Protein 9A0N (pdb70)

Structure (mmCIF, N/CA/C/O backbone):
data_9A0N
#
_entry.id   9A0N
#
loop_
_entity.id
_entity.type
_entity.pdbx_description
1 polymer 'PDE GAFab'
2 polymer 'PDE gamma subunit'
3 non-polymer "GUANOSINE-3',5'-MONOPHOSPHATE"
#
loop_
_atom_site.group_PDB
_atom_site.id
_atom_site.type_symbol
_atom_site.label_atom_id
_atom_site.label_alt_id
_atom_site.label_comp_id
_atom_site.label_asym_id
_atom_site.label_entity_id
_atom_site.label_seq_id
_atom_site.pdbx_PDB_ins_code
_atom_site.Cartn_x
_atom_site.Cartn_y
_atom_site.Cartn_z
_atom_site.occupancy
_atom_site.B_iso_or_equiv
_atom_site.auth_seq_id
_atom_site.auth_comp_id
_atom_site.auth_asym_id
_atom_site.auth_atom_id
_atom_site.pdbx_PDB_model_num
ATOM 1 N N . ARG A 1 1 ? 52.049 42.354 27.895 1.00 82.40 1 ARG A N 1
ATOM 2 C CA . ARG A 1 1 ? 51.443 41.556 28.984 1.00 82.40 1 ARG A CA 1
ATOM 3 C C . ARG A 1 1 ? 52.359 41.551 30.163 1.00 82.40 1 ARG A C 1
ATOM 4 O O . ARG A 1 1 ? 52.631 42.588 30.766 1.00 82.40 1 ARG A O 1
ATOM 12 N N . LEU A 1 2 ? 52.854 40.355 30.520 1.00 88.67 2 LEU A N 1
ATOM 13 C CA . LEU A 1 2 ? 53.737 40.183 31.634 1.00 88.67 2 LEU A CA 1
ATOM 14 C C . LEU A 1 2 ? 55.008 40.913 31.331 1.00 88.67 2 LEU A C 1
ATOM 15 O O . LEU A 1 2 ? 55.591 41.545 32.210 1.00 88.67 2 LEU A O 1
ATOM 20 N N . GLU A 1 3 ? 55.451 40.852 30.061 1.00 70.54 3 GLU A N 1
ATOM 21 C CA . GLU A 1 3 ? 56.713 41.397 29.644 1.00 70.54 3 GLU A CA 1
ATOM 22 C C . GLU A 1 3 ? 56.755 42.886 29.834 1.00 70.54 3 GLU A C 1
ATOM 23 O O . GLU A 1 3 ? 57.782 43.434 30.231 1.00 70.54 3 GLU A O 1
ATOM 29 N N . GLU A 1 4 ? 55.633 43.581 29.577 1.00 128.07 4 GLU A N 1
ATOM 30 C CA . GLU A 1 4 ? 55.584 45.019 29.635 1.00 128.07 4 GLU A CA 1
ATOM 31 C C . GLU A 1 4 ? 55.868 45.497 31.021 1.00 128.07 4 GLU A C 1
ATOM 32 O O . GLU A 1 4 ? 56.452 46.563 31.204 1.00 128.07 4 GLU A O 1
ATOM 38 N N . CYS A 1 5 ? 55.417 44.755 32.040 1.00 43.38 5 CYS A N 1
ATOM 39 C CA . CYS A 1 5 ? 55.599 45.189 33.394 1.00 43.38 5 CYS A CA 1
ATOM 40 C C . CYS A 1 5 ? 57.056 45.284 33.721 1.00 43.38 5 CYS A C 1
ATOM 41 O O . CYS A 1 5 ? 57.475 46.210 34.416 1.00 43.38 5 CYS A O 1
ATOM 44 N N . ASN A 1 6 ? 57.854 44.311 33.241 1.00 121.71 6 ASN A N 1
ATOM 45 C CA . ASN A 1 6 ? 59.259 44.235 33.538 1.00 121.71 6 ASN A CA 1
ATOM 46 C C . ASN A 1 6 ? 59.930 45.436 32.980 1.00 121.71 6 ASN A C 1
ATOM 47 O O . ASN A 1 6 ? 60.777 46.036 33.643 1.00 121.71 6 ASN A O 1
ATOM 52 N N . ILE A 1 7 ? 59.568 45.799 31.731 1.00 112.87 7 ILE A N 1
ATOM 53 C CA . ILE A 1 7 ? 60.205 46.898 31.072 1.00 112.87 7 ILE A CA 1
ATOM 54 C C . ILE A 1 7 ? 59.920 48.157 31.812 1.00 112.87 7 ILE A C 1
ATOM 55 O O . ILE A 1 7 ? 60.810 48.989 31.960 1.00 112.87 7 ILE A O 1
ATOM 60 N N . LEU A 1 8 ? 58.676 48.348 32.286 1.00 65.01 8 LEU A N 1
ATOM 61 C CA . LEU A 1 8 ? 58.328 49.564 32.975 1.00 65.01 8 LEU A CA 1
ATOM 62 C C . LEU A 1 8 ? 59.118 49.703 34.254 1.00 65.01 8 LEU A C 1
ATOM 63 O O . LEU A 1 8 ? 59.558 50.800 34.600 1.00 65.01 8 LEU A O 1
ATOM 68 N N . PHE A 1 9 ? 59.309 48.595 34.997 1.00 62.86 9 PHE A N 1
ATOM 69 C CA . PHE A 1 9 ? 60.021 48.620 36.253 1.00 62.86 9 PHE A CA 1
ATOM 70 C C . PHE A 1 9 ? 61.437 49.034 36.020 1.00 62.86 9 PHE A C 1
ATOM 71 O O . PHE A 1 9 ? 61.996 49.833 36.777 1.00 62.86 9 PHE A O 1
ATOM 79 N N . GLU A 1 10 ? 62.055 48.474 34.963 1.00 112.22 10 GLU A N 1
ATOM 80 C CA . GLU A 1 10 ? 63.427 48.773 34.675 1.00 112.22 10 GLU A CA 1
ATOM 81 C C . GLU A 1 10 ? 63.586 50.224 34.320 1.00 112.22 10 GLU A C 1
ATOM 82 O O . GLU A 1 10 ? 64.577 50.845 34.706 1.00 112.22 10 GLU A O 1
ATOM 88 N N . LEU A 1 11 ? 62.624 50.808 33.580 1.00 85.19 11 LEU A N 1
ATOM 89 C CA . LEU A 1 11 ? 62.697 52.201 33.205 1.00 85.19 11 LEU A CA 1
ATOM 90 C C . LEU A 1 11 ? 62.642 53.059 34.431 1.00 85.19 11 LEU A C 1
ATOM 91 O O . LEU A 1 11 ? 63.338 54.071 34.500 1.00 85.19 11 LEU A O 1
ATOM 96 N N . LEU A 1 12 ? 61.788 52.704 35.416 1.00 57.60 12 LEU A N 1
ATOM 97 C CA . LEU A 1 12 ? 61.661 53.517 36.603 1.00 57.60 12 LEU A CA 1
ATOM 98 C C . LEU A 1 12 ? 62.957 53.518 37.350 1.00 57.60 12 LEU A C 1
ATOM 99 O O . LEU A 1 12 ? 63.410 54.555 37.843 1.00 57.60 12 LEU A O 1
ATOM 104 N N . THR A 1 13 ? 63.595 52.339 37.447 1.00 42.59 13 THR A N 1
ATOM 105 C CA . THR A 1 13 ? 64.812 52.251 38.195 1.00 42.59 13 THR A CA 1
ATOM 106 C C . THR A 1 13 ? 65.873 53.114 37.549 1.00 42.59 13 THR A C 1
ATOM 107 O O . THR A 1 13 ? 66.632 53.792 38.242 1.00 42.59 13 THR A O 1
ATOM 111 N N . GLU A 1 14 ? 65.963 53.102 36.199 1.00 62.14 14 GLU A N 1
ATOM 112 C CA . GLU A 1 14 ? 66.980 53.853 35.491 1.00 62.14 14 GLU A CA 1
ATOM 113 C C . GLU A 1 14 ? 66.778 55.336 35.679 1.00 62.14 14 GLU A C 1
ATOM 114 O O . GLU A 1 14 ? 67.748 56.088 35.760 1.00 62.14 14 GLU A O 1
ATOM 120 N N . ILE A 1 15 ? 65.508 55.799 35.722 1.00 109.54 15 ILE A N 1
ATOM 121 C CA . ILE A 1 15 ? 65.188 57.200 35.910 1.00 109.54 15 ILE A CA 1
ATOM 122 C C . ILE A 1 15 ? 65.671 57.629 37.255 1.00 109.54 15 ILE A C 1
ATOM 123 O O . ILE A 1 15 ? 66.159 58.750 37.412 1.00 109.54 15 ILE A O 1
ATOM 128 N N . GLN A 1 16 ? 65.543 56.739 38.263 1.00 127.26 16 GLN A N 1
ATOM 129 C CA . GLN A 1 16 ? 65.953 57.087 39.599 1.00 127.26 16 GLN A CA 1
ATOM 130 C C . GLN A 1 16 ? 67.396 57.455 39.470 1.00 127.26 16 GLN A C 1
ATOM 131 O O . GLN A 1 16 ? 67.878 58.348 40.164 1.00 127.26 16 GLN A O 1
ATOM 137 N N . ASP A 1 17 ? 68.129 56.758 38.582 1.00 49.52 17 ASP A N 1
ATOM 138 C CA . ASP A 1 17 ? 69.470 57.176 38.299 1.00 49.52 17 ASP A CA 1
ATOM 139 C C . ASP A 1 17 ? 69.341 58.361 37.389 1.00 49.52 17 ASP A C 1
ATOM 140 O O . ASP A 1 17 ? 69.056 58.220 36.201 1.00 49.52 17 ASP A O 1
ATOM 145 N N . GLU A 1 18 ? 69.539 59.578 37.933 1.00 66.65 18 GLU A N 1
ATOM 146 C CA . GLU A 1 18 ? 69.392 60.774 37.152 1.00 66.65 18 GLU A CA 1
ATOM 147 C C . GLU A 1 18 ? 70.434 60.790 36.095 1.00 66.65 18 GLU A C 1
ATOM 148 O O . GLU A 1 18 ? 70.143 61.185 34.968 1.00 66.65 18 GLU A O 1
ATOM 154 N N . ALA A 1 19 ? 71.686 60.403 36.429 1.00 54.84 19 ALA A N 1
ATOM 155 C CA . ALA A 1 19 ? 72.630 60.324 35.357 1.00 54.84 19 ALA A CA 1
ATOM 156 C C . ALA A 1 19 ? 72.035 59.263 34.498 1.00 54.84 19 ALA A C 1
ATOM 157 O O . ALA A 1 19 ? 72.024 58.083 34.844 1.00 54.84 19 ALA A O 1
ATOM 159 N N . GLY A 1 20 ? 71.536 59.697 33.336 1.00 45.01 20 GLY A N 1
ATOM 160 C CA . GLY A 1 20 ? 70.783 58.927 32.399 1.00 45.01 20 GLY A CA 1
ATOM 161 C C . GLY A 1 20 ? 69.912 59.997 31.830 1.00 45.01 20 GLY A C 1
ATOM 162 O O . GLY A 1 20 ? 69.053 60.539 32.525 1.00 45.01 20 GLY A O 1
ATOM 163 N N . SER A 1 21 ? 70.100 60.331 30.543 1.00 30.90 21 SER A N 1
ATOM 164 C CA . SER A 1 21 ? 69.429 61.478 30.010 1.00 30.90 21 SER A CA 1
ATOM 165 C C . SER A 1 21 ? 67.976 61.196 29.795 1.00 30.90 21 SER A C 1
ATOM 166 O O . SER A 1 21 ? 67.570 60.046 29.625 1.00 30.90 21 SER A O 1
ATOM 169 N N . MET A 1 22 ? 67.153 62.269 29.828 1.00 61.60 22 MET A N 1
ATOM 170 C CA . MET A 1 22 ? 65.746 62.140 29.578 1.00 61.60 22 MET A CA 1
ATOM 171 C C . MET A 1 22 ? 65.589 61.716 28.163 1.00 61.60 22 MET A C 1
ATOM 172 O O . MET A 1 22 ? 64.705 60.924 27.835 1.00 61.60 22 MET A O 1
ATOM 177 N N . GLU A 1 23 ? 66.451 62.275 27.292 1.00 58.91 23 GLU A N 1
ATOM 178 C CA . GLU A 1 23 ? 66.411 62.002 25.893 1.00 58.91 23 GLU A CA 1
ATOM 179 C C . GLU A 1 23 ? 66.688 60.556 25.700 1.00 58.91 23 GLU A C 1
ATOM 180 O O . GLU A 1 23 ? 66.042 59.926 24.873 1.00 58.91 23 GLU A O 1
ATOM 186 N N . LYS A 1 24 ? 67.654 60.003 26.460 1.00 71.51 24 LYS A N 1
ATOM 187 C CA . LYS A 1 24 ? 68.056 58.626 26.348 1.00 71.51 24 LYS A CA 1
ATOM 188 C C . LYS A 1 24 ? 66.907 57.723 26.716 1.00 71.51 24 LYS A C 1
ATOM 189 O O . LYS A 1 24 ? 66.679 56.708 26.065 1.00 71.51 24 LYS A O 1
ATOM 195 N N . ILE A 1 25 ? 66.150 58.053 27.780 1.00 103.67 25 ILE A N 1
ATOM 196 C CA . ILE A 1 25 ? 65.057 57.208 28.193 1.00 103.67 25 ILE A CA 1
ATOM 197 C C . ILE A 1 25 ? 63.992 57.178 27.139 1.00 103.67 25 ILE A C 1
ATOM 198 O O . ILE A 1 25 ? 63.417 56.124 26.855 1.00 103.67 25 ILE A O 1
ATOM 203 N N . VAL A 1 26 ? 63.703 58.342 26.530 1.00 56.86 26 VAL A N 1
ATOM 204 C CA . VAL A 1 26 ? 62.683 58.410 25.520 1.00 56.86 26 VAL A CA 1
ATOM 205 C C . VAL A 1 26 ? 63.071 57.556 24.351 1.00 56.86 26 VAL A C 1
ATOM 206 O O . VAL A 1 26 ? 62.218 56.885 23.771 1.00 56.86 26 VAL A O 1
ATOM 210 N N . HIS A 1 27 ? 64.370 57.577 23.972 1.00 87.66 27 HIS A N 1
ATOM 211 C CA . HIS A 1 27 ? 64.843 56.838 22.825 1.00 87.66 27 HIS A CA 1
ATOM 212 C C . HIS A 1 27 ? 64.649 55.382 23.080 1.00 87.66 27 HIS A C 1
ATOM 213 O O . HIS A 1 27 ? 64.294 54.653 22.158 1.00 87.66 27 HIS A O 1
ATOM 220 N N . LYS A 1 28 ? 64.926 54.919 24.323 1.00 140.17 28 LYS A N 1
ATOM 221 C CA . LYS A 1 28 ? 64.838 53.516 24.645 1.00 140.17 28 LYS A CA 1
ATOM 222 C C . LYS A 1 28 ? 63.424 53.065 24.486 1.00 140.17 28 LYS A C 1
ATOM 223 O O . LYS A 1 28 ? 63.156 51.982 23.961 1.00 140.17 28 LYS A O 1
ATOM 229 N N . THR A 1 29 ? 62.478 53.898 24.951 1.00 61.73 29 THR A N 1
ATOM 230 C CA . THR A 1 29 ? 61.103 53.502 24.903 1.00 61.73 29 THR A CA 1
ATOM 231 C C . THR A 1 29 ? 60.661 53.361 23.470 1.00 61.73 29 THR A C 1
ATOM 232 O O . THR A 1 29 ? 59.935 52.425 23.132 1.00 61.73 29 THR A O 1
ATOM 236 N N . LEU A 1 30 ? 61.094 54.294 22.592 1.00 64.96 30 LEU A N 1
ATOM 237 C CA . LEU A 1 30 ? 60.701 54.287 21.203 1.00 64.96 30 LEU A CA 1
ATOM 238 C C . LEU A 1 30 ? 61.211 53.039 20.538 1.00 64.96 30 LEU A C 1
ATOM 239 O O . LEU A 1 30 ? 60.515 52.443 19.715 1.00 64.96 30 LEU A O 1
ATOM 244 N N . GLN A 1 31 ? 62.458 52.625 20.862 1.00 107.96 31 GLN A N 1
ATOM 245 C CA . GLN A 1 31 ? 63.039 51.464 20.231 1.00 107.96 31 GLN A CA 1
ATOM 246 C C . GLN A 1 31 ? 62.260 50.247 20.610 1.00 107.96 31 GLN A C 1
ATOM 247 O O . GLN A 1 31 ? 62.060 49.357 19.784 1.00 107.96 31 GLN A O 1
ATOM 253 N N . ARG A 1 32 ? 61.823 50.166 21.883 1.00 86.73 32 ARG A N 1
ATOM 254 C CA . ARG A 1 32 ? 61.114 49.005 22.354 1.00 86.73 32 ARG A CA 1
ATOM 255 C C . ARG A 1 32 ? 59.826 48.883 21.599 1.00 86.73 32 ARG A C 1
ATOM 256 O O . ARG A 1 32 ? 59.416 47.783 21.231 1.00 86.73 32 ARG A O 1
ATOM 264 N N . LEU A 1 33 ? 59.155 50.027 21.354 1.00 79.40 33 LEU A N 1
ATOM 265 C CA . LEU A 1 33 ? 57.868 50.051 20.703 1.00 79.40 33 LEU A CA 1
ATOM 266 C C . LEU A 1 33 ? 58.030 49.528 19.312 1.00 79.40 33 LEU A C 1
ATOM 267 O O . LEU A 1 33 ? 57.180 48.793 18.815 1.00 79.40 33 LEU A O 1
ATOM 272 N N . SER A 1 34 ? 59.107 49.960 18.627 1.00 44.06 34 SER A N 1
ATOM 273 C CA . SER A 1 34 ? 59.306 49.571 17.259 1.00 44.06 34 SER A CA 1
ATOM 274 C C . SER A 1 34 ? 59.555 48.092 17.186 1.00 44.06 34 SER A C 1
ATOM 275 O O . SER A 1 34 ? 59.138 47.418 16.244 1.00 44.06 34 SER A O 1
ATOM 278 N N . GLN A 1 35 ? 60.286 47.536 18.165 1.00 58.50 35 GLN A N 1
ATOM 279 C CA . GLN A 1 35 ? 60.556 46.128 18.088 1.00 58.50 35 GLN A CA 1
ATOM 280 C C . GLN A 1 35 ? 59.280 45.351 18.244 1.00 58.50 35 GLN A C 1
ATOM 281 O O . GLN A 1 35 ? 59.039 44.385 17.514 1.00 58.50 35 GLN A O 1
ATOM 287 N N . LEU A 1 36 ? 58.433 45.749 19.217 1.00 64.89 36 LEU A N 1
ATOM 288 C CA . LEU A 1 36 ? 57.203 45.040 19.462 1.00 64.89 36 LEU A CA 1
ATOM 289 C C . LEU A 1 36 ? 56.260 45.185 18.306 1.00 64.89 36 LEU A C 1
ATOM 290 O O . LEU A 1 36 ? 55.625 44.225 17.848 1.00 64.89 36 LEU A O 1
ATOM 295 N N . LEU A 1 37 ? 56.175 46.433 17.814 1.00 126.78 37 LEU A N 1
ATOM 296 C CA . LEU A 1 37 ? 55.288 46.820 16.767 1.00 126.78 37 LEU A CA 1
ATOM 297 C C . LEU A 1 37 ? 56.179 47.129 15.628 1.00 126.78 37 LEU A C 1
ATOM 298 O O . LEU A 1 37 ? 56.818 48.182 15.636 1.00 126.78 37 LEU A O 1
ATOM 303 N N . ALA A 1 38 ? 56.214 46.235 14.616 1.00 51.41 38 ALA A N 1
ATOM 304 C CA . ALA A 1 38 ? 57.122 46.450 13.537 1.00 51.41 38 ALA A CA 1
ATOM 305 C C . ALA A 1 38 ? 56.793 47.772 12.946 1.00 51.41 38 ALA A C 1
ATOM 306 O O . ALA A 1 38 ? 55.748 47.967 12.331 1.00 51.41 38 ALA A O 1
ATOM 308 N N . ALA A 1 39 ? 57.707 48.728 13.163 1.00 54.51 39 ALA A N 1
ATOM 309 C CA . ALA A 1 39 ? 57.565 50.044 12.634 1.00 54.51 39 ALA A CA 1
ATOM 310 C C . ALA A 1 39 ? 58.915 50.363 12.100 1.00 54.51 39 ALA A C 1
ATOM 311 O O . ALA A 1 39 ? 59.926 50.047 12.727 1.00 54.51 39 ALA A O 1
ATOM 313 N N . ASP A 1 40 ? 58.979 50.989 10.915 1.00 90.60 40 ASP A N 1
ATOM 314 C CA . ASP A 1 40 ? 60.290 51.229 10.399 1.00 90.60 40 ASP A CA 1
ATOM 315 C C . ASP A 1 40 ? 60.991 52.202 11.286 1.00 90.60 40 ASP A C 1
ATOM 316 O O . ASP A 1 40 ? 62.081 51.926 11.786 1.00 90.60 40 ASP A O 1
ATOM 321 N N . ARG A 1 41 ? 60.363 53.369 11.532 1.00 158.28 41 ARG A N 1
ATOM 322 C CA . ARG A 1 41 ? 61.000 54.334 12.375 1.00 158.28 41 ARG A CA 1
ATOM 323 C C . ARG A 1 41 ? 59.930 55.025 13.138 1.00 158.28 41 ARG A C 1
ATOM 324 O O . ARG A 1 41 ? 58.843 55.257 12.616 1.00 158.28 41 ARG A O 1
ATOM 332 N N . CYS A 1 42 ? 60.201 55.360 14.408 1.00 45.93 42 CYS A N 1
ATOM 333 C CA . CYS A 1 42 ? 59.233 56.086 15.166 1.00 45.93 42 CYS A CA 1
ATOM 334 C C . CYS A 1 42 ? 59.782 57.465 15.214 1.00 45.93 42 CYS A C 1
ATOM 335 O O . CYS A 1 42 ? 60.995 57.643 15.161 1.00 45.93 42 CYS A O 1
ATOM 338 N N . SER A 1 43 ? 58.912 58.484 15.264 1.00 44.52 43 SER A N 1
ATOM 339 C CA . SER A 1 43 ? 59.444 59.811 15.304 1.00 44.52 43 SER A CA 1
ATOM 340 C C . SER A 1 43 ? 58.661 60.559 16.318 1.00 44.52 43 SER A C 1
ATOM 341 O O . SER A 1 43 ? 57.514 60.232 16.613 1.00 44.52 43 SER A O 1
ATOM 344 N N . MET A 1 44 ? 59.300 61.579 16.905 1.00 67.95 44 MET A N 1
ATOM 345 C CA . MET A 1 44 ? 58.644 62.392 17.872 1.00 67.95 44 MET A CA 1
ATOM 346 C C . MET A 1 44 ? 58.724 63.787 17.341 1.00 67.95 44 MET A C 1
ATOM 347 O O . MET A 1 44 ? 59.772 64.219 16.865 1.00 67.95 44 MET A O 1
ATOM 352 N N . PHE A 1 45 ? 57.602 64.528 17.363 1.00 74.15 45 PHE A N 1
ATOM 353 C CA . PHE A 1 45 ? 57.656 65.880 16.884 1.00 74.15 45 PHE A CA 1
ATOM 354 C C . PHE A 1 45 ? 57.340 66.722 18.062 1.00 74.15 45 PHE A C 1
ATOM 355 O O . PHE A 1 45 ? 56.324 66.498 18.703 1.00 74.15 45 PHE A O 1
ATOM 363 N N . ILE A 1 46 ? 58.151 67.753 18.354 1.00 69.30 46 ILE A N 1
ATOM 364 C CA . ILE A 1 46 ? 57.935 68.476 19.573 1.00 69.30 46 ILE A CA 1
ATOM 365 C C . ILE A 1 46 ? 57.371 69.822 19.257 1.00 69.30 46 ILE A C 1
ATOM 366 O O . ILE A 1 46 ? 57.807 70.502 18.329 1.00 69.30 46 ILE A O 1
ATOM 371 N N . CYS A 1 47 ? 56.341 70.217 20.032 1.00 52.80 47 CYS A N 1
ATOM 372 C CA . CYS A 1 47 ? 55.677 71.470 19.820 1.00 52.80 47 CYS A CA 1
ATOM 373 C C . CYS A 1 47 ? 56.223 72.464 20.791 1.00 52.80 47 CYS A C 1
ATOM 374 O O . CYS A 1 47 ? 56.502 72.149 21.946 1.00 52.80 47 CYS A O 1
ATOM 377 N N . ARG A 1 48 ? 56.406 73.708 20.310 1.00 164.71 48 ARG A N 1
ATOM 378 C CA . ARG A 1 48 ? 56.960 74.766 21.098 1.00 164.71 48 ARG A CA 1
ATOM 379 C C . ARG A 1 48 ? 56.360 76.017 20.562 1.00 164.71 48 ARG A C 1
ATOM 380 O O . ARG A 1 48 ? 55.698 75.997 19.527 1.00 164.71 48 ARG A O 1
ATOM 388 N N . SER A 1 49 ? 56.549 77.145 21.266 1.00 107.92 49 SER A N 1
ATOM 389 C CA . SER A 1 49 ? 56.083 78.360 20.688 1.00 107.92 49 SER A CA 1
ATOM 390 C C . SER A 1 49 ? 57.320 79.136 20.397 1.00 107.92 49 SER A C 1
ATOM 391 O O . SER A 1 49 ? 58.250 79.167 21.198 1.00 107.92 49 SER A O 1
ATOM 394 N N . ARG A 1 50 ? 57.394 79.716 19.193 1.00 180.78 50 ARG A N 1
ATOM 395 C CA . ARG A 1 50 ? 58.473 80.583 18.836 1.00 180.78 50 ARG A CA 1
ATOM 396 C C . ARG A 1 50 ? 57.768 81.733 18.262 1.00 180.78 50 ARG A C 1
ATOM 397 O O . ARG A 1 50 ? 56.802 81.509 17.535 1.00 180.78 50 ARG A O 1
ATOM 405 N N . ASN A 1 51 ? 58.242 82.958 18.567 1.00 333.26 51 ASN A N 1
ATOM 406 C CA . ASN A 1 51 ? 57.656 84.160 18.063 1.00 333.26 51 ASN A CA 1
ATOM 407 C C . ASN A 1 51 ? 56.172 84.096 18.097 1.00 333.26 51 ASN A C 1
ATOM 408 O O . ASN A 1 51 ? 55.602 83.670 17.129 1.00 333.26 51 ASN A O 1
ATOM 413 N N . GLY A 1 52 ? 55.483 84.331 19.218 1.00 244.01 52 GLY A N 1
ATOM 414 C CA . GLY A 1 52 ? 54.046 84.472 19.237 1.00 244.01 52 GLY A CA 1
ATOM 415 C C . GLY A 1 52 ? 53.231 83.343 18.650 1.00 244.01 52 GLY A C 1
ATOM 416 O O . GLY A 1 52 ? 52.015 83.493 18.548 1.00 244.01 52 GLY A O 1
ATOM 417 N N . ILE A 1 53 ? 53.798 82.191 18.242 1.00 179.82 53 ILE A N 1
ATOM 418 C CA . ILE A 1 53 ? 52.910 81.222 17.661 1.00 179.82 53 ILE A CA 1
ATOM 419 C C . ILE A 1 53 ? 53.325 79.882 18.169 1.00 179.82 53 ILE A C 1
ATOM 420 O O . ILE A 1 53 ? 54.511 79.627 18.369 1.00 179.82 53 ILE A O 1
ATOM 425 N N . PRO A 1 54 ? 52.378 79.025 18.409 1.00 84.59 54 PRO A N 1
ATOM 426 C CA . PRO A 1 54 ? 52.724 77.673 18.747 1.00 84.59 54 PRO A CA 1
ATOM 427 C C . PRO A 1 54 ? 53.165 77.033 17.475 1.00 84.59 54 PRO A C 1
ATOM 428 O O . PRO A 1 54 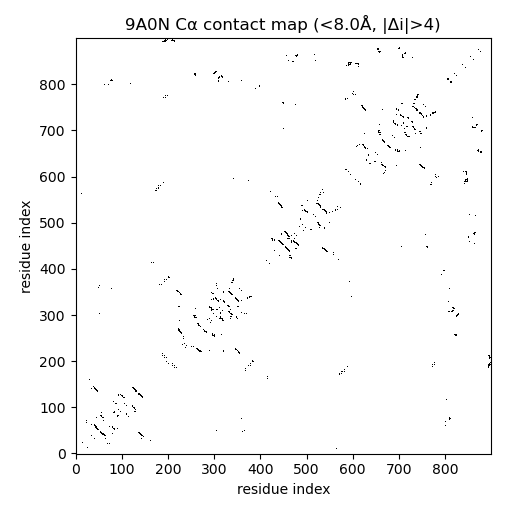? 52.764 77.502 16.411 1.00 84.59 54 PRO A O 1
ATOM 432 N N . GLU A 1 55 ? 53.991 75.973 17.549 1.00 78.49 55 GLU A N 1
ATOM 433 C CA . GLU A 1 55 ? 54.488 75.385 16.345 1.00 78.49 55 GLU A CA 1
ATOM 434 C C . GLU A 1 55 ? 54.855 73.969 16.642 1.00 78.49 55 GLU A C 1
ATOM 435 O O . GLU A 1 55 ? 54.930 73.561 17.800 1.00 78.49 55 GLU A O 1
ATOM 441 N N . VAL A 1 56 ? 55.080 73.175 15.576 1.00 44.72 56 VAL A N 1
ATOM 442 C CA . VAL A 1 56 ? 55.470 71.807 15.736 1.00 44.72 56 VAL A CA 1
ATOM 443 C C . VAL A 1 56 ? 56.839 71.679 15.151 1.00 44.72 56 VAL A C 1
ATOM 444 O O . VAL A 1 56 ? 57.213 72.416 14.239 1.00 44.72 56 VAL A O 1
ATOM 448 N N . ALA A 1 57 ? 57.622 70.726 15.686 1.00 67.11 57 ALA A N 1
ATOM 449 C CA . ALA A 1 57 ? 58.995 70.551 15.325 1.00 67.11 57 ALA A CA 1
ATOM 450 C C . ALA A 1 57 ? 59.253 69.080 15.364 1.00 67.11 57 ALA A C 1
ATOM 451 O O . ALA A 1 57 ? 58.399 68.320 15.814 1.00 67.11 57 ALA A O 1
ATOM 453 N N . THR A 1 58 ? 60.409 68.607 14.853 1.00 186.47 58 THR A N 1
ATOM 454 C CA . THR A 1 58 ? 60.526 67.179 14.867 1.00 186.47 58 THR A CA 1
ATOM 455 C C . THR A 1 58 ? 61.551 66.649 15.817 1.00 186.47 58 THR A C 1
ATOM 456 O O . THR A 1 58 ? 62.630 66.292 15.363 1.00 186.47 58 THR A O 1
ATOM 460 N N . ARG A 1 59 ? 61.175 66.431 17.110 1.00 224.51 59 ARG A N 1
ATOM 461 C CA . ARG A 1 59 ? 62.100 66.019 18.145 1.00 224.51 59 ARG A CA 1
ATOM 462 C C . ARG A 1 59 ? 62.076 64.564 18.314 1.00 224.51 59 ARG A C 1
ATOM 463 O O . ARG A 1 59 ? 61.474 64.068 19.265 1.00 224.51 59 ARG A O 1
ATOM 471 N N . LEU A 1 60 ? 62.790 63.896 17.405 1.00 232.79 60 LEU A N 1
ATOM 472 C CA . LEU A 1 60 ? 63.037 62.501 17.322 1.00 232.79 60 LEU A CA 1
ATOM 473 C C . LEU A 1 60 ? 62.929 62.318 15.855 1.00 232.79 60 LEU A C 1
ATOM 474 O O . LEU A 1 60 ? 62.031 62.880 15.230 1.00 232.79 60 LEU A O 1
ATOM 479 N N . LEU A 1 61 ? 63.851 61.564 15.249 1.00 131.44 61 LEU A N 1
ATOM 480 C CA . LEU A 1 61 ? 63.834 61.481 13.823 1.00 131.44 61 LEU A CA 1
ATOM 481 C C . LEU A 1 61 ? 63.338 60.116 13.488 1.00 131.44 61 LEU A C 1
ATOM 482 O O . LEU A 1 61 ? 62.425 59.597 14.128 1.00 131.44 61 LEU A O 1
ATOM 487 N N . ASN A 1 62 ? 63.870 59.508 12.421 1.00 86.72 62 ASN A N 1
ATOM 488 C CA . ASN A 1 62 ? 63.376 58.196 12.143 1.00 86.72 62 ASN A CA 1
ATOM 489 C C . ASN A 1 62 ? 64.025 57.290 13.143 1.00 86.72 62 ASN A C 1
ATOM 490 O O . ASN A 1 62 ? 65.220 57.016 13.059 1.00 86.72 62 ASN A O 1
ATOM 495 N N . VAL A 1 63 ? 63.241 56.784 14.120 1.00 73.48 63 VAL A N 1
ATOM 496 C CA . VAL A 1 63 ? 63.811 55.951 15.142 1.00 73.48 63 VAL A CA 1
ATOM 497 C C . VAL A 1 63 ? 63.604 54.512 14.833 1.00 73.48 63 VAL A C 1
ATOM 498 O O . VAL A 1 63 ? 62.483 54.033 14.665 1.00 73.48 63 VAL A O 1
ATOM 502 N N . THR A 1 64 ? 64.741 53.800 14.779 1.00 121.97 64 THR A N 1
ATOM 503 C CA . THR A 1 64 ? 64.838 52.392 14.562 1.00 121.97 64 THR A CA 1
ATOM 504 C C . THR A 1 64 ? 65.067 51.840 15.934 1.00 121.97 64 THR A C 1
ATOM 505 O O . THR A 1 64 ? 64.938 52.591 16.898 1.00 121.97 64 THR A O 1
ATOM 509 N N . PRO A 1 65 ? 65.386 50.593 16.121 1.00 86.43 65 PRO A N 1
ATOM 510 C CA . PRO A 1 65 ? 65.653 50.206 17.472 1.00 86.43 65 PRO A CA 1
ATOM 511 C C . PRO A 1 65 ? 66.842 50.953 18.000 1.00 86.43 65 PRO A C 1
ATOM 512 O O . PRO A 1 65 ? 67.035 50.964 19.213 1.00 86.43 65 PRO A O 1
ATOM 516 N N . THR A 1 66 ? 67.665 51.558 17.119 1.00 133.16 66 THR A N 1
ATOM 517 C CA . THR A 1 66 ? 68.756 52.358 17.606 1.00 133.16 66 THR A CA 1
ATOM 518 C C . THR A 1 66 ? 68.499 53.798 17.199 1.00 133.16 66 THR A C 1
ATOM 519 O O . THR A 1 66 ? 68.829 54.147 16.067 1.00 133.16 66 THR A O 1
ATOM 523 N N . SER A 1 67 ? 67.954 54.674 18.105 1.00 97.72 67 SER A N 1
ATOM 524 C CA . SER A 1 67 ? 67.618 56.051 17.741 1.00 97.72 67 SER A CA 1
ATOM 525 C C . SER A 1 67 ? 67.286 56.962 18.955 1.00 97.72 67 SER A C 1
ATOM 526 O O . SER A 1 67 ? 67.535 56.564 20.091 1.00 97.72 67 SER A O 1
ATOM 529 N N . LYS A 1 68 ? 66.790 58.247 18.713 1.00 209.97 68 LYS A N 1
ATOM 530 C CA . LYS A 1 68 ? 66.464 59.458 19.545 1.00 209.97 68 LYS A CA 1
ATOM 531 C C . LYS A 1 68 ? 67.885 59.884 19.939 1.00 209.97 68 LYS A C 1
ATOM 532 O O . LYS A 1 68 ? 68.134 61.074 20.114 1.00 209.97 68 LYS A O 1
ATOM 538 N N . PHE A 1 69 ? 68.855 58.926 20.154 1.00 193.28 69 PHE A N 1
ATOM 539 C CA . PHE A 1 69 ? 70.182 59.338 20.559 1.00 193.28 69 PHE A CA 1
ATOM 540 C C . PHE A 1 69 ? 71.194 60.011 19.673 1.00 193.28 69 PHE A C 1
ATOM 541 O O . PHE A 1 69 ? 71.134 61.211 19.459 1.00 193.28 69 PHE A O 1
ATOM 549 N N . GLU A 1 70 ? 72.078 59.265 18.978 1.00 155.06 70 GLU A N 1
ATOM 550 C CA . GLU A 1 70 ? 73.055 60.111 18.341 1.00 155.06 70 GLU A CA 1
ATOM 551 C C . GLU A 1 70 ? 72.488 60.632 17.098 1.00 155.06 70 GLU A C 1
ATOM 552 O O . GLU A 1 70 ? 72.402 61.829 16.822 1.00 155.06 70 GLU A O 1
ATOM 558 N N . ASP A 1 71 ? 72.036 59.631 16.336 1.00 91.40 71 ASP A N 1
ATOM 559 C CA . ASP A 1 71 ? 71.546 59.857 15.041 1.00 91.40 71 ASP A CA 1
ATOM 560 C C . ASP A 1 71 ? 70.272 60.581 15.127 1.00 91.40 71 ASP A C 1
ATOM 561 O O . ASP A 1 71 ? 70.071 61.616 14.499 1.00 91.40 71 ASP A O 1
ATOM 566 N N . ASN A 1 72 ? 69.391 60.074 15.993 1.00 135.45 72 ASN A N 1
ATOM 567 C CA . ASN A 1 72 ? 68.109 60.671 15.962 1.00 135.45 72 ASN A CA 1
ATOM 568 C C . ASN A 1 72 ? 67.997 61.513 17.166 1.00 135.45 72 ASN A C 1
ATOM 569 O O . ASN A 1 72 ? 66.943 61.584 17.798 1.00 135.45 72 ASN A O 1
ATOM 574 N N . LEU A 1 73 ? 69.112 62.181 17.496 1.00 163.53 73 LEU A N 1
ATOM 575 C CA . LEU A 1 73 ? 69.076 63.125 18.554 1.00 163.53 73 LEU A CA 1
ATOM 576 C C . LEU A 1 73 ? 68.362 64.211 17.925 1.00 163.53 73 LEU A C 1
ATOM 577 O O . LEU A 1 73 ? 68.436 64.449 16.721 1.00 163.53 73 LEU A O 1
ATOM 582 N N . VAL A 1 74 ? 67.595 64.853 18.770 1.00 148.77 74 VAL A N 1
ATOM 583 C CA . VAL A 1 74 ? 66.729 65.879 18.403 1.00 148.77 74 VAL A CA 1
ATOM 584 C C . VAL A 1 74 ? 66.918 66.751 19.558 1.00 148.77 74 VAL A C 1
ATOM 585 O O . VAL A 1 74 ? 66.363 66.516 20.627 1.00 148.77 74 VAL A O 1
ATOM 589 N N . ASN A 1 75 ? 67.721 67.799 19.375 1.00 157.41 75 ASN A N 1
ATOM 590 C CA . ASN A 1 75 ? 68.169 68.305 20.621 1.00 157.41 75 ASN A CA 1
ATOM 591 C C . ASN A 1 75 ? 67.151 68.953 21.527 1.00 157.41 75 ASN A C 1
ATOM 592 O O . ASN A 1 75 ? 66.999 68.376 22.600 1.00 157.41 75 ASN A O 1
ATOM 597 N N . PRO A 1 76 ? 66.393 70.015 21.320 1.00 181.64 76 PRO A N 1
ATOM 598 C CA . PRO A 1 76 ? 65.471 70.389 20.269 1.00 181.64 76 PRO A CA 1
ATOM 599 C C . PRO A 1 76 ? 66.046 70.603 18.900 1.00 181.64 76 PRO A C 1
ATOM 600 O O . PRO A 1 76 ? 65.333 70.957 17.958 1.00 181.64 76 PRO A O 1
ATOM 604 N N . ASP A 1 77 ? 67.342 70.401 18.796 1.00 175.79 77 ASP A N 1
ATOM 605 C CA . ASP A 1 77 ? 68.155 70.500 17.642 1.00 175.79 77 ASP A CA 1
ATOM 606 C C . ASP A 1 77 ? 67.862 69.427 16.613 1.00 175.79 77 ASP A C 1
ATOM 607 O O . ASP A 1 77 ? 68.782 69.107 15.868 1.00 175.79 77 ASP A O 1
ATOM 612 N N . LYS A 1 78 ? 66.842 68.563 16.821 1.00 313.62 78 LYS A N 1
ATOM 613 C CA . LYS A 1 78 ? 66.278 67.688 15.783 1.00 313.62 78 LYS A CA 1
ATOM 614 C C . LYS A 1 78 ? 65.557 68.509 14.728 1.00 313.62 78 LYS A C 1
ATOM 615 O O . LYS A 1 78 ? 65.759 68.358 13.530 1.00 313.62 78 LYS A O 1
ATOM 621 N N . GLU A 1 79 ? 64.793 69.508 15.204 1.00 188.04 79 GLU A N 1
ATOM 622 C CA . GLU A 1 79 ? 63.543 69.890 14.625 1.00 188.04 79 GLU A CA 1
ATOM 623 C C . GLU A 1 79 ? 63.579 70.548 13.301 1.00 188.04 79 GLU A C 1
ATOM 624 O O . GLU A 1 79 ? 64.606 70.803 12.683 1.00 188.04 79 GLU A O 1
ATOM 630 N N . THR A 1 80 ? 62.350 70.723 12.796 1.00 83.14 80 THR A N 1
ATOM 631 C CA . THR A 1 80 ? 61.987 71.532 11.680 1.00 83.14 80 THR A CA 1
ATOM 632 C C . THR A 1 80 ? 60.645 72.002 12.147 1.00 83.14 80 THR A C 1
ATOM 633 O O . THR A 1 80 ? 59.984 71.271 12.877 1.00 83.14 80 THR A O 1
ATOM 637 N N . VAL A 1 81 ? 60.163 73.198 11.762 1.00 121.53 81 VAL A N 1
ATOM 638 C CA . VAL A 1 81 ? 58.950 73.599 12.423 1.00 121.53 81 VAL A CA 1
ATOM 639 C C . VAL A 1 81 ? 57.856 73.908 11.449 1.00 121.53 81 VAL A C 1
ATOM 640 O O . VAL A 1 81 ? 58.108 74.331 10.323 1.00 121.53 81 VAL A O 1
ATOM 644 N N . PHE A 1 82 ? 56.592 73.671 11.878 1.00 68.14 82 PHE A N 1
ATOM 645 C CA . PHE A 1 82 ? 55.458 73.942 11.042 1.00 68.14 82 PHE A CA 1
ATOM 646 C C . PHE A 1 82 ? 54.352 74.417 11.932 1.00 68.14 82 PHE A C 1
ATOM 647 O O . PHE A 1 82 ? 54.335 74.153 13.132 1.00 68.14 82 PHE A O 1
ATOM 655 N N . PRO A 1 83 ? 53.435 75.139 11.356 1.00 139.73 83 PRO A N 1
ATOM 656 C CA . PRO A 1 83 ? 52.305 75.632 12.093 1.00 139.73 83 PRO A CA 1
ATOM 657 C C . PRO A 1 83 ? 51.353 74.518 12.385 1.00 139.73 83 PRO A C 1
ATOM 658 O O . PRO A 1 83 ? 51.394 73.497 11.703 1.00 139.73 83 PRO A O 1
ATOM 662 N N . LEU A 1 84 ? 50.500 74.697 13.410 1.00 96.88 84 LEU A N 1
ATOM 663 C CA . LEU A 1 84 ? 49.574 73.690 13.837 1.00 96.88 84 LEU A CA 1
ATOM 664 C C . LEU A 1 84 ? 48.577 73.455 12.751 1.00 96.88 84 LEU A C 1
ATOM 665 O O . LEU A 1 84 ? 48.183 72.320 12.485 1.00 96.88 84 LEU A O 1
ATOM 670 N N . ASP A 1 85 ? 48.151 74.534 12.076 1.00 35.28 85 ASP A N 1
ATOM 671 C CA . ASP A 1 85 ? 47.098 74.406 11.117 1.00 35.28 85 ASP A CA 1
ATOM 672 C C . ASP A 1 85 ? 47.499 73.452 10.022 1.00 35.28 85 ASP A C 1
ATOM 673 O O . ASP A 1 85 ? 46.707 72.600 9.623 1.00 35.28 85 ASP A O 1
ATOM 678 N N . ILE A 1 86 ? 48.746 73.556 9.522 1.00 73.45 86 ILE A N 1
ATOM 679 C CA . ILE A 1 86 ? 49.101 72.881 8.300 1.00 73.45 86 ILE A CA 1
ATOM 680 C C . ILE A 1 86 ? 49.252 71.385 8.230 1.00 73.45 86 ILE A C 1
ATOM 681 O O . ILE A 1 86 ? 48.543 70.750 7.451 1.00 73.45 86 ILE A O 1
ATOM 686 N N . GLY A 1 87 ? 50.132 70.752 9.030 1.00 41.30 87 GLY A N 1
ATOM 687 C CA . GLY A 1 87 ? 50.415 69.374 8.700 1.00 41.30 87 GLY A CA 1
ATOM 688 C C . GLY A 1 87 ? 49.625 68.426 9.536 1.00 41.30 87 GLY A C 1
ATOM 689 O O . GLY A 1 87 ? 48.741 68.812 10.299 1.00 41.30 87 GLY A O 1
ATOM 690 N N . ILE A 1 88 ? 49.958 67.127 9.380 1.00 117.30 88 ILE A N 1
ATOM 691 C CA . ILE A 1 88 ? 49.338 66.060 10.104 1.00 117.30 88 ILE A CA 1
ATOM 692 C C . ILE A 1 88 ? 49.665 66.265 11.534 1.00 117.30 88 ILE A C 1
ATOM 693 O O . ILE A 1 88 ? 48.793 66.210 12.394 1.00 117.30 88 ILE A O 1
ATOM 698 N N . ALA A 1 89 ? 50.963 66.507 11.794 1.00 47.17 89 ALA A N 1
ATOM 699 C CA . ALA A 1 89 ? 51.485 66.660 13.114 1.00 47.17 89 ALA A CA 1
ATOM 700 C C . ALA A 1 89 ? 50.886 67.868 13.743 1.00 47.17 89 ALA A C 1
ATOM 701 O O . ALA A 1 89 ? 50.546 67.842 14.921 1.00 47.17 89 ALA A O 1
ATOM 703 N N . GLY A 1 90 ? 50.756 68.966 12.977 1.00 28.24 90 GLY A N 1
ATOM 704 C CA . GLY A 1 90 ? 50.237 70.189 13.521 1.00 28.24 90 GLY A CA 1
ATOM 705 C C . GLY A 1 90 ? 48.822 70.006 13.946 1.00 28.24 90 GLY A C 1
ATOM 706 O O . GLY A 1 90 ? 48.410 70.500 14.994 1.00 28.24 90 GLY A O 1
ATOM 707 N N . TRP A 1 91 ? 48.042 69.294 13.119 1.00 54.76 91 TRP A N 1
ATOM 708 C CA . TRP A 1 91 ? 46.646 69.105 13.361 1.00 54.76 91 TRP A CA 1
ATOM 709 C C . TRP A 1 91 ? 46.477 68.340 14.623 1.00 54.76 91 TRP A C 1
ATOM 710 O O . TRP A 1 91 ? 45.626 68.680 15.443 1.00 54.76 91 TRP A O 1
ATOM 721 N N . VAL A 1 92 ? 47.290 67.282 14.802 1.00 112.54 92 VAL A N 1
ATOM 722 C CA . VAL A 1 92 ? 47.176 66.443 15.957 1.00 112.54 92 VAL A CA 1
ATOM 723 C C . VAL A 1 92 ? 47.501 67.216 17.190 1.00 112.54 92 VAL A C 1
ATOM 724 O O . VAL A 1 92 ? 46.887 66.995 18.228 1.00 112.54 92 VAL A O 1
ATOM 728 N N . ALA A 1 93 ? 48.509 68.107 17.146 1.00 47.04 93 ALA A N 1
ATOM 729 C CA . ALA A 1 93 ? 48.852 68.858 18.326 1.00 47.04 93 ALA A CA 1
ATOM 730 C C . ALA A 1 93 ? 47.728 69.753 18.722 1.00 47.04 93 ALA A C 1
ATOM 731 O O . ALA A 1 93 ? 47.434 69.921 19.907 1.00 47.04 93 ALA A O 1
ATOM 733 N N . HIS A 1 94 ? 47.088 70.389 17.727 1.00 59.99 94 HIS A N 1
ATOM 734 C CA . HIS A 1 94 ? 46.054 71.310 18.079 1.00 59.99 94 HIS A CA 1
ATOM 735 C C . HIS A 1 94 ? 44.931 70.574 18.762 1.00 59.99 94 HIS A C 1
ATOM 736 O O . HIS A 1 94 ? 44.446 71.001 19.814 1.00 59.99 94 HIS A O 1
ATOM 743 N N . THR A 1 95 ? 44.470 69.456 18.156 1.00 189.05 95 THR A N 1
ATOM 744 C CA . THR A 1 95 ? 43.378 68.671 18.690 1.00 189.05 95 THR A CA 1
ATOM 745 C C . THR A 1 95 ? 43.724 67.921 19.946 1.00 189.05 95 THR A C 1
ATOM 746 O O . THR A 1 95 ? 42.969 67.898 20.930 1.00 189.05 95 THR A O 1
ATOM 750 N N . LYS A 1 96 ? 44.939 67.337 19.905 1.00 130.64 96 LYS A N 1
ATOM 751 C CA . LYS A 1 96 ? 45.453 66.345 20.800 1.00 130.64 96 LYS A CA 1
ATOM 752 C C . LYS A 1 96 ? 44.521 65.171 20.758 1.00 130.64 96 LYS A C 1
ATOM 753 O O . LYS A 1 96 ? 43.868 64.850 21.749 1.00 130.64 96 LYS A O 1
ATOM 759 N N . LYS A 1 97 ? 44.402 64.529 19.574 1.00 144.31 97 LYS A N 1
ATOM 760 C CA . LYS A 1 97 ? 43.547 63.384 19.415 1.00 144.31 97 LYS A CA 1
ATOM 761 C C . LYS A 1 97 ? 44.381 62.272 18.854 1.00 144.31 97 LYS A C 1
ATOM 762 O O . LYS A 1 97 ? 45.455 62.508 18.311 1.00 144.31 97 LYS A O 1
ATOM 768 N N . PHE A 1 98 ? 43.884 61.019 18.954 1.00 56.10 98 PHE A N 1
ATOM 769 C CA . PHE A 1 98 ? 44.623 59.870 18.503 1.00 56.10 98 PHE A CA 1
ATOM 770 C C . PHE A 1 98 ? 44.199 59.595 17.093 1.00 56.10 98 PHE A C 1
ATOM 771 O O . PHE A 1 98 ? 43.027 59.747 16.754 1.00 56.10 98 PHE A O 1
ATOM 779 N N . PHE A 1 99 ? 45.148 59.199 16.217 1.00 54.71 99 PHE A N 1
ATOM 780 C CA . PHE A 1 99 ? 44.747 58.898 14.873 1.00 54.71 99 PHE A CA 1
ATOM 781 C C . PHE A 1 99 ? 45.614 57.798 14.336 1.00 54.71 99 PHE A C 1
ATOM 782 O O . PHE A 1 99 ? 46.779 57.666 14.707 1.00 54.71 99 PHE A O 1
ATOM 790 N N . ASN A 1 100 ? 45.028 56.961 13.452 1.00 66.33 100 ASN A N 1
ATOM 791 C CA . ASN A 1 100 ? 45.737 55.944 12.723 1.00 66.33 100 ASN A CA 1
ATOM 792 C C . ASN A 1 100 ? 45.594 56.414 11.293 1.00 66.33 100 ASN A C 1
ATOM 793 O O . ASN A 1 100 ? 44.528 56.902 10.919 1.00 66.33 100 ASN A O 1
ATOM 798 N N . ILE A 1 101 ? 46.651 56.315 10.455 1.00 158.34 101 ILE A N 1
ATOM 799 C CA . ILE A 1 101 ? 46.595 56.996 9.182 1.00 158.34 101 ILE A CA 1
ATOM 800 C C . ILE A 1 101 ? 45.616 56.516 8.108 1.00 158.34 101 ILE A C 1
ATOM 801 O O . ILE A 1 101 ? 44.698 57.306 7.888 1.00 158.34 101 ILE A O 1
ATOM 806 N N . PRO A 1 102 ? 45.574 55.391 7.387 1.00 193.44 102 PRO A N 1
ATOM 807 C CA . PRO A 1 102 ? 46.666 54.625 6.796 1.00 193.44 102 PRO A CA 1
ATOM 808 C C . PRO A 1 102 ? 47.534 55.263 5.731 1.00 193.44 102 PRO A C 1
ATOM 809 O O . PRO A 1 102 ? 48.750 55.099 5.820 1.00 193.44 102 PRO A O 1
ATOM 813 N N . ASP A 1 103 ? 46.971 55.962 4.714 1.00 46.86 103 ASP A N 1
ATOM 814 C CA . ASP A 1 103 ? 47.799 56.513 3.658 1.00 46.86 103 ASP A CA 1
ATOM 815 C C . ASP A 1 103 ? 47.883 57.992 3.903 1.00 46.86 103 ASP A C 1
ATOM 816 O O . ASP A 1 103 ? 46.889 58.708 3.797 1.00 46.86 103 ASP A O 1
ATOM 821 N N . VAL A 1 104 ? 49.089 58.482 4.256 1.00 42.56 104 VAL A N 1
ATOM 822 C CA . VAL A 1 104 ? 49.308 59.872 4.540 1.00 42.56 104 VAL A CA 1
ATOM 823 C C . VAL A 1 104 ? 49.143 60.695 3.298 1.00 42.56 104 VAL A C 1
ATOM 824 O O . VAL A 1 104 ? 48.632 61.812 3.342 1.00 42.56 104 VAL A O 1
ATOM 828 N N . LYS A 1 105 ? 49.574 60.168 2.143 1.00 160.17 105 LYS A N 1
ATOM 829 C CA . LYS A 1 105 ? 49.528 60.945 0.940 1.00 160.17 105 LYS A CA 1
ATOM 830 C C . LYS A 1 105 ? 48.104 61.308 0.659 1.00 160.17 105 LYS A C 1
ATOM 831 O O . LYS A 1 105 ? 47.796 62.439 0.285 1.00 160.17 105 LYS A O 1
ATOM 837 N N . LYS A 1 106 ? 47.195 60.337 0.845 1.00 40.67 106 LYS A N 1
ATOM 838 C CA . LYS A 1 106 ? 45.804 60.501 0.536 1.00 40.67 106 LYS A CA 1
ATOM 839 C C . LYS A 1 106 ? 45.204 61.591 1.377 1.00 40.67 106 LYS A C 1
ATOM 840 O O . LYS A 1 106 ? 44.423 62.398 0.874 1.00 40.67 106 LYS A O 1
ATOM 846 N N . ASN A 1 107 ? 45.563 61.670 2.676 1.00 47.06 107 ASN A N 1
ATOM 847 C CA . ASN A 1 107 ? 44.899 62.597 3.555 1.00 47.06 107 ASN A CA 1
ATOM 848 C C . ASN A 1 107 ? 45.195 64.021 3.203 1.00 47.06 107 ASN A C 1
ATOM 849 O O . ASN A 1 107 ? 46.278 64.364 2.733 1.00 47.06 107 ASN A O 1
ATOM 854 N N . ASN A 1 108 ? 44.171 64.877 3.410 1.00 36.67 108 ASN A N 1
ATOM 855 C CA . ASN A 1 108 ? 44.210 66.286 3.131 1.00 36.67 108 ASN A CA 1
ATOM 856 C C . ASN A 1 108 ? 45.165 66.978 4.050 1.00 36.67 108 ASN A C 1
ATOM 857 O O . ASN A 1 108 ? 45.985 67.776 3.600 1.00 36.67 108 ASN A O 1
ATOM 862 N N . HIS A 1 109 ? 45.098 66.693 5.366 1.00 54.42 109 HIS A N 1
ATOM 863 C CA . HIS A 1 109 ? 45.982 67.404 6.243 1.00 54.42 109 HIS A CA 1
ATOM 864 C C . HIS A 1 109 ? 47.304 66.738 6.148 1.00 54.42 109 HIS A C 1
ATOM 865 O O . HIS A 1 109 ? 47.694 65.989 7.037 1.00 54.42 109 HIS A O 1
ATOM 872 N N . PHE A 1 110 ? 48.031 67.005 5.048 1.00 55.90 110 PHE A N 1
ATOM 873 C CA . PHE A 1 110 ? 49.333 66.453 4.832 1.00 55.90 110 PHE A CA 1
ATOM 874 C C . PHE A 1 110 ? 50.201 67.602 4.446 1.00 55.90 110 PHE A C 1
ATOM 875 O O . PHE A 1 110 ? 49.717 68.571 3.863 1.00 55.90 110 PHE A O 1
ATOM 883 N N . SER A 1 111 ? 51.507 67.554 4.774 1.00 61.25 111 SER A N 1
ATOM 884 C CA . SER A 1 111 ? 52.282 68.702 4.412 1.00 61.25 111 SER A CA 1
ATOM 885 C C . SER A 1 111 ? 53.575 68.305 3.768 1.00 61.25 111 SER A C 1
ATOM 886 O O . SER A 1 111 ? 54.427 67.659 4.374 1.00 61.25 111 SER A O 1
ATOM 889 N N . ASP A 1 112 ? 53.700 68.683 2.483 1.00 85.51 112 ASP A N 1
ATOM 890 C CA . ASP A 1 112 ? 54.854 68.625 1.628 1.00 85.51 112 ASP A CA 1
ATOM 891 C C . ASP A 1 112 ? 55.789 69.682 2.085 1.00 85.51 112 ASP A C 1
ATOM 892 O O . ASP A 1 112 ? 56.965 69.676 1.737 1.00 85.51 112 ASP A O 1
ATOM 897 N N . TYR A 1 113 ? 55.242 70.675 2.803 1.00 61.07 113 TYR A N 1
ATOM 898 C CA . TYR A 1 113 ? 55.960 71.829 3.260 1.00 61.07 113 TYR A CA 1
ATOM 899 C C . TYR A 1 113 ? 57.068 71.398 4.165 1.00 61.07 113 TYR A C 1
ATOM 900 O O . TYR A 1 113 ? 58.159 71.968 4.126 1.00 61.07 113 TYR A O 1
ATOM 909 N N . LEU A 1 114 ? 56.794 70.398 5.019 1.00 87.32 114 LEU A N 1
ATOM 910 C CA . LEU A 1 114 ? 57.731 69.948 6.006 1.00 87.32 114 LEU A CA 1
ATOM 911 C C . LEU A 1 114 ? 58.924 69.433 5.306 1.00 87.32 114 LEU A C 1
ATOM 912 O O . LEU A 1 114 ? 60.039 69.755 5.701 1.00 87.32 114 LEU A O 1
ATOM 917 N N . ASP A 1 115 ? 58.685 68.623 4.253 1.00 55.25 115 ASP A N 1
ATOM 918 C CA . ASP A 1 115 ? 59.699 67.960 3.490 1.00 55.25 115 ASP A CA 1
ATOM 919 C C . ASP A 1 115 ? 60.526 68.983 2.812 1.00 55.25 115 ASP A C 1
ATOM 920 O O . ASP A 1 115 ? 61.731 68.814 2.681 1.00 55.25 115 ASP A O 1
ATOM 925 N N . LYS A 1 116 ? 59.905 70.056 2.301 1.00 77.56 116 LYS A N 1
ATOM 926 C CA . LYS A 1 116 ? 60.731 71.010 1.629 1.00 77.56 116 LYS A CA 1
ATOM 927 C C . LYS A 1 116 ? 61.681 71.678 2.581 1.00 77.56 116 LYS A C 1
ATOM 928 O O . LYS A 1 116 ? 62.875 71.781 2.281 1.00 77.56 116 LYS A O 1
ATOM 934 N N . LYS A 1 117 ? 61.178 72.137 3.761 1.00 124.63 117 LYS A N 1
ATOM 935 C CA . LYS A 1 117 ? 62.067 72.878 4.620 1.00 124.63 117 LYS A CA 1
ATOM 936 C C . LYS A 1 117 ? 63.226 71.921 4.989 1.00 124.63 117 LYS A C 1
ATOM 937 O O . LYS A 1 117 ? 64.390 72.298 4.830 1.00 124.63 117 LYS A O 1
ATOM 943 N N . THR A 1 118 ? 62.944 70.690 5.539 1.00 186.04 118 THR A N 1
ATOM 944 C CA . THR A 1 118 ? 63.903 69.641 5.945 1.00 186.04 118 THR A CA 1
ATOM 945 C C . THR A 1 118 ? 64.582 68.684 4.970 1.00 186.04 118 THR A C 1
ATOM 946 O O . THR A 1 118 ? 65.820 68.552 4.964 1.00 186.04 118 THR A O 1
ATOM 950 N N . GLY A 1 119 ? 63.761 68.025 4.103 1.00 60.12 119 GLY A N 1
ATOM 951 C CA . GLY A 1 119 ? 64.183 66.986 3.188 1.00 60.12 119 GLY A CA 1
ATOM 952 C C . GLY A 1 119 ? 63.742 65.557 3.537 1.00 60.12 119 GLY A C 1
ATOM 953 O O . GLY A 1 119 ? 64.132 64.641 2.815 1.00 60.12 119 GLY A O 1
ATOM 954 N N . TYR A 1 120 ? 62.930 65.265 4.590 1.00 103.74 120 TYR A N 1
ATOM 955 C CA . TYR A 1 120 ? 62.603 63.863 4.824 1.00 103.74 120 TYR A CA 1
ATOM 956 C C . TYR A 1 120 ? 61.130 63.678 4.569 1.00 103.74 120 TYR A C 1
ATOM 957 O O . TYR A 1 120 ? 60.328 64.566 4.860 1.00 103.74 120 TYR A O 1
ATOM 966 N N . THR A 1 121 ? 60.734 62.506 4.017 1.00 69.56 121 THR A N 1
ATOM 967 C CA . THR A 1 121 ? 59.364 62.260 3.638 1.00 69.56 121 THR A CA 1
ATOM 968 C C . THR A 1 121 ? 58.852 61.068 4.393 1.00 69.56 121 THR A C 1
ATOM 969 O O . THR A 1 121 ? 59.619 60.319 4.994 1.00 69.56 121 THR A O 1
ATOM 973 N N . THR A 1 122 ? 57.516 60.871 4.402 1.00 148.73 122 THR A N 1
ATOM 974 C CA . THR A 1 122 ? 56.972 59.772 5.139 1.00 148.73 122 THR A CA 1
ATOM 975 C C . THR A 1 122 ? 55.794 59.186 4.421 1.00 148.73 122 THR A C 1
ATOM 976 O O . THR A 1 122 ? 55.403 59.652 3.350 1.00 148.73 122 THR A O 1
ATOM 980 N N . VAL A 1 123 ? 55.227 58.109 5.013 1.00 103.65 123 VAL A N 1
ATOM 981 C CA . VAL A 1 123 ? 54.114 57.344 4.523 1.00 103.65 123 VAL A CA 1
ATOM 982 C C . VAL A 1 123 ? 53.224 57.182 5.741 1.00 103.65 123 VAL A C 1
ATOM 983 O O . VAL A 1 123 ? 53.081 58.127 6.511 1.00 103.65 123 VAL A O 1
ATOM 987 N N . ASN A 1 124 ? 52.609 55.998 5.962 1.00 69.58 124 ASN A N 1
ATOM 988 C CA . ASN A 1 124 ? 51.647 55.772 7.016 1.00 69.58 124 ASN A CA 1
ATOM 989 C C . ASN A 1 124 ? 52.216 56.053 8.382 1.00 69.58 124 ASN A C 1
ATOM 990 O O . ASN A 1 124 ? 53.418 55.925 8.616 1.00 69.58 124 ASN A O 1
ATOM 995 N N . MET A 1 125 ? 51.327 56.493 9.310 1.00 139.68 125 MET A N 1
ATOM 996 C CA . MET A 1 125 ? 51.667 56.801 10.675 1.00 139.68 125 MET A CA 1
ATOM 997 C C . MET A 1 125 ? 50.479 56.621 11.564 1.00 139.68 125 MET A C 1
ATOM 998 O O . MET A 1 125 ? 49.331 56.748 11.137 1.00 139.68 125 MET A O 1
ATOM 1003 N N . MET A 1 126 ? 50.744 56.255 12.835 1.00 69.70 126 MET A N 1
ATOM 1004 C CA . MET A 1 126 ? 49.716 56.292 13.827 1.00 69.70 126 MET A CA 1
ATOM 1005 C C . MET A 1 126 ? 50.194 57.385 14.716 1.00 69.70 126 MET A C 1
ATOM 1006 O O . MET A 1 126 ? 51.339 57.350 15.167 1.00 69.70 126 MET A O 1
ATOM 1011 N N . ALA A 1 127 ? 49.362 58.407 14.985 1.00 52.41 127 ALA A N 1
ATOM 1012 C CA . ALA A 1 127 ? 49.950 59.470 15.743 1.00 52.41 127 ALA A CA 1
ATOM 1013 C C . ALA A 1 127 ? 49.113 59.818 16.923 1.00 52.41 127 ALA A C 1
ATOM 1014 O O . ALA A 1 127 ? 47.884 59.777 16.871 1.00 52.41 127 ALA A O 1
ATOM 1016 N N . ILE A 1 128 ? 49.793 60.144 18.041 1.00 60.41 128 ILE A N 1
ATOM 1017 C CA . ILE A 1 128 ? 49.120 60.574 19.229 1.00 60.41 128 ILE A CA 1
ATOM 1018 C C . ILE A 1 128 ? 49.861 61.747 19.788 1.00 60.41 128 ILE A C 1
ATOM 1019 O O . ILE A 1 128 ? 51.082 61.848 19.682 1.00 60.41 128 ILE A O 1
ATOM 1024 N N . PRO A 1 129 ? 49.114 62.667 20.330 1.00 165.13 129 PRO A N 1
ATOM 1025 C CA . PRO A 1 129 ? 49.702 63.805 20.983 1.00 165.13 129 PRO A CA 1
ATOM 1026 C C . PRO A 1 129 ? 50.238 63.433 22.327 1.00 165.13 129 PRO A C 1
ATOM 1027 O O . PRO A 1 129 ? 49.791 62.443 22.902 1.00 165.13 129 PRO A O 1
ATOM 1031 N N . ILE A 1 130 ? 51.217 64.208 22.827 1.00 61.52 130 ILE A N 1
ATOM 1032 C CA . ILE A 1 130 ? 51.724 64.055 24.159 1.00 61.52 130 ILE A CA 1
ATOM 1033 C C . ILE A 1 130 ? 51.498 65.396 24.753 1.00 61.52 130 ILE A C 1
ATOM 1034 O O . ILE A 1 130 ? 51.716 66.409 24.092 1.00 61.52 130 ILE A O 1
ATOM 1039 N N . THR A 1 131 ? 51.011 65.466 26.001 1.00 62.43 131 THR A N 1
ATOM 1040 C CA . THR A 1 131 ? 50.765 66.802 26.430 1.00 62.43 131 THR A CA 1
ATOM 1041 C C . THR A 1 131 ? 51.162 66.978 27.852 1.00 62.43 131 THR A C 1
ATOM 1042 O O . THR A 1 131 ? 51.141 66.055 28.663 1.00 62.43 131 THR A O 1
ATOM 1046 N N . GLN A 1 132 ? 51.575 68.216 28.151 1.00 119.61 132 GLN A N 1
ATOM 1047 C CA . GLN A 1 132 ? 51.849 68.706 29.458 1.00 119.61 132 GLN A CA 1
ATOM 1048 C C . GLN A 1 132 ? 51.313 70.072 29.315 1.00 119.61 132 GLN A C 1
ATOM 1049 O O . GLN A 1 132 ? 50.557 70.313 28.376 1.00 119.61 132 GLN A O 1
ATOM 1055 N N . GLY A 1 133 ? 51.594 70.990 30.247 1.00 64.26 133 GLY A N 1
ATOM 1056 C CA . GLY A 1 133 ? 51.058 72.270 29.929 1.00 64.26 133 GLY A CA 1
ATOM 1057 C C . GLY A 1 133 ? 51.716 72.749 28.652 1.00 64.26 133 GLY A C 1
ATOM 1058 O O . GLY A 1 133 ? 51.028 73.212 27.744 1.00 64.26 133 GLY A O 1
ATOM 1059 N N . LYS A 1 134 ? 53.069 72.732 28.607 1.00 238.78 134 LYS A N 1
ATOM 1060 C CA . LYS A 1 134 ? 53.877 73.204 27.501 1.00 238.78 134 LYS A CA 1
ATOM 1061 C C . LYS A 1 134 ? 54.516 72.316 26.440 1.00 238.78 134 LYS A C 1
ATOM 1062 O O . LYS A 1 134 ? 54.605 72.806 25.318 1.00 238.78 134 LYS A O 1
ATOM 1068 N N . GLU A 1 135 ? 55.030 71.075 26.737 1.00 210.56 135 GLU A N 1
ATOM 1069 C CA . GLU A 1 135 ? 55.803 70.249 25.789 1.00 210.56 135 GLU A CA 1
ATOM 1070 C C . GLU A 1 135 ? 54.803 70.182 24.690 1.00 210.56 135 GLU A C 1
ATOM 1071 O O . GLU A 1 135 ? 55.127 70.644 23.592 1.00 210.56 135 GLU A O 1
ATOM 1077 N N . VAL A 1 136 ? 53.512 69.853 25.069 1.00 193.53 136 VAL A N 1
ATOM 1078 C CA . VAL A 1 136 ? 52.518 69.361 24.137 1.00 193.53 136 VAL A CA 1
ATOM 1079 C C . VAL A 1 136 ? 53.511 68.529 23.484 1.00 193.53 136 VAL A C 1
ATOM 1080 O O . VAL A 1 136 ? 53.779 68.747 22.302 1.00 193.53 136 VAL A O 1
ATOM 1084 N N . LEU A 1 137 ? 54.051 67.572 24.297 1.00 185.90 137 LEU A N 1
ATOM 1085 C CA . LEU A 1 137 ? 55.451 67.375 24.083 1.00 185.90 137 LEU A CA 1
ATOM 1086 C C . LEU A 1 137 ? 55.693 66.922 22.764 1.00 185.90 137 LEU A C 1
ATOM 1087 O O . LEU A 1 137 ? 56.568 67.429 22.064 1.00 185.90 137 LEU A O 1
ATOM 1092 N N . ALA A 1 138 ? 54.882 65.975 22.363 1.00 94.16 138 ALA A N 1
ATOM 1093 C CA . ALA A 1 138 ? 55.235 65.732 21.051 1.00 94.16 138 ALA A CA 1
ATOM 1094 C C . ALA A 1 138 ? 54.154 64.992 20.422 1.00 94.16 138 ALA A C 1
ATOM 1095 O O . ALA A 1 138 ? 53.366 64.326 21.092 1.00 94.16 138 ALA A O 1
ATOM 1097 N N . VAL A 1 139 ? 54.078 65.131 19.097 1.00 153.99 139 VAL A N 1
ATOM 1098 C CA . VAL A 1 139 ? 53.183 64.231 18.494 1.00 153.99 139 VAL A CA 1
ATOM 1099 C C . VAL A 1 139 ? 54.092 63.102 18.171 1.00 153.99 139 VAL A C 1
ATOM 1100 O O . VAL A 1 139 ? 55.096 63.264 17.481 1.00 153.99 139 VAL A O 1
ATOM 1104 N N . VAL A 1 140 ? 53.797 61.921 18.728 1.00 59.43 140 VAL A N 1
ATOM 1105 C CA . VAL A 1 140 ? 54.694 60.844 18.480 1.00 59.43 140 VAL A CA 1
ATOM 1106 C C . VAL A 1 140 ? 54.033 60.009 17.464 1.00 59.43 140 VAL A C 1
ATOM 1107 O O . VAL A 1 140 ? 52.848 59.696 17.568 1.00 59.43 140 VAL A O 1
ATOM 1111 N N . MET A 1 141 ? 54.779 59.656 16.413 1.00 140.44 141 MET A N 1
ATOM 1112 C CA . MET A 1 141 ? 54.139 58.819 15.469 1.00 140.44 141 MET A CA 1
ATOM 1113 C C . MET A 1 141 ? 55.052 57.704 15.135 1.00 140.44 141 MET A C 1
ATOM 1114 O O . MET A 1 141 ? 56.275 57.839 15.149 1.00 140.44 141 MET A O 1
ATOM 1119 N N . ALA A 1 142 ? 54.442 56.535 14.891 1.00 62.85 142 ALA A N 1
ATOM 1120 C CA . ALA A 1 142 ? 55.202 55.429 14.427 1.00 62.85 142 ALA A CA 1
ATOM 1121 C C . ALA A 1 142 ? 55.131 55.636 12.957 1.00 62.85 142 ALA A C 1
ATOM 1122 O O . ALA A 1 142 ? 54.070 55.954 12.422 1.00 62.85 142 ALA A O 1
ATOM 1124 N N . LEU A 1 143 ? 56.273 55.496 12.269 1.00 121.94 143 LEU A N 1
ATOM 1125 C CA . LEU A 1 143 ? 56.330 55.764 10.865 1.00 121.94 143 LEU A CA 1
ATOM 1126 C C . LEU A 1 143 ? 55.943 54.531 10.135 1.00 121.94 143 LEU A C 1
ATOM 1127 O O . LEU A 1 143 ? 55.235 53.693 10.691 1.00 121.94 143 LEU A O 1
ATOM 1132 N N . ASN A 1 144 ? 56.364 54.430 8.856 1.00 86.14 144 ASN A N 1
ATOM 1133 C CA . ASN A 1 144 ? 55.927 53.387 7.976 1.00 86.14 144 ASN A CA 1
ATOM 1134 C C . ASN A 1 144 ? 56.043 52.072 8.658 1.00 86.14 144 ASN A C 1
ATOM 1135 O O . ASN A 1 144 ? 57.103 51.671 9.135 1.00 86.14 144 ASN A O 1
ATOM 1140 N N . LYS A 1 145 ? 54.883 51.390 8.726 1.00 138.64 145 LYS A N 1
ATOM 1141 C CA . LYS A 1 145 ? 54.751 50.137 9.393 1.00 138.64 145 LYS A CA 1
ATOM 1142 C C . LYS A 1 145 ? 55.347 49.141 8.467 1.00 138.64 145 LYS A C 1
ATOM 1143 O O . LYS A 1 145 ? 55.042 49.123 7.276 1.00 138.64 145 LYS A O 1
ATOM 1149 N N . LEU A 1 146 ? 56.248 48.302 8.999 1.00 118.74 146 LEU A N 1
ATOM 1150 C CA . LEU A 1 146 ? 56.870 47.338 8.154 1.00 118.74 146 LEU A CA 1
ATOM 1151 C C . LEU A 1 146 ? 55.867 46.254 7.929 1.00 118.74 146 LEU A C 1
ATOM 1152 O O . LEU A 1 146 ? 55.194 45.814 8.858 1.00 118.74 146 LEU A O 1
ATOM 1157 N N . ASN A 1 147 ? 55.733 45.842 6.652 1.00 143.40 147 ASN A N 1
ATOM 1158 C CA . ASN A 1 147 ? 54.912 44.766 6.165 1.00 143.40 147 ASN A CA 1
ATOM 1159 C C . ASN A 1 147 ? 53.448 44.957 6.418 1.00 143.40 147 ASN A C 1
ATOM 1160 O O . ASN A 1 147 ? 52.678 44.018 6.292 1.00 143.40 147 ASN A O 1
ATOM 1165 N N . ALA A 1 148 ? 52.984 46.102 6.914 1.00 121.99 148 ALA A N 1
ATOM 1166 C CA . ALA A 1 148 ? 51.561 46.194 7.085 1.00 121.99 148 ALA A CA 1
ATOM 1167 C C . ALA A 1 148 ? 50.692 46.786 6.016 1.00 121.99 148 ALA A C 1
ATOM 1168 O O . ALA A 1 148 ? 49.751 46.151 5.538 1.00 121.99 148 ALA A O 1
ATOM 1170 N N . SER A 1 149 ? 51.045 48.013 5.573 1.00 64.95 149 SER A N 1
ATOM 1171 C CA . SER A 1 149 ? 50.150 48.839 4.802 1.00 64.95 149 SER A CA 1
ATOM 1172 C C . SER A 1 149 ? 49.042 49.310 5.706 1.00 64.95 149 SER A C 1
ATOM 1173 O O . SER A 1 149 ? 48.010 49.787 5.234 1.00 64.95 149 SER A O 1
ATOM 1176 N N . GLU A 1 150 ? 49.237 49.203 7.040 1.00 62.70 150 GLU A N 1
ATOM 1177 C CA . GLU A 1 150 ? 48.259 49.673 7.987 1.00 62.70 150 GLU A CA 1
ATOM 1178 C C . GLU A 1 150 ? 48.826 49.423 9.355 1.00 62.70 150 GLU A C 1
ATOM 1179 O O . GLU A 1 150 ? 49.990 49.067 9.506 1.00 62.70 150 GLU A O 1
ATOM 1185 N N . PHE A 1 151 ? 48.008 49.637 10.400 1.00 89.58 151 PHE A N 1
ATOM 1186 C CA . PHE A 1 151 ? 48.391 49.489 11.779 1.00 89.58 151 PHE A CA 1
ATOM 1187 C C . PHE A 1 151 ? 47.281 48.646 12.354 1.00 89.58 151 PHE A C 1
ATOM 1188 O O . PHE A 1 151 ? 46.173 48.661 11.821 1.00 89.58 151 PHE A O 1
ATOM 1196 N N . SER A 1 152 ? 47.520 47.891 13.449 1.00 94.18 152 SER A N 1
ATOM 1197 C CA . SER A 1 152 ? 46.467 47.034 13.945 1.00 94.18 152 SER A CA 1
ATOM 1198 C C . SER A 1 152 ? 45.998 47.498 15.302 1.00 94.18 152 SER A C 1
ATOM 1199 O O . SER A 1 152 ? 46.625 48.353 15.924 1.00 94.18 152 SER A O 1
ATOM 1202 N N . LYS A 1 153 ? 44.846 46.946 15.773 1.00 66.30 153 LYS A N 1
ATOM 1203 C CA . LYS A 1 153 ? 44.231 47.325 17.025 1.00 66.30 153 LYS A CA 1
ATOM 1204 C C . LYS A 1 153 ? 45.128 46.997 18.200 1.00 66.30 153 LYS A C 1
ATOM 1205 O O . LYS A 1 153 ? 45.265 47.792 19.133 1.00 66.30 153 LYS A O 1
ATOM 1211 N N . GLU A 1 154 ? 45.757 45.802 18.195 1.00 101.02 154 GLU A N 1
ATOM 1212 C CA . GLU A 1 154 ? 46.617 45.396 19.278 1.00 101.02 154 GLU A CA 1
ATOM 1213 C C . GLU A 1 154 ? 47.812 46.279 19.306 1.00 101.02 154 GLU A C 1
ATOM 1214 O O . GLU A 1 154 ? 48.299 46.662 20.374 1.00 101.02 154 GLU A O 1
ATOM 1220 N N . ASP A 1 155 ? 48.315 46.595 18.099 1.00 56.19 155 ASP A N 1
ATOM 1221 C CA . ASP A 1 155 ? 49.479 47.409 17.950 1.00 56.19 155 ASP A CA 1
ATOM 1222 C C . ASP A 1 155 ? 49.176 48.764 18.493 1.00 56.19 155 ASP A C 1
ATOM 1223 O O . ASP A 1 155 ? 50.028 49.341 19.152 1.00 56.19 155 ASP A O 1
ATOM 1228 N N . GLU A 1 156 ? 47.964 49.304 18.244 1.00 58.24 156 GLU A N 1
ATOM 1229 C CA . GLU A 1 156 ? 47.577 50.620 18.693 1.00 58.24 156 GLU A CA 1
ATOM 1230 C C . GLU A 1 156 ? 47.563 50.637 20.192 1.00 58.24 156 GLU A C 1
ATOM 1231 O O . GLU A 1 156 ? 47.970 51.630 20.784 1.00 58.24 156 GLU A O 1
ATOM 1237 N N . GLU A 1 157 ? 47.069 49.568 20.856 1.00 64.21 157 GLU A N 1
ATOM 1238 C CA . GLU A 1 157 ? 47.007 49.578 22.303 1.00 64.21 157 GLU A CA 1
ATOM 1239 C C . GLU A 1 157 ? 48.386 49.613 22.896 1.00 64.21 157 GLU A C 1
ATOM 1240 O O . GLU A 1 157 ? 48.654 50.305 23.887 1.00 64.21 157 GLU A O 1
ATOM 1246 N N . VAL A 1 158 ? 49.308 48.837 22.302 1.00 109.71 158 VAL A N 1
ATOM 1247 C CA . VAL A 1 158 ? 50.628 48.797 22.859 1.00 109.71 158 VAL A CA 1
ATOM 1248 C C . VAL A 1 158 ? 51.279 50.139 22.745 1.00 109.71 158 VAL A C 1
ATOM 1249 O O . VAL A 1 158 ? 51.974 50.586 23.660 1.00 109.71 158 VAL A O 1
ATOM 1253 N N . PHE A 1 159 ? 51.062 50.809 21.598 1.00 81.74 159 PHE A N 1
ATOM 1254 C CA . PHE A 1 159 ? 51.651 52.088 21.313 1.00 81.74 159 PHE A CA 1
ATOM 1255 C C . PHE A 1 159 ? 51.126 53.073 22.315 1.00 81.74 159 PHE A C 1
ATOM 1256 O O . PHE A 1 159 ? 51.895 53.923 22.730 1.00 81.74 159 PHE A O 1
ATOM 1264 N N . LYS A 1 160 ? 49.821 53.026 22.699 1.00 106.42 160 LYS A N 1
ATOM 1265 C CA . LYS A 1 160 ? 49.253 53.947 23.676 1.00 106.42 160 LYS A CA 1
ATOM 1266 C C . LYS A 1 160 ? 49.918 53.757 25.020 1.00 106.42 160 LYS A C 1
ATOM 1267 O O . LYS A 1 160 ? 50.122 54.722 25.759 1.00 106.42 160 LYS A O 1
ATOM 1273 N N . LYS A 1 161 ? 50.231 52.507 25.416 1.00 125.44 161 LYS A N 1
ATOM 1274 C CA . LYS A 1 161 ? 50.876 52.320 26.697 1.00 125.44 161 LYS A CA 1
ATOM 1275 C C . LYS A 1 161 ? 52.254 52.970 26.700 1.00 125.44 161 LYS A C 1
ATOM 1276 O O . LYS A 1 161 ? 52.658 53.601 27.689 1.00 125.44 161 LYS A O 1
ATOM 1282 N N . TYR A 1 162 ? 52.996 52.833 25.565 1.00 138.81 162 TYR A N 1
ATOM 1283 C CA . TYR A 1 162 ? 54.337 53.374 25.386 1.00 138.81 162 TYR A CA 1
ATOM 1284 C C . TYR A 1 162 ? 54.244 54.808 25.560 1.00 138.81 162 TYR A C 1
ATOM 1285 O O . TYR A 1 162 ? 55.081 55.342 26.270 1.00 138.81 162 TYR A O 1
ATOM 1294 N N . LEU A 1 163 ? 53.223 55.423 24.939 1.00 143.64 163 LEU A N 1
ATOM 1295 C CA . LEU A 1 163 ? 53.052 56.839 24.938 1.00 143.64 163 LEU A CA 1
ATOM 1296 C C . LEU A 1 163 ? 52.790 57.320 26.331 1.00 143.64 163 LEU A C 1
ATOM 1297 O O . LEU A 1 163 ? 53.220 58.416 26.652 1.00 143.64 163 LEU A O 1
ATOM 1302 N N . ASN A 1 164 ? 52.040 56.587 27.186 1.00 86.86 164 ASN A N 1
ATOM 1303 C CA . ASN A 1 164 ? 51.798 57.102 28.518 1.00 86.86 164 ASN A CA 1
ATOM 1304 C C . ASN A 1 164 ? 53.079 57.195 29.276 1.00 86.86 164 ASN A C 1
ATOM 1305 O O . ASN A 1 164 ? 53.381 58.192 29.948 1.00 86.86 164 ASN A O 1
ATOM 1310 N N . PHE A 1 165 ? 53.886 56.130 29.163 1.00 117.70 165 PHE A N 1
ATOM 1311 C CA . PHE A 1 165 ? 55.070 56.152 29.957 1.00 117.70 165 PHE A CA 1
ATOM 1312 C C . PHE A 1 165 ? 55.995 57.251 29.546 1.00 117.70 165 PHE A C 1
ATOM 1313 O O . PHE A 1 165 ? 56.575 57.990 30.355 1.00 117.70 165 PHE A O 1
ATOM 1321 N N . ILE A 1 166 ? 56.138 57.371 28.228 1.00 108.61 166 ILE A N 1
ATOM 1322 C CA . ILE A 1 166 ? 57.034 58.315 27.663 1.00 108.61 166 ILE A CA 1
ATOM 1323 C C . ILE A 1 166 ? 56.585 59.699 28.033 1.00 108.61 166 ILE A C 1
ATOM 1324 O O . ILE A 1 166 ? 57.462 60.536 28.163 1.00 108.61 166 ILE A O 1
ATOM 1329 N N . SER A 1 167 ? 55.256 60.008 28.102 1.00 92.18 167 SER A N 1
ATOM 1330 C CA . SER A 1 167 ? 54.706 61.318 28.458 1.00 92.18 167 SER A CA 1
ATOM 1331 C C . SER A 1 167 ? 55.096 61.641 29.862 1.00 92.18 167 SER A C 1
ATOM 1332 O O . SER A 1 167 ? 55.366 62.791 30.211 1.00 92.18 167 SER A O 1
ATOM 1335 N N . LEU A 1 168 ? 55.114 60.645 30.754 1.00 132.39 168 LEU A N 1
ATOM 1336 C CA . LEU A 1 168 ? 55.492 61.067 32.064 1.00 132.39 168 LEU A CA 1
ATOM 1337 C C . LEU A 1 168 ? 56.914 61.521 32.088 1.00 132.39 168 LEU A C 1
ATOM 1338 O O . LEU A 1 168 ? 57.273 62.568 32.654 1.00 132.39 168 LEU A O 1
ATOM 1343 N N . VAL A 1 169 ? 57.763 60.722 31.426 1.00 86.57 169 VAL A N 1
ATOM 1344 C CA . VAL A 1 169 ? 59.147 61.046 31.499 1.00 86.57 169 VAL A CA 1
ATOM 1345 C C . VAL A 1 169 ? 59.436 62.373 30.854 1.00 86.57 169 VAL A C 1
ATOM 1346 O O . VAL A 1 169 ? 60.250 63.141 31.365 1.00 86.57 169 VAL A O 1
ATOM 1350 N N . LEU A 1 170 ? 58.791 62.663 29.705 1.00 177.11 170 LEU A N 1
ATOM 1351 C CA . LEU A 1 170 ? 59.013 63.861 28.936 1.00 177.11 170 LEU A CA 1
ATOM 1352 C C . LEU A 1 170 ? 58.559 65.049 29.723 1.00 177.11 170 LEU A C 1
ATOM 1353 O O . LEU A 1 170 ? 59.191 66.093 29.614 1.00 177.11 170 LEU A O 1
ATOM 1358 N N . ARG A 1 171 ? 57.460 64.943 30.519 1.00 230.10 171 ARG A N 1
ATOM 1359 C CA . ARG A 1 171 ? 57.027 66.073 31.310 1.00 230.10 171 ARG A CA 1
ATOM 1360 C C . ARG A 1 171 ? 58.053 66.406 32.330 1.00 230.10 171 ARG A C 1
ATOM 1361 O O . ARG A 1 171 ? 58.322 67.581 32.581 1.00 230.10 171 ARG A O 1
ATOM 1369 N N . ASN A 1 172 ? 58.660 65.377 32.947 1.00 81.85 172 ASN A N 1
ATOM 1370 C CA . ASN A 1 172 ? 59.639 65.672 33.952 1.00 81.85 172 ASN A CA 1
ATOM 1371 C C . ASN A 1 172 ? 60.821 66.381 33.344 1.00 81.85 172 ASN A C 1
ATOM 1372 O O . ASN A 1 172 ? 61.349 67.351 33.901 1.00 81.85 172 ASN A O 1
ATOM 1377 N N . HIS A 1 173 ? 61.274 65.904 32.167 1.00 73.84 173 HIS A N 1
ATOM 1378 C CA . HIS A 1 173 ? 62.441 66.513 31.595 1.00 73.84 173 HIS A CA 1
ATOM 1379 C C . HIS A 1 173 ? 62.174 67.932 31.206 1.00 73.84 173 HIS A C 1
ATOM 1380 O O . HIS A 1 173 ? 63.045 68.786 31.379 1.00 73.84 173 HIS A O 1
ATOM 1387 N N . HIS A 1 174 ? 60.985 68.210 30.624 1.00 112.05 174 HIS A N 1
ATOM 1388 C CA . HIS A 1 174 ? 60.689 69.546 30.194 1.00 112.05 174 HIS A CA 1
ATOM 1389 C C . HIS A 1 174 ? 60.637 70.485 31.340 1.00 112.05 174 HIS A C 1
ATOM 1390 O O . HIS A 1 174 ? 61.092 71.616 31.213 1.00 112.05 174 HIS A O 1
ATOM 1397 N N . THR A 1 175 ? 60.079 70.053 32.480 1.00 91.00 175 THR A N 1
ATOM 1398 C CA . THR A 1 175 ? 60.011 70.898 33.642 1.00 91.00 175 THR A CA 1
ATOM 1399 C C . THR A 1 175 ? 61.404 71.233 34.133 1.00 91.00 175 THR A C 1
ATOM 1400 O O . THR A 1 175 ? 61.655 72.367 34.548 1.00 91.00 175 THR A O 1
ATOM 1404 N N . SER A 1 176 ? 62.350 70.266 34.106 1.00 63.64 176 SER A N 1
ATOM 1405 C CA . SER A 1 176 ? 63.690 70.554 34.573 1.00 63.64 176 SER A CA 1
ATOM 1406 C C . SER A 1 176 ? 64.342 71.590 33.695 1.00 63.64 176 SER A C 1
ATOM 1407 O O . SER A 1 176 ? 65.037 72.491 34.172 1.00 63.64 176 SER A O 1
ATOM 1410 N N . TYR A 1 177 ? 64.134 71.485 32.371 1.00 77.05 177 TYR A N 1
ATOM 1411 C CA . TYR A 1 177 ? 64.753 72.390 31.440 1.00 77.05 177 TYR A CA 1
ATOM 1412 C C . TYR A 1 177 ? 64.252 73.782 31.661 1.00 77.05 177 TYR A C 1
ATOM 1413 O O . TYR A 1 177 ? 65.019 74.743 31.621 1.00 77.05 177 TYR A O 1
ATOM 1422 N N . LEU A 1 178 ? 62.934 73.910 31.888 1.00 100.74 178 LEU A N 1
ATOM 1423 C CA . LEU A 1 178 ? 62.269 75.172 32.076 1.00 100.74 178 LEU A CA 1
ATOM 1424 C C . LEU A 1 178 ? 62.826 75.825 33.293 1.00 100.74 178 LEU A C 1
ATOM 1425 O O . LEU A 1 178 ? 63.033 77.033 33.268 1.00 100.74 178 LEU A O 1
ATOM 1430 N N . TYR A 1 179 ? 63.077 75.047 34.374 1.00 109.69 179 TYR A N 1
ATOM 1431 C CA . TYR A 1 179 ? 63.601 75.544 35.630 1.00 109.69 179 TYR A CA 1
ATOM 1432 C C . TYR A 1 179 ? 64.967 76.114 35.427 1.00 109.69 179 TYR A C 1
ATOM 1433 O O . TYR A 1 179 ? 65.328 77.161 35.970 1.00 109.69 179 TYR A O 1
ATOM 1442 N N . ASN A 1 180 ? 65.792 75.412 34.642 1.00 67.33 180 ASN A N 1
ATOM 1443 C CA . ASN A 1 180 ? 67.112 75.925 34.470 1.00 67.33 180 ASN A CA 1
ATOM 1444 C C . ASN A 1 180 ? 67.079 77.247 33.757 1.00 67.33 180 ASN A C 1
ATOM 1445 O O . ASN A 1 180 ? 67.808 78.176 34.118 1.00 67.33 180 ASN A O 1
ATOM 1450 N N . ILE A 1 181 ? 66.211 77.358 32.730 1.00 139.13 181 ILE A N 1
ATOM 1451 C CA . ILE A 1 181 ? 66.177 78.529 31.893 1.00 139.13 181 ILE A CA 1
ATOM 1452 C C . ILE A 1 181 ? 65.782 79.713 32.706 1.00 139.13 181 ILE A C 1
ATOM 1453 O O . ILE A 1 181 ? 66.343 80.789 32.556 1.00 139.13 181 ILE A O 1
ATOM 1458 N N . GLU A 1 182 ? 64.821 79.510 33.612 1.00 178.06 182 GLU A N 1
ATOM 1459 C CA . GLU A 1 182 ? 64.212 80.445 34.523 1.00 178.06 182 GLU A CA 1
ATOM 1460 C C . GLU A 1 182 ? 65.247 81.065 35.338 1.00 178.06 182 GLU A C 1
ATOM 1461 O O . GLU A 1 182 ? 65.252 82.273 35.541 1.00 178.06 182 GLU A O 1
ATOM 1467 N N . SER A 1 183 ? 66.062 80.163 35.909 1.00 84.79 183 SER A N 1
ATOM 1468 C CA . SER A 1 183 ? 67.005 80.561 36.893 1.00 84.79 183 SER A CA 1
ATOM 1469 C C . SER A 1 183 ? 67.982 81.455 36.264 1.00 84.79 183 SER A C 1
ATOM 1470 O O . SER A 1 183 ? 68.362 82.473 36.837 1.00 84.79 183 SER A O 1
ATOM 1473 N N . ARG A 1 184 ? 68.383 81.085 35.044 1.00 182.03 184 ARG A N 1
ATOM 1474 C CA . ARG A 1 184 ? 69.389 81.812 34.340 1.00 182.03 184 ARG A CA 1
ATOM 1475 C C . ARG A 1 184 ? 68.910 83.206 34.058 1.00 182.03 184 ARG A C 1
ATOM 1476 O O . ARG A 1 184 ? 69.657 84.172 34.239 1.00 182.03 184 ARG A O 1
ATOM 1484 N N . ARG A 1 185 ? 67.637 83.330 33.625 1.00 212.94 185 ARG A N 1
ATOM 1485 C CA . ARG A 1 185 ? 67.050 84.587 33.228 1.00 212.94 185 ARG A CA 1
ATOM 1486 C C . ARG A 1 185 ? 67.036 85.500 34.389 1.00 212.94 185 ARG A C 1
ATOM 1487 O O . ARG A 1 185 ? 67.391 86.673 34.274 1.00 212.94 185 ARG A O 1
ATOM 1495 N N . SER A 1 186 ? 66.596 84.962 35.540 1.00 71.82 186 SER A N 1
ATOM 1496 C CA . SER A 1 186 ? 66.424 85.786 36.690 1.00 71.82 186 SER A CA 1
ATOM 1497 C C . SER A 1 186 ? 67.736 86.314 37.151 1.00 71.82 186 SER A C 1
ATOM 1498 O O . SER A 1 186 ? 67.824 87.476 37.549 1.00 71.82 186 SER A O 1
ATOM 1501 N N . GLN A 1 187 ? 68.780 85.463 37.111 1.00 88.34 187 GLN A N 1
ATOM 1502 C CA . GLN A 1 187 ? 70.059 85.877 37.615 1.00 88.34 187 GLN A CA 1
ATOM 1503 C C . GLN A 1 187 ? 70.600 86.985 36.795 1.00 88.34 187 GLN A C 1
ATOM 1504 O O . GLN A 1 187 ? 71.135 87.954 37.339 1.00 88.34 187 GLN A O 1
ATOM 1510 N N . MET A 1 188 ? 70.437 86.868 35.467 1.00 91.78 188 MET A N 1
ATOM 1511 C CA . MET A 1 188 ? 70.955 87.853 34.562 1.00 91.78 188 MET A CA 1
ATOM 1512 C C . MET A 1 188 ? 70.310 89.168 34.815 1.00 91.78 188 MET A C 1
ATOM 1513 O O . MET A 1 188 ? 70.984 90.197 34.843 1.00 91.78 188 MET A O 1
ATOM 1518 N N . LEU A 1 189 ? 68.986 89.160 35.029 1.00 174.00 189 LEU A N 1
ATOM 1519 C CA . LEU A 1 189 ? 68.273 90.397 35.153 1.00 174.00 189 LEU A CA 1
ATOM 1520 C C . LEU A 1 189 ? 68.707 91.118 36.384 1.00 174.00 189 LEU A C 1
ATOM 1521 O O . LEU A 1 189 ? 68.913 92.333 36.376 1.00 174.00 189 LEU A O 1
ATOM 1526 N N . LEU A 1 190 ? 68.877 90.361 37.480 1.00 179.99 190 LEU A N 1
ATOM 1527 C CA . LEU A 1 190 ? 69.154 90.970 38.744 1.00 179.99 190 LEU A CA 1
ATOM 1528 C C . LEU A 1 190 ? 70.457 91.648 38.736 1.00 179.99 190 LEU A C 1
ATOM 1529 O O . LEU A 1 190 ? 70.650 92.758 39.220 1.00 179.99 190 LEU A O 1
ATOM 1534 N N . TRP A 1 191 ? 71.398 90.964 38.139 1.00 143.81 191 TRP A N 1
ATOM 1535 C CA . TRP A 1 191 ? 72.743 91.366 38.062 1.00 143.81 191 TRP A CA 1
ATOM 1536 C C . TRP A 1 191 ? 72.864 92.625 37.216 1.00 143.81 191 TRP A C 1
ATOM 1537 O O . TRP A 1 191 ? 73.628 93.547 37.542 1.00 143.81 191 TRP A O 1
ATOM 1548 N N . SER A 1 192 ? 72.097 92.709 36.112 1.00 75.43 192 SER A N 1
ATOM 1549 C CA . SER A 1 192 ? 72.203 93.873 35.265 1.00 75.43 192 SER A CA 1
ATOM 1550 C C . SER A 1 192 ? 71.674 95.059 36.009 1.00 75.43 192 SER A C 1
ATOM 1551 O O . SER A 1 192 ? 72.176 96.172 35.857 1.00 75.43 192 SER A O 1
ATOM 1554 N N . ALA A 1 193 ? 70.614 94.851 36.815 1.00 69.85 193 ALA A N 1
ATOM 1555 C CA . ALA A 1 193 ? 70.014 95.944 37.536 1.00 69.85 193 ALA A CA 1
ATOM 1556 C C . ALA A 1 193 ? 70.993 96.498 38.505 1.00 69.85 193 ALA A C 1
ATOM 1557 O O . ALA A 1 193 ? 71.080 97.713 38.700 1.00 69.85 193 ALA A O 1
ATOM 1559 N N . ASN A 1 194 ? 71.737 95.593 39.162 1.00 95.58 194 ASN A N 1
ATOM 1560 C CA . ASN A 1 194 ? 72.655 96.045 40.157 1.00 95.58 194 ASN A CA 1
ATOM 1561 C C . ASN A 1 194 ? 73.680 96.878 39.493 1.00 95.58 194 ASN A C 1
ATOM 1562 O O . ASN A 1 194 ? 74.113 97.886 40.064 1.00 95.58 194 ASN A O 1
ATOM 1567 N N . LYS A 1 195 ? 74.179 96.418 38.310 1.00 189.83 195 LYS A N 1
ATOM 1568 C CA . LYS A 1 195 ? 75.229 97.248 37.818 1.00 189.83 195 LYS A CA 1
ATOM 1569 C C . LYS A 1 195 ? 74.785 98.588 37.347 1.00 189.83 195 LYS A C 1
ATOM 1570 O O . LYS A 1 195 ? 75.516 99.575 37.417 1.00 189.83 195 LYS A O 1
ATOM 1576 N N . VAL A 1 196 ? 73.561 98.672 36.835 1.00 81.81 196 VAL A N 1
ATOM 1577 C CA . VAL A 1 196 ? 73.116 99.963 36.424 1.00 81.81 196 VAL A CA 1
ATOM 1578 C C . VAL A 1 196 ? 73.057 100.882 37.617 1.00 81.81 196 VAL A C 1
ATOM 1579 O O . VAL A 1 196 ? 73.446 102.051 37.533 1.00 81.81 196 VAL A O 1
ATOM 1583 N N . PHE A 1 197 ? 72.541 100.370 38.761 1.00 121.11 197 PHE A N 1
ATOM 1584 C CA . PHE A 1 197 ? 72.346 101.247 39.887 1.00 121.11 197 PHE A CA 1
ATOM 1585 C C . PHE A 1 197 ? 73.658 101.755 40.370 1.00 121.11 197 PHE A C 1
ATOM 1586 O O . PHE A 1 197 ? 73.817 102.950 40.631 1.00 121.11 197 PHE A O 1
ATOM 1594 N N . GLU A 1 198 ? 74.654 100.861 40.486 1.00 136.74 198 GLU A N 1
ATOM 1595 C CA . GLU A 1 198 ? 75.872 101.345 41.041 1.00 136.74 198 GLU A CA 1
ATOM 1596 C C . GLU A 1 198 ? 76.438 102.278 40.036 1.00 136.74 198 GLU A C 1
ATOM 1597 O O . GLU A 1 198 ? 76.875 101.875 38.960 1.00 136.74 198 GLU A O 1
ATOM 1603 N N . GLU A 1 199 ? 76.424 103.575 40.375 1.00 221.80 199 GLU A N 1
ATOM 1604 C CA . GLU A 1 199 ? 76.998 104.560 39.521 1.00 221.80 199 GLU A CA 1
ATOM 1605 C C . GLU A 1 199 ? 76.123 104.869 38.368 1.00 221.80 199 GLU A C 1
ATOM 1606 O O . GLU A 1 199 ? 75.253 104.090 37.984 1.00 221.80 199 GLU A O 1
ATOM 1612 N N . LEU A 1 200 ? 76.333 106.083 37.829 1.00 103.28 200 LEU A N 1
ATOM 1613 C CA . LEU A 1 200 ? 75.674 106.518 36.640 1.00 103.28 200 LEU A CA 1
ATOM 1614 C C . LEU A 1 200 ? 76.771 106.549 35.600 1.00 103.28 200 LEU A C 1
ATOM 1615 O O . LEU A 1 200 ? 77.792 107.204 35.806 1.00 103.28 200 LEU A O 1
ATOM 1620 N N . THR A 1 201 ? 76.616 105.833 34.458 1.00 132.92 201 THR A N 1
ATOM 1621 C CA . THR A 1 201 ? 77.700 105.764 33.499 1.00 132.92 201 THR A CA 1
ATOM 1622 C C . THR A 1 201 ? 77.170 105.806 32.081 1.00 132.92 201 THR A C 1
ATOM 1623 O O . THR A 1 201 ? 76.012 106.144 31.897 1.00 132.92 201 THR A O 1
ATOM 1627 N N . ASP A 1 202 ? 78.012 105.502 31.049 1.00 71.21 202 ASP A N 1
ATOM 1628 C CA . ASP A 1 202 ? 77.710 105.601 29.620 1.00 71.21 202 ASP A CA 1
ATOM 1629 C C . ASP A 1 202 ? 77.269 104.281 28.976 1.00 71.21 202 ASP A C 1
ATOM 1630 O O . ASP A 1 202 ? 77.159 103.263 29.658 1.00 71.21 202 ASP A O 1
ATOM 1635 N N . ILE A 1 203 ? 77.010 104.290 27.622 1.00 174.96 203 ILE A N 1
ATOM 1636 C CA . ILE A 1 203 ? 76.540 103.178 26.794 1.00 174.96 203 ILE A CA 1
ATOM 1637 C C . ILE A 1 203 ? 77.552 102.144 26.821 1.00 174.96 203 ILE A C 1
ATOM 1638 O O . ILE A 1 203 ? 77.215 101.023 27.151 1.00 174.96 203 ILE A O 1
ATOM 1643 N N . GLU A 1 204 ? 78.817 102.495 26.567 1.00 87.94 204 GLU A N 1
ATOM 1644 C CA . GLU A 1 204 ? 79.767 101.441 26.490 1.00 87.94 204 GLU A CA 1
ATOM 1645 C C . GLU A 1 204 ? 79.956 100.785 27.794 1.00 87.94 204 GLU A C 1
ATOM 1646 O O . GLU A 1 204 ? 79.935 99.561 27.853 1.00 87.94 204 GLU A O 1
ATOM 1652 N N . ARG A 1 205 ? 80.112 101.586 28.865 1.00 152.44 205 ARG A N 1
ATOM 1653 C CA . ARG A 1 205 ? 80.426 101.047 30.149 1.00 152.44 205 ARG A CA 1
ATOM 1654 C C . ARG A 1 205 ? 79.326 100.193 30.637 1.00 152.44 205 ARG A C 1
ATOM 1655 O O . ARG A 1 205 ? 79.569 99.110 31.154 1.00 152.44 205 ARG A O 1
ATOM 1663 N N . GLN A 1 206 ? 78.086 100.657 30.464 1.00 173.21 206 GLN A N 1
ATOM 1664 C CA . GLN A 1 206 ? 76.939 99.977 30.972 1.00 173.21 206 GLN A CA 1
ATOM 1665 C C . GLN A 1 206 ? 76.788 98.638 30.311 1.00 173.21 206 GLN A C 1
ATOM 1666 O O . GLN A 1 206 ? 76.482 97.636 30.958 1.00 173.21 206 GLN A O 1
ATOM 1672 N N . PHE A 1 207 ? 77.008 98.585 28.987 1.00 208.43 207 PHE A N 1
ATOM 1673 C CA . PHE A 1 207 ? 76.838 97.358 28.251 1.00 208.43 207 PHE A CA 1
ATOM 1674 C C . PHE A 1 207 ? 77.829 96.343 28.665 1.00 208.43 207 PHE A C 1
ATOM 1675 O O . PHE A 1 207 ? 77.509 95.155 28.671 1.00 208.43 207 PHE A O 1
ATOM 1683 N N . HIS A 1 208 ? 79.069 96.803 28.930 1.00 99.83 208 HIS A N 1
ATOM 1684 C CA . HIS A 1 208 ? 80.148 95.945 29.324 1.00 99.83 208 HIS A CA 1
ATOM 1685 C C . HIS A 1 208 ? 79.770 95.345 30.615 1.00 99.83 208 HIS A C 1
ATOM 1686 O O . HIS A 1 208 ? 80.111 94.186 30.856 1.00 99.83 208 HIS A O 1
ATOM 1693 N N . LYS A 1 209 ? 79.065 96.146 31.453 1.00 270.07 209 LYS A N 1
ATOM 1694 C CA . LYS A 1 209 ? 78.639 95.707 32.751 1.00 270.07 209 LYS A CA 1
ATOM 1695 C C . LYS A 1 209 ? 77.934 94.507 32.466 1.00 270.07 209 LYS A C 1
ATOM 1696 O O . LYS A 1 209 ? 78.353 93.432 32.910 1.00 270.07 209 LYS A O 1
ATOM 1702 N N . ALA A 1 210 ? 76.851 94.728 31.738 1.00 100.40 210 ALA A N 1
ATOM 1703 C CA . ALA A 1 210 ? 75.852 93.749 31.887 1.00 100.40 210 ALA A CA 1
ATOM 1704 C C . ALA A 1 210 ? 76.371 92.472 31.391 1.00 100.40 210 ALA A C 1
ATOM 1705 O O . ALA A 1 210 ? 76.162 91.436 32.022 1.00 100.40 210 ALA A O 1
ATOM 1707 N N . LEU A 1 211 ? 77.128 92.551 30.284 1.00 168.66 211 LEU A N 1
ATOM 1708 C CA . LEU A 1 211 ? 77.556 91.316 29.734 1.00 168.66 211 LEU A CA 1
ATOM 1709 C C . LEU A 1 211 ? 78.507 90.537 30.591 1.00 168.66 211 LEU A C 1
ATOM 1710 O O . LEU A 1 211 ? 78.463 89.297 30.594 1.00 168.66 211 LEU A O 1
ATOM 1715 N N . TYR A 1 212 ? 79.427 91.242 31.288 1.00 96.72 212 TYR A N 1
ATOM 1716 C CA . TYR A 1 212 ? 80.385 90.543 32.096 1.00 96.72 212 TYR A CA 1
ATOM 1717 C C . TYR A 1 212 ? 79.709 89.849 33.195 1.00 96.72 212 TYR A C 1
ATOM 1718 O O . TYR A 1 212 ? 79.982 88.670 33.480 1.00 96.72 212 TYR A O 1
ATOM 1727 N N . THR A 1 213 ? 78.795 90.573 33.862 1.00 181.11 213 THR A N 1
ATOM 1728 C CA . THR A 1 213 ? 78.344 89.764 34.913 1.00 181.11 213 THR A CA 1
ATOM 1729 C C . THR A 1 213 ? 77.456 88.602 34.508 1.00 181.11 213 THR A C 1
ATOM 1730 O O . THR A 1 213 ? 77.423 87.564 35.157 1.00 181.11 213 THR A O 1
ATOM 1734 N N . ILE A 1 214 ? 76.702 88.728 33.405 1.00 113.01 214 ILE A N 1
ATOM 1735 C CA . ILE A 1 214 ? 75.819 87.690 32.900 1.00 113.01 214 ILE A CA 1
ATOM 1736 C C . ILE A 1 214 ? 76.556 86.468 32.458 1.00 113.01 214 ILE A C 1
ATOM 1737 O O . ILE A 1 214 ? 76.110 85.360 32.733 1.00 113.01 214 ILE A O 1
ATOM 1742 N N . ARG A 1 215 ? 77.753 86.627 31.868 1.00 177.13 215 ARG A N 1
ATOM 1743 C CA . ARG A 1 215 ? 78.409 85.665 31.016 1.00 177.13 215 ARG A CA 1
ATOM 1744 C C . ARG A 1 215 ? 78.213 84.233 31.425 1.00 177.13 215 ARG A C 1
ATOM 1745 O O . ARG A 1 215 ? 77.924 83.407 30.559 1.00 177.13 215 ARG A O 1
ATOM 1753 N N . MET A 1 216 ? 78.342 83.866 32.711 1.00 74.09 216 MET A N 1
ATOM 1754 C CA . MET A 1 216 ? 78.191 82.467 33.012 1.00 74.09 216 MET A CA 1
ATOM 1755 C C . MET A 1 216 ? 76.812 81.993 32.631 1.00 74.09 216 MET A C 1
ATOM 1756 O O . MET A 1 216 ? 76.652 80.935 32.021 1.00 74.09 216 MET A O 1
ATOM 1761 N N . TYR A 1 217 ? 75.780 82.790 32.959 1.00 97.41 217 TYR A N 1
ATOM 1762 C CA . TYR A 1 217 ? 74.385 82.486 32.784 1.00 97.41 217 TYR A CA 1
ATOM 1763 C C . TYR A 1 217 ? 73.963 82.255 31.378 1.00 97.41 217 TYR A C 1
ATOM 1764 O O . TYR A 1 217 ? 73.337 81.231 31.107 1.00 97.41 217 TYR A O 1
ATOM 1773 N N . LEU A 1 218 ? 74.255 83.172 30.439 1.00 142.97 218 LEU A N 1
ATOM 1774 C CA . LEU A 1 218 ? 73.844 82.806 29.123 1.00 142.97 218 LEU A CA 1
ATOM 1775 C C . LEU A 1 218 ? 74.728 81.655 28.797 1.00 142.97 218 LEU A C 1
ATOM 1776 O O . LEU A 1 218 ? 75.953 81.738 28.865 1.00 142.97 218 LEU A O 1
ATOM 1781 N N . ASN A 1 219 ? 74.098 80.518 28.478 1.00 73.51 219 ASN A N 1
ATOM 1782 C CA . ASN A 1 219 ? 74.816 79.319 28.202 1.00 73.51 219 ASN A CA 1
ATOM 1783 C C . ASN A 1 219 ? 75.590 79.587 26.966 1.00 73.51 219 ASN A C 1
ATOM 1784 O O . ASN A 1 219 ? 76.616 78.966 26.699 1.00 73.51 219 ASN A O 1
ATOM 1789 N N . CYS A 1 220 ? 75.102 80.581 26.213 1.00 87.84 220 CYS A N 1
ATOM 1790 C CA . CYS A 1 220 ? 75.554 80.892 24.897 1.00 87.84 220 CYS A CA 1
ATOM 1791 C C . CYS A 1 220 ? 77.022 81.050 24.785 1.00 87.84 220 CYS A C 1
ATOM 1792 O O . CYS A 1 220 ? 77.709 81.571 25.661 1.00 87.84 220 CYS A O 1
ATOM 1795 N N . GLU A 1 221 ? 77.510 80.525 23.644 1.00 120.59 221 GLU A N 1
ATOM 1796 C CA . GLU A 1 221 ? 78.879 80.504 23.248 1.00 120.59 221 GLU A CA 1
ATOM 1797 C C . GLU A 1 221 ? 79.360 81.890 22.950 1.00 120.59 221 GLU A C 1
ATOM 1798 O O . GLU A 1 221 ? 80.432 82.276 23.414 1.00 120.59 221 GLU A O 1
ATOM 1804 N N . ARG A 1 222 ? 78.586 82.692 22.188 1.00 104.96 222 ARG A N 1
ATOM 1805 C CA . ARG A 1 222 ? 79.104 83.998 21.891 1.00 104.96 222 ARG A CA 1
ATOM 1806 C C . ARG A 1 222 ? 77.993 84.993 21.908 1.00 104.96 222 ARG A C 1
ATOM 1807 O O . ARG A 1 222 ? 76.828 84.678 21.673 1.00 104.96 222 ARG A O 1
ATOM 1815 N N . TYR A 1 223 ? 78.333 86.236 22.271 1.00 88.17 223 TYR A N 1
ATOM 1816 C CA . TYR A 1 223 ? 77.362 87.276 22.343 1.00 88.17 223 TYR A CA 1
ATOM 1817 C C . TYR A 1 223 ? 78.041 88.506 21.838 1.00 88.17 223 TYR A C 1
ATOM 1818 O O . TYR A 1 223 ? 79.225 88.714 22.101 1.00 88.17 223 TYR A O 1
ATOM 1827 N N . SER A 1 224 ? 77.326 89.351 21.075 1.00 48.30 224 SER A N 1
ATOM 1828 C CA . SER A 1 224 ? 77.923 90.587 20.672 1.00 48.30 224 SER A CA 1
ATOM 1829 C C . SER A 1 224 ? 76.866 91.611 20.857 1.00 48.30 224 SER A C 1
ATOM 1830 O O . SER A 1 224 ? 75.683 91.343 20.661 1.00 48.30 224 SER A O 1
ATOM 1833 N N . VAL A 1 225 ? 77.271 92.818 21.270 1.00 59.46 225 VAL A N 1
ATOM 1834 C CA . VAL A 1 225 ? 76.305 93.852 21.438 1.00 59.46 225 VAL A CA 1
ATOM 1835 C C . VAL A 1 225 ? 76.695 94.911 20.469 1.00 59.46 225 VAL A C 1
ATOM 1836 O O . VAL A 1 225 ? 77.880 95.114 20.221 1.00 59.46 225 VAL A O 1
ATOM 1840 N N . GLY A 1 226 ? 75.714 95.613 19.878 1.00 36.37 226 GLY A N 1
ATOM 1841 C CA . GLY A 1 226 ? 76.113 96.636 18.962 1.00 36.37 226 GLY A CA 1
ATOM 1842 C C . GLY A 1 226 ? 75.266 97.840 19.219 1.00 36.37 226 GLY A C 1
ATOM 1843 O O . GLY A 1 226 ? 74.119 97.732 19.651 1.00 36.37 226 GLY A O 1
ATOM 1844 N N . LEU A 1 227 ? 75.837 99.032 18.954 1.00 69.85 227 LEU A N 1
ATOM 1845 C CA . LEU A 1 227 ? 75.114 100.254 19.086 1.00 69.85 227 LEU A CA 1
ATOM 1846 C C . LEU A 1 227 ? 74.894 100.759 17.698 1.00 69.85 227 LEU A C 1
ATOM 1847 O O . LEU A 1 227 ? 75.762 100.658 16.836 1.00 69.85 227 LEU A O 1
ATOM 1852 N N . LEU A 1 228 ? 73.698 101.321 17.462 1.00 74.06 228 LEU A N 1
ATOM 1853 C CA . LEU A 1 228 ? 73.283 101.833 16.196 1.00 74.06 228 LEU A CA 1
ATOM 1854 C C . LEU A 1 228 ? 73.405 103.317 16.224 1.00 74.06 228 LEU A C 1
ATOM 1855 O O . LEU A 1 228 ? 73.237 103.946 17.267 1.00 74.06 228 LEU A O 1
ATOM 1860 N N . ASP A 1 229 ? 73.739 103.913 15.061 1.00 166.32 229 ASP A N 1
ATOM 1861 C CA . ASP A 1 229 ? 73.846 105.342 15.015 1.00 166.32 229 ASP A CA 1
ATOM 1862 C C . ASP A 1 229 ? 72.478 105.881 15.208 1.00 166.32 229 ASP A C 1
ATOM 1863 O O . ASP A 1 229 ? 71.517 105.437 14.582 1.00 166.32 229 ASP A O 1
ATOM 1868 N N . MET A 1 230 ? 72.383 106.895 16.067 1.00 125.12 230 MET A N 1
ATOM 1869 C CA . MET A 1 230 ? 71.172 107.590 16.345 1.00 125.12 230 MET A CA 1
ATOM 1870 C C . MET A 1 230 ? 70.759 108.392 15.155 1.00 125.12 230 MET A C 1
ATOM 1871 O O . MET A 1 230 ? 69.571 108.576 14.891 1.00 125.12 230 MET A O 1
ATOM 1876 N N . THR A 1 231 ? 71.752 108.854 14.379 1.00 171.39 231 THR A N 1
ATOM 1877 C CA . THR A 1 231 ? 71.544 109.782 13.306 1.00 171.39 231 THR A CA 1
ATOM 1878 C C . THR A 1 231 ? 70.670 109.237 12.241 1.00 171.39 231 THR A C 1
ATOM 1879 O O . THR A 1 231 ? 69.951 110.012 11.612 1.00 171.39 231 THR A O 1
ATOM 1883 N N . LYS A 1 232 ? 70.732 107.909 12.021 1.00 195.27 232 LYS A N 1
ATOM 1884 C CA . LYS A 1 232 ? 70.086 107.213 10.942 1.00 195.27 232 LYS A CA 1
ATOM 1885 C C . LYS A 1 232 ? 68.756 107.791 10.617 1.00 195.27 232 LYS A C 1
ATOM 1886 O O . LYS A 1 232 ? 67.916 108.008 11.493 1.00 195.27 232 LYS A O 1
ATOM 1892 N N . GLU A 1 233 ? 68.639 108.141 9.314 1.00 162.13 233 GLU A N 1
ATOM 1893 C CA . GLU A 1 233 ? 67.504 108.724 8.665 1.00 162.13 233 GLU A CA 1
ATOM 1894 C C . GLU A 1 233 ? 66.844 109.651 9.616 1.00 162.13 233 GLU A C 1
ATOM 1895 O O . GLU A 1 233 ? 65.693 109.466 10.011 1.00 162.13 233 GLU A O 1
ATOM 1901 N N . LYS A 1 234 ? 67.584 110.692 10.018 1.00 222.72 234 LYS A N 1
ATOM 1902 C CA . LYS A 1 234 ? 67.045 111.429 11.100 1.00 222.72 234 LYS A CA 1
ATOM 1903 C C . LYS A 1 234 ? 67.803 112.726 11.182 1.00 222.72 234 LYS A C 1
ATOM 1904 O O . LYS A 1 234 ? 68.700 112.971 10.375 1.00 222.72 234 LYS A O 1
ATOM 1910 N N . GLU A 1 235 ? 67.433 113.618 12.127 1.00 94.17 235 GLU A N 1
ATOM 1911 C CA . GLU A 1 235 ? 68.180 114.835 12.240 1.00 94.17 235 GLU A CA 1
ATOM 1912 C C . GLU A 1 235 ? 69.585 114.428 12.527 1.00 94.17 235 GLU A C 1
ATOM 1913 O O . GLU A 1 235 ? 69.817 113.624 13.429 1.00 94.17 235 GLU A O 1
ATOM 1919 N N . PHE A 1 236 ? 70.595 114.940 11.788 1.00 241.89 236 PHE A N 1
ATOM 1920 C CA . PHE A 1 236 ? 71.797 114.294 12.205 1.00 241.89 236 PHE A CA 1
ATOM 1921 C C . PHE A 1 236 ? 72.844 115.077 12.913 1.00 241.89 236 PHE A C 1
ATOM 1922 O O . PHE A 1 236 ? 74.002 115.115 12.490 1.00 241.89 236 PHE A O 1
ATOM 1930 N N . TYR A 1 237 ? 72.485 115.825 13.962 1.00 258.18 237 TYR A N 1
ATOM 1931 C CA . TYR A 1 237 ? 73.586 116.046 14.842 1.00 258.18 237 TYR A CA 1
ATOM 1932 C C . TYR A 1 237 ? 73.672 114.861 15.728 1.00 258.18 237 TYR A C 1
ATOM 1933 O O . TYR A 1 237 ? 74.655 114.123 15.735 1.00 258.18 237 TYR A O 1
ATOM 1942 N N . ASP A 1 238 ? 72.554 114.585 16.424 1.00 152.50 238 ASP A N 1
ATOM 1943 C CA . ASP A 1 238 ? 72.517 113.421 17.253 1.00 152.50 238 ASP A CA 1
ATOM 1944 C C . ASP A 1 238 ? 71.085 113.252 17.669 1.00 152.50 238 ASP A C 1
ATOM 1945 O O . ASP A 1 238 ? 70.175 113.514 16.885 1.00 152.50 238 ASP A O 1
ATOM 1950 N N . GLU A 1 239 ? 70.853 112.835 18.927 1.00 142.62 239 GLU A N 1
ATOM 1951 C CA . GLU A 1 239 ? 69.550 112.471 19.402 1.00 142.62 239 GLU A CA 1
ATOM 1952 C C . GLU A 1 239 ? 68.627 113.627 19.593 1.00 142.62 239 GLU A C 1
ATOM 1953 O O . GLU A 1 239 ? 69.024 114.773 19.799 1.00 142.62 239 GLU A O 1
ATOM 1959 N N . TRP A 1 240 ? 67.329 113.281 19.505 1.00 128.25 240 TRP A N 1
ATOM 1960 C CA . TRP A 1 240 ? 66.190 114.102 19.770 1.00 128.25 240 TRP A CA 1
ATOM 1961 C C . TRP A 1 240 ? 65.858 114.034 21.215 1.00 128.25 240 TRP A C 1
ATOM 1962 O O . TRP A 1 240 ? 66.410 113.263 22.000 1.00 128.25 240 TRP A O 1
ATOM 1973 N N . PRO A 1 241 ? 64.948 114.897 21.549 1.00 70.01 241 PRO A N 1
ATOM 1974 C CA . PRO A 1 241 ? 64.431 114.914 22.881 1.00 70.01 241 PRO A CA 1
ATOM 1975 C C . PRO A 1 241 ? 63.592 113.691 23.063 1.00 70.01 241 PRO A C 1
ATOM 1976 O O . PRO A 1 241 ? 63.075 113.163 22.080 1.00 70.01 241 PRO A O 1
ATOM 1980 N N . ILE A 1 242 ? 63.463 113.225 24.314 1.00 82.32 242 ILE A N 1
ATOM 1981 C CA . ILE A 1 242 ? 62.716 112.053 24.659 1.00 82.32 242 ILE A CA 1
ATOM 1982 C C . ILE A 1 242 ? 61.278 112.264 24.298 1.00 82.32 242 ILE A C 1
ATOM 1983 O O . ILE A 1 242 ? 60.819 113.395 24.139 1.00 82.32 242 ILE A O 1
ATOM 1988 N N . ARG A 1 243 ? 60.543 111.142 24.158 1.00 151.81 243 ARG A N 1
ATOM 1989 C CA . ARG A 1 243 ? 59.133 111.126 23.890 1.00 151.81 243 ARG A CA 1
ATOM 1990 C C . ARG A 1 243 ? 58.769 111.561 22.508 1.00 151.81 243 ARG A C 1
ATOM 1991 O O . ARG A 1 243 ? 57.853 112.363 22.327 1.00 151.81 243 ARG A O 1
ATOM 1999 N N . LEU A 1 244 ? 59.480 111.047 21.489 1.00 110.69 244 LEU A N 1
ATOM 2000 C CA . LEU A 1 244 ? 59.082 111.270 20.127 1.00 110.69 244 LEU A CA 1
ATOM 2001 C C . LEU A 1 244 ? 58.700 109.907 19.617 1.00 110.69 244 LEU A C 1
ATOM 2002 O O . LEU A 1 244 ? 59.139 108.905 20.174 1.00 110.69 244 LEU A O 1
ATOM 2007 N N . GLY A 1 245 ? 57.855 109.820 18.567 1.00 29.34 245 GLY A N 1
ATOM 2008 C CA . GLY A 1 245 ? 57.439 108.533 18.061 1.00 29.34 245 GLY A CA 1
ATOM 2009 C C . GLY A 1 245 ? 58.394 108.124 16.981 1.00 29.34 245 GLY A C 1
ATOM 2010 O O . GLY A 1 245 ? 59.535 108.588 16.985 1.00 29.34 245 GLY A O 1
ATOM 2011 N N . GLU A 1 246 ? 57.960 107.210 16.065 1.00 114.03 246 GLU A N 1
ATOM 2012 C CA . GLU A 1 246 ? 58.784 106.864 14.932 1.00 114.03 246 GLU A CA 1
ATOM 2013 C C . GLU A 1 246 ? 58.989 108.216 14.346 1.00 114.03 246 GLU A C 1
ATOM 2014 O O . GLU A 1 246 ? 58.048 108.831 13.848 1.00 114.03 246 GLU A O 1
ATOM 2020 N N . ALA A 1 247 ? 60.234 108.718 14.435 1.00 52.88 247 ALA A N 1
ATOM 2021 C CA . ALA A 1 247 ? 60.498 110.077 14.067 1.00 52.88 247 ALA A CA 1
ATOM 2022 C C . ALA A 1 247 ? 60.051 110.274 12.665 1.00 52.88 247 ALA A C 1
ATOM 2023 O O . ALA A 1 247 ? 60.286 109.425 11.812 1.00 52.88 247 ALA A O 1
ATOM 2025 N N . GLU A 1 248 ? 59.365 111.406 12.399 1.00 47.55 248 GLU A N 1
ATOM 2026 C CA . GLU A 1 248 ? 58.891 111.630 11.068 1.00 47.55 248 GLU A CA 1
ATOM 2027 C C . GLU A 1 248 ? 60.084 111.762 10.217 1.00 47.55 248 GLU A C 1
ATOM 2028 O O . GLU A 1 248 ? 60.899 112.675 10.342 1.00 47.55 248 GLU A O 1
ATOM 2034 N N . PRO A 1 249 ? 60.175 110.815 9.350 1.00 69.92 249 PRO A N 1
ATOM 2035 C CA . PRO A 1 249 ? 61.270 110.786 8.450 1.00 69.92 249 PRO A CA 1
ATOM 2036 C C . PRO A 1 249 ? 61.148 112.050 7.679 1.00 69.92 249 PRO A C 1
ATOM 2037 O O . PRO A 1 249 ? 60.023 112.492 7.456 1.00 69.92 249 PRO A O 1
ATOM 2041 N N . TYR A 1 250 ? 62.267 112.679 7.285 1.00 45.30 250 TYR A N 1
ATOM 2042 C CA . TYR A 1 250 ? 62.052 113.866 6.524 1.00 45.30 250 TYR A CA 1
ATOM 2043 C C . TYR A 1 250 ? 61.453 113.446 5.221 1.00 45.30 250 TYR A C 1
ATOM 2044 O O . TYR A 1 250 ? 60.488 114.042 4.749 1.00 45.30 250 TYR A O 1
ATOM 2053 N N . LYS A 1 251 ? 62.018 112.383 4.614 1.00 81.34 251 LYS A N 1
ATOM 2054 C CA . LYS A 1 251 ? 61.531 111.911 3.351 1.00 81.34 251 LYS A CA 1
ATOM 2055 C C . LYS A 1 251 ? 60.358 111.024 3.594 1.00 81.34 251 LYS A C 1
ATOM 2056 O O . LYS A 1 251 ? 60.192 110.466 4.678 1.00 81.34 251 LYS A O 1
ATOM 2062 N N . GLY A 1 252 ? 59.495 110.899 2.569 1.00 17.00 252 GLY A N 1
ATOM 2063 C CA . GLY A 1 252 ? 58.305 110.107 2.659 1.00 17.00 252 GLY A CA 1
ATOM 2064 C C . GLY A 1 252 ? 58.675 108.669 2.881 1.00 17.00 252 GLY A C 1
ATOM 2065 O O . GLY A 1 252 ? 58.035 107.978 3.673 1.00 17.00 252 GLY A O 1
ATOM 2066 N N . PRO A 1 253 ? 59.682 108.181 2.207 1.00 66.06 253 PRO A N 1
ATOM 2067 C CA . PRO A 1 253 ? 60.031 106.796 2.385 1.00 66.06 253 PRO A CA 1
ATOM 2068 C C . PRO A 1 253 ? 60.676 106.528 3.710 1.00 66.06 253 PRO A C 1
ATOM 2069 O O . PRO A 1 253 ? 61.227 107.454 4.304 1.00 66.06 253 PRO A O 1
ATOM 2073 N N . LYS A 1 254 ? 60.614 105.266 4.189 1.00 193.33 254 LYS A N 1
ATOM 2074 C CA . LYS A 1 254 ? 61.162 104.901 5.465 1.00 193.33 254 LYS A CA 1
ATOM 2075 C C . LYS A 1 254 ? 62.283 103.917 5.236 1.00 193.33 254 LYS A C 1
ATOM 2076 O O . LYS A 1 254 ? 62.595 103.589 4.093 1.00 193.33 254 LYS A O 1
ATOM 2082 N N . THR A 1 255 ? 62.924 103.428 6.334 1.00 209.31 255 THR A N 1
ATOM 2083 C CA . THR A 1 255 ? 64.074 102.570 6.234 1.00 209.31 255 THR A CA 1
ATOM 2084 C C . THR A 1 255 ? 64.059 101.450 7.225 1.00 209.31 255 THR A C 1
ATOM 2085 O O . THR A 1 255 ? 64.032 101.650 8.431 1.00 209.31 255 THR A O 1
ATOM 2089 N N . PRO A 1 256 ? 63.881 100.276 6.710 1.00 270.22 256 PRO A N 1
ATOM 2090 C CA . PRO A 1 256 ? 64.039 99.157 7.647 1.00 270.22 256 PRO A CA 1
ATOM 2091 C C . PRO A 1 256 ? 65.452 98.503 7.531 1.00 270.22 256 PRO A C 1
ATOM 2092 O O . PRO A 1 256 ? 66.169 98.409 6.554 1.00 270.22 256 PRO A O 1
ATOM 2096 N N . ASP A 1 257 ? 65.902 97.999 8.623 1.00 278.91 257 ASP A N 1
ATOM 2097 C CA . ASP A 1 257 ? 66.957 97.186 9.025 1.00 278.91 257 ASP A CA 1
ATOM 2098 C C . ASP A 1 257 ? 67.010 95.615 8.688 1.00 278.91 257 ASP A C 1
ATOM 2099 O O . ASP A 1 257 ? 67.960 95.010 9.144 1.00 278.91 257 ASP A O 1
ATOM 2104 N N . GLY A 1 258 ? 66.150 94.839 7.902 1.00 114.11 258 GLY A N 1
ATOM 2105 C CA . GLY A 1 258 ? 66.361 93.432 7.460 1.00 114.11 258 GLY A CA 1
ATOM 2106 C C . GLY A 1 258 ? 67.629 93.773 6.699 1.00 114.11 258 GLY A C 1
ATOM 2107 O O . GLY A 1 258 ? 68.598 93.020 6.659 1.00 114.11 258 GLY A O 1
ATOM 2108 N N . ARG A 1 259 ? 67.593 94.997 6.098 1.00 190.93 259 ARG A N 1
ATOM 2109 C CA . ARG A 1 259 ? 68.589 95.810 5.440 1.00 190.93 259 ARG A CA 1
ATOM 2110 C C . ARG A 1 259 ? 69.510 96.502 6.457 1.00 190.93 259 ARG A C 1
ATOM 2111 O O . ARG A 1 259 ? 69.232 96.614 7.642 1.00 190.93 259 ARG A O 1
ATOM 2119 N N . GLU A 1 260 ? 70.691 97.018 6.074 1.00 152.81 260 GLU A N 1
ATOM 2120 C CA . GLU A 1 260 ? 71.521 97.550 7.146 1.00 152.81 260 GLU A CA 1
ATOM 2121 C C . GLU A 1 260 ? 71.173 98.972 7.515 1.00 152.81 260 GLU A C 1
ATOM 2122 O O . GLU A 1 260 ? 70.612 99.734 6.729 1.00 152.81 260 GLU A O 1
ATOM 2128 N N . VAL A 1 261 ? 71.517 99.319 8.780 1.00 186.69 261 VAL A N 1
ATOM 2129 C CA . VAL A 1 261 ? 71.432 100.602 9.438 1.00 186.69 261 VAL A CA 1
ATOM 2130 C C . VAL A 1 261 ? 72.891 100.782 9.688 1.00 186.69 261 VAL A C 1
ATOM 2131 O O . VAL A 1 261 ? 73.672 99.893 9.356 1.00 186.69 261 VAL A O 1
ATOM 2135 N N . ASN A 1 262 ? 73.325 101.896 10.302 1.00 75.78 262 ASN A N 1
ATOM 2136 C CA . ASN A 1 262 ? 74.726 101.898 10.578 1.00 75.78 262 ASN A CA 1
ATOM 2137 C C . ASN A 1 262 ? 74.928 101.789 12.057 1.00 75.78 262 ASN A C 1
ATOM 2138 O O . ASN A 1 262 ? 74.290 102.484 12.845 1.00 75.78 262 ASN A O 1
ATOM 2143 N N . PHE A 1 263 ? 75.825 100.867 12.466 1.00 94.52 263 PHE A N 1
ATOM 2144 C CA . PHE A 1 263 ? 76.120 100.675 13.855 1.00 94.52 263 PHE A CA 1
ATOM 2145 C C . PHE A 1 263 ? 77.420 101.338 14.106 1.00 94.52 263 PHE A C 1
ATOM 2146 O O . PHE A 1 263 ? 78.423 101.053 13.455 1.00 94.52 263 PHE A O 1
ATOM 2154 N N . TYR A 1 264 ? 77.413 102.273 15.058 1.00 114.31 264 TYR A N 1
ATOM 2155 C CA . TYR A 1 264 ? 78.622 102.885 15.480 1.00 114.31 264 TYR A CA 1
ATOM 2156 C C . TYR A 1 264 ? 79.213 101.898 16.428 1.00 114.31 264 TYR A C 1
ATOM 2157 O O . TYR A 1 264 ? 80.433 101.836 16.582 1.00 114.31 264 TYR A O 1
ATOM 2166 N N . LYS A 1 265 ? 78.360 101.075 17.086 1.00 144.75 265 LYS A N 1
ATOM 2167 C CA . LYS A 1 265 ? 78.982 100.291 18.104 1.00 144.75 265 LYS A CA 1
ATOM 2168 C C . LYS A 1 265 ? 78.854 98.807 18.047 1.00 144.75 265 LYS A C 1
ATOM 2169 O O . LYS A 1 265 ? 77.882 98.246 17.545 1.00 144.75 265 LYS A O 1
ATOM 2175 N N . ILE A 1 266 ? 79.946 98.140 18.496 1.00 143.64 266 ILE A N 1
ATOM 2176 C CA . ILE A 1 266 ? 79.950 96.721 18.691 1.00 143.64 266 ILE A CA 1
ATOM 2177 C C . ILE A 1 266 ? 80.889 96.322 19.804 1.00 143.64 266 ILE A C 1
ATOM 2178 O O . ILE A 1 266 ? 82.005 96.835 19.903 1.00 143.64 266 ILE A O 1
ATOM 2183 N N . ILE A 1 267 ? 80.441 95.402 20.693 1.00 137.41 267 ILE A N 1
ATOM 2184 C CA . ILE A 1 267 ? 81.280 94.812 21.708 1.00 137.41 267 ILE A CA 1
ATOM 2185 C C . ILE A 1 267 ? 81.092 93.339 21.570 1.00 137.41 267 ILE A C 1
ATOM 2186 O O . ILE A 1 267 ? 79.967 92.860 21.440 1.00 137.41 267 ILE A O 1
ATOM 2191 N N . ASP A 1 268 ? 82.193 92.571 21.581 1.00 74.35 268 ASP A N 1
ATOM 2192 C CA . ASP A 1 268 ? 82.042 91.157 21.425 1.00 74.35 268 ASP A CA 1
ATOM 2193 C C . ASP A 1 268 ? 82.468 90.462 22.676 1.00 74.35 268 ASP A C 1
ATOM 2194 O O . ASP A 1 268 ? 83.467 90.826 23.292 1.00 74.35 268 ASP A O 1
ATOM 2199 N N . TYR A 1 269 ? 81.682 89.456 23.117 1.00 93.16 269 TYR A N 1
ATOM 2200 C CA . TYR A 1 269 ? 82.127 88.700 24.246 1.00 93.16 269 TYR A CA 1
ATOM 2201 C C . TYR A 1 269 ? 82.289 87.314 23.698 1.00 93.16 269 TYR A C 1
ATOM 2202 O O . TYR A 1 269 ? 81.316 86.732 23.222 1.00 93.16 269 TYR A O 1
ATOM 2211 N N . ILE A 1 270 ? 83.510 86.729 23.711 1.00 183.20 270 ILE A N 1
ATOM 2212 C CA . ILE A 1 270 ? 83.520 85.422 23.117 1.00 183.20 270 ILE A CA 1
ATOM 2213 C C . ILE A 1 270 ? 83.787 84.419 24.192 1.00 183.20 270 ILE A C 1
ATOM 2214 O O . ILE A 1 270 ? 84.854 84.381 24.805 1.00 183.20 270 ILE A O 1
ATOM 2219 N N . LEU A 1 271 ? 82.749 83.621 24.507 1.00 68.11 271 LEU A N 1
ATOM 2220 C CA . LEU A 1 271 ? 82.853 82.618 25.524 1.00 68.11 271 LEU A CA 1
ATOM 2221 C C . LEU A 1 271 ? 83.630 81.429 25.064 1.00 68.11 271 LEU A C 1
ATOM 2222 O O . LEU A 1 271 ? 84.494 80.933 25.784 1.00 68.11 271 LEU A O 1
ATOM 2227 N N . HIS A 1 272 ? 83.356 80.945 23.837 1.00 58.29 272 HIS A N 1
ATOM 2228 C CA . HIS A 1 272 ? 83.983 79.720 23.439 1.00 58.29 272 HIS A CA 1
ATOM 2229 C C . HIS A 1 272 ? 85.383 79.982 23.009 1.00 58.29 272 HIS A C 1
ATOM 2230 O O . HIS A 1 272 ? 85.742 81.091 22.619 1.00 58.29 272 HIS A O 1
ATOM 2237 N N . GLY A 1 273 ? 86.221 78.934 23.106 1.00 32.85 273 GLY A N 1
ATOM 2238 C CA . GLY A 1 273 ? 87.567 78.991 22.625 1.00 32.85 273 GLY A CA 1
ATOM 2239 C C . GLY A 1 273 ? 88.400 79.954 23.411 1.00 32.85 273 GLY A C 1
ATOM 2240 O O . GLY A 1 273 ? 88.725 79.729 24.577 1.00 32.85 273 GLY A O 1
ATOM 2241 N N . LYS A 1 274 ? 88.752 81.069 22.747 1.00 124.66 274 LYS A N 1
ATOM 2242 C CA . LYS A 1 274 ? 89.717 82.044 23.162 1.00 124.66 274 LYS A CA 1
ATOM 2243 C C . LYS A 1 274 ? 89.402 82.734 24.456 1.00 124.66 274 LYS A C 1
ATOM 2244 O O . LYS A 1 274 ? 90.312 82.984 25.246 1.00 124.66 274 LYS A O 1
ATOM 2250 N N . GLU A 1 275 ? 88.118 83.019 24.735 1.00 126.33 275 GLU A N 1
ATOM 2251 C CA . GLU A 1 275 ? 87.700 83.801 25.871 1.00 126.33 275 GLU A CA 1
ATOM 2252 C C . GLU A 1 275 ? 88.330 85.158 25.947 1.00 126.33 275 GLU A C 1
ATOM 2253 O O . GLU A 1 275 ? 89.266 85.394 26.708 1.00 126.33 275 GLU A O 1
ATOM 2259 N N . GLU A 1 276 ? 87.821 86.083 25.102 1.00 62.28 276 GLU A N 1
ATOM 2260 C CA . GLU A 1 276 ? 88.281 87.443 25.070 1.00 62.28 276 GLU A CA 1
ATOM 2261 C C . GLU A 1 276 ? 87.101 88.367 25.068 1.00 62.28 276 GLU A C 1
ATOM 2262 O O . GLU A 1 276 ? 85.999 87.999 24.667 1.00 62.28 276 GLU A O 1
ATOM 2268 N N . ILE A 1 277 ? 87.315 89.606 25.555 1.00 54.23 277 ILE A N 1
ATOM 2269 C CA . ILE A 1 277 ? 86.300 90.615 25.523 1.00 54.23 277 ILE A CA 1
ATOM 2270 C C . ILE A 1 277 ? 86.838 91.660 24.596 1.00 54.23 277 ILE A C 1
ATOM 2271 O O . ILE A 1 277 ? 87.963 92.127 24.762 1.00 54.23 277 ILE A O 1
ATOM 2276 N N . LYS A 1 278 ? 86.074 92.027 23.550 1.00 74.78 278 LYS A N 1
ATOM 2277 C CA . LYS A 1 278 ? 86.639 92.993 22.660 1.00 74.78 278 LYS A CA 1
ATOM 2278 C C . LYS A 1 278 ? 85.623 94.036 22.358 1.00 74.78 278 LYS A C 1
ATOM 2279 O O . LYS A 1 278 ? 84.434 93.750 22.239 1.00 74.78 278 LYS A O 1
ATOM 2285 N N . VAL A 1 279 ? 86.070 95.302 22.263 1.00 108.71 279 VAL A N 1
ATOM 2286 C CA . VAL A 1 279 ? 85.135 96.311 21.885 1.00 108.71 279 VAL A CA 1
ATOM 2287 C C . VAL A 1 279 ? 85.657 96.942 20.637 1.00 108.71 279 VAL A C 1
ATOM 2288 O O . VAL A 1 279 ? 86.824 97.326 20.574 1.00 108.71 279 VAL A O 1
ATOM 2292 N N . ILE A 1 280 ? 84.822 97.039 19.581 1.00 187.48 280 ILE A N 1
ATOM 2293 C CA . ILE A 1 280 ? 85.337 97.720 18.431 1.00 187.48 280 ILE A CA 1
ATOM 2294 C C . ILE A 1 280 ? 84.457 98.867 18.082 1.00 187.48 280 ILE A C 1
ATOM 2295 O O . ILE A 1 280 ? 83.233 98.779 17.980 1.00 187.48 280 ILE A O 1
ATOM 2300 N N . PRO A 1 281 ? 85.135 99.972 17.972 1.00 101.16 281 PRO A N 1
ATOM 2301 C CA . PRO A 1 281 ? 84.578 101.230 17.568 1.00 101.16 281 PRO A CA 1
ATOM 2302 C C . PRO A 1 281 ? 84.359 101.137 16.101 1.00 101.16 281 PRO A C 1
ATOM 2303 O O . PRO A 1 281 ? 84.948 100.234 15.509 1.00 101.16 281 PRO A O 1
ATOM 2307 N N . THR A 1 282 ? 83.442 101.976 15.560 1.00 152.94 282 THR A N 1
ATOM 2308 C CA . THR A 1 282 ? 83.172 102.212 14.163 1.00 152.94 282 THR A CA 1
ATOM 2309 C C . THR A 1 282 ? 83.445 100.975 13.388 1.00 152.94 282 THR A C 1
ATOM 2310 O O . THR A 1 282 ? 84.220 100.985 12.432 1.00 152.94 282 THR A O 1
ATOM 2314 N N . PRO A 1 283 ? 82.817 99.919 13.795 1.00 78.35 283 PRO A N 1
ATOM 2315 C CA . PRO A 1 283 ? 83.073 98.625 13.237 1.00 78.35 283 PRO A CA 1
ATOM 2316 C C . PRO A 1 283 ? 82.926 98.669 11.754 1.00 78.35 283 PRO A C 1
ATOM 2317 O O . PRO A 1 283 ? 82.154 99.480 11.244 1.00 78.35 283 PRO A O 1
ATOM 2321 N N . PRO A 1 284 ? 83.690 97.862 11.078 1.00 71.45 284 PRO A N 1
ATOM 2322 C CA . PRO A 1 284 ? 83.618 97.819 9.647 1.00 71.45 284 PRO A CA 1
ATOM 2323 C C . PRO A 1 284 ? 82.437 97.044 9.171 1.00 71.45 284 PRO A C 1
ATOM 2324 O O . PRO A 1 284 ? 81.994 96.143 9.881 1.00 71.45 284 PRO A O 1
ATOM 2328 N N . ALA A 1 285 ? 81.899 97.382 7.979 1.00 66.55 285 ALA A N 1
ATOM 2329 C CA . ALA A 1 285 ? 80.833 96.563 7.487 1.00 66.55 285 ALA A CA 1
ATOM 2330 C C . ALA A 1 285 ? 81.555 95.446 6.826 1.00 66.55 285 ALA A C 1
ATOM 2331 O O . ALA A 1 285 ? 81.737 95.409 5.609 1.00 66.55 285 ALA A O 1
ATOM 2333 N N . ASP A 1 286 ? 81.994 94.506 7.670 1.00 130.33 286 ASP A N 1
ATOM 2334 C CA . ASP A 1 286 ? 82.725 93.339 7.310 1.00 130.33 286 ASP A CA 1
ATOM 2335 C C . ASP A 1 286 ? 82.830 92.668 8.635 1.00 130.33 286 ASP A C 1
ATOM 2336 O O . ASP A 1 286 ? 83.305 91.542 8.756 1.00 130.33 286 ASP A O 1
ATOM 2341 N N . HIS A 1 287 ? 82.336 93.380 9.673 1.00 67.52 287 HIS A N 1
ATOM 2342 C CA . HIS A 1 287 ? 82.347 92.873 11.012 1.00 67.52 287 HIS A CA 1
ATOM 2343 C C . HIS A 1 287 ? 81.514 91.641 10.943 1.00 67.52 287 HIS A C 1
ATOM 2344 O O . HIS A 1 287 ? 80.520 91.607 10.220 1.00 67.52 287 HIS A O 1
ATOM 2351 N N . TRP A 1 288 ? 81.902 90.579 11.673 1.00 133.91 288 TRP A N 1
ATOM 2352 C CA . TRP A 1 288 ? 81.228 89.341 11.435 1.00 133.91 288 TRP A CA 1
ATOM 2353 C C . TRP A 1 288 ? 79.772 89.407 11.789 1.00 133.91 288 TRP A C 1
ATOM 2354 O O . TRP A 1 288 ? 78.882 89.085 10.986 1.00 133.91 288 TRP A O 1
ATOM 2365 N N . CYS A 1 289 ? 79.496 89.900 13.005 1.00 111.12 289 CYS A N 1
ATOM 2366 C CA . CYS A 1 289 ? 78.139 89.938 13.437 1.00 111.12 289 CYS A CA 1
ATOM 2367 C C . CYS A 1 289 ? 77.383 90.873 12.550 1.00 111.12 289 CYS A C 1
ATOM 2368 O O . CYS A 1 289 ? 76.245 90.606 12.175 1.00 111.12 289 CYS A O 1
ATOM 2371 N N . LEU A 1 290 ? 78.015 92.002 12.193 1.00 72.57 290 LEU A N 1
ATOM 2372 C CA . LEU A 1 290 ? 77.428 93.046 11.399 1.00 72.57 2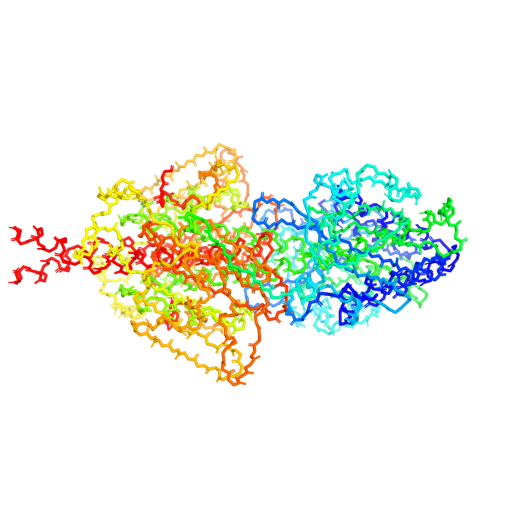90 LEU A CA 1
ATOM 2373 C C . LEU A 1 290 ? 77.143 92.571 10.008 1.00 72.57 290 LEU A C 1
ATOM 2374 O O . LEU A 1 290 ? 76.162 92.994 9.402 1.00 72.57 290 LEU A O 1
ATOM 2379 N N . ILE A 1 291 ? 78.024 91.722 9.444 1.00 151.86 291 ILE A N 1
ATOM 2380 C CA . ILE A 1 291 ? 77.867 91.195 8.115 1.00 151.86 291 ILE A CA 1
ATOM 2381 C C . ILE A 1 291 ? 76.614 90.414 8.116 1.00 151.86 291 ILE A C 1
ATOM 2382 O O . ILE A 1 291 ? 75.817 90.497 7.185 1.00 151.86 291 ILE A O 1
ATOM 2387 N N . SER A 1 292 ? 76.387 89.638 9.183 1.00 72.04 292 SER A N 1
ATOM 2388 C CA . SER A 1 292 ? 75.201 88.845 9.141 1.00 72.04 292 SER A CA 1
ATOM 2389 C C . SER A 1 292 ? 73.982 89.725 9.110 1.00 72.04 292 SER A C 1
ATOM 2390 O O . SER A 1 292 ? 72.925 89.293 8.661 1.00 72.04 292 SER A O 1
ATOM 2393 N N . GLY A 1 293 ? 74.050 90.963 9.638 1.00 48.64 293 GLY A N 1
ATOM 2394 C CA . GLY A 1 293 ? 72.907 91.833 9.512 1.00 48.64 293 GLY A CA 1
ATOM 2395 C C . GLY A 1 293 ? 71.858 91.428 10.510 1.00 48.64 293 GLY A C 1
ATOM 2396 O O . GLY A 1 293 ? 70.747 91.950 10.479 1.00 48.64 293 GLY A O 1
ATOM 2397 N N . LEU A 1 294 ? 72.153 90.483 11.428 1.00 156.46 294 LEU A N 1
ATOM 2398 C CA . LEU A 1 294 ? 71.123 90.119 12.369 1.00 156.46 294 LEU A CA 1
ATOM 2399 C C . LEU A 1 294 ? 70.745 91.252 13.248 1.00 156.46 294 LEU A C 1
ATOM 2400 O O . LEU A 1 294 ? 69.561 91.422 13.546 1.00 156.46 294 LEU A O 1
ATOM 2405 N N . PRO A 1 295 ? 71.714 91.980 13.735 1.00 112.37 295 PRO A N 1
ATOM 2406 C CA . PRO A 1 295 ? 71.404 93.107 14.554 1.00 112.37 295 PRO A CA 1
ATOM 2407 C C . PRO A 1 295 ? 70.661 94.122 13.772 1.00 112.37 295 PRO A C 1
ATOM 2408 O O . PRO A 1 295 ? 69.771 94.764 14.326 1.00 112.37 295 PRO A O 1
ATOM 2412 N N . THR A 1 296 ? 71.004 94.282 12.481 1.00 116.13 296 THR A N 1
ATOM 2413 C CA . THR A 1 296 ? 70.314 95.282 11.738 1.00 116.13 296 THR A CA 1
ATOM 2414 C C . THR A 1 296 ? 68.902 94.861 11.647 1.00 116.13 296 THR A C 1
ATOM 2415 O O . THR A 1 296 ? 68.042 95.686 11.868 1.00 116.13 296 THR A O 1
ATOM 2419 N N . TYR A 1 297 ? 68.555 93.597 11.324 1.00 267.47 297 TYR A N 1
ATOM 2420 C CA . TYR A 1 297 ? 67.140 93.358 11.169 1.00 267.47 297 TYR A CA 1
ATOM 2421 C C . TYR A 1 297 ? 66.402 93.510 12.457 1.00 267.47 297 TYR A C 1
ATOM 2422 O O . TYR A 1 297 ? 65.232 93.882 12.444 1.00 267.47 297 TYR A O 1
ATOM 2431 N N . VAL A 1 298 ? 67.015 93.172 13.604 1.00 118.10 298 VAL A N 1
ATOM 2432 C CA . VAL A 1 298 ? 66.271 93.351 14.818 1.00 118.10 298 VAL A CA 1
ATOM 2433 C C . VAL A 1 298 ? 65.916 94.789 14.981 1.00 118.10 298 VAL A C 1
ATOM 2434 O O . VAL A 1 298 ? 64.880 95.071 15.578 1.00 118.10 298 VAL A O 1
ATOM 2438 N N . ALA A 1 299 ? 66.825 95.709 14.580 1.00 127.71 299 ALA A N 1
ATOM 2439 C CA . ALA A 1 299 ? 66.622 97.138 14.658 1.00 127.71 299 ALA A CA 1
ATOM 2440 C C . ALA A 1 299 ? 65.520 97.543 13.758 1.00 127.71 299 ALA A C 1
ATOM 2441 O O . ALA A 1 299 ? 64.720 98.401 14.162 1.00 127.71 299 ALA A O 1
ATOM 2443 N N . GLU A 1 300 ? 65.477 97.009 12.496 1.00 474.45 300 GLU A N 1
ATOM 2444 C CA . GLU A 1 300 ? 64.353 97.591 11.896 1.00 474.45 300 GLU A CA 1
ATOM 2445 C C . GLU A 1 300 ? 63.147 97.115 12.422 1.00 474.45 300 GLU A C 1
ATOM 2446 O O . GLU A 1 300 ? 62.423 98.020 12.829 1.00 474.45 300 GLU A O 1
ATOM 2452 N N . ASN A 1 301 ? 63.069 95.784 12.651 1.00 232.78 301 ASN A N 1
ATOM 2453 C CA . ASN A 1 301 ? 61.960 95.168 13.266 1.00 232.78 301 ASN A CA 1
ATOM 2454 C C . ASN A 1 301 ? 62.165 95.632 14.689 1.00 232.78 301 ASN A C 1
ATOM 2455 O O . ASN A 1 301 ? 62.671 96.702 14.992 1.00 232.78 301 ASN A O 1
ATOM 2460 N N . GLY A 1 302 ? 61.795 94.838 15.662 1.00 237.24 302 GLY A N 1
ATOM 2461 C CA . GLY A 1 302 ? 61.633 95.416 16.925 1.00 237.24 302 GLY A CA 1
ATOM 2462 C C . GLY A 1 302 ? 61.009 94.265 17.601 1.00 237.24 302 GLY A C 1
ATOM 2463 O O . GLY A 1 302 ? 60.909 94.224 18.824 1.00 237.24 302 GLY A O 1
ATOM 2464 N N . PHE A 1 303 ? 60.590 93.264 16.792 1.00 191.76 303 PHE A N 1
ATOM 2465 C CA . PHE A 1 303 ? 60.099 92.111 17.474 1.00 191.76 303 PHE A CA 1
ATOM 2466 C C . PHE A 1 303 ? 61.310 91.279 17.636 1.00 191.76 303 PHE A C 1
ATOM 2467 O O . PHE A 1 303 ? 62.270 91.384 16.876 1.00 191.76 303 PHE A O 1
ATOM 2475 N N . ILE A 1 304 ? 61.310 90.420 18.653 1.00 139.62 304 ILE A N 1
ATOM 2476 C CA . ILE A 1 304 ? 62.469 89.619 18.840 1.00 139.62 304 ILE A CA 1
ATOM 2477 C C . ILE A 1 304 ? 62.391 88.476 17.903 1.00 139.62 304 ILE A C 1
ATOM 2478 O O . ILE A 1 304 ? 61.352 87.828 17.767 1.00 139.62 304 ILE A O 1
ATOM 2483 N N . CYS A 1 305 ? 63.500 88.202 17.195 1.00 92.88 305 CYS A N 1
ATOM 2484 C CA . CYS A 1 305 ? 63.378 87.086 16.326 1.00 92.88 305 CYS A CA 1
ATOM 2485 C C . CYS A 1 305 ? 64.106 85.933 16.921 1.00 92.88 305 CYS A C 1
ATOM 2486 O O . CYS A 1 305 ? 65.279 86.012 17.288 1.00 92.88 305 CYS A O 1
ATOM 2489 N N . ASN A 1 306 ? 63.376 84.816 17.053 1.00 98.79 306 ASN A N 1
ATOM 2490 C CA . ASN A 1 306 ? 63.968 83.613 17.532 1.00 98.79 306 ASN A CA 1
ATOM 2491 C C . ASN A 1 306 ? 64.338 82.887 16.300 1.00 98.79 306 ASN A C 1
ATOM 2492 O O . ASN A 1 306 ? 63.467 82.537 15.505 1.00 98.79 306 ASN A O 1
ATOM 2497 N N . MET A 1 307 ? 65.643 82.645 16.091 1.00 146.42 307 MET A N 1
ATOM 2498 C CA . MET A 1 307 ? 65.925 82.060 14.831 1.00 146.42 307 MET A CA 1
ATOM 2499 C C . MET A 1 307 ? 66.761 80.854 14.913 1.00 146.42 307 MET A C 1
ATOM 2500 O O . MET A 1 307 ? 67.773 80.776 15.608 1.00 146.42 307 MET A O 1
ATOM 2505 N N . MET A 1 308 ? 66.282 79.871 14.152 1.00 188.05 308 MET A N 1
ATOM 2506 C CA . MET A 1 308 ? 66.846 78.583 14.000 1.00 188.05 308 MET A CA 1
ATOM 2507 C C . MET A 1 308 ? 68.154 78.545 13.271 1.00 188.05 308 MET A C 1
ATOM 2508 O O . MET A 1 308 ? 69.162 78.062 13.790 1.00 188.05 308 MET A O 1
ATOM 2513 N N . ASN A 1 309 ? 68.192 79.121 12.059 1.00 96.03 309 ASN A N 1
ATOM 2514 C CA . ASN A 1 309 ? 69.334 78.916 11.217 1.00 96.03 309 ASN A CA 1
ATOM 2515 C C . ASN A 1 309 ? 69.963 80.234 11.078 1.00 96.03 309 ASN A C 1
ATOM 2516 O O . ASN A 1 309 ? 69.876 81.051 11.986 1.00 96.03 309 ASN A O 1
ATOM 2521 N N . ALA A 1 310 ? 70.668 80.467 9.962 1.00 86.19 310 ALA A N 1
ATOM 2522 C CA . ALA A 1 310 ? 71.212 81.776 9.829 1.00 86.19 310 ALA A CA 1
ATOM 2523 C C . ALA A 1 310 ? 70.145 82.843 9.730 1.00 86.19 310 ALA A C 1
ATOM 2524 O O . ALA A 1 310 ? 70.357 83.874 10.359 1.00 86.19 310 ALA A O 1
ATOM 2526 N N . PRO A 1 311 ? 69.025 82.740 9.031 1.00 175.95 311 PRO A N 1
ATOM 2527 C CA . PRO A 1 311 ? 68.185 83.898 8.857 1.00 175.95 311 PRO A CA 1
ATOM 2528 C C . PRO A 1 311 ? 67.500 84.305 10.145 1.00 175.95 311 PRO A C 1
ATOM 2529 O O . PRO A 1 311 ? 67.422 83.469 11.042 1.00 175.95 311 PRO A O 1
ATOM 2533 N N . ALA A 1 312 ? 67.033 85.583 10.257 1.00 409.88 312 ALA A N 1
ATOM 2534 C CA . ALA A 1 312 ? 66.153 86.109 11.302 1.00 409.88 312 ALA A CA 1
ATOM 2535 C C . ALA A 1 312 ? 66.783 87.245 12.118 1.00 409.88 312 ALA A C 1
ATOM 2536 O O . ALA A 1 312 ? 68.013 87.297 12.175 1.00 409.88 312 ALA A O 1
ATOM 2538 N N . ASP A 1 313 ? 65.947 88.185 12.755 1.00 276.86 313 ASP A N 1
ATOM 2539 C CA . ASP A 1 313 ? 66.426 89.515 13.224 1.00 276.86 313 ASP A CA 1
ATOM 2540 C C . ASP A 1 313 ? 66.960 89.741 11.718 1.00 276.86 313 ASP A C 1
ATOM 2541 O O . ASP A 1 313 ? 68.092 90.189 11.541 1.00 276.86 313 ASP A O 1
ATOM 2546 N N . GLU A 1 314 ? 66.160 89.410 10.584 1.00 244.29 314 GLU A N 1
ATOM 2547 C CA . GLU A 1 314 ? 66.330 89.233 9.095 1.00 244.29 314 GLU A CA 1
ATOM 2548 C C . GLU A 1 314 ? 67.700 89.535 8.539 1.00 244.29 314 GLU A C 1
ATOM 2549 O O . GLU A 1 314 ? 68.362 90.441 9.032 1.00 244.29 314 GLU A O 1
ATOM 2555 N N . TYR A 1 315 ? 68.149 88.743 7.503 1.00 164.72 315 TYR A N 1
ATOM 2556 C CA . TYR A 1 315 ? 69.330 89.005 6.688 1.00 164.72 315 TYR A CA 1
ATOM 2557 C C . TYR A 1 315 ? 70.396 87.941 6.757 1.00 164.72 315 TYR A C 1
ATOM 2558 O O . TYR A 1 315 ? 70.547 87.234 7.752 1.00 164.72 315 TYR A O 1
ATOM 2567 N N . PHE A 1 316 ? 71.163 87.829 5.643 1.00 92.17 316 PHE A N 1
ATOM 2568 C CA . PHE A 1 316 ? 72.176 86.847 5.359 1.00 92.17 316 PHE A CA 1
ATOM 2569 C C . PHE A 1 316 ? 73.130 86.785 6.500 1.00 92.17 316 PHE A C 1
ATOM 2570 O O . PHE A 1 316 ? 73.788 87.770 6.836 1.00 92.17 316 PHE A O 1
ATOM 2578 N N . THR A 1 317 ? 73.248 85.592 7.113 1.00 78.92 317 THR A N 1
ATOM 2579 C CA . THR A 1 317 ? 74.065 85.488 8.283 1.00 78.92 317 THR A CA 1
ATOM 2580 C C . THR A 1 317 ? 75.002 84.344 8.179 1.00 78.92 317 THR A C 1
ATOM 2581 O O . THR A 1 317 ? 74.594 83.205 8.389 1.00 78.92 317 THR A O 1
ATOM 2585 N N . PHE A 1 318 ? 76.287 84.582 7.847 1.00 136.65 318 PHE A N 1
ATOM 2586 C CA . PHE A 1 318 ? 77.104 83.413 7.910 1.00 136.65 318 PHE A CA 1
ATOM 2587 C C . PHE A 1 318 ? 77.141 83.061 9.373 1.00 136.65 318 PHE A C 1
ATOM 2588 O O . PHE A 1 318 ? 76.751 81.957 9.755 1.00 136.65 318 PHE A O 1
ATOM 2596 N N . GLN A 1 319 ? 77.567 84.015 10.240 1.00 140.93 319 GLN A N 1
ATOM 2597 C CA . GLN A 1 319 ? 77.367 83.812 11.652 1.00 140.93 319 GLN A CA 1
ATOM 2598 C C . GLN A 1 319 ? 77.792 84.992 12.486 1.00 140.93 319 GLN A C 1
ATOM 2599 O O . GLN A 1 319 ? 78.332 85.974 11.977 1.00 140.93 319 GLN A O 1
ATOM 2605 N N . LYS A 1 320 ? 77.413 84.954 13.788 1.00 191.98 320 LYS A N 1
ATOM 2606 C CA . LYS A 1 320 ? 77.812 85.866 14.812 1.00 191.98 320 LYS A CA 1
ATOM 2607 C C . LYS A 1 320 ? 79.332 85.652 14.852 1.00 191.98 320 LYS A C 1
ATOM 2608 O O . LYS A 1 320 ? 80.093 86.613 14.945 1.00 191.98 320 LYS A O 1
ATOM 2614 N N . GLY A 1 321 ? 79.816 84.375 14.933 1.00 117.23 321 GLY A N 1
ATOM 2615 C CA . GLY A 1 321 ? 81.229 83.997 14.912 1.00 117.23 321 GLY A CA 1
ATOM 2616 C C . GLY A 1 321 ? 81.947 83.529 13.648 1.00 117.23 321 GLY A C 1
ATOM 2617 O O . GLY A 1 321 ? 83.000 84.085 13.346 1.00 117.23 321 GLY A O 1
ATOM 2618 N N . PRO A 1 322 ? 81.464 82.547 12.881 1.00 182.26 322 PRO A N 1
ATOM 2619 C CA . PRO A 1 322 ? 82.294 81.917 11.871 1.00 182.26 322 PRO A CA 1
ATOM 2620 C C . PRO A 1 322 ? 82.877 82.689 10.739 1.00 182.26 322 PRO A C 1
ATOM 2621 O O . PRO A 1 322 ? 82.257 82.714 9.673 1.00 182.26 322 PRO A O 1
ATOM 2625 N N . VAL A 1 323 ? 83.938 83.483 10.981 1.00 140.59 323 VAL A N 1
ATOM 2626 C CA . VAL A 1 323 ? 84.884 83.881 9.978 1.00 140.59 323 VAL A CA 1
ATOM 2627 C C . VAL A 1 323 ? 86.240 83.358 10.285 1.00 140.59 323 VAL A C 1
ATOM 2628 O O . VAL A 1 323 ? 87.002 82.956 9.406 1.00 140.59 323 VAL A O 1
ATOM 2632 N N . ASP A 1 324 ? 86.538 83.365 11.598 1.00 52.00 324 ASP A N 1
ATOM 2633 C CA . ASP A 1 324 ? 87.857 83.171 12.117 1.00 52.00 324 ASP A CA 1
ATOM 2634 C C . ASP A 1 324 ? 88.263 81.754 11.958 1.00 52.00 324 ASP A C 1
ATOM 2635 O O . ASP A 1 324 ? 87.490 80.894 11.536 1.00 52.00 324 ASP A O 1
ATOM 2640 N N . GLU A 1 325 ? 89.541 81.518 12.301 1.00 40.04 325 GLU A N 1
ATOM 2641 C CA . GLU A 1 325 ? 90.206 80.258 12.228 1.00 40.04 325 GLU A CA 1
ATOM 2642 C C . GLU A 1 325 ? 89.508 79.329 13.157 1.00 40.04 325 GLU A C 1
ATOM 2643 O O . GLU A 1 325 ? 89.498 78.122 12.926 1.00 40.04 325 GLU A O 1
ATOM 2649 N N . THR A 1 326 ? 88.905 79.882 14.230 1.00 102.85 326 THR A N 1
ATOM 2650 C CA . THR A 1 326 ? 88.239 79.073 15.208 1.00 102.85 326 THR A CA 1
ATOM 2651 C C . THR A 1 326 ? 87.250 78.235 14.469 1.00 102.85 326 THR A C 1
ATOM 2652 O O . THR A 1 326 ? 87.133 77.038 14.719 1.00 102.85 326 THR A O 1
ATOM 2656 N N . GLY A 1 327 ? 86.518 78.844 13.525 1.00 32.63 327 GLY A N 1
ATOM 2657 C CA . GLY A 1 327 ? 85.679 78.066 12.670 1.00 32.63 327 GLY A CA 1
ATOM 2658 C C . GLY A 1 327 ? 84.460 77.622 13.410 1.00 32.63 327 GLY A C 1
ATOM 2659 O O . GLY A 1 327 ? 83.752 76.737 12.932 1.00 32.63 327 GLY A O 1
ATOM 2660 N N . TRP A 1 328 ? 84.160 78.204 14.587 1.00 92.48 328 TRP A N 1
ATOM 2661 C CA . TRP A 1 328 ? 82.962 77.730 15.207 1.00 92.48 328 TRP A CA 1
ATOM 2662 C C . TRP A 1 328 ? 81.873 78.180 14.317 1.00 92.48 328 TRP A C 1
ATOM 2663 O O . TRP A 1 328 ? 82.014 79.239 13.724 1.00 92.48 328 TRP A O 1
ATOM 2674 N N . VAL A 1 329 ? 80.772 77.404 14.201 1.00 129.58 329 VAL A N 1
ATOM 2675 C CA . VAL A 1 329 ? 79.786 77.715 13.202 1.00 129.58 329 VAL A CA 1
ATOM 2676 C C . VAL A 1 329 ? 78.498 78.122 13.861 1.00 129.58 329 VAL A C 1
ATOM 2677 O O . VAL A 1 329 ? 78.245 77.803 15.022 1.00 129.58 329 VAL A O 1
ATOM 2681 N N . ILE A 1 330 ? 77.672 78.868 13.091 1.00 133.91 330 ILE A N 1
ATOM 2682 C CA . ILE A 1 330 ? 76.379 79.405 13.425 1.00 133.91 330 ILE A CA 1
ATOM 2683 C C . ILE A 1 330 ? 75.358 78.333 13.490 1.00 133.91 330 ILE A C 1
ATOM 2684 O O . ILE A 1 330 ? 75.285 77.483 12.607 1.00 133.91 330 ILE A O 1
ATOM 2689 N N . LYS A 1 331 ? 74.702 78.207 14.655 1.00 179.13 331 LYS A N 1
ATOM 2690 C CA . LYS A 1 331 ? 73.506 77.433 14.776 1.00 179.13 331 LYS A CA 1
ATOM 2691 C C . LYS A 1 331 ? 72.266 78.285 14.755 1.00 179.13 331 LYS A C 1
ATOM 2692 O O . LYS A 1 331 ? 71.711 78.695 13.735 1.00 179.13 331 LYS A O 1
ATOM 2698 N N . ASN A 1 332 ? 71.939 78.737 15.989 1.00 83.73 332 ASN A N 1
ATOM 2699 C CA . ASN A 1 332 ? 70.744 79.475 16.252 1.00 83.73 332 ASN A CA 1
ATOM 2700 C C . ASN A 1 332 ? 71.136 80.677 17.015 1.00 83.73 332 ASN A C 1
ATOM 2701 O O . ASN A 1 332 ? 71.839 80.593 18.022 1.00 83.73 332 ASN A O 1
ATOM 2706 N N . VAL A 1 333 ? 70.712 81.853 16.538 1.00 77.04 333 VAL A N 1
ATOM 2707 C CA . VAL A 1 333 ? 71.068 82.966 17.340 1.00 77.04 333 VAL A CA 1
ATOM 2708 C C . VAL A 1 333 ? 69.845 83.710 17.687 1.00 77.04 333 VAL A C 1
ATOM 2709 O O . VAL A 1 333 ? 68.934 83.864 16.882 1.00 77.04 333 VAL A O 1
ATOM 2713 N N . LEU A 1 334 ? 69.762 84.145 18.948 1.00 136.62 334 LEU A N 1
ATOM 2714 C CA . LEU A 1 334 ? 68.620 84.917 19.274 1.00 136.62 334 LEU A CA 1
ATOM 2715 C C . LEU A 1 334 ? 69.117 86.312 19.224 1.00 136.62 334 LEU A C 1
ATOM 2716 O O . LEU A 1 334 ? 70.195 86.619 19.732 1.00 136.62 334 LEU A O 1
ATOM 2721 N N . SER A 1 335 ? 68.359 87.196 18.559 1.00 82.10 335 SER A N 1
ATOM 2722 C CA . SER A 1 335 ? 68.786 88.552 18.579 1.00 82.10 335 SER A CA 1
ATOM 2723 C C . SER A 1 335 ? 67.622 89.335 19.015 1.00 82.10 335 SER A C 1
ATOM 2724 O O . SER A 1 335 ? 66.481 89.054 18.648 1.00 82.10 335 SER A O 1
ATOM 2727 N N . LEU A 1 336 ? 67.885 90.320 19.875 1.00 246.27 336 LEU A N 1
ATOM 2728 C CA . LEU A 1 336 ? 66.790 91.085 20.330 1.00 246.27 336 LEU A CA 1
ATOM 2729 C C . LEU A 1 336 ? 67.219 92.493 20.439 1.00 246.27 336 LEU A C 1
ATOM 2730 O O . LEU A 1 336 ? 68.306 92.837 20.901 1.00 246.27 336 LEU A O 1
ATOM 2735 N N . PRO A 1 337 ? 66.322 93.289 19.958 1.00 116.00 337 PRO A N 1
ATOM 2736 C CA . PRO A 1 337 ? 66.520 94.693 19.922 1.00 116.00 337 PRO A CA 1
ATOM 2737 C C . PRO A 1 337 ? 66.708 95.117 21.324 1.00 116.00 337 PRO A C 1
ATOM 2738 O O . PRO A 1 337 ? 66.049 94.573 22.209 1.00 116.00 337 PRO A O 1
ATOM 2742 N N . ILE A 1 338 ? 67.606 96.082 21.551 1.00 128.43 338 ILE A N 1
ATOM 2743 C CA . ILE A 1 338 ? 67.640 96.616 22.864 1.00 128.43 338 ILE A CA 1
ATOM 2744 C C . ILE A 1 338 ? 66.782 97.811 22.661 1.00 128.43 338 ILE A C 1
ATOM 2745 O O . ILE A 1 338 ? 67.069 98.694 21.854 1.00 128.43 338 ILE A O 1
ATOM 2750 N N . VAL A 1 339 ? 65.650 97.825 23.373 1.00 162.74 339 VAL A N 1
ATOM 2751 C CA . VAL A 1 339 ? 64.646 98.801 23.104 1.00 162.74 339 VAL A CA 1
ATOM 2752 C C . VAL A 1 339 ? 65.172 100.123 23.412 1.00 162.74 339 VAL A C 1
ATOM 2753 O O . VAL A 1 339 ? 64.787 101.092 22.770 1.00 162.74 339 VAL A O 1
ATOM 2757 N N . ASN A 1 340 ? 66.037 100.182 24.429 1.00 276.51 340 ASN A N 1
ATOM 2758 C CA . ASN A 1 340 ? 66.608 101.394 24.893 1.00 276.51 340 ASN A CA 1
ATOM 2759 C C . ASN A 1 340 ? 65.520 102.119 25.577 1.00 276.51 340 ASN A C 1
ATOM 2760 O O . ASN A 1 340 ? 64.336 101.896 25.315 1.00 276.51 340 ASN A O 1
ATOM 2765 N N . LYS A 1 341 ? 65.917 102.999 26.517 1.00 287.13 341 LYS A N 1
ATOM 2766 C CA . LYS A 1 341 ? 64.946 103.949 26.920 1.00 287.13 341 LYS A CA 1
ATOM 2767 C C . LYS A 1 341 ? 64.753 104.583 25.496 1.00 287.13 341 LYS A C 1
ATOM 2768 O O . LYS A 1 341 ? 63.638 104.961 25.131 1.00 287.13 341 LYS A O 1
ATOM 2774 N N . LYS A 1 342 ? 65.863 104.691 24.657 1.00 250.05 342 LYS A N 1
ATOM 2775 C CA . LYS A 1 342 ? 65.969 105.133 23.271 1.00 250.05 342 LYS A CA 1
ATOM 2776 C C . LYS A 1 342 ? 65.130 104.227 22.442 1.00 250.05 342 LYS A C 1
ATOM 2777 O O . LYS A 1 342 ? 65.645 103.268 21.901 1.00 250.05 342 LYS A O 1
ATOM 2783 N N . GLU A 1 343 ? 63.844 104.582 22.202 1.00 116.14 343 GLU A N 1
ATOM 2784 C CA . GLU A 1 343 ? 62.872 103.675 21.632 1.00 116.14 343 GLU A CA 1
ATOM 2785 C C . GLU A 1 343 ? 63.343 103.099 20.348 1.00 116.14 343 GLU A C 1
ATOM 2786 O O . GLU A 1 343 ? 63.075 101.928 20.065 1.00 116.14 343 GLU A O 1
ATOM 2792 N N . GLU A 1 344 ? 64.064 103.897 19.542 1.00 95.07 344 GLU A N 1
ATOM 2793 C CA . GLU A 1 344 ? 64.550 103.379 18.301 1.00 95.07 344 GLU A CA 1
ATOM 2794 C C . GLU A 1 344 ? 65.391 102.201 18.646 1.00 95.07 344 GLU A C 1
ATOM 2795 O O . GLU A 1 344 ? 65.779 101.987 19.784 1.00 95.07 344 GLU A O 1
ATOM 2801 N N . ILE A 1 345 ? 65.716 101.333 17.700 1.00 215.16 345 ILE A N 1
ATOM 2802 C CA . ILE A 1 345 ? 66.469 100.275 18.275 1.00 215.16 345 ILE A CA 1
ATOM 2803 C C . ILE A 1 345 ? 67.883 100.730 18.313 1.00 215.16 345 ILE A C 1
ATOM 2804 O O . ILE A 1 345 ? 68.593 100.846 17.314 1.00 215.16 345 ILE A O 1
ATOM 2809 N N . VAL A 1 346 ? 68.308 101.037 19.541 1.00 218.21 346 VAL A N 1
ATOM 2810 C CA . VAL A 1 346 ? 69.593 101.593 19.752 1.00 218.21 346 VAL A CA 1
ATOM 2811 C C . VAL A 1 346 ? 70.642 100.578 19.570 1.00 218.21 346 VAL A C 1
ATOM 2812 O O . VAL A 1 346 ? 71.718 100.888 19.077 1.00 218.21 346 VAL A O 1
ATOM 2816 N N . GLY A 1 347 ? 70.384 99.333 19.965 1.00 68.89 347 GLY A N 1
ATOM 2817 C CA . GLY A 1 347 ? 71.462 98.419 19.853 1.00 68.89 347 GLY A CA 1
ATOM 2818 C C . GLY A 1 347 ? 70.831 97.094 19.691 1.00 68.89 347 GLY A C 1
ATOM 2819 O O . GLY A 1 347 ? 69.626 96.921 19.887 1.00 68.89 347 GLY A O 1
ATOM 2820 N N . VAL A 1 348 ? 71.649 96.110 19.311 1.00 62.98 348 VAL A N 1
ATOM 2821 C CA . VAL A 1 348 ? 71.100 94.816 19.131 1.00 62.98 348 VAL A CA 1
ATOM 2822 C C . VAL A 1 348 ? 71.950 93.909 19.942 1.00 62.98 348 VAL A C 1
ATOM 2823 O O . VAL A 1 348 ? 73.171 94.070 20.003 1.00 62.98 348 VAL A O 1
ATOM 2827 N N . ALA A 1 349 ? 71.318 92.932 20.604 1.00 61.66 349 ALA A N 1
ATOM 2828 C CA . ALA A 1 349 ? 72.081 91.992 21.350 1.00 61.66 349 ALA A CA 1
ATOM 2829 C C . ALA A 1 349 ? 71.962 90.743 20.582 1.00 61.66 349 ALA A C 1
ATOM 2830 O O . ALA A 1 349 ? 70.866 90.356 20.181 1.00 61.66 349 ALA A O 1
ATOM 2832 N N . THR A 1 350 ? 73.098 90.081 20.340 1.00 121.00 350 THR A N 1
ATOM 2833 C CA . THR A 1 350 ? 72.962 88.882 19.601 1.00 121.00 350 THR A CA 1
ATOM 2834 C C . THR A 1 350 ? 73.465 87.796 20.466 1.00 121.00 350 THR A C 1
ATOM 2835 O O . THR A 1 350 ? 74.436 87.961 21.204 1.00 121.00 350 THR A O 1
ATOM 2839 N N . PHE A 1 351 ? 72.785 86.648 20.387 1.00 97.15 351 PHE A N 1
ATOM 2840 C CA . PHE A 1 351 ? 73.144 85.501 21.143 1.00 97.15 351 PHE A CA 1
ATOM 2841 C C . PHE A 1 351 ? 73.648 84.553 20.130 1.00 97.15 351 PHE A C 1
ATOM 2842 O O . PHE A 1 351 ? 73.537 84.795 18.929 1.00 97.15 351 PHE A O 1
ATOM 2850 N N . TYR A 1 352 ? 74.241 83.454 20.605 1.00 112.07 352 TYR A N 1
ATOM 2851 C CA . TYR A 1 352 ? 74.908 82.537 19.745 1.00 112.07 352 TYR A CA 1
ATOM 2852 C C . TYR A 1 352 ? 74.370 81.217 20.148 1.00 112.07 352 TYR A C 1
ATOM 2853 O O . TYR A 1 352 ? 73.425 81.153 20.934 1.00 112.07 352 TYR A O 1
ATOM 2862 N N . ASN A 1 353 ? 74.922 80.129 19.584 1.00 83.92 353 ASN A N 1
ATOM 2863 C CA . ASN A 1 353 ? 74.359 78.857 19.897 1.00 83.92 353 ASN A CA 1
ATOM 2864 C C . ASN A 1 353 ? 74.446 78.654 21.368 1.00 83.92 353 ASN A C 1
ATOM 2865 O O . ASN A 1 353 ? 75.424 79.014 22.024 1.00 83.92 353 ASN A O 1
ATOM 2870 N N . ARG A 1 354 ? 73.364 78.082 21.917 1.00 106.86 354 ARG A N 1
ATOM 2871 C CA . ARG A 1 354 ? 73.270 77.848 23.319 1.00 106.86 354 ARG A CA 1
ATOM 2872 C C . ARG A 1 354 ? 74.244 76.764 23.610 1.00 106.86 354 ARG A C 1
ATOM 2873 O O . ARG A 1 354 ? 74.510 75.907 22.767 1.00 106.86 354 ARG A O 1
ATOM 2881 N N . LYS A 1 355 ? 74.825 76.789 24.821 1.00 92.54 355 LYS A N 1
ATOM 2882 C CA . LYS A 1 355 ? 75.815 75.817 25.159 1.00 92.54 355 LYS A CA 1
ATOM 2883 C C . LYS A 1 355 ? 75.189 74.470 25.002 1.00 92.54 355 LYS A C 1
ATOM 2884 O O . LYS A 1 355 ? 75.789 73.560 24.432 1.00 92.54 355 LYS A O 1
ATOM 2890 N N . ASP A 1 356 ? 73.943 74.321 25.489 1.00 41.93 356 ASP A N 1
ATOM 2891 C CA . ASP A 1 356 ? 73.239 73.072 25.422 1.00 41.93 356 ASP A CA 1
ATOM 2892 C C . ASP A 1 356 ? 73.010 72.718 23.985 1.00 41.93 356 ASP A C 1
ATOM 2893 O O . ASP A 1 356 ? 73.199 71.571 23.585 1.00 41.93 356 ASP A O 1
ATOM 2898 N N . GLY A 1 357 ? 72.641 73.712 23.151 1.00 40.62 357 GLY A N 1
ATOM 2899 C CA . GLY A 1 357 ? 72.374 73.427 21.771 1.00 40.62 357 GLY A CA 1
ATOM 2900 C C . GLY A 1 357 ? 70.951 73.772 21.439 1.00 40.62 357 GLY A C 1
ATOM 2901 O O . GLY A 1 357 ? 70.633 74.011 20.277 1.00 40.62 357 GLY A O 1
ATOM 2902 N N . LYS A 1 358 ? 70.053 73.848 22.438 1.00 89.46 358 LYS A N 1
ATOM 2903 C CA . LYS A 1 358 ? 68.668 74.105 22.147 1.00 89.46 358 LYS A CA 1
ATOM 2904 C C . LYS A 1 358 ? 68.498 75.483 21.584 1.00 89.46 358 LYS A C 1
ATOM 2905 O O . LYS A 1 358 ? 69.189 76.436 21.950 1.00 89.46 358 LYS A O 1
ATOM 2911 N N . PRO A 1 359 ? 67.565 75.566 20.669 1.00 85.65 359 PRO A N 1
ATOM 2912 C CA . PRO A 1 359 ? 67.240 76.824 20.056 1.00 85.65 359 PRO A CA 1
ATOM 2913 C C . PRO A 1 359 ? 66.469 77.657 21.012 1.00 85.65 359 PRO A C 1
ATOM 2914 O O . PRO A 1 359 ? 65.859 77.108 21.928 1.00 85.65 359 PRO A O 1
ATOM 2918 N N . PHE A 1 360 ? 66.480 78.988 20.840 1.00 85.92 360 PHE A N 1
ATOM 2919 C CA . PHE A 1 360 ? 65.713 79.736 21.781 1.00 85.92 360 PHE A CA 1
ATOM 2920 C C . PHE A 1 360 ? 64.269 79.393 21.554 1.00 85.92 360 PHE A C 1
ATOM 2921 O O . PHE A 1 360 ? 63.790 79.397 20.421 1.00 85.92 360 PHE A O 1
ATOM 2929 N N . ASP A 1 361 ? 63.555 79.054 22.652 1.00 92.40 361 ASP A N 1
ATOM 2930 C CA . ASP A 1 361 ? 62.193 78.600 22.629 1.00 92.40 361 ASP A CA 1
ATOM 2931 C C . ASP A 1 361 ? 61.217 79.693 22.923 1.00 92.40 361 ASP A C 1
ATOM 2932 O O . ASP A 1 361 ? 61.538 80.866 22.760 1.00 92.40 361 ASP A O 1
ATOM 2937 N N . GLU A 1 362 ? 59.958 79.333 23.283 1.00 163.98 362 GLU A N 1
ATOM 2938 C CA . GLU A 1 362 ? 59.002 80.377 23.519 1.00 163.98 362 GLU A CA 1
ATOM 2939 C C . GLU A 1 362 ? 59.404 81.262 24.661 1.00 163.98 362 GLU A C 1
ATOM 2940 O O . GLU A 1 362 ? 59.701 82.420 24.447 1.00 163.98 362 GLU A O 1
ATOM 2946 N N . TYR A 1 363 ? 59.489 80.748 25.892 1.00 262.93 363 TYR A N 1
ATOM 2947 C CA . TYR A 1 363 ? 59.924 81.380 27.125 1.00 262.93 363 TYR A CA 1
ATOM 2948 C C . TYR A 1 363 ? 61.457 81.432 27.014 1.00 262.93 363 TYR A C 1
ATOM 2949 O O . TYR A 1 363 ? 62.061 82.034 27.873 1.00 262.93 363 TYR A O 1
ATOM 2958 N N . ASP A 1 364 ? 62.183 80.576 26.220 1.00 113.42 364 ASP A N 1
ATOM 2959 C CA . ASP A 1 364 ? 63.646 80.772 26.081 1.00 113.42 364 ASP A CA 1
ATOM 2960 C C . ASP A 1 364 ? 63.811 82.083 25.366 1.00 113.42 364 ASP A C 1
ATOM 2961 O O . ASP A 1 364 ? 64.664 82.916 25.669 1.00 113.42 364 ASP A O 1
ATOM 2966 N N . GLU A 1 365 ? 62.958 82.316 24.364 1.00 92.81 365 GLU A N 1
ATOM 2967 C CA . GLU A 1 365 ? 63.031 83.540 23.647 1.00 92.81 365 GLU A CA 1
ATOM 2968 C C . GLU A 1 365 ? 62.668 84.611 24.605 1.00 92.81 365 GLU A C 1
ATOM 2969 O O . GLU A 1 365 ? 63.271 85.662 24.547 1.00 92.81 365 GLU A O 1
ATOM 2975 N N . GLN A 1 366 ? 61.681 84.391 25.497 1.00 205.42 366 GLN A N 1
ATOM 2976 C CA . GLN A 1 366 ? 61.232 85.354 26.485 1.00 205.42 366 GLN A CA 1
ATOM 2977 C C . GLN A 1 366 ? 62.364 85.638 27.463 1.00 205.42 366 GLN A C 1
ATOM 2978 O O . GLN A 1 366 ? 62.414 86.762 27.932 1.00 205.42 366 GLN A O 1
ATOM 2984 N N . ILE A 1 367 ? 63.247 84.678 27.883 1.00 127.76 367 ILE A N 1
ATOM 2985 C CA . ILE A 1 367 ? 64.358 85.034 28.776 1.00 127.76 367 ILE A CA 1
ATOM 2986 C C . ILE A 1 367 ? 65.275 85.949 28.077 1.00 127.76 367 ILE A C 1
ATOM 2987 O O . ILE A 1 367 ? 65.749 86.927 28.661 1.00 127.76 367 ILE A O 1
ATOM 2992 N N . ILE A 1 368 ? 65.581 85.631 26.805 1.00 181.42 368 ILE A N 1
ATOM 2993 C CA . ILE A 1 368 ? 66.525 86.515 26.221 1.00 181.42 368 ILE A CA 1
ATOM 2994 C C . ILE A 1 368 ? 65.955 87.886 26.096 1.00 181.42 368 ILE A C 1
ATOM 2995 O O . ILE A 1 368 ? 66.715 88.817 26.320 1.00 181.42 368 ILE A O 1
ATOM 3000 N N . GLU A 1 369 ? 64.656 88.046 25.726 1.00 163.73 369 GLU A N 1
ATOM 3001 C CA . GLU A 1 369 ? 63.984 89.324 25.527 1.00 163.73 369 GLU A CA 1
ATOM 3002 C C . GLU A 1 369 ? 63.951 90.064 26.847 1.00 163.73 369 GLU A C 1
ATOM 3003 O O . GLU A 1 369 ? 63.993 91.286 26.822 1.00 163.73 369 GLU A O 1
ATOM 3009 N N . THR A 1 370 ? 63.808 89.393 28.024 1.00 92.12 370 THR A N 1
ATOM 3010 C CA . THR A 1 370 ? 63.829 90.082 29.312 1.00 92.12 370 THR A CA 1
ATOM 3011 C C . THR A 1 370 ? 65.180 90.668 29.524 1.00 92.12 370 THR A C 1
ATOM 3012 O O . THR A 1 370 ? 65.286 91.786 30.023 1.00 92.12 370 THR A O 1
ATOM 3016 N N . LEU A 1 371 ? 66.248 89.920 29.177 1.00 93.88 371 LEU A N 1
ATOM 3017 C CA . LEU A 1 371 ? 67.578 90.440 29.353 1.00 93.88 371 LEU A CA 1
ATOM 3018 C C . LEU A 1 371 ? 67.766 91.646 28.485 1.00 93.88 371 LEU A C 1
ATOM 3019 O O . LEU A 1 371 ? 68.359 92.613 28.947 1.00 93.88 371 LEU A O 1
ATOM 3024 N N . THR A 1 372 ? 67.290 91.626 27.217 1.00 167.15 372 THR A N 1
ATOM 3025 C CA . THR A 1 372 ? 67.480 92.740 26.311 1.00 167.15 372 THR A CA 1
ATOM 3026 C C . THR A 1 372 ? 66.712 93.941 26.811 1.00 167.15 372 THR A C 1
ATOM 3027 O O . THR A 1 372 ? 67.171 95.057 26.623 1.00 167.15 372 THR A O 1
ATOM 3031 N N . GLN A 1 373 ? 65.496 93.778 27.386 1.00 111.44 373 GLN A N 1
ATOM 3032 C CA . GLN A 1 373 ? 64.706 94.897 27.874 1.00 111.44 373 GLN A CA 1
ATOM 3033 C C . GLN A 1 373 ? 65.419 95.523 29.038 1.00 111.44 373 GLN A C 1
ATOM 3034 O O . GLN A 1 373 ? 65.424 96.744 29.193 1.00 111.44 373 GLN A O 1
ATOM 3040 N N . PHE A 1 374 ? 66.036 94.697 29.904 1.00 114.78 374 PHE A N 1
ATOM 3041 C CA . PHE A 1 374 ? 66.723 95.249 31.043 1.00 114.78 374 PHE A CA 1
ATOM 3042 C C . PHE A 1 374 ? 67.903 96.048 30.556 1.00 114.78 374 PHE A C 1
ATOM 3043 O O . PHE A 1 374 ? 68.231 97.066 31.160 1.00 114.78 374 PHE A O 1
ATOM 3051 N N . LEU A 1 375 ? 68.607 95.575 29.497 1.00 126.08 375 LEU A N 1
ATOM 3052 C CA . LEU A 1 375 ? 69.768 96.237 28.924 1.00 126.08 375 LEU A CA 1
ATOM 3053 C C . LEU A 1 375 ? 69.314 97.558 28.359 1.00 126.08 375 LEU A C 1
ATOM 3054 O O . LEU A 1 375 ? 70.081 98.508 28.423 1.00 126.08 375 LEU A O 1
ATOM 3059 N N . GLY A 1 376 ? 68.113 97.650 27.728 1.00 86.40 376 GLY A N 1
ATOM 3060 C CA . GLY A 1 376 ? 67.595 98.893 27.176 1.00 86.40 376 GLY A CA 1
ATOM 3061 C C . GLY A 1 376 ? 67.360 99.858 28.305 1.00 86.40 376 GLY A C 1
ATOM 3062 O O . GLY A 1 376 ? 67.605 101.048 28.171 1.00 86.40 376 GLY A O 1
ATOM 3063 N N . TRP A 1 377 ? 66.831 99.397 29.450 1.00 152.66 377 TRP A N 1
ATOM 3064 C CA . TRP A 1 377 ? 66.556 100.305 30.535 1.00 152.66 377 TRP A CA 1
ATOM 3065 C C . TRP A 1 377 ? 67.864 100.840 31.079 1.00 152.66 377 TRP A C 1
ATOM 3066 O O . TRP A 1 377 ? 67.966 102.001 31.463 1.00 152.66 377 TRP A O 1
ATOM 3077 N N . SER A 1 378 ? 68.908 99.994 31.177 1.00 120.46 378 SER A N 1
ATOM 3078 C CA . SER A 1 378 ? 70.198 100.429 31.688 1.00 120.46 378 SER A CA 1
ATOM 3079 C C . SER A 1 378 ? 70.837 101.421 30.715 1.00 120.46 378 SER A C 1
ATOM 3080 O O . SER A 1 378 ? 71.602 102.300 31.129 1.00 120.46 378 SER A O 1
ATOM 3083 N N . VAL A 1 379 ? 70.605 101.269 29.383 1.00 152.48 379 VAL A N 1
ATOM 3084 C CA . VAL A 1 379 ? 71.158 102.189 28.405 1.00 152.48 379 VAL A CA 1
ATOM 3085 C C . VAL A 1 379 ? 70.482 103.509 28.582 1.00 152.48 379 VAL A C 1
ATOM 3086 O O . VAL A 1 379 ? 71.117 104.530 28.350 1.00 152.48 379 VAL A O 1
ATOM 3090 N N . LEU A 1 380 ? 69.178 103.505 28.969 1.00 263.18 380 LEU A N 1
ATOM 3091 C CA . LEU A 1 380 ? 68.363 104.662 29.273 1.00 263.18 380 LEU A CA 1
ATOM 3092 C C . LEU A 1 380 ? 69.022 105.347 30.390 1.00 263.18 380 LEU A C 1
ATOM 3093 O O . LEU A 1 380 ? 69.165 106.543 30.254 1.00 263.18 380 LEU A O 1
ATOM 3098 N N . ASN A 1 381 ? 69.462 104.640 31.464 1.00 121.79 381 ASN A N 1
ATOM 3099 C CA . ASN A 1 381 ? 70.079 105.228 32.636 1.00 121.79 381 ASN A CA 1
ATOM 3100 C C . ASN A 1 381 ? 71.394 105.877 32.236 1.00 121.79 381 ASN A C 1
ATOM 3101 O O . ASN A 1 381 ? 71.760 106.919 32.760 1.00 121.79 381 ASN A O 1
ATOM 3106 N N . THR A 1 382 ? 72.199 105.272 31.343 1.00 115.97 382 THR A N 1
ATOM 3107 C CA . THR A 1 382 ? 73.465 105.900 31.012 1.00 115.97 382 THR A CA 1
ATOM 3108 C C . THR A 1 382 ? 73.284 107.184 30.278 1.00 115.97 382 THR A C 1
ATOM 3109 O O . THR A 1 382 ? 73.932 108.215 30.531 1.00 115.97 382 THR A O 1
ATOM 3113 N N . ASP A 1 383 ? 72.357 107.104 29.316 1.00 137.03 383 ASP A N 1
ATOM 3114 C CA . ASP A 1 383 ? 72.162 108.200 28.454 1.00 137.03 383 ASP A CA 1
ATOM 3115 C C . ASP A 1 383 ? 71.712 109.306 29.293 1.00 137.03 383 ASP A C 1
ATOM 3116 O O . ASP A 1 383 ? 72.215 110.396 29.056 1.00 137.03 383 ASP A O 1
ATOM 3121 N N . THR A 1 384 ? 70.802 109.000 30.269 1.00 292.58 384 THR A N 1
ATOM 3122 C CA . THR A 1 384 ? 70.147 109.913 31.177 1.00 292.58 384 THR A CA 1
ATOM 3123 C C . THR A 1 384 ? 71.184 110.526 32.032 1.00 292.58 384 THR A C 1
ATOM 3124 O O . THR A 1 384 ? 71.003 111.672 32.367 1.00 292.58 384 THR A O 1
ATOM 3128 N N . TYR A 1 385 ? 72.248 109.831 32.478 1.00 108.38 385 TYR A N 1
ATOM 3129 C CA . TYR A 1 385 ? 73.181 110.540 33.323 1.00 108.38 385 TYR A CA 1
ATOM 3130 C C . TYR A 1 385 ? 73.799 111.636 32.557 1.00 108.38 385 TYR A C 1
ATOM 3131 O O . TYR A 1 385 ? 73.897 112.780 33.019 1.00 108.38 385 TYR A O 1
ATOM 3140 N N . ASP A 1 386 ? 74.231 111.300 31.336 1.00 128.42 386 ASP A N 1
ATOM 3141 C CA . ASP A 1 386 ? 74.965 112.325 30.685 1.00 128.42 386 ASP A CA 1
ATOM 3142 C C . ASP A 1 386 ? 74.158 113.528 30.364 1.00 128.42 386 ASP A C 1
ATOM 3143 O O . ASP A 1 386 ? 74.484 114.703 30.630 1.00 128.42 386 ASP A O 1
ATOM 3148 N N . LYS A 1 387 ? 73.018 113.187 29.784 1.00 238.36 387 LYS A N 1
ATOM 3149 C CA . LYS A 1 387 ? 72.240 114.219 29.263 1.00 238.36 387 LYS A CA 1
ATOM 3150 C C . LYS A 1 387 ? 71.777 115.094 30.357 1.00 238.36 387 LYS A C 1
ATOM 3151 O O . LYS A 1 387 ? 71.737 116.280 30.054 1.00 238.36 387 LYS A O 1
ATOM 3157 N N . MET A 1 388 ? 71.447 114.528 31.575 1.00 296.70 388 MET A N 1
ATOM 3158 C CA . MET A 1 388 ? 70.924 115.175 32.774 1.00 296.70 388 MET A CA 1
ATOM 3159 C C . MET A 1 388 ? 71.878 116.111 33.309 1.00 296.70 388 MET A C 1
ATOM 3160 O O . MET A 1 388 ? 71.479 117.170 33.801 1.00 296.70 388 MET A O 1
ATOM 3165 N N . ASN A 1 389 ? 73.159 115.737 33.261 1.00 155.96 389 ASN A N 1
ATOM 3166 C CA . ASN A 1 389 ? 73.970 116.740 33.811 1.00 155.96 389 ASN A CA 1
ATOM 3167 C C . ASN A 1 389 ? 73.922 117.956 32.994 1.00 155.96 389 ASN A C 1
ATOM 3168 O O . ASN A 1 389 ? 73.625 119.050 33.504 1.00 155.96 389 ASN A O 1
ATOM 3173 N N . LYS A 1 390 ? 74.075 117.728 31.683 1.00 175.39 390 LYS A N 1
ATOM 3174 C CA . LYS A 1 390 ? 74.226 118.906 30.919 1.00 175.39 390 LYS A CA 1
ATOM 3175 C C . LYS A 1 390 ? 73.037 119.801 30.934 1.00 175.39 390 LYS A C 1
ATOM 3176 O O . LYS A 1 390 ? 73.082 120.991 31.279 1.00 175.39 390 LYS A O 1
ATOM 3182 N N . LEU A 1 391 ? 71.913 119.206 30.546 1.00 148.54 391 LEU A N 1
ATOM 3183 C CA . LEU A 1 391 ? 70.781 120.024 30.327 1.00 148.54 391 LEU A CA 1
ATOM 3184 C C . LEU A 1 391 ? 70.168 120.588 31.485 1.00 148.54 391 LEU A C 1
ATOM 3185 O O . LEU A 1 391 ? 69.824 121.788 31.596 1.00 148.54 391 LEU A O 1
ATOM 3190 N N . GLU A 1 392 ? 70.084 119.618 32.379 1.00 310.85 392 GLU A N 1
ATOM 3191 C CA . GLU A 1 392 ? 69.300 119.912 33.457 1.00 310.85 392 GLU A CA 1
ATOM 3192 C C . GLU A 1 392 ? 70.132 121.278 34.195 1.00 310.85 392 GLU A C 1
ATOM 3193 O O . GLU A 1 392 ? 69.529 122.258 34.716 1.00 310.85 392 GLU A O 1
ATOM 3199 N N . ASN A 1 393 ? 71.570 121.423 34.213 1.00 174.19 393 ASN A N 1
ATOM 3200 C CA . ASN A 1 393 ? 72.582 122.528 34.687 1.00 174.19 393 ASN A CA 1
ATOM 3201 C C . ASN A 1 393 ? 72.436 123.808 33.902 1.00 174.19 393 ASN A C 1
ATOM 3202 O O . ASN A 1 393 ? 72.711 124.935 34.365 1.00 174.19 393 ASN A O 1
ATOM 3207 N N . ARG A 1 394 ? 72.104 123.624 32.619 1.00 107.04 394 ARG A N 1
ATOM 3208 C CA . ARG A 1 394 ? 71.853 124.779 31.822 1.00 107.04 394 ARG A CA 1
ATOM 3209 C C . ARG A 1 394 ? 70.670 125.448 32.435 1.00 107.04 394 ARG A C 1
ATOM 3210 O O . ARG A 1 394 ? 70.599 126.673 32.516 1.00 107.04 394 ARG A O 1
ATOM 3218 N N . LYS A 1 395 ? 69.694 124.641 32.895 1.00 135.65 395 LYS A N 1
ATOM 3219 C CA . LYS A 1 395 ? 68.510 125.209 33.491 1.00 135.65 395 LYS A CA 1
ATOM 3220 C C . LYS A 1 395 ? 68.931 125.983 34.747 1.00 135.65 395 LYS A C 1
ATOM 3221 O O . LYS A 1 395 ? 68.360 127.037 35.059 1.00 135.65 395 LYS A O 1
ATOM 3227 N N . ASP A 1 396 ? 69.941 125.441 35.486 1.00 76.00 396 ASP A N 1
ATOM 3228 C CA . ASP A 1 396 ? 70.553 125.880 36.731 1.00 76.00 396 ASP A CA 1
ATOM 3229 C C . ASP A 1 396 ? 71.277 127.171 36.540 1.00 76.00 396 ASP A C 1
ATOM 3230 O O . ASP A 1 396 ? 71.453 127.923 37.496 1.00 76.00 396 ASP A O 1
ATOM 3235 N N . ILE A 1 397 ? 71.761 127.448 35.317 1.00 76.05 397 ILE A N 1
ATOM 3236 C CA . ILE A 1 397 ? 72.512 128.651 35.110 1.00 76.05 397 ILE A CA 1
ATOM 3237 C C . ILE A 1 397 ? 71.635 129.787 35.502 1.00 76.05 397 ILE A C 1
ATOM 3238 O O . ILE A 1 397 ? 72.098 130.776 36.069 1.00 76.05 397 ILE A O 1
ATOM 3243 N N . ALA A 1 398 ? 70.330 129.661 35.216 1.00 22.96 398 ALA A N 1
ATOM 3244 C CA . ALA A 1 398 ? 69.432 130.712 35.576 1.00 22.96 398 ALA A CA 1
ATOM 3245 C C . ALA A 1 398 ? 69.539 130.874 37.060 1.00 22.96 398 ALA A C 1
ATOM 3246 O O . ALA A 1 398 ? 69.594 131.995 37.565 1.00 22.96 398 ALA A O 1
ATOM 3248 N N . GLN A 1 399 ? 69.598 129.749 37.799 1.00 87.94 399 GLN A N 1
ATOM 3249 C CA . GLN A 1 399 ? 69.678 129.819 39.229 1.00 87.94 399 GLN A CA 1
ATOM 3250 C C . GLN A 1 399 ? 71.146 129.801 39.683 1.00 87.94 399 GLN A C 1
ATOM 3251 O O . GLN A 1 399 ? 71.725 130.907 39.846 1.00 87.94 399 GLN A O 1
ATOM 3258 N N . ARG B 1 1 ? 54.349 41.649 42.836 1.00 72.88 1 ARG B N 1
ATOM 3259 C CA . ARG B 1 1 ? 54.124 40.536 41.889 1.00 72.88 1 ARG B CA 1
ATOM 3260 C C . ARG B 1 1 ? 53.286 41.005 40.740 1.00 72.88 1 ARG B C 1
ATOM 3261 O O . ARG B 1 1 ? 53.538 42.067 40.174 1.00 72.88 1 ARG B O 1
ATOM 3269 N N . LEU B 1 2 ? 52.271 40.210 40.357 1.00 46.11 2 LEU B N 1
ATOM 3270 C CA . LEU B 1 2 ? 51.408 40.555 39.269 1.00 46.11 2 LEU B CA 1
ATOM 3271 C C . LEU B 1 2 ? 50.615 41.767 39.643 1.00 46.11 2 LEU B C 1
ATOM 3272 O O . LEU B 1 2 ? 50.346 42.621 38.801 1.00 46.11 2 LEU B O 1
ATOM 3277 N N . GLU B 1 3 ? 50.234 41.871 40.932 1.00 76.61 3 GLU B N 1
ATOM 3278 C CA . GLU B 1 3 ? 49.381 42.918 41.429 1.00 76.61 3 GLU B CA 1
ATOM 3279 C C . GLU B 1 3 ? 50.034 44.260 41.276 1.00 76.61 3 GLU B C 1
ATOM 3280 O O . GLU B 1 3 ? 49.377 45.238 40.920 1.00 76.61 3 GLU B O 1
ATOM 3286 N N . GLU B 1 4 ? 51.351 44.335 41.524 1.00 97.18 4 GLU B N 1
ATOM 3287 C CA . GLU B 1 4 ? 52.073 45.577 41.531 1.00 97.18 4 GLU B CA 1
ATOM 3288 C C . GLU B 1 4 ? 52.044 46.207 40.174 1.00 97.18 4 GLU B C 1
ATOM 3289 O O . GLU B 1 4 ? 52.029 47.431 40.059 1.00 97.18 4 GLU B O 1
ATOM 3295 N N . CYS B 1 5 ? 52.076 45.393 39.105 1.00 36.64 5 CYS B N 1
ATOM 3296 C CA . CYS B 1 5 ? 52.106 45.925 37.772 1.00 36.64 5 CYS B CA 1
ATOM 3297 C C . CYS B 1 5 ? 50.860 46.707 37.502 1.00 36.64 5 CYS B C 1
ATOM 3298 O O . CYS B 1 5 ? 50.915 47.760 36.869 1.00 36.64 5 CYS B O 1
ATOM 3301 N N . ASN B 1 6 ? 49.705 46.194 37.965 1.00 37.93 6 ASN B N 1
ATOM 3302 C CA . ASN B 1 6 ? 48.438 46.816 37.718 1.00 37.93 6 ASN B CA 1
ATOM 3303 C C . ASN B 1 6 ? 48.404 48.157 38.369 1.00 37.93 6 ASN B C 1
ATOM 3304 O O . ASN B 1 6 ? 47.927 49.120 37.768 1.00 37.93 6 ASN B O 1
ATOM 3309 N N . ILE B 1 7 ? 48.921 48.250 39.611 1.00 55.28 7 ILE B N 1
ATOM 3310 C CA . ILE B 1 7 ? 48.878 49.480 40.344 1.00 55.28 7 ILE B CA 1
ATOM 3311 C C . ILE B 1 7 ? 49.703 50.498 39.639 1.00 55.28 7 ILE B C 1
ATOM 3312 O O . ILE B 1 7 ? 49.299 51.652 39.554 1.00 55.28 7 ILE B O 1
ATOM 3317 N N . LEU B 1 8 ? 50.886 50.106 39.126 1.00 59.00 8 LEU B N 1
ATOM 3318 C CA . LEU B 1 8 ? 51.757 51.043 38.463 1.00 59.00 8 LEU B CA 1
ATOM 3319 C C . LEU B 1 8 ? 51.102 51.594 37.221 1.00 59.00 8 LEU B C 1
ATOM 3320 O O . LEU B 1 8 ? 51.230 52.784 36.928 1.00 59.00 8 LEU B O 1
ATOM 3325 N N . PHE B 1 9 ? 50.396 50.743 36.448 1.00 63.98 9 PHE B N 1
ATOM 3326 C CA . PHE B 1 9 ? 49.776 51.175 35.216 1.00 63.98 9 PHE B CA 1
ATOM 3327 C C . PHE B 1 9 ? 48.727 52.196 35.520 1.00 63.98 9 PHE B C 1
ATOM 3328 O O . PHE B 1 9 ? 48.594 53.195 34.810 1.00 63.98 9 PHE B O 1
ATOM 3336 N N . GLU B 1 10 ? 47.935 51.944 36.582 1.00 79.67 10 GLU B N 1
ATOM 3337 C CA . GLU B 1 10 ? 46.863 52.831 36.946 1.00 79.67 10 GLU B CA 1
ATOM 3338 C C . GLU B 1 10 ? 47.423 54.167 37.343 1.00 79.67 10 GLU B C 1
ATOM 3339 O O . GLU B 1 10 ? 46.836 55.197 37.017 1.00 79.67 10 GLU B O 1
ATOM 3345 N N . LEU B 1 11 ? 48.562 54.191 38.073 1.00 168.85 11 LEU B N 1
ATOM 3346 C CA . LEU B 1 11 ? 49.161 55.437 38.491 1.00 168.85 11 LEU B CA 1
ATOM 3347 C C . LEU B 1 11 ? 49.584 56.218 37.293 1.00 168.85 11 LEU B C 1
ATOM 3348 O O . LEU B 1 11 ? 49.443 57.442 37.291 1.00 168.85 11 LEU B O 1
ATOM 3353 N N . LEU B 1 12 ? 50.152 55.552 36.267 1.00 129.89 12 LEU B N 1
ATOM 3354 C CA . LEU B 1 12 ? 50.626 56.277 35.119 1.00 129.89 12 LEU B CA 1
ATOM 3355 C C . LEU B 1 12 ? 49.461 56.909 34.413 1.00 129.89 12 LEU B C 1
ATOM 3356 O O . LEU B 1 12 ? 49.532 58.050 33.948 1.00 129.89 12 LEU B O 1
ATOM 3361 N N . THR B 1 13 ? 48.342 56.173 34.309 1.00 110.21 13 THR B N 1
ATOM 3362 C CA . THR B 1 13 ? 47.230 56.728 33.598 1.00 110.21 13 THR B CA 1
ATOM 3363 C C . THR B 1 13 ? 46.714 57.953 34.315 1.00 110.21 13 THR B C 1
ATOM 3364 O O . THR B 1 13 ? 46.357 58.943 33.674 1.00 110.21 13 THR B O 1
ATOM 3368 N N . GLU B 1 14 ? 46.650 57.918 35.667 1.00 56.76 14 GLU B N 1
ATOM 3369 C CA . GLU B 1 14 ? 46.129 59.022 36.445 1.00 56.76 14 GLU B CA 1
ATOM 3370 C C . GLU B 1 14 ? 47.008 60.233 36.289 1.00 56.76 14 GLU B C 1
ATOM 3371 O O . GLU B 1 14 ? 46.504 61.356 36.278 1.00 56.76 14 GLU B O 1
ATOM 3377 N N . ILE B 1 15 ? 48.346 60.047 36.218 1.00 109.00 15 ILE B N 1
ATOM 3378 C CA . ILE B 1 15 ? 49.276 61.146 36.078 1.00 109.00 15 ILE B CA 1
ATOM 3379 C C . ILE B 1 15 ? 49.047 61.816 34.761 1.00 109.00 15 ILE B C 1
ATOM 3380 O O . ILE B 1 15 ? 49.160 63.037 34.653 1.00 109.00 15 ILE B O 1
ATOM 3385 N N . GLN B 1 16 ? 48.720 61.023 33.720 1.00 66.00 16 GLN B N 1
ATOM 3386 C CA . GLN B 1 16 ? 48.488 61.591 32.417 1.00 66.00 16 GLN B CA 1
ATOM 3387 C C . GLN B 1 16 ? 47.390 62.590 32.625 1.00 66.00 16 GLN B C 1
ATOM 3388 O O . GLN B 1 16 ? 47.368 63.634 31.976 1.00 66.00 16 GLN B O 1
ATOM 3394 N N . ASP B 1 17 ? 46.430 62.277 33.520 1.00 46.75 17 ASP B N 1
ATOM 3395 C CA . ASP B 1 17 ? 45.448 63.263 33.869 1.00 46.75 17 ASP B CA 1
ATOM 3396 C C . ASP B 1 17 ? 46.126 64.183 34.844 1.00 46.75 17 ASP B C 1
ATOM 3397 O O . ASP B 1 17 ? 46.316 63.860 36.014 1.00 46.75 17 ASP B O 1
ATOM 3402 N N . GLU B 1 18 ? 46.509 65.378 34.366 1.00 85.78 18 GLU B N 1
ATOM 3403 C CA . GLU B 1 18 ? 47.240 66.338 35.144 1.00 85.78 18 GLU B CA 1
ATOM 3404 C C . GLU B 1 18 ? 46.406 66.875 36.252 1.00 85.78 18 GLU B C 1
ATOM 3405 O O . GLU B 1 18 ? 46.944 67.375 37.238 1.00 85.78 18 GLU B O 1
ATOM 3411 N N . ALA B 1 19 ? 45.073 66.791 36.112 1.00 38.12 19 ALA B N 1
ATOM 3412 C CA . ALA B 1 19 ? 44.184 67.391 37.059 1.00 38.12 19 ALA B CA 1
ATOM 3413 C C . ALA B 1 19 ? 44.535 66.893 38.428 1.00 38.12 19 ALA B C 1
ATOM 3414 O O . ALA B 1 19 ? 44.513 67.655 39.393 1.00 38.12 19 ALA B O 1
ATOM 3416 N N . GLY B 1 20 ? 44.896 65.606 38.553 1.00 19.66 20 GLY B N 1
ATOM 3417 C CA . GLY B 1 20 ? 45.227 65.115 39.858 1.00 19.66 20 GLY B CA 1
ATOM 3418 C C . GLY B 1 20 ? 46.461 65.801 40.335 1.00 19.66 20 GLY B C 1
ATOM 3419 O O . GLY B 1 20 ? 47.325 66.192 39.549 1.00 19.66 20 GLY B O 1
ATOM 3420 N N . SER B 1 21 ? 46.560 65.952 41.669 1.00 84.25 21 SER B N 1
ATOM 3421 C CA . SER B 1 21 ? 47.672 66.617 42.275 1.00 84.25 21 SER B CA 1
ATOM 3422 C C . SER B 1 21 ? 48.811 65.655 42.404 1.00 84.25 21 SER B C 1
ATOM 3423 O O . SER B 1 21 ? 48.629 64.440 42.476 1.00 84.25 21 SER B O 1
ATOM 3426 N N . MET B 1 22 ? 50.037 66.202 42.395 1.00 164.08 22 MET B N 1
ATOM 3427 C CA . MET B 1 22 ? 51.237 65.446 42.602 1.00 164.08 22 MET B CA 1
ATOM 3428 C C . MET B 1 22 ? 51.204 64.926 43.999 1.00 164.08 22 MET B C 1
ATOM 3429 O O . MET B 1 22 ? 51.625 63.800 44.271 1.00 164.08 22 MET B O 1
ATOM 3434 N N . GLU B 1 23 ? 50.697 65.767 44.919 1.00 135.26 23 GLU B N 1
ATOM 3435 C CA . GLU B 1 23 ? 50.631 65.445 46.307 1.00 135.26 23 GLU B CA 1
ATOM 3436 C C . GLU B 1 23 ? 49.722 64.284 46.435 1.00 135.26 23 GLU B C 1
ATOM 3437 O O . GLU B 1 23 ? 50.002 63.384 47.215 1.00 135.26 23 GLU B O 1
ATOM 3443 N N . LYS B 1 24 ? 48.595 64.301 45.691 1.00 155.03 24 LYS B N 1
ATOM 3444 C CA . LYS B 1 24 ? 47.600 63.268 45.800 1.00 155.03 24 LYS B CA 1
ATOM 3445 C C . LYS B 1 24 ? 48.178 61.951 45.346 1.00 155.03 24 LYS B C 1
ATOM 3446 O O . LYS B 1 24 ? 47.896 60.917 45.944 1.00 155.03 24 LYS B O 1
ATOM 3452 N N . ILE B 1 25 ? 48.991 61.939 44.267 1.00 108.67 25 ILE B N 1
ATOM 3453 C CA . ILE B 1 25 ? 49.544 60.701 43.767 1.00 108.67 25 ILE B CA 1
ATOM 3454 C C . ILE B 1 25 ? 50.472 60.113 44.781 1.00 108.67 25 ILE B C 1
ATOM 3455 O O . ILE B 1 25 ? 50.477 58.903 45.010 1.00 108.67 25 ILE B O 1
ATOM 3460 N N . VAL B 1 26 ? 51.293 60.970 45.412 1.00 93.59 26 VAL B N 1
ATOM 3461 C CA . VAL B 1 26 ? 52.224 60.510 46.401 1.00 93.59 26 VAL B CA 1
ATOM 3462 C C . VAL B 1 26 ? 51.490 59.882 47.538 1.00 93.59 26 VAL B C 1
ATOM 3463 O O . VAL B 1 26 ? 51.930 58.853 48.048 1.00 93.59 26 VAL B O 1
ATOM 3467 N N . HIS B 1 27 ? 50.370 60.497 47.974 1.00 87.52 27 HIS B N 1
ATOM 3468 C CA . HIS B 1 27 ? 49.648 60.001 49.119 1.00 87.52 27 HIS B CA 1
ATOM 3469 C C . HIS B 1 27 ? 49.117 58.642 48.804 1.00 87.52 27 HIS B C 1
ATOM 3470 O O . HIS B 1 27 ? 49.101 57.782 49.680 1.00 87.52 27 HIS B O 1
ATOM 3477 N N . LYS B 1 28 ? 48.628 58.430 47.561 1.00 70.54 28 LYS B N 1
ATOM 3478 C CA . LYS B 1 28 ? 48.044 57.167 47.177 1.00 70.54 28 LYS B CA 1
ATOM 3479 C C . LYS B 1 28 ? 49.092 56.094 47.241 1.00 70.54 28 LYS B C 1
ATOM 3480 O O . LYS B 1 28 ? 48.839 54.976 47.698 1.00 70.54 28 LYS B O 1
ATOM 3486 N N . THR B 1 29 ? 50.314 56.414 46.775 1.00 117.00 29 THR B N 1
ATOM 3487 C CA . THR B 1 29 ? 51.330 55.403 46.769 1.00 117.00 29 THR B CA 1
ATOM 3488 C C . THR B 1 29 ? 51.670 54.989 48.174 1.00 117.00 29 THR B C 1
ATOM 3489 O O . THR B 1 29 ? 51.886 53.810 48.443 1.00 117.00 29 THR B O 1
ATOM 3493 N N . LEU B 1 30 ? 51.729 55.963 49.104 1.00 88.42 30 LEU B N 1
ATOM 3494 C CA . LEU B 1 30 ? 52.104 55.730 50.480 1.00 88.42 30 LEU B CA 1
ATOM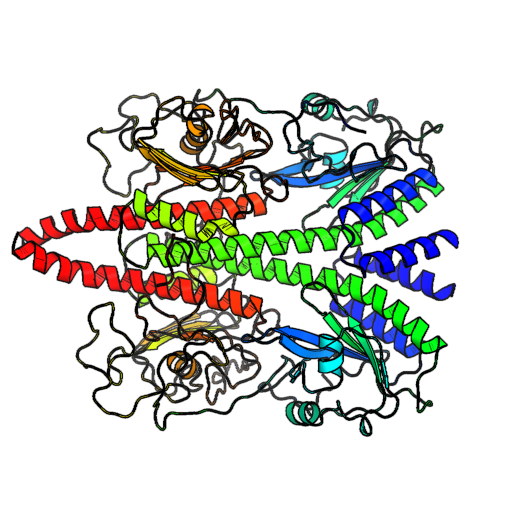 3495 C C . LEU B 1 30 ? 51.093 54.820 51.107 1.00 88.42 30 LEU B C 1
ATOM 3496 O O . LEU B 1 30 ? 51.449 53.933 51.881 1.00 88.42 30 LEU B O 1
ATOM 3501 N N . GLN B 1 31 ? 49.793 55.056 50.821 1.00 67.85 31 GLN B N 1
ATOM 3502 C CA . GLN B 1 31 ? 48.735 54.289 51.431 1.00 67.85 31 GLN B CA 1
ATOM 3503 C C . GLN B 1 31 ? 48.836 52.869 50.976 1.00 67.85 31 GLN B C 1
ATOM 3504 O O . GLN B 1 31 ? 48.613 51.948 51.762 1.00 67.85 31 GLN B O 1
ATOM 3510 N N . ARG B 1 32 ? 49.154 52.658 49.683 1.00 79.71 32 ARG B N 1
ATOM 3511 C CA . ARG B 1 32 ? 49.234 51.321 49.159 1.00 79.71 32 ARG B CA 1
ATOM 3512 C C . ARG B 1 32 ? 50.340 50.579 49.850 1.00 79.71 32 ARG B C 1
ATOM 3513 O O . ARG B 1 32 ? 50.194 49.399 50.166 1.00 79.71 32 ARG B O 1
ATOM 3521 N N . LEU B 1 33 ? 51.482 51.259 50.089 1.00 110.18 33 LEU B N 1
ATOM 3522 C CA . LEU B 1 33 ? 52.623 50.625 50.702 1.00 110.18 33 LEU B CA 1
ATOM 3523 C C . LEU B 1 33 ? 52.271 50.204 52.097 1.00 110.18 33 LEU B C 1
ATOM 3524 O O . LEU B 1 33 ? 52.681 49.134 52.544 1.00 110.18 33 LEU B O 1
ATOM 3529 N N . SER B 1 34 ? 51.532 51.053 52.839 1.00 43.36 34 SER B N 1
ATOM 3530 C CA . SER B 1 34 ? 51.188 50.715 54.192 1.00 43.36 34 SER B CA 1
ATOM 3531 C C . SER B 1 34 ? 50.267 49.530 54.218 1.00 43.36 34 SER B C 1
ATOM 3532 O O . SER B 1 34 ? 50.338 48.696 55.119 1.00 43.36 34 SER B O 1
ATOM 3535 N N . GLN B 1 35 ? 49.337 49.436 53.252 1.00 133.20 35 GLN B N 1
ATOM 3536 C CA . GLN B 1 35 ? 48.450 48.308 53.293 1.00 133.20 35 GLN B CA 1
ATOM 3537 C C . GLN B 1 35 ? 49.219 47.036 53.060 1.00 133.20 35 GLN B C 1
ATOM 3538 O O . GLN B 1 35 ? 49.004 46.038 53.752 1.00 133.20 35 GLN B O 1
ATOM 3544 N N . LEU B 1 36 ? 50.126 47.037 52.059 1.00 61.83 36 LEU B N 1
ATOM 3545 C CA . LEU B 1 36 ? 50.871 45.843 51.741 1.00 61.83 36 LEU B CA 1
ATOM 3546 C C . LEU B 1 36 ? 51.804 45.490 52.864 1.00 61.83 36 LEU B C 1
ATOM 3547 O O . LEU B 1 36 ? 51.913 44.329 53.286 1.00 61.83 36 LEU B O 1
ATOM 3552 N N . LEU B 1 37 ? 52.504 46.530 53.364 1.00 70.56 37 LEU B N 1
ATOM 3553 C CA . LEU B 1 37 ? 53.428 46.368 54.441 1.00 70.56 37 LEU B CA 1
ATOM 3554 C C . LEU B 1 37 ? 52.813 47.015 55.617 1.00 70.56 37 LEU B C 1
ATOM 3555 O O . LEU B 1 37 ? 52.755 48.244 55.677 1.00 70.56 37 LEU B O 1
ATOM 3560 N N . ALA B 1 38 ? 52.367 46.193 56.591 1.00 54.35 38 ALA B N 1
ATOM 3561 C CA . ALA B 1 38 ? 51.692 46.750 57.718 1.00 54.35 38 ALA B CA 1
ATOM 3562 C C . ALA B 1 38 ? 52.616 47.727 58.347 1.00 54.35 38 ALA B C 1
ATOM 3563 O O . ALA B 1 38 ? 53.618 47.366 58.962 1.00 54.35 38 ALA B O 1
ATOM 3565 N N . ALA B 1 39 ? 52.279 49.015 58.175 1.00 52.44 39 ALA B N 1
ATOM 3566 C CA . ALA B 1 39 ? 53.033 50.071 58.761 1.00 52.44 39 ALA B CA 1
ATOM 3567 C C . ALA B 1 39 ? 52.008 50.959 59.364 1.00 52.44 39 ALA B C 1
ATOM 3568 O O . ALA B 1 39 ? 50.958 51.186 58.764 1.00 52.44 39 ALA B O 1
ATOM 3570 N N . ASP B 1 40 ? 52.260 51.478 60.578 1.00 165.70 40 ASP B N 1
ATOM 3571 C CA . ASP B 1 40 ? 51.211 52.280 61.123 1.00 165.70 40 ASP B CA 1
ATOM 3572 C C . ASP B 1 40 ? 51.060 53.538 60.336 1.00 165.70 40 ASP B C 1
ATOM 3573 O O . ASP B 1 40 ? 49.952 53.893 59.941 1.00 165.70 40 ASP B O 1
ATOM 3578 N N . ARG B 1 41 ? 52.174 54.224 60.030 1.00 93.39 41 ARG B N 1
ATOM 3579 C CA . ARG B 1 41 ? 52.043 55.452 59.314 1.00 93.39 41 ARG B CA 1
ATOM 3580 C C . ARG B 1 41 ? 53.277 55.602 58.499 1.00 93.39 41 ARG B C 1
ATOM 3581 O O . ARG B 1 41 ? 54.361 55.229 58.936 1.00 93.39 41 ARG B O 1
ATOM 3589 N N . CYS B 1 42 ? 53.163 56.114 57.265 1.00 46.94 42 CYS B N 1
ATOM 3590 C CA . CYS B 1 42 ? 54.371 56.307 56.524 1.00 46.94 42 CYS B CA 1
ATOM 3591 C C . CYS B 1 42 ? 54.531 57.781 56.426 1.00 46.94 42 CYS B C 1
ATOM 3592 O O . CYS B 1 42 ? 53.552 58.509 56.285 1.00 46.94 42 CYS B O 1
ATOM 3595 N N . SER B 1 43 ? 55.776 58.277 56.529 1.00 44.63 43 SER B N 1
ATOM 3596 C CA . SER B 1 43 ? 55.918 59.697 56.509 1.00 44.63 43 SER B CA 1
ATOM 3597 C C . SER B 1 43 ? 56.960 60.045 55.509 1.00 44.63 43 SER B C 1
ATOM 3598 O O . SER B 1 43 ? 57.849 59.249 55.208 1.00 44.63 43 SER B O 1
ATOM 3601 N N . MET B 1 44 ? 56.844 61.256 54.939 1.00 98.99 44 MET B N 1
ATOM 3602 C CA . MET B 1 44 ? 57.834 61.715 54.021 1.00 98.99 44 MET B CA 1
ATOM 3603 C C . MET B 1 44 ? 58.422 62.946 54.627 1.00 98.99 44 MET B C 1
ATOM 3604 O O . MET B 1 44 ? 57.703 63.784 55.168 1.00 98.99 44 MET B O 1
ATOM 3609 N N . PHE B 1 45 ? 59.759 63.080 54.583 1.00 67.93 45 PHE B N 1
ATOM 3610 C CA . PHE B 1 45 ? 60.343 64.283 55.098 1.00 67.93 45 PHE B CA 1
ATOM 3611 C C . PHE B 1 45 ? 60.989 64.961 53.936 1.00 67.93 45 PHE B C 1
ATOM 3612 O O . PHE B 1 45 ? 61.784 64.330 53.249 1.00 67.93 45 PHE B O 1
ATOM 3620 N N . ILE B 1 46 ? 60.716 66.265 53.688 1.00 168.27 46 ILE B N 1
ATOM 3621 C CA . ILE B 1 46 ? 61.306 66.821 52.502 1.00 168.27 46 ILE B CA 1
ATOM 3622 C C . ILE B 1 46 ? 62.402 67.762 52.847 1.00 168.27 46 ILE B C 1
ATOM 3623 O O . ILE B 1 46 ? 62.299 68.577 53.762 1.00 168.27 46 ILE B O 1
ATOM 3628 N N . CYS B 1 47 ? 63.507 67.629 52.090 1.00 60.10 47 CYS B N 1
ATOM 3629 C CA . CYS B 1 47 ? 64.681 68.419 52.297 1.00 60.10 47 CYS B CA 1
ATOM 3630 C C . CYS B 1 47 ? 64.621 69.612 51.403 1.00 60.10 47 CYS B C 1
ATOM 3631 O O . CYS B 1 47 ? 64.160 69.539 50.265 1.00 60.10 47 CYS B O 1
ATOM 3634 N N . ARG B 1 48 ? 65.059 70.768 51.937 1.00 136.60 48 ARG B N 1
ATOM 3635 C CA . ARG B 1 48 ? 65.090 71.980 51.177 1.00 136.60 48 ARG B CA 1
ATOM 3636 C C . ARG B 1 48 ? 66.120 72.841 51.811 1.00 136.60 48 ARG B C 1
ATOM 3637 O O . ARG B 1 48 ? 66.496 72.624 52.960 1.00 136.60 48 ARG B O 1
ATOM 3645 N N . SER B 1 49 ? 66.657 73.810 51.054 1.00 60.75 49 SER B N 1
ATOM 3646 C CA . SER B 1 49 ? 67.570 74.718 51.671 1.00 60.75 49 SER B CA 1
ATOM 3647 C C . SER B 1 49 ? 66.725 75.840 52.175 1.00 60.75 49 SER B C 1
ATOM 3648 O O . SER B 1 49 ? 65.614 76.056 51.697 1.00 60.75 49 SER B O 1
ATOM 3651 N N . ARG B 1 50 ? 67.237 76.572 53.174 1.00 209.21 50 ARG B N 1
ATOM 3652 C CA . ARG B 1 50 ? 66.566 77.711 53.717 1.00 209.21 50 ARG B CA 1
ATOM 3653 C C . ARG B 1 50 ? 67.564 78.814 53.610 1.00 209.21 50 ARG B C 1
ATOM 3654 O O . ARG B 1 50 ? 67.926 79.211 52.504 1.00 209.21 50 ARG B O 1
ATOM 3662 N N . ASN B 1 51 ? 68.032 79.365 54.741 1.00 78.57 51 ASN B N 1
ATOM 3663 C CA . ASN B 1 51 ? 68.980 80.424 54.606 1.00 78.57 51 ASN B CA 1
ATOM 3664 C C . ASN B 1 51 ? 70.366 79.841 54.630 1.00 78.57 51 ASN B C 1
ATOM 3665 O O . ASN B 1 51 ? 70.969 79.710 55.693 1.00 78.57 51 ASN B O 1
ATOM 3670 N N . GLY B 1 52 ? 70.894 79.460 53.448 1.00 38.25 52 GLY B N 1
ATOM 3671 C CA . GLY B 1 52 ? 72.268 79.059 53.307 1.00 38.25 52 GLY B CA 1
ATOM 3672 C C . GLY B 1 52 ? 72.492 77.630 53.715 1.00 38.25 52 GLY B C 1
ATOM 3673 O O . GLY B 1 52 ? 73.589 77.110 53.517 1.00 38.25 52 GLY B O 1
ATOM 3674 N N . ILE B 1 53 ? 71.489 76.935 54.288 1.00 93.67 53 ILE B N 1
ATOM 3675 C CA . ILE B 1 53 ? 71.791 75.588 54.696 1.00 93.67 53 ILE B CA 1
ATOM 3676 C C . ILE B 1 53 ? 70.740 74.661 54.186 1.00 93.67 53 ILE B C 1
ATOM 3677 O O . ILE B 1 53 ? 69.578 75.032 54.044 1.00 93.67 53 ILE B O 1
ATOM 3682 N N . PRO B 1 54 ? 71.152 73.459 53.869 1.00 76.24 54 PRO B N 1
ATOM 3683 C CA . PRO B 1 54 ? 70.226 72.435 53.474 1.00 76.24 54 PRO B CA 1
ATOM 3684 C C . PRO B 1 54 ? 69.550 71.978 54.725 1.00 76.24 54 PRO B C 1
ATOM 3685 O O . PRO B 1 54 ? 70.176 72.037 55.781 1.00 76.24 54 PRO B O 1
ATOM 3689 N N . GLU B 1 55 ? 68.279 71.544 54.651 1.00 87.61 55 GLU B N 1
ATOM 3690 C CA . GLU B 1 55 ? 67.637 71.124 55.859 1.00 87.61 55 GLU B CA 1
ATOM 3691 C C . GLU B 1 55 ? 66.598 70.111 55.515 1.00 87.61 55 GLU B C 1
ATOM 3692 O O . GLU B 1 55 ? 66.241 69.935 54.352 1.00 87.61 55 GLU B O 1
ATOM 3698 N N . VAL B 1 56 ? 66.095 69.408 56.550 1.00 104.79 56 VAL B N 1
ATOM 3699 C CA . VAL B 1 56 ? 65.089 68.407 56.364 1.00 104.79 56 VAL B CA 1
ATOM 3700 C C . VAL B 1 56 ? 63.839 68.916 57.003 1.00 104.79 56 VAL B C 1
ATOM 3701 O O . VAL B 1 56 ? 63.879 69.689 57.960 1.00 104.79 56 VAL B O 1
ATOM 3705 N N . ALA B 1 57 ? 62.685 68.488 56.455 1.00 64.47 57 ALA B N 1
ATOM 3706 C CA . ALA B 1 57 ? 61.402 68.942 56.892 1.00 64.47 57 ALA B CA 1
ATOM 3707 C C . ALA B 1 57 ? 60.479 67.769 56.808 1.00 64.47 57 ALA B C 1
ATOM 3708 O O . ALA B 1 57 ? 60.848 66.737 56.253 1.00 64.47 57 ALA B O 1
ATOM 3710 N N . THR B 1 58 ? 59.273 67.846 57.407 1.00 150.17 58 THR B N 1
ATOM 3711 C CA . THR B 1 58 ? 58.434 66.689 57.264 1.00 150.17 58 THR B CA 1
ATOM 3712 C C . THR B 1 58 ? 57.357 67.000 56.263 1.00 150.17 58 THR B C 1
ATOM 3713 O O . THR B 1 58 ? 56.452 67.793 56.522 1.00 150.17 58 THR B O 1
ATOM 3717 N N . ARG B 1 59 ? 57.452 66.390 55.060 1.00 153.55 59 ARG B N 1
ATOM 3718 C CA . ARG B 1 59 ? 56.437 66.577 54.062 1.00 153.55 59 ARG B CA 1
ATOM 3719 C C . ARG B 1 59 ? 55.786 65.275 53.848 1.00 153.55 59 ARG B C 1
ATOM 3720 O O . ARG B 1 59 ? 56.070 64.567 52.885 1.00 153.55 59 ARG B O 1
ATOM 3728 N N . LEU B 1 60 ? 54.840 64.994 54.750 1.00 166.40 60 LEU B N 1
ATOM 3729 C CA . LEU B 1 60 ? 53.992 63.860 54.772 1.00 166.40 60 LEU B CA 1
ATOM 3730 C C . LEU B 1 60 ? 54.004 63.573 56.223 1.00 166.40 60 LEU B C 1
ATOM 3731 O O . LEU B 1 60 ? 55.069 63.514 56.834 1.00 166.40 60 LEU B O 1
ATOM 3736 N N . LEU B 1 61 ? 52.834 63.404 56.833 1.00 125.71 61 LEU B N 1
ATOM 3737 C CA . LEU B 1 61 ? 52.864 63.167 58.236 1.00 125.71 61 LEU B CA 1
ATOM 3738 C C . LEU B 1 61 ? 52.497 61.739 58.363 1.00 125.71 61 LEU B C 1
ATOM 3739 O O . LEU B 1 61 ? 52.613 60.984 57.398 1.00 125.71 61 LEU B O 1
ATOM 3744 N N . ASN B 1 62 ? 52.087 61.326 59.571 1.00 84.38 62 ASN B N 1
ATOM 3745 C CA . ASN B 1 62 ? 51.773 59.953 59.768 1.00 84.38 62 ASN B CA 1
ATOM 3746 C C . ASN B 1 62 ? 50.731 59.561 58.771 1.00 84.38 62 ASN B C 1
ATOM 3747 O O . ASN B 1 62 ? 49.572 59.961 58.870 1.00 84.38 62 ASN B O 1
ATOM 3752 N N . VAL B 1 63 ? 51.145 58.736 57.783 1.00 65.73 63 VAL B N 1
ATOM 3753 C CA . VAL B 1 63 ? 50.274 58.342 56.714 1.00 65.73 63 VAL B CA 1
ATOM 3754 C C . VAL B 1 63 ? 49.765 56.968 56.978 1.00 65.73 63 VAL B C 1
ATOM 3755 O O . VAL B 1 63 ? 50.518 56.007 57.111 1.00 65.73 63 VAL B O 1
ATOM 3759 N N . THR B 1 64 ? 48.434 56.871 57.029 1.00 87.95 64 THR B N 1
ATOM 3760 C CA . THR B 1 64 ? 47.658 55.685 57.201 1.00 87.95 64 THR B CA 1
ATOM 3761 C C . THR B 1 64 ? 47.208 55.384 55.808 1.00 87.95 64 THR B C 1
ATOM 3762 O O . THR B 1 64 ? 47.647 56.057 54.875 1.00 87.95 64 THR B O 1
ATOM 3766 N N . PRO B 1 65 ? 46.364 54.418 55.597 1.00 91.06 65 PRO B N 1
ATOM 3767 C CA . PRO B 1 65 ? 45.888 54.272 54.261 1.00 91.06 65 PRO B CA 1
ATOM 3768 C C . PRO B 1 65 ? 45.167 55.514 53.834 1.00 91.06 65 PRO B C 1
ATOM 3769 O O . PRO B 1 65 ? 44.965 55.681 52.634 1.00 91.06 65 PRO B O 1
ATOM 3773 N N . THR B 1 66 ? 44.732 56.381 54.771 1.00 151.74 66 THR B N 1
ATOM 3774 C CA . THR B 1 66 ? 44.171 57.637 54.344 1.00 151.74 66 THR B CA 1
ATOM 3775 C C . THR B 1 66 ? 45.121 58.736 54.807 1.00 151.74 66 THR B C 1
ATOM 3776 O O . THR B 1 66 ? 45.148 59.056 55.994 1.00 151.74 66 THR B O 1
ATOM 3780 N N . SER B 1 67 ? 45.926 59.349 53.881 1.00 99.66 67 SER B N 1
ATOM 3781 C CA . SER B 1 67 ? 46.928 60.352 54.250 1.00 99.66 67 SER B CA 1
ATOM 3782 C C . SER B 1 67 ? 47.555 61.074 53.025 1.00 99.66 67 SER B C 1
ATOM 3783 O O . SER B 1 67 ? 47.021 60.973 51.923 1.00 99.66 67 SER B O 1
ATOM 3786 N N . LYS B 1 68 ? 48.647 61.913 53.250 1.00 205.57 68 LYS B N 1
ATOM 3787 C CA . LYS B 1 68 ? 49.514 62.902 52.514 1.00 205.57 68 LYS B CA 1
ATOM 3788 C C . LYS B 1 68 ? 48.502 63.996 52.166 1.00 205.57 68 LYS B C 1
ATOM 3789 O O . LYS B 1 68 ? 48.880 65.146 51.962 1.00 205.57 68 LYS B O 1
ATOM 3795 N N . PHE B 1 69 ? 47.173 63.657 52.079 1.00 196.02 69 PHE B N 1
ATOM 3796 C CA . PHE B 1 69 ? 46.139 64.595 51.706 1.00 196.02 69 PHE B CA 1
ATOM 3797 C C . PHE B 1 69 ? 45.653 65.559 52.716 1.00 196.02 69 PHE B C 1
ATOM 3798 O O . PHE B 1 69 ? 46.389 66.418 53.140 1.00 196.02 69 PHE B O 1
ATOM 3806 N N . GLU B 1 70 ? 44.429 65.408 53.250 1.00 107.65 70 GLU B N 1
ATOM 3807 C CA . GLU B 1 70 ? 44.032 66.530 54.051 1.00 107.65 70 GLU B CA 1
ATOM 3808 C C . GLU B 1 70 ? 44.771 66.565 55.329 1.00 107.65 70 GLU B C 1
ATOM 3809 O O . GLU B 1 70 ? 45.448 67.528 55.688 1.00 107.65 70 GLU B O 1
ATOM 3815 N N . ASP B 1 71 ? 44.698 65.432 56.024 1.00 83.12 71 ASP B N 1
ATOM 3816 C CA . ASP B 1 71 ? 45.280 65.435 57.306 1.00 83.12 71 ASP B CA 1
ATOM 3817 C C . ASP B 1 71 ? 46.738 65.501 57.242 1.00 83.12 71 ASP B C 1
ATOM 3818 O O . ASP B 1 71 ? 47.398 66.248 57.968 1.00 83.12 71 ASP B O 1
ATOM 3823 N N . ASN B 1 72 ? 47.267 64.664 56.357 1.00 106.93 72 ASN B N 1
ATOM 3824 C CA . ASN B 1 72 ? 48.663 64.589 56.246 1.00 106.93 72 ASN B CA 1
ATOM 3825 C C . ASN B 1 72 ? 49.231 65.777 55.615 1.00 106.93 72 ASN B C 1
ATOM 3826 O O . ASN B 1 72 ? 50.335 66.145 56.013 1.00 106.93 72 ASN B O 1
ATOM 3831 N N . LEU B 1 73 ? 48.461 66.401 54.684 1.00 187.02 73 LEU B N 1
ATOM 3832 C CA . LEU B 1 73 ? 49.027 67.294 53.717 1.00 187.02 73 LEU B CA 1
ATOM 3833 C C . LEU B 1 73 ? 50.012 68.169 54.288 1.00 187.02 73 LEU B C 1
ATOM 3834 O O . LEU B 1 73 ? 49.788 69.000 55.166 1.00 187.02 73 LEU B O 1
ATOM 3839 N N . VAL B 1 74 ? 51.191 67.850 53.793 1.00 158.70 74 VAL B N 1
ATOM 3840 C CA . VAL B 1 74 ? 52.278 68.680 53.974 1.00 158.70 74 VAL B CA 1
ATOM 3841 C C . VAL B 1 74 ? 51.870 69.676 52.985 1.00 158.70 74 VAL B C 1
ATOM 3842 O O . VAL B 1 74 ? 51.238 69.309 52.000 1.00 158.70 74 VAL B O 1
ATOM 3846 N N . ASN B 1 75 ? 52.141 70.956 53.172 1.00 188.90 75 ASN B N 1
ATOM 3847 C CA . ASN B 1 75 ? 52.116 71.540 51.873 1.00 188.90 75 ASN B CA 1
ATOM 3848 C C . ASN B 1 75 ? 53.539 71.207 51.586 1.00 188.90 75 ASN B C 1
ATOM 3849 O O . ASN B 1 75 ? 53.932 70.077 51.288 1.00 188.90 75 ASN B O 1
ATOM 3854 N N . PRO B 1 76 ? 54.284 72.234 51.482 1.00 172.05 76 PRO B N 1
ATOM 3855 C CA . PRO B 1 76 ? 55.566 72.102 52.097 1.00 172.05 76 PRO B CA 1
ATOM 3856 C C . PRO B 1 76 ? 55.254 72.474 53.498 1.00 172.05 76 PRO B C 1
ATOM 3857 O O . PRO B 1 76 ? 56.160 72.422 54.332 1.00 172.05 76 PRO B O 1
ATOM 3861 N N . ASP B 1 77 ? 53.964 72.860 53.718 1.00 151.11 77 ASP B N 1
ATOM 3862 C CA . ASP B 1 77 ? 53.421 73.300 54.934 1.00 151.11 77 ASP B CA 1
ATOM 3863 C C . ASP B 1 77 ? 53.894 72.205 55.825 1.00 151.11 77 ASP B C 1
ATOM 3864 O O . ASP B 1 77 ? 54.869 72.564 56.456 1.00 151.11 77 ASP B O 1
ATOM 3869 N N . LYS B 1 78 ? 53.645 70.868 55.579 1.00 240.76 78 LYS B N 1
ATOM 3870 C CA . LYS B 1 78 ? 53.612 69.875 56.668 1.00 240.76 78 LYS B CA 1
ATOM 3871 C C . LYS B 1 78 ? 54.746 70.110 57.603 1.00 240.76 78 LYS B C 1
ATOM 3872 O O . LYS B 1 78 ? 54.582 70.283 58.803 1.00 240.76 78 LYS B O 1
ATOM 3878 N N . GLU B 1 79 ? 55.908 70.301 57.037 1.00 172.29 79 GLU B N 1
ATOM 3879 C CA . GLU B 1 79 ? 57.178 70.419 57.629 1.00 172.29 79 GLU B CA 1
ATOM 3880 C C . GLU B 1 79 ? 57.389 71.104 58.935 1.00 172.29 79 GLU B C 1
ATOM 3881 O O . GLU B 1 79 ? 56.588 71.885 59.454 1.00 172.29 79 GLU B O 1
ATOM 3887 N N . THR B 1 80 ? 58.518 70.637 59.510 1.00 150.49 80 THR B N 1
ATOM 3888 C CA . THR B 1 80 ? 59.278 71.038 60.657 1.00 150.49 80 THR B CA 1
ATOM 3889 C C . THR B 1 80 ? 60.675 70.849 60.157 1.00 150.49 80 THR B C 1
ATOM 3890 O O . THR B 1 80 ? 60.902 69.937 59.372 1.00 150.49 80 THR B O 1
ATOM 3894 N N . VAL B 1 81 ? 61.675 71.647 60.574 1.00 69.48 81 VAL B N 1
ATOM 3895 C CA . VAL B 1 81 ? 62.927 71.456 59.888 1.00 69.48 81 VAL B CA 1
ATOM 3896 C C . VAL B 1 81 ? 64.054 71.145 60.829 1.00 69.48 81 VAL B C 1
ATOM 3897 O O . VAL B 1 81 ? 64.095 71.644 61.951 1.00 69.48 81 VAL B O 1
ATOM 3901 N N . PHE B 1 82 ? 64.999 70.278 60.384 1.00 72.37 82 PHE B N 1
ATOM 3902 C CA . PHE B 1 82 ? 66.189 70.043 61.155 1.00 72.37 82 PHE B CA 1
ATOM 3903 C C . PHE B 1 82 ? 67.366 69.888 60.238 1.00 72.37 82 PHE B C 1
ATOM 3904 O O . PHE B 1 82 ? 67.233 69.557 59.061 1.00 72.37 82 PHE B O 1
ATOM 3912 N N . PRO B 1 83 ? 68.524 70.173 60.781 1.00 63.04 83 PRO B N 1
ATOM 3913 C CA . PRO B 1 83 ? 69.744 70.096 60.020 1.00 63.04 83 PRO B CA 1
ATOM 3914 C C . PRO B 1 83 ? 70.087 68.685 59.684 1.00 63.04 83 PRO B C 1
ATOM 3915 O O . PRO B 1 83 ? 69.649 67.777 60.387 1.00 63.04 83 PRO B O 1
ATOM 3919 N N . LEU B 1 84 ? 70.863 68.489 58.603 1.00 73.87 84 LEU B N 1
ATOM 3920 C CA . LEU B 1 84 ? 71.206 67.184 58.122 1.00 73.87 84 LEU B CA 1
ATOM 3921 C C . LEU B 1 84 ? 72.009 66.461 59.152 1.00 73.87 84 LEU B C 1
ATOM 3922 O O . LEU B 1 84 ? 71.823 65.265 59.372 1.00 73.87 84 LEU B O 1
ATOM 3927 N N . ASP B 1 85 ? 72.918 67.175 59.832 1.00 33.90 85 ASP B N 1
ATOM 3928 C CA . ASP B 1 85 ? 73.810 66.529 60.744 1.00 33.90 85 ASP B CA 1
ATOM 3929 C C . ASP B 1 85 ? 73.066 65.892 61.874 1.00 33.90 85 ASP B C 1
ATOM 3930 O O . ASP B 1 85 ? 73.407 64.784 62.287 1.00 33.90 85 ASP B O 1
ATOM 3935 N N . ILE B 1 86 ? 72.031 66.560 62.419 1.00 88.99 86 ILE B N 1
ATOM 3936 C CA . ILE B 1 86 ? 71.361 65.953 63.534 1.00 88.99 86 ILE B CA 1
ATOM 3937 C C . ILE B 1 86 ? 70.060 65.383 63.052 1.00 88.99 86 ILE B C 1
ATOM 3938 O O . ILE B 1 86 ? 69.346 66.008 62.267 1.00 88.99 86 ILE B O 1
ATOM 3943 N N . GLY B 1 87 ? 69.738 64.148 63.494 1.00 26.60 87 GLY B N 1
ATOM 3944 C CA . GLY B 1 87 ? 68.487 63.527 63.150 1.00 26.60 87 GLY B CA 1
ATOM 3945 C C . GLY B 1 87 ? 68.701 62.366 62.233 1.00 26.60 87 GLY B C 1
ATOM 3946 O O . GLY B 1 87 ? 69.621 62.356 61.419 1.00 26.60 87 GLY B O 1
ATOM 3947 N N . ILE B 1 88 ? 67.826 61.342 62.364 1.00 48.69 88 ILE B N 1
ATOM 3948 C CA . ILE B 1 88 ? 67.914 60.174 61.535 1.00 48.69 88 ILE B CA 1
ATOM 3949 C C . ILE B 1 88 ? 67.652 60.587 60.137 1.00 48.69 88 ILE B C 1
ATOM 3950 O O . ILE B 1 88 ? 68.365 60.174 59.228 1.00 48.69 88 ILE B O 1
ATOM 3955 N N . ALA B 1 89 ? 66.610 61.416 59.946 1.00 40.80 89 ALA B N 1
ATOM 3956 C CA . ALA B 1 89 ? 66.218 61.859 58.644 1.00 40.80 89 ALA B CA 1
ATOM 3957 C C . ALA B 1 89 ? 67.306 62.668 58.037 1.00 40.80 89 ALA B C 1
ATOM 3958 O O . ALA B 1 89 ? 67.573 62.533 56.846 1.00 40.80 89 ALA B O 1
ATOM 3960 N N . GLY B 1 90 ? 67.952 63.543 58.831 1.00 27.30 90 GLY B N 1
ATOM 3961 C CA . GLY B 1 90 ? 68.982 64.400 58.315 1.00 27.30 90 GLY B CA 1
ATOM 3962 C C . GLY B 1 90 ? 70.137 63.587 57.838 1.00 27.30 90 GLY B C 1
ATOM 3963 O O . GLY B 1 90 ? 70.721 63.877 56.796 1.00 27.30 90 GLY B O 1
ATOM 3964 N N . TRP B 1 91 ? 70.500 62.548 58.612 1.00 50.40 91 TRP B N 1
ATOM 3965 C CA . TRP B 1 91 ? 71.642 61.748 58.290 1.00 50.40 91 TRP B CA 1
ATOM 3966 C C . TRP B 1 91 ? 71.405 61.057 56.996 1.00 50.40 91 TRP B C 1
ATOM 3967 O O . TRP B 1 91 ? 72.302 61.000 56.159 1.00 50.40 91 TRP B O 1
ATOM 3978 N N . VAL B 1 92 ? 70.189 60.511 56.814 1.00 41.25 92 VAL B N 1
ATOM 3979 C CA . VAL B 1 92 ? 69.857 59.784 55.623 1.00 41.25 92 VAL B CA 1
ATOM 3980 C C . VAL B 1 92 ? 69.917 60.689 54.436 1.00 41.25 92 VAL B C 1
ATOM 3981 O O . VAL B 1 92 ? 70.330 60.262 53.367 1.00 41.25 92 VAL B O 1
ATOM 3985 N N . ALA B 1 93 ? 69.450 61.943 54.556 1.00 41.28 93 ALA B N 1
ATOM 3986 C CA . ALA B 1 93 ? 69.489 62.818 53.412 1.00 41.28 93 ALA B CA 1
ATOM 3987 C C . ALA B 1 93 ? 70.898 63.086 53.010 1.00 41.28 93 ALA B C 1
ATOM 3988 O O . ALA B 1 93 ? 71.216 63.146 51.820 1.00 41.28 93 ALA B O 1
ATOM 3990 N N . HIS B 1 94 ? 71.781 63.292 54.003 1.00 60.36 94 HIS B N 1
ATOM 3991 C CA . HIS B 1 94 ? 73.115 63.649 53.635 1.00 60.36 94 HIS B CA 1
ATOM 3992 C C . HIS B 1 94 ? 73.748 62.514 52.875 1.00 60.36 94 HIS B C 1
ATOM 3993 O O . HIS B 1 94 ? 74.339 62.718 51.813 1.00 60.36 94 HIS B O 1
ATOM 4000 N N . THR B 1 95 ? 73.650 61.284 53.427 1.00 71.46 95 THR B N 1
ATOM 4001 C CA . THR B 1 95 ? 74.223 60.099 52.835 1.00 71.46 95 THR B CA 1
ATOM 4002 C C . THR B 1 95 ? 73.530 59.632 51.587 1.00 71.46 95 THR B C 1
ATOM 4003 O O . THR B 1 95 ? 74.162 59.269 50.581 1.00 71.46 95 THR B O 1
ATOM 4007 N N . LYS B 1 96 ? 72.185 59.701 51.653 1.00 160.23 96 LYS B N 1
ATOM 4008 C CA . LYS B 1 96 ? 71.262 59.132 50.715 1.00 160.23 96 LYS B CA 1
ATOM 4009 C C . LYS B 1 96 ? 71.528 57.657 50.676 1.00 160.23 96 LYS B C 1
ATOM 4010 O O . LYS B 1 96 ? 71.945 57.121 49.650 1.00 160.23 96 LYS B O 1
ATOM 4016 N N . LYS B 1 97 ? 71.341 56.974 51.825 1.00 64.81 97 LYS B N 1
ATOM 4017 C CA . LYS B 1 97 ? 71.551 55.555 51.907 1.00 64.81 97 LYS B CA 1
ATOM 4018 C C . LYS B 1 97 ? 70.293 54.948 52.453 1.00 64.81 97 LYS B C 1
ATOM 4019 O O . LYS B 1 97 ? 69.454 55.644 53.023 1.00 64.81 97 LYS B O 1
ATOM 4025 N N . PHE B 1 98 ? 70.129 53.619 52.281 1.00 53.49 98 PHE B N 1
ATOM 4026 C CA . PHE B 1 98 ? 68.961 52.922 52.745 1.00 53.49 98 PHE B CA 1
ATOM 4027 C C . PHE B 1 98 ? 69.247 52.379 54.107 1.00 53.49 98 PHE B C 1
ATOM 4028 O O . PHE B 1 98 ? 70.345 51.894 54.369 1.00 53.49 98 PHE B O 1
ATOM 4036 N N . PHE B 1 99 ? 68.263 52.479 55.026 1.00 59.54 99 PHE B N 1
ATOM 4037 C CA . PHE B 1 99 ? 68.472 51.943 56.340 1.00 59.54 99 PHE B CA 1
ATOM 4038 C C . PHE B 1 99 ? 67.205 51.321 56.833 1.00 59.54 99 PHE B C 1
ATOM 4039 O O . PHE B 1 99 ? 66.106 51.718 56.448 1.00 59.54 99 PHE B O 1
ATOM 4047 N N . ASN B 1 100 ? 67.350 50.284 57.684 1.00 60.83 100 ASN B N 1
ATOM 4048 C CA . ASN B 1 100 ? 66.231 49.693 58.354 1.00 60.83 100 ASN B CA 1
ATOM 4049 C C . ASN B 1 100 ? 66.549 49.875 59.795 1.00 60.83 100 ASN B C 1
ATOM 4050 O O . ASN B 1 100 ? 67.538 49.329 60.279 1.00 60.83 100 ASN B O 1
ATOM 4055 N N . ILE B 1 101 ? 65.736 50.653 60.532 1.00 72.80 101 ILE B N 1
ATOM 4056 C CA . ILE B 1 101 ? 66.135 50.833 61.894 1.00 72.80 101 ILE B CA 1
ATOM 4057 C C . ILE B 1 101 ? 65.117 50.249 62.771 1.00 72.80 101 ILE B C 1
ATOM 4058 O O . ILE B 1 101 ? 63.953 50.642 62.841 1.00 72.80 101 ILE B O 1
ATOM 4063 N N . PRO B 1 102 ? 65.583 49.237 63.404 1.00 93.77 102 PRO B N 1
ATOM 4064 C CA . PRO B 1 102 ? 64.810 48.708 64.455 1.00 93.77 102 PRO B CA 1
ATOM 4065 C C . PRO B 1 102 ? 65.218 49.679 65.529 1.00 93.77 102 PRO B C 1
ATOM 4066 O O . PRO B 1 102 ? 66.301 50.249 65.415 1.00 93.77 102 PRO B O 1
ATOM 4070 N N . ASP B 1 103 ? 64.385 49.906 66.557 1.00 75.15 103 ASP B N 1
ATOM 4071 C CA . ASP B 1 103 ? 64.731 50.733 67.681 1.00 75.15 103 ASP B CA 1
ATOM 4072 C C . ASP B 1 103 ? 65.426 52.028 67.388 1.00 75.15 103 ASP B C 1
ATOM 4073 O O . ASP B 1 103 ? 66.653 52.115 67.420 1.00 75.15 103 ASP B O 1
ATOM 4078 N N . VAL B 1 104 ? 64.632 53.066 67.074 1.00 136.87 104 VAL B N 1
ATOM 4079 C CA . VAL B 1 104 ? 65.088 54.408 66.843 1.00 136.87 104 VAL B CA 1
ATOM 4080 C C . VAL B 1 104 ? 65.633 55.021 68.097 1.00 136.87 104 VAL B C 1
ATOM 4081 O O . VAL B 1 104 ? 66.579 55.806 68.045 1.00 136.87 104 VAL B O 1
ATOM 4085 N N . LYS B 1 105 ? 65.027 54.712 69.264 1.00 149.45 105 LYS B N 1
ATOM 4086 C CA . LYS B 1 105 ? 65.473 55.294 70.502 1.00 149.45 105 LYS B CA 1
ATOM 4087 C C . LYS B 1 105 ? 66.888 54.894 70.769 1.00 149.45 105 LYS B C 1
ATOM 4088 O O . LYS B 1 105 ? 67.693 55.705 71.220 1.00 149.45 105 LYS B O 1
ATOM 4094 N N . LYS B 1 106 ? 67.234 53.628 70.486 1.00 122.97 106 LYS B N 1
ATOM 4095 C CA . LYS B 1 106 ? 68.547 53.122 70.762 1.00 122.97 106 LYS B CA 1
ATOM 4096 C C . LYS B 1 106 ? 69.576 53.846 69.946 1.00 122.97 106 LYS B C 1
ATOM 4097 O O . LYS B 1 106 ? 70.652 54.167 70.449 1.00 122.97 106 LYS B O 1
ATOM 4103 N N . ASN B 1 107 ? 69.271 54.140 68.668 1.00 53.35 107 ASN B N 1
ATOM 4104 C CA . ASN B 1 107 ? 70.263 54.697 67.789 1.00 53.35 107 ASN B CA 1
ATOM 4105 C C . ASN B 1 107 ? 70.668 56.075 68.205 1.00 53.35 107 ASN B C 1
ATOM 4106 O O . ASN B 1 107 ? 69.878 56.862 68.723 1.00 53.35 107 ASN B O 1
ATOM 4111 N N . ASN B 1 108 ? 71.970 56.363 67.991 1.00 83.74 108 ASN B N 1
ATOM 4112 C CA . ASN B 1 108 ? 72.616 57.601 68.325 1.00 83.74 108 ASN B CA 1
ATOM 4113 C C . ASN B 1 108 ? 72.090 58.720 67.484 1.00 83.74 108 ASN B C 1
ATOM 4114 O O . ASN B 1 108 ? 71.808 59.802 67.997 1.00 83.74 108 ASN B O 1
ATOM 4119 N N . HIS B 1 109 ? 71.933 58.490 66.167 1.00 64.69 109 HIS B N 1
ATOM 4120 C CA . HIS B 1 109 ? 71.536 59.573 65.320 1.00 64.69 109 HIS B CA 1
ATOM 4121 C C . HIS B 1 109 ? 70.057 59.734 65.446 1.00 64.69 109 HIS B C 1
ATOM 4122 O O . HIS B 1 109 ? 69.332 59.592 64.464 1.00 64.69 109 HIS B O 1
ATOM 4129 N N . PHE B 1 110 ? 69.569 60.066 66.656 1.00 56.97 110 PHE B N 1
ATOM 4130 C CA . PHE B 1 110 ? 68.156 60.246 66.827 1.00 56.97 110 PHE B CA 1
ATOM 4131 C C . PHE B 1 110 ? 67.948 61.633 67.324 1.00 56.97 110 PHE B C 1
ATOM 4132 O O . PHE B 1 110 ? 68.807 62.187 68.007 1.00 56.97 110 PHE B O 1
ATOM 4140 N N . SER B 1 111 ? 66.795 62.251 66.985 1.00 60.73 111 SER B N 1
ATOM 4141 C CA . SER B 1 111 ? 66.649 63.599 67.440 1.00 60.73 111 SER B CA 1
ATOM 4142 C C . SER B 1 111 ? 65.329 63.823 68.116 1.00 60.73 111 SER B C 1
ATOM 4143 O O . SER B 1 111 ? 64.265 63.687 67.517 1.00 60.73 111 SER B O 1
ATOM 4146 N N . ASP B 1 112 ? 65.416 64.153 69.418 1.00 83.88 112 ASP B N 1
ATOM 4147 C CA . ASP B 1 112 ? 64.387 64.599 70.319 1.00 83.88 112 ASP B CA 1
ATOM 4148 C C . ASP B 1 112 ? 64.045 65.988 69.933 1.00 83.88 112 ASP B C 1
ATOM 4149 O O . ASP B 1 112 ? 63.009 66.515 70.324 1.00 83.88 112 ASP B O 1
ATOM 4154 N N . TYR B 1 113 ? 64.985 66.645 69.235 1.00 80.14 113 TYR B N 1
ATOM 4155 C CA . TYR B 1 113 ? 64.902 68.021 68.842 1.00 80.14 113 TYR B CA 1
ATOM 4156 C C . TYR B 1 113 ? 63.708 68.204 67.959 1.00 80.14 113 TYR B C 1
ATOM 4157 O O . TYR B 1 113 ? 63.005 69.209 68.064 1.00 80.14 113 TYR B O 1
ATOM 4166 N N . LEU B 1 114 ? 63.467 67.237 67.053 1.00 124.53 114 LEU B N 1
ATOM 4167 C CA . LEU B 1 114 ? 62.397 67.351 66.106 1.00 124.53 114 LEU B CA 1
ATOM 4168 C C . LEU B 1 114 ? 61.111 67.403 66.837 1.00 124.53 114 LEU B C 1
ATOM 4169 O O . LEU B 1 114 ? 60.258 68.219 66.502 1.00 124.53 114 LEU B O 1
ATOM 4174 N N . ASP B 1 115 ? 60.967 66.536 67.856 1.00 134.48 115 ASP B N 1
ATOM 4175 C CA . ASP B 1 115 ? 59.772 66.385 68.629 1.00 134.48 115 ASP B CA 1
ATOM 4176 C C . ASP B 1 115 ? 59.527 67.646 69.360 1.00 134.48 115 ASP B C 1
ATOM 4177 O O . ASP B 1 115 ? 58.387 68.052 69.535 1.00 134.48 115 ASP B O 1
ATOM 4182 N N . LYS B 1 116 ? 60.586 68.268 69.887 1.00 76.31 116 LYS B N 1
ATOM 4183 C CA . LYS B 1 116 ? 60.336 69.463 70.633 1.00 76.31 116 LYS B CA 1
ATOM 4184 C C . LYS B 1 116 ? 59.804 70.553 69.745 1.00 76.31 116 LYS B C 1
ATOM 4185 O O . LYS B 1 116 ? 58.818 71.202 70.105 1.00 76.31 116 LYS B O 1
ATOM 4191 N N . LYS B 1 117 ? 60.429 70.769 68.556 1.00 201.78 117 LYS B N 1
ATOM 4192 C CA . LYS B 1 117 ? 59.987 71.893 67.765 1.00 201.78 117 LYS B CA 1
ATOM 4193 C C . LYS B 1 117 ? 58.500 71.615 67.416 1.00 201.78 117 LYS B C 1
ATOM 4194 O O . LYS B 1 117 ? 57.656 72.487 67.640 1.00 201.78 117 LYS B O 1
ATOM 4200 N N . THR B 1 118 ? 58.149 70.427 66.804 1.00 126.14 118 THR B N 1
ATOM 4201 C CA . THR B 1 118 ? 56.793 69.974 66.413 1.00 126.14 118 THR B CA 1
ATOM 4202 C C . THR B 1 118 ? 55.766 69.441 67.400 1.00 126.14 118 THR B C 1
ATOM 4203 O O . THR B 1 118 ? 54.625 69.934 67.480 1.00 126.14 118 TH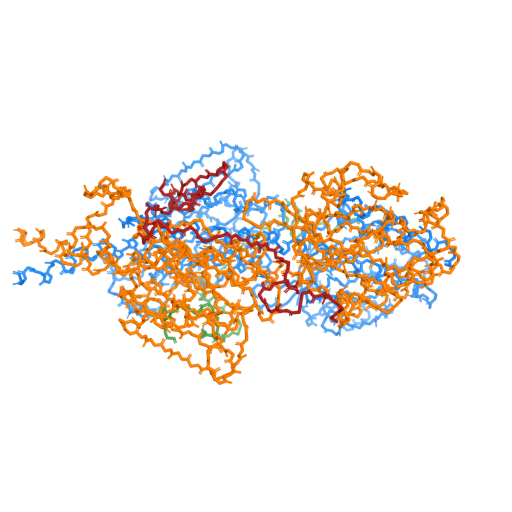R B O 1
ATOM 4207 N N . GLY B 1 119 ? 56.196 68.415 68.186 1.00 59.25 119 GLY B N 1
ATOM 4208 C CA . GLY B 1 119 ? 55.364 67.637 69.075 1.00 59.25 119 GLY B CA 1
ATOM 4209 C C . GLY B 1 119 ? 55.050 66.204 68.629 1.00 59.25 119 GLY B C 1
ATOM 4210 O O . GLY B 1 119 ? 54.219 65.569 69.274 1.00 59.25 119 GLY B O 1
ATOM 4211 N N . TYR B 1 120 ? 55.655 65.606 67.564 1.00 78.53 120 TYR B N 1
ATOM 4212 C CA . TYR B 1 120 ? 55.247 64.234 67.276 1.00 78.53 120 TYR B CA 1
ATOM 4213 C C . TYR B 1 120 ? 56.457 63.349 67.443 1.00 78.53 120 TYR B C 1
ATOM 4214 O O . TYR B 1 120 ? 57.575 63.747 67.121 1.00 78.53 120 TYR B O 1
ATOM 4223 N N . THR B 1 121 ? 56.259 62.114 67.965 1.00 109.62 121 THR B N 1
ATOM 4224 C CA . THR B 1 121 ? 57.358 61.223 68.251 1.00 109.62 121 THR B CA 1
ATOM 4225 C C . THR B 1 121 ? 57.252 59.995 67.397 1.00 109.62 121 THR B C 1
ATOM 4226 O O . THR B 1 121 ? 56.254 59.779 66.713 1.00 109.62 121 THR B O 1
ATOM 4230 N N . THR B 1 122 ? 58.316 59.161 67.396 1.00 61.26 122 THR B N 1
ATOM 4231 C CA . THR B 1 122 ? 58.298 57.981 66.579 1.00 61.26 122 THR B CA 1
ATOM 4232 C C . THR B 1 122 ? 59.006 56.860 67.274 1.00 61.26 122 THR B C 1
ATOM 4233 O O . THR B 1 122 ? 59.492 57.003 68.395 1.00 61.26 122 THR B O 1
ATOM 4237 N N . VAL B 1 123 ? 59.059 55.707 66.569 1.00 119.39 123 VAL B N 1
ATOM 4238 C CA . VAL B 1 123 ? 59.642 54.462 66.981 1.00 119.39 123 VAL B CA 1
ATOM 4239 C C . VAL B 1 123 ? 60.325 53.976 65.719 1.00 119.39 123 VAL B C 1
ATOM 4240 O O . VAL B 1 123 ? 60.836 54.796 64.964 1.00 119.39 123 VAL B O 1
ATOM 4244 N N . ASN B 1 124 ? 60.342 52.651 65.438 1.00 64.98 124 ASN B N 1
ATOM 4245 C CA . ASN B 1 124 ? 61.067 52.044 64.345 1.00 64.98 124 ASN B CA 1
ATOM 4246 C C . ASN B 1 124 ? 60.664 52.572 62.999 1.00 64.98 124 ASN B C 1
ATOM 4247 O O . ASN B 1 124 ? 59.505 52.918 62.769 1.00 64.98 124 ASN B O 1
ATOM 4252 N N . MET B 1 125 ? 61.661 52.655 62.076 1.00 70.30 125 MET B N 1
ATOM 4253 C CA . MET B 1 125 ? 61.454 53.147 60.736 1.00 70.30 125 MET B CA 1
ATOM 4254 C C . MET B 1 125 ? 62.417 52.491 59.803 1.00 70.30 125 MET B C 1
ATOM 4255 O O . MET B 1 125 ? 63.512 52.081 60.179 1.00 70.30 125 MET B O 1
ATOM 4260 N N . MET B 1 126 ? 61.987 52.355 58.538 1.00 64.65 126 MET B N 1
ATOM 4261 C CA . MET B 1 126 ? 62.847 51.932 57.478 1.00 64.65 126 MET B CA 1
ATOM 4262 C C . MET B 1 126 ? 62.924 53.174 56.661 1.00 64.65 126 MET B C 1
ATOM 4263 O O . MET B 1 126 ? 61.891 53.731 56.294 1.00 64.65 126 MET B O 1
ATOM 4268 N N . ALA B 1 127 ? 64.139 53.671 56.367 1.00 48.15 127 ALA B N 1
ATOM 4269 C CA . ALA B 1 127 ? 64.146 54.941 55.704 1.00 48.15 127 ALA B CA 1
ATOM 4270 C C . ALA B 1 127 ? 65.003 54.883 54.490 1.00 48.15 127 ALA B C 1
ATOM 4271 O O . ALA B 1 127 ? 66.033 54.210 54.465 1.00 48.15 127 ALA B O 1
ATOM 4273 N N . ILE B 1 128 ? 64.554 55.587 53.431 1.00 114.93 128 ILE B N 1
ATOM 4274 C CA . ILE B 1 128 ? 65.301 55.700 52.215 1.00 114.93 128 ILE B CA 1
ATOM 4275 C C . ILE B 1 128 ? 65.215 57.131 51.791 1.00 114.93 128 ILE B C 1
ATOM 4276 O O . ILE B 1 128 ? 64.232 57.824 52.052 1.00 114.93 128 ILE B O 1
ATOM 4281 N N . PRO B 1 129 ? 66.266 57.596 51.195 1.00 91.39 129 PRO B N 1
ATOM 4282 C CA . PRO B 1 129 ? 66.312 58.908 50.613 1.00 91.39 129 PRO B CA 1
ATOM 4283 C C . PRO B 1 129 ? 65.616 58.887 49.292 1.00 91.39 129 PRO B C 1
ATOM 4284 O O . PRO B 1 129 ? 65.502 57.821 48.689 1.00 91.39 129 PRO B O 1
ATOM 4288 N N . ILE B 1 130 ? 65.133 60.056 48.846 1.00 86.58 130 ILE B N 1
ATOM 4289 C CA . ILE B 1 130 ? 64.590 60.238 47.536 1.00 86.58 130 ILE B CA 1
ATOM 4290 C C . ILE B 1 130 ? 65.396 61.358 47.001 1.00 86.58 130 ILE B C 1
ATOM 4291 O O . ILE B 1 130 ? 65.689 62.310 47.721 1.00 86.58 130 ILE B O 1
ATOM 4296 N N . THR B 1 131 ? 65.843 61.255 45.744 1.00 123.85 131 THR B N 1
ATOM 4297 C CA . THR B 1 131 ? 66.687 62.322 45.319 1.00 123.85 131 THR B CA 1
ATOM 4298 C C . THR B 1 131 ? 66.307 62.746 43.951 1.00 123.85 131 THR B C 1
ATOM 4299 O O . THR B 1 131 ? 65.673 62.030 43.181 1.00 123.85 131 THR B O 1
ATOM 4303 N N . GLN B 1 132 ? 66.691 63.990 43.664 1.00 86.53 132 GLN B N 1
ATOM 4304 C CA . GLN B 1 132 ? 66.579 64.666 42.421 1.00 86.53 132 GLN B CA 1
ATOM 4305 C C . GLN B 1 132 ? 67.710 65.598 42.579 1.00 86.53 132 GLN B C 1
ATOM 4306 O O . GLN B 1 132 ? 68.516 65.395 43.485 1.00 86.53 132 GLN B O 1
ATOM 4312 N N . GLY B 1 133 ? 67.872 66.591 41.699 1.00 60.96 133 GLY B N 1
ATOM 4313 C CA . GLY B 1 133 ? 68.955 67.450 42.041 1.00 60.96 133 GLY B CA 1
ATOM 4314 C C . GLY B 1 133 ? 68.619 68.109 43.364 1.00 60.96 133 GLY B C 1
ATOM 4315 O O . GLY B 1 133 ? 69.458 68.139 44.263 1.00 60.96 133 GLY B O 1
ATOM 4316 N N . LYS B 1 134 ? 67.416 68.728 43.461 1.00 251.95 134 LYS B N 1
ATOM 4317 C CA . LYS B 1 134 ? 66.947 69.480 44.609 1.00 251.95 134 LYS B CA 1
ATOM 4318 C C . LYS B 1 134 ? 66.012 68.929 45.670 1.00 251.95 134 LYS B C 1
ATOM 4319 O O . LYS B 1 134 ? 66.205 69.338 46.813 1.00 251.95 134 LYS B O 1
ATOM 4325 N N . GLU B 1 135 ? 64.956 68.106 45.342 1.00 205.64 135 GLU B N 1
ATOM 4326 C CA . GLU B 1 135 ? 63.889 67.697 46.280 1.00 205.64 135 GLU B CA 1
ATOM 4327 C C . GLU B 1 135 ? 64.760 67.119 47.335 1.00 205.64 135 GLU B C 1
ATOM 4328 O O . GLU B 1 135 ? 64.726 67.644 48.452 1.00 205.64 135 GLU B O 1
ATOM 4334 N N . VAL B 1 136 ? 65.728 66.223 46.905 1.00 196.02 136 VAL B N 1
ATOM 4335 C CA . VAL B 1 136 ? 66.394 65.289 47.793 1.00 196.02 136 VAL B CA 1
ATOM 4336 C C . VAL B 1 136 ? 65.142 65.014 48.477 1.00 196.02 136 VAL B C 1
ATOM 4337 O O . VAL B 1 136 ? 65.020 65.293 49.672 1.00 196.02 136 VAL B O 1
ATOM 4341 N N . LEU B 1 137 ? 64.213 64.465 47.657 1.00 229.66 137 LEU B N 1
ATOM 4342 C CA . LEU B 1 137 ? 62.872 64.912 47.852 1.00 229.66 137 LEU B CA 1
ATOM 4343 C C . LEU B 1 137 ? 62.460 64.585 49.169 1.00 229.66 137 LEU B C 1
ATOM 4344 O O . LEU B 1 137 ? 61.936 65.418 49.906 1.00 229.66 137 LEU B O 1
ATOM 4349 N N . ALA B 1 138 ? 62.737 63.353 49.525 1.00 89.11 138 ALA B N 1
ATOM 4350 C CA . ALA B 1 138 ? 62.332 63.216 50.839 1.00 89.11 138 ALA B CA 1
ATOM 4351 C C . ALA B 1 138 ? 62.986 62.036 51.375 1.00 89.11 138 ALA B C 1
ATOM 4352 O O . ALA B 1 138 ? 63.455 61.168 50.641 1.00 89.11 138 ALA B O 1
ATOM 4354 N N . VAL B 1 139 ? 63.080 62.022 52.703 1.00 68.34 139 VAL B N 1
ATOM 4355 C CA . VAL B 1 139 ? 63.489 60.799 53.263 1.00 68.34 139 VAL B CA 1
ATOM 4356 C C . VAL B 1 139 ? 62.169 60.205 53.573 1.00 68.34 139 VAL B C 1
ATOM 4357 O O . VAL B 1 139 ? 61.399 60.773 54.347 1.00 68.34 139 VAL B O 1
ATOM 4361 N N . VAL B 1 140 ? 61.845 59.064 52.946 1.00 57.38 140 VAL B N 1
ATOM 4362 C CA . VAL B 1 140 ? 60.551 58.527 53.208 1.00 57.38 140 VAL B CA 1
ATOM 4363 C C . VAL B 1 140 ? 60.745 57.413 54.152 1.00 57.38 140 VAL B C 1
ATOM 4364 O O . VAL B 1 140 ? 61.636 56.582 53.986 1.00 57.38 140 VAL B O 1
ATOM 4368 N N . MET B 1 141 ? 59.924 57.393 55.210 1.00 55.05 141 MET B N 1
ATOM 4369 C CA . MET B 1 141 ? 60.134 56.333 56.129 1.00 55.05 141 MET B CA 1
ATOM 4370 C C . MET B 1 141 ? 58.820 55.750 56.483 1.00 55.05 141 MET B C 1
ATOM 4371 O O . MET B 1 141 ? 57.831 56.458 56.668 1.00 55.05 141 MET B O 1
ATOM 4376 N N . ALA B 1 142 ? 58.785 54.412 56.551 1.00 63.28 142 ALA B N 1
ATOM 4377 C CA . ALA B 1 142 ? 57.618 53.790 57.068 1.00 63.28 142 ALA B CA 1
ATOM 4378 C C . ALA B 1 142 ? 57.812 53.970 58.535 1.00 63.28 142 ALA B C 1
ATOM 4379 O O . ALA B 1 142 ? 58.943 53.957 59.017 1.00 63.28 142 ALA B O 1
ATOM 4381 N N . LEU B 1 143 ? 56.719 54.167 59.284 1.00 107.83 143 LEU B N 1
ATOM 4382 C CA . LEU B 1 143 ? 56.842 54.439 60.684 1.00 107.83 143 LEU B CA 1
ATOM 4383 C C . LEU B 1 143 ? 56.678 53.133 61.378 1.00 107.83 143 LEU B C 1
ATOM 4384 O O . LEU B 1 143 ? 56.986 52.088 60.802 1.00 107.83 143 LEU B O 1
ATOM 4389 N N . ASN B 1 144 ? 56.214 53.169 62.642 1.00 83.18 144 ASN B N 1
ATOM 4390 C CA . ASN B 1 144 ? 56.147 52.002 63.464 1.00 83.18 144 ASN B CA 1
ATOM 4391 C C . ASN B 1 144 ? 55.449 50.913 62.728 1.00 83.18 144 ASN B C 1
ATOM 4392 O O . ASN B 1 144 ? 54.320 51.056 62.260 1.00 83.18 144 ASN B O 1
ATOM 4397 N N . LYS B 1 145 ? 56.157 49.776 62.590 1.00 88.06 145 LYS B N 1
ATOM 4398 C CA . LYS B 1 145 ? 55.594 48.669 61.890 1.00 88.06 145 LYS B CA 1
ATOM 4399 C C . LYS B 1 145 ? 54.618 48.038 62.807 1.00 88.06 145 LYS B C 1
ATOM 4400 O O . LYS B 1 145 ? 54.895 47.829 63.988 1.00 88.06 145 LYS B O 1
ATOM 4406 N N . LEU B 1 146 ? 53.423 47.745 62.276 1.00 174.14 146 LEU B N 1
ATOM 4407 C CA . LEU B 1 146 ? 52.442 47.137 63.108 1.00 174.14 146 LEU B CA 1
ATOM 4408 C C . LEU B 1 146 ? 52.806 45.703 63.240 1.00 174.14 146 LEU B C 1
ATOM 4409 O O . LEU B 1 146 ? 53.190 45.055 62.268 1.00 174.14 146 LEU B O 1
ATOM 4414 N N . ASN B 1 147 ? 52.705 45.203 64.483 1.00 101.94 147 ASN B N 1
ATOM 4415 C CA . ASN B 1 147 ? 52.896 43.832 64.847 1.00 101.94 147 ASN B CA 1
ATOM 4416 C C . ASN B 1 147 ? 54.208 43.288 64.400 1.00 101.94 147 ASN B C 1
ATOM 4417 O O . ASN B 1 147 ? 54.328 42.097 64.115 1.00 101.94 147 ASN B O 1
ATOM 4422 N N . ALA B 1 148 ? 55.236 44.135 64.320 1.00 57.65 148 ALA B N 1
ATOM 4423 C CA . ALA B 1 148 ? 56.542 43.619 64.056 1.00 57.65 148 ALA B CA 1
ATOM 4424 C C . ALA B 1 148 ? 57.424 44.605 64.743 1.00 57.65 148 ALA B C 1
ATOM 4425 O O . ALA B 1 148 ? 57.248 45.810 64.580 1.00 57.65 148 ALA B O 1
ATOM 4427 N N . SER B 1 149 ? 58.373 44.137 65.567 1.00 33.26 149 SER B N 1
ATOM 4428 C CA . SER B 1 149 ? 59.235 45.094 66.184 1.00 33.26 149 SER B CA 1
ATOM 4429 C C . SER B 1 149 ? 60.091 45.611 65.074 1.00 33.26 149 SER B C 1
ATOM 4430 O O . SER B 1 149 ? 60.524 46.764 65.081 1.00 33.26 149 SER B O 1
ATOM 4433 N N . GLU B 1 150 ? 60.343 44.749 64.065 1.00 46.01 150 GLU B N 1
ATOM 4434 C CA . GLU B 1 150 ? 61.217 45.126 62.994 1.00 46.01 150 GLU B CA 1
ATOM 4435 C C . GLU B 1 150 ? 60.605 44.798 61.665 1.00 46.01 150 GLU B C 1
ATOM 4436 O O . GLU B 1 150 ? 59.635 44.045 61.572 1.00 46.01 150 GLU B O 1
ATOM 4442 N N . PHE B 1 151 ? 61.172 45.407 60.599 1.00 66.56 151 PHE B N 1
ATOM 4443 C CA . PHE B 1 151 ? 60.772 45.216 59.233 1.00 66.56 151 PHE B CA 1
ATOM 4444 C C . PHE B 1 151 ? 61.453 44.000 58.670 1.00 66.56 151 PHE B C 1
ATOM 4445 O O . PHE B 1 151 ? 62.452 43.531 59.212 1.00 66.56 151 PHE B O 1
ATOM 4453 N N . SER B 1 152 ? 60.906 43.467 57.548 1.00 107.08 152 SER B N 1
ATOM 4454 C CA . SER B 1 152 ? 61.362 42.258 56.903 1.00 107.08 152 SER B CA 1
ATOM 4455 C C . SER B 1 152 ? 62.033 42.574 55.591 1.00 107.08 152 SER B C 1
ATOM 4456 O O . SER B 1 152 ? 61.980 43.697 55.097 1.00 107.08 152 SER B O 1
ATOM 4459 N N . LYS B 1 153 ? 62.724 41.555 55.020 1.00 122.79 153 LYS B N 1
ATOM 4460 C CA . LYS B 1 153 ? 63.423 41.616 53.755 1.00 122.79 153 LYS B CA 1
ATOM 4461 C C . LYS B 1 153 ? 62.457 41.828 52.611 1.00 122.79 153 LYS B C 1
ATOM 4462 O O . LYS B 1 153 ? 62.693 42.644 51.717 1.00 122.79 153 LYS B O 1
ATOM 4468 N N . GLU B 1 154 ? 61.341 41.074 52.603 1.00 107.62 154 GLU B N 1
ATOM 4469 C CA . GLU B 1 154 ? 60.350 41.158 51.561 1.00 107.62 154 GLU B CA 1
ATOM 4470 C C . GLU B 1 154 ? 59.717 42.505 51.639 1.00 107.62 154 GLU B C 1
ATOM 4471 O O . GLU B 1 154 ? 59.444 43.143 50.612 1.00 107.62 154 GLU B O 1
ATOM 4477 N N . ASP B 1 155 ? 59.458 42.959 52.885 1.00 90.40 155 ASP B N 1
ATOM 4478 C CA . ASP B 1 155 ? 58.793 44.212 53.024 1.00 90.40 155 ASP B CA 1
ATOM 4479 C C . ASP B 1 155 ? 59.697 45.293 52.537 1.00 90.40 155 ASP B C 1
ATOM 4480 O O . ASP B 1 155 ? 59.210 46.238 51.931 1.00 90.40 155 ASP B O 1
ATOM 4485 N N . GLU B 1 156 ? 61.026 45.181 52.762 1.00 61.66 156 GLU B N 1
ATOM 4486 C CA . GLU B 1 156 ? 61.978 46.185 52.350 1.00 61.66 156 GLU B CA 1
ATOM 4487 C C . GLU B 1 156 ? 61.978 46.272 50.851 1.00 61.66 156 GLU B C 1
ATOM 4488 O O . GLU B 1 156 ? 62.078 47.368 50.312 1.00 61.66 156 GLU B O 1
ATOM 4494 N N . GLU B 1 157 ? 61.899 45.134 50.124 1.00 99.20 157 GLU B N 1
ATOM 4495 C CA . GLU B 1 157 ? 61.926 45.174 48.676 1.00 99.20 157 GLU B CA 1
ATOM 4496 C C . GLU B 1 157 ? 60.714 45.885 48.140 1.00 99.20 157 GLU B C 1
ATOM 4497 O O . GLU B 1 157 ? 60.785 46.668 47.183 1.00 99.20 157 GLU B O 1
ATOM 4503 N N . VAL B 1 158 ? 59.549 45.607 48.747 1.00 111.46 158 VAL B N 1
ATOM 4504 C CA . VAL B 1 158 ? 58.366 46.223 48.231 1.00 111.46 158 VAL B CA 1
ATOM 4505 C C . VAL B 1 158 ? 58.426 47.707 48.412 1.00 111.46 158 VAL B C 1
ATOM 4506 O O . VAL B 1 158 ? 58.012 48.470 47.536 1.00 111.46 158 VAL B O 1
ATOM 4510 N N . PHE B 1 159 ? 58.950 48.139 49.575 1.00 95.53 159 PHE B N 1
ATOM 4511 C CA . PHE B 1 159 ? 59.039 49.525 49.935 1.00 95.53 159 PHE B CA 1
ATOM 4512 C C . PHE B 1 159 ? 59.952 50.188 48.947 1.00 95.53 159 PHE B C 1
ATOM 4513 O O . PHE B 1 159 ? 59.659 51.311 48.578 1.00 95.53 159 PHE B O 1
ATOM 4521 N N . LYS B 1 160 ? 61.076 49.555 48.513 1.00 130.74 160 LYS B N 1
ATOM 4522 C CA . LYS B 1 160 ? 61.994 50.151 47.549 1.00 130.74 160 LYS B CA 1
ATOM 4523 C C . LYS B 1 160 ? 61.295 50.364 46.225 1.00 130.74 160 LYS B C 1
ATOM 4524 O O . LYS B 1 160 ? 61.547 51.349 45.532 1.00 130.74 160 LYS B O 1
ATOM 4530 N N . LYS B 1 161 ? 60.420 49.428 45.799 1.00 98.23 161 LYS B N 1
ATOM 4531 C CA . LYS B 1 161 ? 59.752 49.639 44.533 1.00 98.23 161 LYS B CA 1
ATOM 4532 C C . LYS B 1 161 ? 58.844 50.865 44.585 1.00 98.23 161 LYS B C 1
ATOM 4533 O O . LYS B 1 161 ? 58.782 51.650 43.631 1.00 98.23 161 LYS B O 1
ATOM 4539 N N . TYR B 1 162 ? 58.134 51.049 45.725 1.00 152.23 162 TYR B N 1
ATOM 4540 C CA . TYR B 1 162 ? 57.195 52.127 46.032 1.00 152.23 162 TYR B CA 1
ATOM 4541 C C . TYR B 1 162 ? 57.936 53.375 45.958 1.00 152.23 162 TYR B C 1
ATOM 4542 O O . TYR B 1 162 ? 57.454 54.283 45.294 1.00 152.23 162 TYR B O 1
ATOM 4551 N N . LEU B 1 163 ? 59.143 53.402 46.549 1.00 159.80 163 LEU B N 1
ATOM 4552 C CA . LEU B 1 163 ? 59.986 54.555 46.556 1.00 159.80 163 LEU B CA 1
ATOM 4553 C C . LEU B 1 163 ? 60.416 54.917 45.165 1.00 159.80 163 LEU B C 1
ATOM 4554 O O . LEU B 1 163 ? 60.540 56.102 44.897 1.00 159.80 163 LEU B O 1
ATOM 4559 N N . ASN B 1 164 ? 60.712 53.962 44.251 1.00 82.98 164 ASN B N 1
ATOM 4560 C CA . ASN B 1 164 ? 61.148 54.375 42.930 1.00 82.98 164 ASN B CA 1
ATOM 4561 C C . ASN B 1 164 ? 60.054 55.106 42.230 1.00 82.98 164 ASN B C 1
ATOM 4562 O O . ASN B 1 164 ? 60.248 56.159 41.607 1.00 82.98 164 ASN B O 1
ATOM 4567 N N . PHE B 1 165 ? 58.844 54.546 42.340 1.00 171.32 165 PHE B N 1
ATOM 4568 C CA . PHE B 1 165 ? 57.793 55.151 41.592 1.00 171.32 165 PHE B CA 1
ATOM 4569 C C . PHE B 1 165 ? 57.504 56.535 42.078 1.00 171.32 165 PHE B C 1
ATOM 4570 O O . PHE B 1 165 ? 57.330 57.503 41.322 1.00 171.32 165 PHE B O 1
ATOM 4578 N N . ILE B 1 166 ? 57.467 56.640 43.405 1.00 113.70 166 ILE B N 1
ATOM 4579 C CA . ILE B 1 166 ? 57.126 57.866 44.037 1.00 113.70 166 ILE B CA 1
ATOM 4580 C C . ILE B 1 166 ? 58.152 58.885 43.677 1.00 113.70 166 ILE B C 1
ATOM 4581 O O . ILE B 1 166 ? 57.737 60.023 43.556 1.00 113.70 166 ILE B O 1
ATOM 4586 N N . SER B 1 167 ? 59.474 58.544 43.580 1.00 88.58 167 SER B N 1
ATOM 4587 C CA . SER B 1 167 ? 60.581 59.451 43.267 1.00 88.58 167 SER B CA 1
ATOM 4588 C C . SER B 1 167 ? 60.368 60.010 41.906 1.00 88.58 167 SER B C 1
ATOM 4589 O O . SER B 1 167 ? 60.656 61.182 41.660 1.00 88.58 167 SER B O 1
ATOM 4592 N N . LEU B 1 168 ? 59.877 59.189 40.964 1.00 122.08 168 LEU B N 1
ATOM 4593 C CA . LEU B 1 168 ? 59.708 59.789 39.679 1.00 122.08 168 LEU B CA 1
ATOM 4594 C C . LEU B 1 168 ? 58.677 60.869 39.723 1.00 122.08 168 LEU B C 1
ATOM 4595 O O . LEU B 1 168 ? 58.845 61.981 39.202 1.00 122.08 168 LEU B O 1
ATOM 4600 N N . VAL B 1 169 ? 57.563 60.536 40.390 1.00 80.03 169 VAL B N 1
ATOM 4601 C CA . VAL B 1 169 ? 56.477 61.461 40.404 1.00 80.03 169 VAL B CA 1
ATOM 4602 C C . VAL B 1 169 ? 56.860 62.738 41.107 1.00 80.03 169 VAL B C 1
ATOM 4603 O O . VAL B 1 169 ? 56.494 63.828 40.666 1.00 80.03 169 VAL B O 1
ATOM 4607 N N . LEU B 1 170 ? 57.590 62.632 42.236 1.00 159.15 170 LEU B N 1
ATOM 4608 C CA . LEU B 1 170 ? 58.005 63.750 43.047 1.00 159.15 170 LEU B CA 1
ATOM 4609 C C . LEU B 1 170 ? 58.917 64.630 42.266 1.00 159.15 170 LEU B C 1
ATOM 4610 O O . LEU B 1 170 ? 58.854 65.841 42.448 1.00 159.15 170 LEU B O 1
ATOM 4615 N N . ARG B 1 171 ? 59.824 64.061 41.437 1.00 131.66 171 ARG B N 1
ATOM 4616 C CA . ARG B 1 171 ? 60.734 64.875 40.662 1.00 131.66 171 ARG B CA 1
ATOM 4617 C C . ARG B 1 171 ? 59.948 65.703 39.713 1.00 131.66 171 ARG B C 1
ATOM 4618 O O . ARG B 1 171 ? 60.260 66.878 39.511 1.00 131.66 171 ARG B O 1
ATOM 4626 N N . ASN B 1 172 ? 58.919 65.103 39.080 1.00 100.38 172 ASN B N 1
ATOM 4627 C CA . ASN B 1 172 ? 58.206 65.894 38.120 1.00 100.38 172 ASN B CA 1
ATOM 4628 C C . ASN B 1 172 ? 57.490 67.039 38.790 1.00 100.38 172 ASN B C 1
ATOM 4629 O O . ASN B 1 172 ? 57.476 68.173 38.292 1.00 100.38 172 ASN B O 1
ATOM 4634 N N . HIS B 1 173 ? 56.883 66.776 39.963 1.00 95.55 173 HIS B N 1
ATOM 4635 C CA . HIS B 1 173 ? 56.168 67.833 40.623 1.00 95.55 173 HIS B CA 1
ATOM 4636 C C . HIS B 1 173 ? 57.075 68.952 41.036 1.00 95.55 173 HIS B C 1
ATOM 4637 O O . HIS B 1 173 ? 56.696 70.118 40.925 1.00 95.55 173 HIS B O 1
ATOM 4644 N N . HIS B 1 174 ? 58.272 68.622 41.561 1.00 91.08 174 HIS B N 1
ATOM 4645 C CA . HIS B 1 174 ? 59.208 69.596 42.061 1.00 91.08 174 HIS B CA 1
ATOM 4646 C C . HIS B 1 174 ? 59.650 70.473 40.954 1.00 91.08 174 HIS B C 1
ATOM 4647 O O . HIS B 1 174 ? 59.782 71.673 41.148 1.00 91.08 174 HIS B O 1
ATOM 4654 N N . THR B 1 175 ? 59.910 69.890 39.776 1.00 95.67 175 THR B N 1
ATOM 4655 C CA . THR B 1 175 ? 60.343 70.653 38.636 1.00 95.67 175 THR B CA 1
ATOM 4656 C C . THR B 1 175 ? 59.268 71.621 38.207 1.00 95.67 175 THR B C 1
ATOM 4657 O O . THR B 1 175 ? 59.574 72.755 37.827 1.00 95.67 175 THR B O 1
ATOM 4661 N N . SER B 1 176 ? 57.979 71.215 38.246 1.00 65.63 176 SER B N 1
ATOM 4662 C CA . SER B 1 176 ? 56.936 72.131 37.840 1.00 65.63 176 SER B CA 1
ATOM 4663 C C . SER B 1 176 ? 56.875 73.305 38.782 1.00 65.63 176 SER B C 1
ATOM 4664 O O . SER B 1 176 ? 56.691 74.452 38.362 1.00 65.63 176 SER B O 1
ATOM 4667 N N . TYR B 1 177 ? 57.028 73.040 40.094 1.00 74.50 177 TYR B N 1
ATOM 4668 C CA . TYR B 1 177 ? 56.923 74.094 41.067 1.00 74.50 177 TYR B CA 1
ATOM 4669 C C . TYR B 1 177 ? 58.037 75.076 40.869 1.00 74.50 177 TYR B C 1
ATOM 4670 O O . TYR B 1 177 ? 57.826 76.286 40.974 1.00 74.50 177 TYR B O 1
ATOM 4679 N N . LEU B 1 178 ? 59.257 74.568 40.595 1.00 190.32 178 LEU B N 1
ATOM 4680 C CA . LEU B 1 178 ? 60.420 75.403 40.432 1.00 190.32 178 LEU B CA 1
ATOM 4681 C C . LEU B 1 178 ? 60.192 76.300 39.268 1.00 190.32 178 LEU B C 1
ATOM 4682 O O . LEU B 1 178 ? 60.589 77.456 39.328 1.00 190.32 178 LEU B O 1
ATOM 4687 N N . TYR B 1 179 ? 59.606 75.776 38.167 1.00 100.53 179 TYR B N 1
ATOM 4688 C CA . TYR B 1 179 ? 59.411 76.539 36.953 1.00 100.53 179 TYR B CA 1
ATOM 4689 C C . TYR B 1 179 ? 58.489 77.675 37.225 1.00 100.53 179 TYR B C 1
ATOM 4690 O O . TYR B 1 179 ? 58.705 78.785 36.736 1.00 100.53 179 TYR B O 1
ATOM 4699 N N . ASN B 1 180 ? 57.418 77.417 38.000 1.00 65.39 180 ASN B N 1
ATOM 4700 C CA . ASN B 1 180 ? 56.477 78.466 38.265 1.00 65.39 180 ASN B CA 1
ATOM 4701 C C . ASN B 1 180 ? 57.129 79.574 39.044 1.00 65.39 180 ASN B C 1
ATOM 4702 O O . ASN B 1 180 ? 56.907 80.756 38.758 1.00 65.39 180 ASN B O 1
ATOM 4707 N N . ILE B 1 181 ? 57.957 79.204 40.046 1.00 73.47 181 ILE B N 1
ATOM 4708 C CA . ILE B 1 181 ? 58.568 80.193 40.895 1.00 73.47 181 ILE B CA 1
ATOM 4709 C C . ILE B 1 181 ? 59.486 81.051 40.083 1.00 73.47 181 ILE B C 1
ATOM 4710 O O . ILE B 1 181 ? 59.544 82.262 40.290 1.00 73.47 181 ILE B O 1
ATOM 4715 N N . GLU B 1 182 ? 60.221 80.434 39.137 1.00 231.81 182 GLU B N 1
ATOM 4716 C CA . GLU B 1 182 ? 61.155 81.116 38.272 1.00 231.81 182 GLU B CA 1
ATOM 4717 C C . GLU B 1 182 ? 60.434 82.166 37.547 1.00 231.81 182 GLU B C 1
ATOM 4718 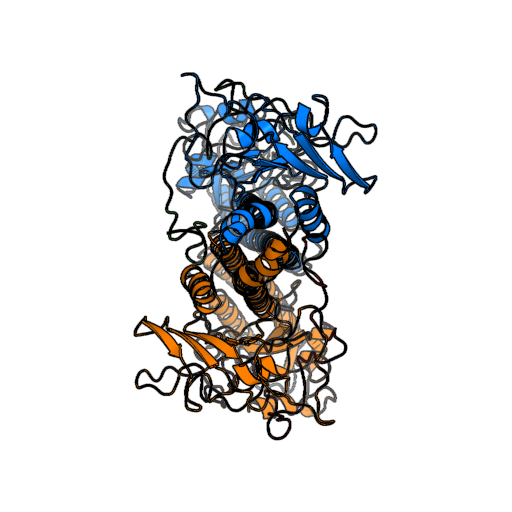O O . GLU B 1 182 ? 60.966 83.262 37.398 1.00 231.81 182 GLU B O 1
ATOM 4724 N N . SER B 1 183 ? 59.252 81.782 37.009 1.00 145.73 183 SER B N 1
ATOM 4725 C CA . SER B 1 183 ? 58.660 82.628 36.027 1.00 145.73 183 SER B CA 1
ATOM 4726 C C . SER B 1 183 ? 58.279 83.853 36.699 1.00 145.73 183 SER B C 1
ATOM 4727 O O . SER B 1 183 ? 58.441 84.943 36.169 1.00 145.73 183 SER B O 1
ATOM 4730 N N . ARG B 1 184 ? 57.762 83.663 37.910 1.00 159.09 184 ARG B N 1
ATOM 4731 C CA . ARG B 1 184 ? 57.235 84.717 38.706 1.00 159.09 184 ARG B CA 1
ATOM 4732 C C . ARG B 1 184 ? 58.322 85.699 39.041 1.00 159.09 184 ARG B C 1
ATOM 4733 O O . ARG B 1 184 ? 58.116 86.913 38.940 1.00 159.09 184 ARG B O 1
ATOM 4741 N N . ARG B 1 185 ? 59.508 85.176 39.435 1.00 121.64 185 ARG B N 1
ATOM 4742 C CA . ARG B 1 185 ? 60.599 86.022 39.836 1.00 121.64 185 ARG B CA 1
ATOM 4743 C C . ARG B 1 185 ? 61.061 86.856 38.703 1.00 121.64 185 ARG B C 1
ATOM 4744 O O . ARG B 1 185 ? 61.314 88.050 38.864 1.00 121.64 185 ARG B O 1
ATOM 4752 N N . SER B 1 186 ? 61.174 86.237 37.519 1.00 77.24 186 SER B N 1
ATOM 4753 C CA . SER B 1 186 ? 61.685 86.937 36.385 1.00 77.24 186 SER B CA 1
ATOM 4754 C C . SER B 1 186 ? 60.769 88.045 35.996 1.00 77.24 186 SER B C 1
ATOM 4755 O O . SER B 1 186 ? 61.234 89.128 35.645 1.00 77.24 186 SER B O 1
ATOM 4758 N N . GLN B 1 187 ? 59.447 87.797 36.046 1.00 89.68 187 GLN B N 1
ATOM 4759 C CA . GLN B 1 187 ? 58.489 88.781 35.623 1.00 89.68 187 GLN B CA 1
ATOM 4760 C C . GLN B 1 187 ? 58.547 89.962 36.526 1.00 89.68 187 GLN B C 1
ATOM 4761 O O . GLN B 1 187 ? 58.487 91.104 36.068 1.00 89.68 187 GLN B O 1
ATOM 4767 N N . MET B 1 188 ? 58.674 89.706 37.842 1.00 99.61 188 MET B N 1
ATOM 4768 C CA . MET B 1 188 ? 58.697 90.797 38.772 1.00 99.61 188 MET B CA 1
ATOM 4769 C C . MET B 1 188 ? 59.880 91.661 38.551 1.00 99.61 188 MET B C 1
ATOM 4770 O O . MET B 1 188 ? 59.764 92.887 38.589 1.00 99.61 188 MET B O 1
ATOM 4775 N N . LEU B 1 189 ? 61.043 91.039 38.306 1.00 76.80 189 LEU B N 1
ATOM 4776 C CA . LEU B 1 189 ? 62.250 91.795 38.147 1.00 76.80 189 LEU B CA 1
ATOM 4777 C C . LEU B 1 189 ? 62.164 92.662 36.934 1.00 76.80 189 LEU B C 1
ATOM 4778 O O . LEU B 1 189 ? 62.607 93.815 36.967 1.00 76.80 189 LEU B O 1
ATOM 4783 N N . LEU B 1 190 ? 61.635 92.106 35.815 1.00 160.32 190 LEU B N 1
ATOM 4784 C CA . LEU B 1 190 ? 61.635 92.928 34.644 1.00 160.32 190 LEU B CA 1
ATOM 4785 C C . LEU B 1 190 ? 60.712 94.088 34.783 1.00 160.32 190 LEU B C 1
ATOM 4786 O O . LEU B 1 190 ? 61.008 95.199 34.319 1.00 160.32 190 LEU B O 1
ATOM 4791 N N . TRP B 1 191 ? 59.552 93.852 35.427 1.00 144.92 191 TRP B N 1
ATOM 4792 C CA . TRP B 1 191 ? 58.648 94.945 35.515 1.00 144.92 191 TRP B CA 1
ATOM 4793 C C . TRP B 1 191 ? 59.328 96.005 36.312 1.00 144.92 191 TRP B C 1
ATOM 4794 O O . TRP B 1 191 ? 59.353 97.159 35.914 1.00 144.92 191 TRP B O 1
ATOM 4805 N N . SER B 1 192 ? 59.929 95.670 37.466 1.00 83.58 192 SER B N 1
ATOM 4806 C CA . SER B 1 192 ? 60.436 96.714 38.330 1.00 83.58 192 SER B CA 1
ATOM 4807 C C . SER B 1 192 ? 61.483 97.525 37.610 1.00 83.58 192 SER B C 1
ATOM 4808 O O . SER B 1 192 ? 61.592 98.738 37.807 1.00 83.58 192 SER B O 1
ATOM 4811 N N . ALA B 1 193 ? 62.285 96.883 36.745 1.00 79.01 193 ALA B N 1
ATOM 4812 C CA . ALA B 1 193 ? 63.321 97.608 36.040 1.00 79.01 193 ALA B CA 1
ATOM 4813 C C . ALA B 1 193 ? 62.710 98.643 35.149 1.00 79.01 193 ALA B C 1
ATOM 4814 O O . ALA B 1 193 ? 63.255 99.741 34.986 1.00 79.01 193 ALA B O 1
ATOM 4816 N N . ASN B 1 194 ? 61.590 98.253 34.498 1.00 83.23 194 ASN B N 1
ATOM 4817 C CA . ASN B 1 194 ? 60.933 99.103 33.546 1.00 83.23 194 ASN B CA 1
ATOM 4818 C C . ASN B 1 194 ? 60.426 100.317 34.258 1.00 83.23 194 ASN B C 1
ATOM 4819 O O . ASN B 1 194 ? 60.513 101.444 33.761 1.00 83.23 194 ASN B O 1
ATOM 4824 N N . LYS B 1 195 ? 59.858 100.109 35.457 1.00 145.54 195 LYS B N 1
ATOM 4825 C CA . LYS B 1 195 ? 59.304 101.239 36.139 1.00 145.54 195 LYS B CA 1
ATOM 4826 C C . LYS B 1 195 ? 60.366 102.207 36.468 1.00 145.54 195 LYS B C 1
ATOM 4827 O O . LYS B 1 195 ? 60.180 103.417 36.351 1.00 145.54 195 LYS B O 1
ATOM 4833 N N . VAL B 1 196 ? 61.508 101.684 36.921 1.00 94.79 196 VAL B N 1
ATOM 4834 C CA . VAL B 1 196 ? 62.511 102.558 37.421 1.00 94.79 196 VAL B CA 1
ATOM 4835 C C . VAL B 1 196 ? 63.003 103.407 36.289 1.00 94.79 196 VAL B C 1
ATOM 4836 O O . VAL B 1 196 ? 63.250 104.604 36.454 1.00 94.79 196 VAL B O 1
ATOM 4840 N N . PHE B 1 197 ? 63.145 102.800 35.093 1.00 133.34 197 PHE B N 1
ATOM 4841 C CA . PHE B 1 197 ? 63.755 103.506 34.006 1.00 133.34 197 PHE B CA 1
ATOM 4842 C C . PHE B 1 197 ? 62.906 104.633 33.563 1.00 133.34 197 PHE B C 1
ATOM 4843 O O . PHE B 1 197 ? 63.419 105.679 33.188 1.00 133.34 197 PHE B O 1
ATOM 4851 N N . GLU B 1 198 ? 61.582 104.447 33.627 1.00 124.44 198 GLU B N 1
ATOM 4852 C CA . GLU B 1 198 ? 60.646 105.303 32.964 1.00 124.44 198 GLU B CA 1
ATOM 4853 C C . GLU B 1 198 ? 60.916 106.757 33.184 1.00 124.44 198 GLU B C 1
ATOM 4854 O O . GLU B 1 198 ? 61.104 107.504 32.225 1.00 124.44 198 GLU B O 1
ATOM 4860 N N . GLU B 1 199 ? 60.989 107.202 34.438 1.00 108.85 199 GLU B N 1
ATOM 4861 C CA . GLU B 1 199 ? 61.236 108.590 34.679 1.00 108.85 199 GLU B CA 1
ATOM 4862 C C . GLU B 1 199 ? 61.938 108.592 35.988 1.00 108.85 199 GLU B C 1
ATOM 4863 O O . GLU B 1 199 ? 61.763 107.671 36.784 1.00 108.85 199 GLU B O 1
ATOM 4869 N N . LEU B 1 200 ? 62.779 109.600 36.259 1.00 123.43 200 LEU B N 1
ATOM 4870 C CA . LEU B 1 200 ? 63.372 109.548 37.557 1.00 123.43 200 LEU B CA 1
ATOM 4871 C C . LEU B 1 200 ? 62.323 109.983 38.552 1.00 123.43 200 LEU B C 1
ATOM 4872 O O . LEU B 1 200 ? 61.512 110.858 38.252 1.00 123.43 200 LEU B O 1
ATOM 4877 N N . THR B 1 201 ? 62.294 109.360 39.761 1.00 70.64 201 THR B N 1
ATOM 4878 C CA . THR B 1 201 ? 61.287 109.683 40.749 1.00 70.64 201 THR B CA 1
ATOM 4879 C C . THR B 1 201 ? 61.808 109.447 42.156 1.00 70.64 201 THR B C 1
ATOM 4880 O O . THR B 1 201 ? 63.012 109.302 42.339 1.00 70.64 201 THR B O 1
ATOM 4884 N N . ASP B 1 202 ? 60.913 109.454 43.189 1.00 65.24 202 ASP B N 1
ATOM 4885 C CA . ASP B 1 202 ? 61.232 109.344 44.612 1.00 65.24 202 ASP B CA 1
ATOM 4886 C C . ASP B 1 202 ? 61.044 107.935 45.187 1.00 65.24 202 ASP B C 1
ATOM 4887 O O . ASP B 1 202 ? 60.698 107.006 44.459 1.00 65.24 202 ASP B O 1
ATOM 4892 N N . ILE B 1 203 ? 61.272 107.767 46.539 1.00 148.56 203 ILE B N 1
ATOM 4893 C CA . ILE B 1 203 ? 61.164 106.519 47.304 1.00 148.56 203 ILE B CA 1
ATOM 4894 C C . ILE B 1 203 ? 59.784 106.068 47.264 1.00 148.56 203 ILE B C 1
ATOM 4895 O O . ILE B 1 203 ? 59.552 104.938 46.870 1.00 148.56 203 ILE B O 1
ATOM 4900 N N . GLU B 1 204 ? 58.835 106.958 47.568 1.00 81.78 204 GLU B N 1
ATOM 4901 C CA . GLU B 1 204 ? 57.499 106.492 47.654 1.00 81.78 204 GLU B CA 1
ATOM 4902 C C . GLU B 1 204 ? 56.995 106.057 46.334 1.00 81.78 204 GLU B C 1
ATOM 4903 O O . GLU B 1 204 ? 56.434 104.969 46.222 1.00 81.78 204 GLU B O 1
ATOM 4909 N N . ARG B 1 205 ? 57.228 106.886 45.301 1.00 119.36 205 ARG B N 1
ATOM 4910 C CA . ARG B 1 205 ? 56.671 106.640 44.008 1.00 119.36 205 ARG B CA 1
ATOM 4911 C C . ARG B 1 205 ? 57.208 105.390 43.433 1.00 119.36 205 ARG B C 1
ATOM 4912 O O . ARG B 1 205 ? 56.475 104.580 42.874 1.00 119.36 205 ARG B O 1
ATOM 4920 N N . GLN B 1 206 ? 58.521 105.210 43.580 1.00 141.00 206 GLN B N 1
ATOM 4921 C CA . GLN B 1 206 ? 59.224 104.101 43.031 1.00 141.00 206 GLN B CA 1
ATOM 4922 C C . GLN B 1 206 ? 58.728 102.820 43.616 1.00 141.00 206 GLN B C 1
ATOM 4923 O O . GLN B 1 206 ? 58.521 101.834 42.903 1.00 141.00 206 GLN B O 1
ATOM 4929 N N . PHE B 1 207 ? 58.524 102.812 44.944 1.00 112.84 207 PHE B N 1
ATOM 4930 C CA . PHE B 1 207 ? 58.134 101.604 45.610 1.00 112.84 207 PHE B CA 1
ATOM 4931 C C . PHE B 1 207 ? 56.779 101.203 45.173 1.00 112.84 207 PHE B C 1
ATOM 4932 O O . PHE B 1 207 ? 56.510 100.013 45.008 1.00 112.84 207 PHE B O 1
ATOM 4940 N N . HIS B 1 208 ? 55.896 102.204 45.001 1.00 89.05 208 HIS B N 1
ATOM 4941 C CA . HIS B 1 208 ? 54.534 101.962 44.626 1.00 89.05 208 HIS B CA 1
ATOM 4942 C C . HIS B 1 208 ? 54.561 101.288 43.302 1.00 89.05 208 HIS B C 1
ATOM 4943 O O . HIS B 1 208 ? 53.726 100.426 43.049 1.00 89.05 208 HIS B O 1
ATOM 4950 N N . LYS B 1 209 ? 55.508 101.692 42.433 1.00 158.61 209 LYS B N 1
ATOM 4951 C CA . LYS B 1 209 ? 55.683 101.216 41.084 1.00 158.61 209 LYS B CA 1
ATOM 4952 C C . LYS B 1 209 ? 55.921 99.798 41.033 1.00 158.61 209 LYS B C 1
ATOM 4953 O O . LYS B 1 209 ? 55.167 99.029 40.410 1.00 158.61 209 LYS B O 1
ATOM 4959 N N . ALA B 1 210 ? 56.936 99.455 41.814 1.00 104.80 210 ALA B N 1
ATOM 4960 C CA . ALA B 1 210 ? 57.350 98.126 41.750 1.00 104.80 210 ALA B CA 1
ATOM 4961 C C . ALA B 1 210 ? 56.247 97.241 42.212 1.00 104.80 210 ALA B C 1
ATOM 4962 O O . ALA B 1 210 ? 55.920 96.268 41.528 1.00 104.80 210 ALA B O 1
ATOM 4964 N N . LEU B 1 211 ? 55.601 97.607 43.342 1.00 186.25 211 LEU B N 1
ATOM 4965 C CA . LEU B 1 211 ? 54.633 96.714 43.927 1.00 186.25 211 LEU B CA 1
ATOM 4966 C C . LEU B 1 211 ? 53.434 96.511 43.062 1.00 186.25 211 LEU B C 1
ATOM 4967 O O . LEU B 1 211 ? 52.905 95.401 42.974 1.00 186.25 211 LEU B O 1
ATOM 4972 N N . TYR B 1 212 ? 52.954 97.585 42.418 1.00 111.33 212 TYR B N 1
ATOM 4973 C CA . TYR B 1 212 ? 51.748 97.470 41.658 1.00 111.33 212 TYR B CA 1
ATOM 4974 C C . TYR B 1 212 ? 51.971 96.557 40.521 1.00 111.33 212 TYR B C 1
ATOM 4975 O O . TYR B 1 212 ? 51.178 95.654 40.223 1.00 111.33 212 TYR B O 1
ATOM 4984 N N . THR B 1 213 ? 53.105 96.769 39.852 1.00 92.76 213 THR B N 1
ATOM 4985 C CA . THR B 1 213 ? 53.237 95.956 38.704 1.00 92.76 213 THR B CA 1
ATOM 4986 C C . THR B 1 213 ? 53.368 94.496 39.036 1.00 92.76 213 THR B C 1
ATOM 4987 O O . THR B 1 213 ? 52.849 93.642 38.317 1.00 92.76 213 THR B O 1
ATOM 4991 N N . ILE B 1 214 ? 54.088 94.173 40.121 1.00 100.42 214 ILE B N 1
ATOM 4992 C CA . ILE B 1 214 ? 54.386 92.838 40.597 1.00 100.42 214 ILE B CA 1
ATOM 4993 C C . ILE B 1 214 ? 53.176 92.085 41.046 1.00 100.42 214 ILE B C 1
ATOM 4994 O O . ILE B 1 214 ? 53.064 90.900 40.757 1.00 100.42 214 ILE B O 1
ATOM 4999 N N . ARG B 1 215 ? 52.198 92.765 41.673 1.00 207.81 215 ARG B N 1
ATOM 5000 C CA . ARG B 1 215 ? 51.178 92.187 42.513 1.00 207.81 215 ARG B CA 1
ATOM 5001 C C . ARG B 1 215 ? 50.659 90.861 42.021 1.00 207.81 215 ARG B C 1
ATOM 5002 O O . ARG B 1 215 ? 50.567 89.931 42.822 1.00 207.81 215 ARG B O 1
ATOM 5010 N N . MET B 1 216 ? 50.315 90.687 40.733 1.00 74.80 216 MET B N 1
ATOM 5011 C CA . MET B 1 216 ? 49.835 89.379 40.363 1.00 74.80 216 MET B CA 1
ATOM 5012 C C . MET B 1 216 ? 50.913 88.359 40.600 1.00 74.80 216 MET B C 1
ATOM 5013 O O . MET B 1 216 ? 50.663 87.357 41.270 1.00 74.80 216 MET B O 1
ATOM 5018 N N . TYR B 1 217 ? 52.155 88.569 40.098 1.00 140.32 217 TYR B N 1
ATOM 5019 C CA . TYR B 1 217 ? 53.097 87.584 40.533 1.00 140.32 217 TYR B CA 1
ATOM 5020 C C . TYR B 1 217 ? 53.763 88.092 41.741 1.00 140.32 217 TYR B C 1
ATOM 5021 O O . TYR B 1 217 ? 54.506 89.070 41.760 1.00 140.32 217 TYR B O 1
ATOM 5030 N N . LEU B 1 218 ? 53.435 87.367 42.801 1.00 183.24 218 LEU B N 1
ATOM 5031 C CA . LEU B 1 218 ? 53.871 87.432 44.134 1.00 183.24 218 LEU B CA 1
ATOM 5032 C C . LEU B 1 218 ? 52.631 86.810 44.625 1.00 183.24 218 LEU B C 1
ATOM 5033 O O . LEU B 1 218 ? 51.694 87.528 44.968 1.00 183.24 218 LEU B O 1
ATOM 5038 N N . ASN B 1 219 ? 52.563 85.465 44.521 1.00 91.42 219 ASN B N 1
ATOM 5039 C CA . ASN B 1 219 ? 51.399 84.770 44.965 1.00 91.42 219 ASN B CA 1
ATOM 5040 C C . ASN B 1 219 ? 51.613 84.776 46.427 1.00 91.42 219 ASN B C 1
ATOM 5041 O O . ASN B 1 219 ? 52.062 83.811 47.037 1.00 91.42 219 ASN B O 1
ATOM 5046 N N . CYS B 1 220 ? 51.325 85.955 46.982 1.00 77.78 220 CYS B N 1
ATOM 5047 C CA . CYS B 1 220 ? 51.501 86.344 48.331 1.00 77.78 220 CYS B CA 1
ATOM 5048 C C . CYS B 1 220 ? 50.237 87.055 48.653 1.00 77.78 220 CYS B C 1
ATOM 5049 O O . CYS B 1 220 ? 49.737 87.839 47.847 1.00 77.78 220 CYS B O 1
ATOM 5052 N N . GLU B 1 221 ? 49.662 86.790 49.832 1.00 139.36 221 GLU B N 1
ATOM 5053 C CA . GLU B 1 221 ? 48.447 87.474 50.130 1.00 139.36 221 GLU B CA 1
ATOM 5054 C C . GLU B 1 221 ? 48.716 88.912 50.465 1.00 139.36 221 GLU B C 1
ATOM 5055 O O . GLU B 1 221 ? 47.979 89.791 50.023 1.00 139.36 221 GLU B O 1
ATOM 5061 N N . ARG B 1 222 ? 49.784 89.215 51.236 1.00 128.43 222 ARG B N 1
ATOM 5062 C CA . ARG B 1 222 ? 49.930 90.596 51.611 1.00 128.43 222 ARG B CA 1
ATOM 5063 C C . ARG B 1 222 ? 51.369 91.006 51.609 1.00 128.43 222 ARG B C 1
ATOM 5064 O O . ARG B 1 222 ? 52.265 90.240 51.949 1.00 128.43 222 ARG B O 1
ATOM 5072 N N . TYR B 1 223 ? 51.640 92.263 51.225 1.00 96.60 223 TYR B N 1
ATOM 5073 C CA . TYR B 1 223 ? 53.007 92.677 51.199 1.00 96.60 223 TYR B CA 1
ATOM 5074 C C . TYR B 1 223 ? 52.999 94.052 51.789 1.00 96.60 223 TYR B C 1
ATOM 5075 O O . TYR B 1 223 ? 52.030 94.790 51.627 1.00 96.60 223 TYR B O 1
ATOM 5084 N N . SER B 1 224 ? 54.060 94.431 52.521 1.00 103.07 224 SER B N 1
ATOM 5085 C CA . SER B 1 224 ? 54.113 95.775 53.015 1.00 103.07 224 SER B CA 1
ATOM 5086 C C . SER B 1 224 ? 55.513 96.217 52.792 1.00 103.07 224 SER B C 1
ATOM 5087 O O . SER B 1 224 ? 56.444 95.424 52.917 1.00 103.07 224 SER B O 1
ATOM 5090 N N . VAL B 1 225 ? 55.710 97.499 52.449 1.00 104.84 225 VAL B N 1
ATOM 5091 C CA . VAL B 1 225 ? 57.067 97.920 52.320 1.00 104.84 225 VAL B CA 1
ATOM 5092 C C . VAL B 1 225 ? 57.237 98.987 53.338 1.00 104.84 225 VAL B C 1
ATOM 5093 O O . VAL B 1 225 ? 56.286 99.697 53.657 1.00 104.84 225 VAL B O 1
ATOM 5097 N N . GLY B 1 226 ? 58.442 99.116 53.911 1.00 37.26 226 GLY B N 1
ATOM 5098 C CA . GLY B 1 226 ? 58.587 100.163 54.871 1.00 37.26 226 GLY B CA 1
ATOM 5099 C C . GLY B 1 226 ? 59.893 100.834 54.613 1.00 37.26 226 GLY B C 1
ATOM 5100 O O . GLY B 1 226 ? 60.829 100.219 54.109 1.00 37.26 226 GLY B O 1
ATOM 5101 N N . LEU B 1 227 ? 59.976 102.134 54.951 1.00 116.12 227 LEU B N 1
ATOM 5102 C CA . LEU B 1 227 ? 61.182 102.884 54.827 1.00 116.12 227 LEU B CA 1
ATOM 5103 C C . LEU B 1 227 ? 61.677 103.145 56.212 1.00 116.12 227 LEU B C 1
ATOM 5104 O O . LEU B 1 227 ? 60.889 103.357 57.134 1.00 116.12 227 LEU B O 1
ATOM 5109 N N . LEU B 1 228 ? 63.011 103.109 56.392 1.00 117.34 228 LEU B N 1
ATOM 5110 C CA . LEU B 1 228 ? 63.588 103.255 57.695 1.00 117.34 228 LEU B CA 1
ATOM 5111 C C . LEU B 1 228 ? 64.263 104.582 57.749 1.00 117.34 228 LEU B C 1
ATOM 5112 O O . LEU B 1 228 ? 64.844 105.036 56.765 1.00 117.34 228 LEU B O 1
ATOM 5117 N N . ASP B 1 229 ? 64.178 105.256 58.912 1.00 89.54 229 ASP B N 1
ATOM 5118 C CA . ASP B 1 229 ? 64.723 106.573 59.004 1.00 89.54 229 ASP B CA 1
ATOM 5119 C C . ASP B 1 229 ? 66.205 106.527 58.889 1.00 89.54 229 ASP B C 1
ATOM 5120 O O . ASP B 1 229 ? 66.885 105.817 59.629 1.00 89.54 229 ASP B O 1
ATOM 5125 N N . MET B 1 230 ? 66.738 107.321 57.940 1.00 159.99 230 MET B N 1
ATOM 5126 C CA . MET B 1 230 ? 68.149 107.356 57.716 1.00 159.99 230 MET B CA 1
ATOM 5127 C C . MET B 1 230 ? 68.802 107.837 58.970 1.00 159.99 230 MET B C 1
ATOM 5128 O O . MET B 1 230 ? 69.793 107.253 59.405 1.00 159.99 230 MET B O 1
ATOM 5133 N N . THR B 1 231 ? 68.263 108.891 59.620 1.00 166.43 231 THR B N 1
ATOM 5134 C CA . THR B 1 231 ? 68.953 109.269 60.815 1.00 166.43 231 THR B CA 1
ATOM 5135 C C . THR B 1 231 ? 68.532 108.344 61.914 1.00 166.43 231 THR B C 1
ATOM 5136 O O . THR B 1 231 ? 67.617 108.623 62.686 1.00 166.43 231 THR B O 1
ATOM 5140 N N . LYS B 1 232 ? 69.231 107.190 61.990 1.00 122.08 232 LYS B N 1
ATOM 5141 C CA . LYS B 1 232 ? 69.068 106.218 63.033 1.00 122.08 232 LYS B CA 1
ATOM 5142 C C . LYS B 1 232 ? 70.143 106.662 63.961 1.00 122.08 232 LYS B C 1
ATOM 5143 O O . LYS B 1 232 ? 70.305 107.863 64.174 1.00 122.08 232 LYS B O 1
ATOM 5149 N N . GLU B 1 233 ? 70.894 105.723 64.566 1.00 141.47 233 GLU B N 1
ATOM 5150 C CA . GLU B 1 233 ? 72.019 106.231 65.289 1.00 141.47 233 GLU B CA 1
ATOM 5151 C C . GLU B 1 233 ? 72.969 106.718 64.266 1.00 141.47 233 GLU B C 1
ATOM 5152 O O . GLU B 1 233 ? 73.779 105.951 63.747 1.00 141.47 233 GLU B O 1
ATOM 5158 N N . LYS B 1 234 ? 72.905 108.033 63.985 1.00 230.87 234 LYS B N 1
ATOM 5159 C CA . LYS B 1 234 ? 73.677 108.523 62.895 1.00 230.87 234 LYS B CA 1
ATOM 5160 C C . LYS B 1 234 ? 73.916 109.984 63.082 1.00 230.87 234 LYS B C 1
ATOM 5161 O O . LYS B 1 234 ? 73.916 110.513 64.187 1.00 230.87 234 LYS B O 1
ATOM 5167 N N . GLU B 1 235 ? 74.127 110.663 61.934 1.00 89.22 235 GLU B N 1
ATOM 5168 C CA . GLU B 1 235 ? 74.422 112.066 61.855 1.00 89.22 235 GLU B CA 1
ATOM 5169 C C . GLU B 1 235 ? 73.316 112.884 62.371 1.00 89.22 235 GLU B C 1
ATOM 5170 O O . GLU B 1 235 ? 73.550 113.818 63.141 1.00 89.22 235 GLU B O 1
ATOM 5176 N N . PHE B 1 236 ? 72.101 112.521 61.917 1.00 396.83 236 PHE B N 1
ATOM 5177 C CA . PHE B 1 236 ? 70.930 113.317 62.106 1.00 396.83 236 PHE B CA 1
ATOM 5178 C C . PHE B 1 236 ? 71.040 114.278 60.977 1.00 396.83 236 PHE B C 1
ATOM 5179 O O . PHE B 1 236 ? 72.095 114.399 60.358 1.00 396.83 236 PHE B O 1
ATOM 5187 N N . TYR B 1 237 ? 69.960 114.998 60.669 1.00 111.72 237 TYR B N 1
ATOM 5188 C CA . TYR B 1 237 ? 70.031 115.871 59.540 1.00 111.72 237 TYR B CA 1
ATOM 5189 C C . TYR B 1 237 ? 70.395 115.104 58.325 1.00 111.72 237 TYR B C 1
ATOM 5190 O O . TYR B 1 237 ? 71.280 115.460 57.549 1.00 111.72 237 TYR B O 1
ATOM 5199 N N . ASP B 1 238 ? 69.671 113.997 58.176 1.00 154.36 238 ASP B N 1
ATOM 5200 C CA . ASP B 1 238 ? 69.671 113.157 57.036 1.00 154.36 238 ASP B CA 1
ATOM 5201 C C . ASP B 1 238 ? 70.949 112.480 56.668 1.00 154.36 238 ASP B C 1
ATOM 5202 O O . ASP B 1 238 ? 71.905 112.400 57.435 1.00 154.36 238 ASP B O 1
ATOM 5207 N N . GLU B 1 239 ? 70.901 111.937 55.434 1.00 140.06 239 GLU B N 1
ATOM 5208 C CA . GLU B 1 239 ? 71.811 111.051 54.765 1.00 140.06 239 GLU B CA 1
ATOM 5209 C C . GLU B 1 239 ? 73.174 111.645 54.621 1.00 140.06 239 GLU B C 1
ATOM 5210 O O . GLU B 1 239 ? 73.376 112.857 54.665 1.00 140.06 239 GLU B O 1
ATOM 5216 N N . TRP B 1 240 ? 74.142 110.722 54.453 1.00 105.37 240 TRP B N 1
ATOM 5217 C CA . TRP B 1 240 ? 75.558 110.901 54.349 1.00 105.37 240 TRP B CA 1
ATOM 5218 C C . TRP B 1 240 ? 75.881 110.733 52.903 1.00 105.37 240 TRP B C 1
ATOM 5219 O O . TRP B 1 240 ? 75.055 110.275 52.117 1.00 105.37 240 TRP B O 1
ATOM 5230 N N . PRO B 1 241 ? 77.064 111.121 52.532 1.00 67.93 241 PRO B N 1
ATOM 5231 C CA . PRO B 1 241 ? 77.453 110.949 51.165 1.00 67.93 241 PRO B CA 1
ATOM 5232 C C . PRO B 1 241 ? 77.668 109.496 50.903 1.00 67.93 241 PRO B C 1
ATOM 5233 O O . PRO B 1 241 ? 78.019 108.764 51.827 1.00 67.93 241 PRO B O 1
ATOM 5237 N N . ILE B 1 242 ? 77.467 109.072 49.646 1.00 78.48 242 ILE B N 1
ATOM 5238 C CA . ILE B 1 242 ? 77.575 107.709 49.220 1.00 78.48 242 ILE B CA 1
ATOM 5239 C C . ILE B 1 242 ? 78.946 107.180 49.509 1.00 78.48 242 ILE B C 1
ATOM 5240 O O . ILE B 1 242 ? 79.906 107.934 49.660 1.00 78.48 242 ILE B O 1
ATOM 5245 N N . ARG B 1 243 ? 79.049 105.838 49.599 1.00 217.78 243 ARG B N 1
ATOM 5246 C CA . ARG B 1 243 ? 80.306 105.173 49.799 1.00 217.78 243 ARG B CA 1
ATOM 5247 C C . ARG B 1 243 ? 80.869 105.380 51.168 1.00 217.78 243 ARG B C 1
ATOM 5248 O O . ARG B 1 243 ? 82.013 105.805 51.321 1.00 217.78 243 ARG B O 1
ATOM 5256 N N . LEU B 1 244 ? 80.054 105.096 52.199 1.00 86.09 244 LEU B N 1
ATOM 5257 C CA . LEU B 1 244 ? 80.484 105.083 53.568 1.00 86.09 244 LEU B CA 1
ATOM 5258 C C . LEU B 1 244 ? 80.251 103.649 53.974 1.00 86.09 244 LEU B C 1
ATOM 5259 O O . LEU B 1 244 ? 79.497 102.948 53.305 1.00 86.09 244 LEU B O 1
ATOM 5264 N N . GLY B 1 245 ? 80.889 103.158 55.060 1.00 46.83 245 GLY B N 1
ATOM 5265 C CA . GLY B 1 245 ? 80.680 101.788 55.470 1.00 46.83 245 GLY B CA 1
ATOM 5266 C C . GLY B 1 245 ? 79.625 101.770 56.543 1.00 46.83 245 GLY B C 1
ATOM 5267 O O . GLY B 1 245 ? 78.759 102.647 56.539 1.00 46.83 245 GLY B O 1
ATOM 5268 N N . GLU B 1 246 ? 79.630 100.740 57.444 1.00 171.30 246 GLU B N 1
ATOM 5269 C CA . GLU B 1 246 ? 78.749 100.801 58.593 1.00 171.30 246 GLU B CA 1
ATOM 5270 C C . GLU B 1 246 ? 79.237 102.083 59.151 1.00 171.30 246 GLU B C 1
ATOM 5271 O O . GLU B 1 246 ? 80.415 102.208 59.481 1.00 171.30 246 GLU B O 1
ATOM 5277 N N . ALA B 1 247 ? 78.347 103.092 59.233 1.00 81.17 247 ALA B N 1
ATOM 5278 C CA . ALA B 1 247 ? 78.746 104.389 59.708 1.00 81.17 247 ALA B CA 1
ATOM 5279 C C . ALA B 1 247 ? 79.301 104.126 61.081 1.00 81.17 247 ALA B C 1
ATOM 5280 O O . ALA B 1 247 ? 79.062 103.065 61.658 1.00 81.17 247 ALA B O 1
ATOM 5282 N N . GLU B 1 248 ? 79.985 105.120 61.673 1.00 113.51 248 GLU B N 1
ATOM 5283 C CA . GLU B 1 248 ? 80.914 104.872 62.742 1.00 113.51 248 GLU B CA 1
ATOM 5284 C C . GLU B 1 248 ? 80.447 103.926 63.835 1.00 113.51 248 GLU B C 1
ATOM 5285 O O . GLU B 1 248 ? 81.078 102.869 63.838 1.00 113.51 248 GLU B O 1
ATOM 5291 N N . PRO B 1 249 ? 79.503 103.995 64.769 1.00 94.51 249 PRO B N 1
ATOM 5292 C CA . PRO B 1 249 ? 78.631 105.084 65.167 1.00 94.51 249 PRO B CA 1
ATOM 5293 C C . PRO B 1 249 ? 79.355 106.016 66.080 1.00 94.51 249 PRO B C 1
ATOM 5294 O O . PRO B 1 249 ? 80.499 105.735 66.433 1.00 94.51 249 PRO B O 1
ATOM 5298 N N . TYR B 1 250 ? 78.709 107.135 66.474 1.00 52.51 250 TYR B N 1
ATOM 5299 C CA . TYR B 1 250 ? 79.387 108.056 67.333 1.00 52.51 250 TYR B CA 1
ATOM 5300 C C . TYR B 1 250 ? 79.692 107.356 68.621 1.00 52.51 250 TYR B C 1
ATOM 5301 O O . TYR B 1 250 ? 80.815 107.428 69.117 1.00 52.51 250 TYR B O 1
ATOM 5310 N N . LYS B 1 251 ? 78.702 106.648 69.200 1.00 80.25 251 LYS B N 1
ATOM 5311 C CA . LYS B 1 251 ? 78.924 105.948 70.438 1.00 80.25 251 LYS B CA 1
ATOM 5312 C C . LYS B 1 251 ? 79.561 104.635 70.122 1.00 80.25 251 LYS B C 1
ATOM 5313 O O . LYS B 1 251 ? 79.452 104.126 69.007 1.00 80.25 251 LYS B O 1
ATOM 5319 N N . GLY B 1 252 ? 80.265 104.060 71.114 1.00 26.73 252 GLY B N 1
ATOM 5320 C CA . GLY B 1 252 ? 80.936 102.804 70.942 1.00 26.73 252 GLY B CA 1
ATOM 5321 C C . GLY B 1 252 ? 79.938 101.722 70.678 1.00 26.73 252 GLY B C 1
ATOM 5322 O O . GLY B 1 252 ? 80.172 100.853 69.840 1.00 26.73 252 GLY B O 1
ATOM 5323 N N . PRO B 1 253 ? 78.836 101.730 71.376 1.00 78.19 253 PRO B N 1
ATOM 5324 C CA . PRO B 1 253 ? 77.870 100.681 71.153 1.00 78.19 253 PRO B CA 1
ATOM 5325 C C . PRO B 1 253 ? 77.168 100.805 69.834 1.00 78.19 253 PRO B C 1
ATOM 5326 O O . PRO B 1 253 ? 77.130 101.906 69.289 1.00 78.19 253 PRO B O 1
ATOM 5330 N N . LYS B 1 254 ? 76.612 99.690 69.297 1.00 163.59 254 LYS B N 1
ATOM 5331 C CA . LYS B 1 254 ? 75.955 99.763 68.013 1.00 163.59 254 LYS B CA 1
ATOM 5332 C C . LYS B 1 254 ? 74.485 99.557 68.135 1.00 163.59 254 LYS B C 1
ATOM 5333 O O . LYS B 1 254 ? 73.946 99.699 69.228 1.00 163.59 254 LYS B O 1
ATOM 5339 N N . THR B 1 255 ? 73.752 99.280 67.026 1.00 290.42 255 THR B N 1
ATOM 5340 C CA . THR B 1 255 ? 72.325 99.121 67.124 1.00 290.42 255 THR B CA 1
ATOM 5341 C C . THR B 1 255 ? 7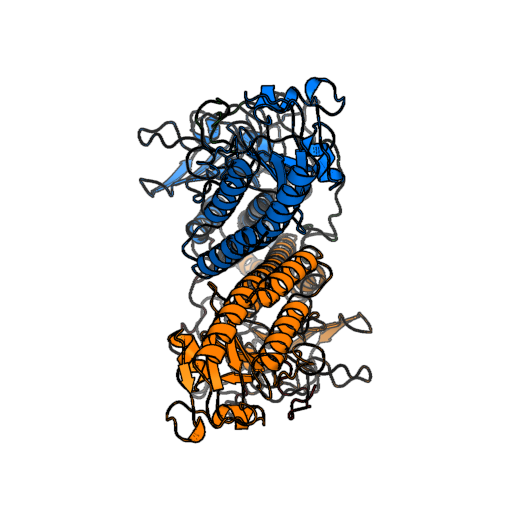1.599 97.912 66.379 1.00 290.42 255 THR B C 1
ATOM 5342 O O . THR B 1 255 ? 71.445 98.210 65.209 1.00 290.42 255 THR B O 1
ATOM 5346 N N . PRO B 1 256 ? 71.041 96.605 66.757 1.00 425.99 256 PRO B N 1
ATOM 5347 C CA . PRO B 1 256 ? 70.476 96.062 65.730 1.00 425.99 256 PRO B CA 1
ATOM 5348 C C . PRO B 1 256 ? 69.012 95.881 65.948 1.00 425.99 256 PRO B C 1
ATOM 5349 O O . PRO B 1 256 ? 68.427 95.639 67.003 1.00 425.99 256 PRO B O 1
ATOM 5353 N N . ASP B 1 257 ? 68.419 95.859 64.838 1.00 232.08 257 ASP B N 1
ATOM 5354 C CA . ASP B 1 257 ? 67.096 95.815 64.450 1.00 232.08 257 ASP B CA 1
ATOM 5355 C C . ASP B 1 257 ? 66.332 94.451 64.710 1.00 232.08 257 ASP B C 1
ATOM 5356 O O . ASP B 1 257 ? 65.174 94.412 64.329 1.00 232.08 257 ASP B O 1
ATOM 5361 N N . GLY B 1 258 ? 66.833 93.303 65.334 1.00 118.10 258 GLY B N 1
ATOM 5362 C CA . GLY B 1 258 ? 65.922 92.179 65.824 1.00 118.10 258 GLY B CA 1
ATOM 5363 C C . GLY B 1 258 ? 65.052 93.083 66.705 1.00 118.10 258 GLY B C 1
ATOM 5364 O O . GLY B 1 258 ? 63.840 92.890 66.788 1.00 118.10 258 GLY B O 1
ATOM 5365 N N . ARG B 1 259 ? 65.677 94.124 67.358 1.00 260.59 259 ARG B N 1
ATOM 5366 C CA . ARG B 1 259 ? 65.008 95.205 68.064 1.00 260.59 259 ARG B CA 1
ATOM 5367 C C . ARG B 1 259 ? 64.571 96.321 67.117 1.00 260.59 259 ARG B C 1
ATOM 5368 O O . ARG B 1 259 ? 64.884 96.347 65.938 1.00 260.59 259 ARG B O 1
ATOM 5376 N N . GLU B 1 260 ? 63.787 97.318 67.558 1.00 112.67 260 GLU B N 1
ATOM 5377 C CA . GLU B 1 260 ? 63.263 98.205 66.529 1.00 112.67 260 GLU B CA 1
ATOM 5378 C C . GLU B 1 260 ? 64.163 99.376 66.246 1.00 112.67 260 GLU B C 1
ATOM 5379 O O . GLU B 1 260 ? 64.821 99.914 67.129 1.00 112.67 260 GLU B O 1
ATOM 5385 N N . VAL B 1 261 ? 64.149 99.805 64.967 1.00 129.58 261 VAL B N 1
ATOM 5386 C CA . VAL B 1 261 ? 64.771 100.957 64.367 1.00 129.58 261 VAL B CA 1
ATOM 5387 C C . VAL B 1 261 ? 63.570 101.822 64.197 1.00 129.58 261 VAL B C 1
ATOM 5388 O O . VAL B 1 261 ? 62.495 101.461 64.667 1.00 129.58 261 VAL B O 1
ATOM 5392 N N . ASN B 1 262 ? 63.690 102.999 63.567 1.00 73.32 262 ASN B N 1
ATOM 5393 C CA . ASN B 1 262 ? 62.463 103.718 63.370 1.00 73.32 262 ASN B CA 1
ATOM 5394 C C . ASN B 1 262 ? 62.176 103.787 61.900 1.00 73.32 262 ASN B C 1
ATOM 5395 O O . ASN B 1 262 ? 63.033 104.170 61.105 1.00 73.32 262 ASN B O 1
ATOM 5400 N N . PHE B 1 263 ? 60.941 103.416 61.498 1.00 82.74 263 PHE B N 1
ATOM 5401 C CA . PHE B 1 263 ? 60.592 103.464 60.111 1.00 82.74 263 PHE B CA 1
ATOM 5402 C C . PHE B 1 263 ? 59.715 104.638 59.908 1.00 82.74 263 PHE B C 1
ATOM 5403 O O . PHE B 1 263 ? 58.666 104.778 60.532 1.00 82.74 263 PHE B O 1
ATOM 5411 N N . TYR B 1 264 ? 60.156 105.531 59.015 1.00 118.35 264 TYR B N 1
ATOM 5412 C CA . TYR B 1 264 ? 59.377 106.668 58.674 1.00 118.35 264 TYR B CA 1
ATOM 5413 C C . TYR B 1 264 ? 58.370 106.139 57.714 1.00 118.35 264 TYR B C 1
ATOM 5414 O O . TYR B 1 264 ? 57.267 106.672 57.603 1.00 118.35 264 TYR B O 1
ATOM 5423 N N . LYS B 1 265 ? 58.716 105.043 57.000 1.00 118.27 265 LYS B N 1
ATOM 5424 C CA . LYS B 1 265 ? 57.782 104.695 55.980 1.00 118.27 265 LYS B CA 1
ATOM 5425 C C . LYS B 1 265 ? 57.209 103.321 55.979 1.00 118.27 265 LYS B C 1
ATOM 5426 O O . LYS B 1 265 ? 57.832 102.348 56.390 1.00 118.27 265 LYS B O 1
ATOM 5432 N N . ILE B 1 266 ? 55.918 103.258 55.573 1.00 135.65 266 ILE B N 1
ATOM 5433 C CA . ILE B 1 266 ? 55.229 102.026 55.301 1.00 135.65 266 ILE B CA 1
ATOM 5434 C C . ILE B 1 266 ? 54.262 102.203 54.157 1.00 135.65 266 ILE B C 1
ATOM 5435 O O . ILE B 1 266 ? 53.617 103.242 54.027 1.00 135.65 266 ILE B O 1
ATOM 5440 N N . ILE B 1 267 ? 54.170 101.187 53.266 1.00 72.71 267 ILE B N 1
ATOM 5441 C CA . ILE B 1 267 ? 53.126 101.132 52.277 1.00 72.71 267 ILE B CA 1
ATOM 5442 C C . ILE B 1 267 ? 52.583 99.743 52.395 1.00 72.71 267 ILE B C 1
ATOM 5443 O O . ILE B 1 267 ? 53.337 98.793 52.605 1.00 72.71 267 ILE B O 1
ATOM 5448 N N . ASP B 1 268 ? 51.254 99.581 52.317 1.00 61.73 268 ASP B N 1
ATOM 5449 C CA . ASP B 1 268 ? 50.717 98.261 52.457 1.00 61.73 268 ASP B CA 1
ATOM 5450 C C . ASP B 1 268 ? 49.969 97.922 51.215 1.00 61.73 268 ASP B C 1
ATOM 5451 O O . ASP B 1 268 ? 49.217 98.737 50.682 1.00 61.73 268 ASP B O 1
ATOM 5456 N N . TYR B 1 269 ? 50.178 96.697 50.705 1.00 198.67 269 TYR B N 1
ATOM 5457 C CA . TYR B 1 269 ? 49.458 96.269 49.547 1.00 198.67 269 TYR B CA 1
ATOM 5458 C C . TYR B 1 269 ? 48.690 95.091 50.065 1.00 198.67 269 TYR B C 1
ATOM 5459 O O . TYR B 1 269 ? 49.290 94.115 50.513 1.00 198.67 269 TYR B O 1
ATOM 5468 N N . ILE B 1 270 ? 47.344 95.139 50.053 1.00 77.85 270 ILE B N 1
ATOM 5469 C CA . ILE B 1 270 ? 46.676 93.993 50.601 1.00 77.85 270 ILE B CA 1
ATOM 5470 C C . ILE B 1 270 ? 45.956 93.283 49.499 1.00 77.85 270 ILE B C 1
ATOM 5471 O O . ILE B 1 270 ? 44.950 93.754 48.972 1.00 77.85 270 ILE B O 1
ATOM 5476 N N . LEU B 1 271 ? 46.503 92.122 49.097 1.00 122.25 271 LEU B N 1
ATOM 5477 C CA . LEU B 1 271 ? 45.904 91.322 48.070 1.00 122.25 271 LEU B CA 1
ATOM 5478 C C . LEU B 1 271 ? 44.654 90.647 48.534 1.00 122.25 271 LEU B C 1
ATOM 5479 O O . LEU B 1 271 ? 43.631 90.688 47.854 1.00 122.25 271 LEU B O 1
ATOM 5484 N N . HIS B 1 272 ? 44.695 90.021 49.725 1.00 55.79 272 HIS B N 1
ATOM 5485 C CA . HIS B 1 272 ? 43.586 89.193 50.096 1.00 55.79 272 HIS B CA 1
ATOM 5486 C C . HIS B 1 272 ? 42.489 90.013 50.692 1.00 55.79 272 HIS B C 1
ATOM 5487 O O . HIS B 1 272 ? 42.727 91.050 51.309 1.00 55.79 272 HIS B O 1
ATOM 5494 N N . GLY B 1 273 ? 41.238 89.547 50.500 1.00 18.20 273 GLY B N 1
ATOM 5495 C CA . GLY B 1 273 ? 40.092 90.210 51.046 1.00 18.20 273 GLY B CA 1
ATOM 5496 C C . GLY B 1 273 ? 39.982 91.549 50.399 1.00 18.20 273 GLY B C 1
ATOM 5497 O O . GLY B 1 273 ? 40.111 91.666 49.181 1.00 18.20 273 GLY B O 1
ATOM 5498 N N . LYS B 1 274 ? 39.724 92.599 51.208 1.00 72.44 274 LYS B N 1
ATOM 5499 C CA . LYS B 1 274 ? 39.633 93.914 50.649 1.00 72.44 274 LYS B CA 1
ATOM 5500 C C . LYS B 1 274 ? 40.954 94.143 49.998 1.00 72.44 274 LYS B C 1
ATOM 5501 O O . LYS B 1 274 ? 41.994 94.026 50.642 1.00 72.44 274 LYS B O 1
ATOM 5507 N N . GLU B 1 275 ? 40.945 94.449 48.687 1.00 52.60 275 GLU B N 1
ATOM 5508 C CA . GLU B 1 275 ? 42.174 94.691 47.990 1.00 52.60 275 GLU B CA 1
ATOM 5509 C C . GLU B 1 275 ? 42.319 96.180 48.028 1.00 52.60 275 GLU B C 1
ATOM 5510 O O . GLU B 1 275 ? 41.564 96.897 47.373 1.00 52.60 275 GLU B O 1
ATOM 5516 N N . GLU B 1 276 ? 43.283 96.692 48.815 1.00 41.29 276 GLU B N 1
ATOM 5517 C CA . GLU B 1 276 ? 43.428 98.114 48.907 1.00 41.29 276 GLU B CA 1
ATOM 5518 C C . GLU B 1 276 ? 44.890 98.415 48.934 1.00 41.29 276 GLU B C 1
ATOM 5519 O O . GLU B 1 276 ? 45.699 97.586 49.346 1.00 41.29 276 GLU B O 1
ATOM 5525 N N . ILE B 1 277 ? 45.270 99.622 48.470 1.00 115.40 277 ILE B N 1
ATOM 5526 C CA . ILE B 1 277 ? 46.652 99.996 48.500 1.00 115.40 277 ILE B CA 1
ATOM 5527 C C . ILE B 1 277 ? 46.709 101.142 49.456 1.00 115.40 277 ILE B C 1
ATOM 5528 O O . ILE B 1 277 ? 46.008 102.137 49.280 1.00 115.40 277 ILE B O 1
ATOM 5533 N N . LYS B 1 278 ? 47.536 101.038 50.510 1.00 50.87 278 LYS B N 1
ATOM 5534 C CA . LYS B 1 278 ? 47.524 102.098 51.474 1.00 50.87 278 LYS B CA 1
ATOM 5535 C C . LYS B 1 278 ? 48.922 102.528 51.741 1.00 50.87 278 LYS B C 1
ATOM 5536 O O . LYS B 1 278 ? 49.844 101.717 51.758 1.00 50.87 278 LYS B O 1
ATOM 5542 N N . VAL B 1 279 ? 49.119 103.845 51.933 1.00 104.59 279 VAL B N 1
ATOM 5543 C CA . VAL B 1 279 ? 50.427 104.279 52.295 1.00 104.59 279 VAL B CA 1
ATOM 5544 C C . VAL B 1 279 ? 50.266 105.024 53.580 1.00 104.59 279 VAL B C 1
ATOM 5545 O O . VAL B 1 279 ? 49.352 105.833 53.731 1.00 104.59 279 VAL B O 1
ATOM 5549 N N . ILE B 1 280 ? 51.137 104.742 54.565 1.00 95.90 280 ILE B N 1
ATOM 5550 C CA . ILE B 1 280 ? 51.000 105.424 55.816 1.00 95.90 280 ILE B CA 1
ATOM 5551 C C . ILE B 1 280 ? 52.294 106.108 56.112 1.00 95.90 280 ILE B C 1
ATOM 5552 O O . ILE B 1 280 ? 53.372 105.519 56.092 1.00 95.90 280 ILE B O 1
ATOM 5557 N N . PRO B 1 281 ? 52.185 107.384 56.321 1.00 91.52 281 PRO B N 1
ATOM 5558 C CA . PRO B 1 281 ? 53.332 108.132 56.745 1.00 91.52 281 PRO B CA 1
ATOM 5559 C C . PRO B 1 281 ? 53.502 107.889 58.202 1.00 91.52 281 PRO B C 1
ATOM 5560 O O . PRO B 1 281 ? 52.544 107.393 58.793 1.00 91.52 281 PRO B O 1
ATOM 5564 N N . THR B 1 282 ? 54.724 108.134 58.736 1.00 87.33 282 THR B N 1
ATOM 5565 C CA . THR B 1 282 ? 55.083 108.156 60.133 1.00 87.33 282 THR B CA 1
ATOM 5566 C C . THR B 1 282 ? 54.248 107.173 60.871 1.00 87.33 282 THR B C 1
ATOM 5567 O O . THR B 1 282 ? 53.533 107.514 61.815 1.00 87.33 282 THR B O 1
ATOM 5571 N N . PRO B 1 283 ? 54.328 105.959 60.421 1.00 89.01 283 PRO B N 1
ATOM 5572 C CA . PRO B 1 283 ? 53.499 104.906 60.930 1.00 89.01 283 PRO B CA 1
ATOM 5573 C C . PRO B 1 283 ? 53.663 104.847 62.408 1.00 89.01 283 PRO B C 1
ATOM 5574 O O . PRO B 1 283 ? 54.703 105.255 62.922 1.00 89.01 283 PRO B O 1
ATOM 5578 N N . PRO B 1 284 ? 52.636 104.409 63.071 1.00 70.15 284 PRO B N 1
ATOM 5579 C CA . PRO B 1 284 ? 52.680 104.263 64.495 1.00 70.15 284 PRO B CA 1
ATOM 5580 C C . PRO B 1 284 ? 53.437 103.020 64.819 1.00 70.15 284 PRO B C 1
ATOM 5581 O O . PRO B 1 284 ? 53.636 102.191 63.933 1.00 70.15 284 PRO B O 1
ATOM 5585 N N . ALA B 1 285 ? 53.873 102.882 66.083 1.00 33.04 285 ALA B N 1
ATOM 5586 C CA . ALA B 1 285 ? 54.615 101.735 66.511 1.00 33.04 285 ALA B CA 1
ATOM 5587 C C . ALA B 1 285 ? 53.733 100.540 66.350 1.00 33.04 285 ALA B C 1
ATOM 5588 O O . ALA B 1 285 ? 54.164 99.458 65.959 1.00 33.04 285 ALA B O 1
ATOM 5590 N N . ASP B 1 286 ? 52.445 100.752 66.637 1.00 91.59 286 ASP B N 1
ATOM 5591 C CA . ASP B 1 286 ? 51.388 99.790 66.658 1.00 91.59 286 ASP B CA 1
ATOM 5592 C C . ASP B 1 286 ? 51.064 99.321 65.282 1.00 91.59 286 ASP B C 1
ATOM 5593 O O . ASP B 1 286 ? 50.100 98.580 65.115 1.00 91.59 286 ASP B O 1
ATOM 5598 N N . HIS B 1 287 ? 51.750 99.842 64.250 1.00 70.19 287 HIS B N 1
ATOM 5599 C CA . HIS B 1 287 ? 51.467 99.400 62.913 1.00 70.19 287 HIS B CA 1
ATOM 5600 C C . HIS B 1 287 ? 51.616 97.918 62.932 1.00 70.19 287 HIS B C 1
ATOM 5601 O O . HIS B 1 287 ? 52.471 97.381 63.628 1.00 70.19 287 HIS B O 1
ATOM 5608 N N . TRP B 1 288 ? 50.762 97.214 62.175 1.00 82.42 288 TRP B N 1
ATOM 5609 C CA . TRP B 1 288 ? 50.711 95.784 62.248 1.00 82.42 288 TRP B CA 1
ATOM 5610 C C . TRP B 1 288 ? 52.029 95.212 61.874 1.00 82.42 288 TRP B C 1
ATOM 5611 O O . TRP B 1 288 ? 52.659 94.498 62.651 1.00 82.42 288 TRP B O 1
ATOM 5622 N N . CYS B 1 289 ? 52.487 95.543 60.660 1.00 67.09 289 CYS B N 1
ATOM 5623 C CA . CYS B 1 289 ? 53.690 94.963 60.159 1.00 67.09 289 CYS B CA 1
ATOM 5624 C C . CYS B 1 289 ? 54.833 95.437 60.971 1.00 67.09 289 CYS B C 1
ATOM 5625 O O . CYS B 1 289 ? 55.818 94.721 61.058 1.00 67.09 289 CYS B O 1
ATOM 5628 N N . LEU B 1 290 ? 54.775 96.670 61.509 1.00 119.20 290 LEU B N 1
ATOM 5629 C CA . LEU B 1 290 ? 55.825 97.210 62.338 1.00 119.20 290 LEU B CA 1
ATOM 5630 C C . LEU B 1 290 ? 55.870 96.523 63.675 1.00 119.20 290 LEU B C 1
ATOM 5631 O O . LEU B 1 290 ? 56.956 96.271 64.196 1.00 119.20 290 LEU B O 1
ATOM 5636 N N . ILE B 1 291 ? 54.698 96.183 64.258 1.00 54.50 291 ILE B N 1
ATOM 5637 C CA . ILE B 1 291 ? 54.676 95.636 65.590 1.00 54.50 291 ILE B CA 1
ATOM 5638 C C . ILE B 1 291 ? 55.490 94.401 65.556 1.00 54.50 291 ILE B C 1
ATOM 5639 O O . ILE B 1 291 ? 56.424 94.231 66.340 1.00 54.50 291 ILE B O 1
ATOM 5644 N N . SER B 1 292 ? 55.153 93.510 64.613 1.00 97.42 292 SER B N 1
ATOM 5645 C CA . SER B 1 292 ? 55.985 92.380 64.412 1.00 97.42 292 SER B CA 1
ATOM 5646 C C . SER B 1 292 ? 57.210 93.084 63.911 1.00 97.42 292 SER B C 1
ATOM 5647 O O . SER B 1 292 ? 57.180 93.640 62.826 1.00 97.42 292 SER B O 1
ATOM 5650 N N . GLY B 1 293 ? 58.334 93.145 64.642 1.00 69.93 293 GLY B N 1
ATOM 5651 C CA . GLY B 1 293 ? 59.352 93.936 64.022 1.00 69.93 293 GLY B CA 1
ATOM 5652 C C . GLY B 1 293 ? 60.116 93.078 63.058 1.00 69.93 293 GLY B C 1
ATOM 5653 O O . GLY B 1 293 ? 61.324 92.890 63.182 1.00 69.93 293 GLY B O 1
ATOM 5654 N N . LEU B 1 294 ? 59.406 92.513 62.067 1.00 153.80 294 LEU B N 1
ATOM 5655 C CA . LEU B 1 294 ? 59.996 91.745 61.009 1.00 153.80 294 LEU B CA 1
ATOM 5656 C C . LEU B 1 294 ? 60.857 92.593 60.142 1.00 153.80 294 LEU B C 1
ATOM 5657 O O . LEU B 1 294 ? 61.985 92.209 59.813 1.00 153.80 294 LEU B O 1
ATOM 5662 N N . PRO B 1 295 ? 60.350 93.732 59.752 1.00 174.42 295 PRO B N 1
ATOM 5663 C CA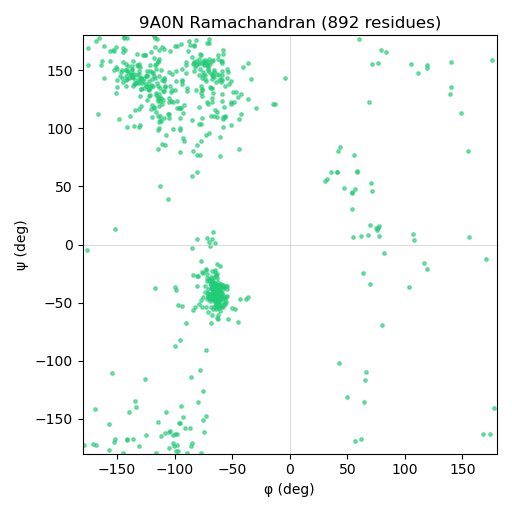 . PRO B 1 295 ? 61.128 94.623 58.959 1.00 174.42 295 PRO B CA 1
ATOM 5664 C C . PRO B 1 295 ? 62.297 95.107 59.724 1.00 174.42 295 PRO B C 1
ATOM 5665 O O . PRO B 1 295 ? 63.368 95.281 59.142 1.00 174.42 295 PRO B O 1
ATOM 5669 N N . THR B 1 296 ? 62.089 95.349 61.034 1.00 163.70 296 THR B N 1
ATOM 5670 C CA . THR B 1 296 ? 63.166 95.882 61.797 1.00 163.70 296 THR B CA 1
ATOM 5671 C C . THR B 1 296 ? 64.224 94.859 61.850 1.00 163.70 296 THR B C 1
ATOM 5672 O O . THR B 1 296 ? 65.372 95.202 61.656 1.00 163.70 296 THR B O 1
ATOM 5676 N N . TYR B 1 297 ? 63.931 93.567 62.103 1.00 173.63 297 TYR B N 1
ATOM 5677 C CA . TYR B 1 297 ? 65.051 92.664 62.186 1.00 173.63 297 TYR B CA 1
ATOM 5678 C C . TYR B 1 297 ? 65.754 92.508 60.876 1.00 173.63 297 TYR B C 1
ATOM 5679 O O . TYR B 1 297 ? 66.964 92.297 60.860 1.00 173.63 297 TYR B O 1
ATOM 5688 N N . VAL B 1 298 ? 65.043 92.550 59.734 1.00 93.41 298 VAL B N 1
ATOM 5689 C CA . VAL B 1 298 ? 65.773 92.435 58.502 1.00 93.41 298 VAL B CA 1
ATOM 5690 C C . VAL B 1 298 ? 66.762 93.576 58.401 1.00 93.41 298 VAL B C 1
ATOM 5691 O O . VAL B 1 298 ? 67.838 93.415 57.822 1.00 93.41 298 VAL B O 1
ATOM 5695 N N . ALA B 1 299 ? 66.388 94.789 58.865 1.00 98.77 299 ALA B N 1
ATOM 5696 C CA . ALA B 1 299 ? 67.268 95.935 58.784 1.00 98.77 299 ALA B CA 1
ATOM 5697 C C . ALA B 1 299 ? 68.482 95.721 59.631 1.00 98.77 299 ALA B C 1
ATOM 5698 O O . ALA B 1 299 ? 69.602 96.081 59.253 1.00 98.77 299 ALA B O 1
ATOM 5700 N N . GLU B 1 300 ? 68.292 95.163 60.843 1.00 225.97 300 GLU B N 1
ATOM 5701 C CA . GLU B 1 300 ? 69.475 95.027 61.612 1.00 225.97 300 GLU B CA 1
ATOM 5702 C C . GLU B 1 300 ? 70.369 94.055 60.974 1.00 225.97 300 GLU B C 1
ATOM 5703 O O . GLU B 1 300 ? 71.574 94.218 60.986 1.00 225.97 300 GLU B O 1
ATOM 5709 N N . ASN B 1 301 ? 69.783 92.956 60.499 1.00 141.87 301 ASN B N 1
ATOM 5710 C CA . ASN B 1 301 ? 70.517 91.864 59.967 1.00 141.87 301 ASN B CA 1
ATOM 5711 C C . ASN B 1 301 ? 70.079 91.732 58.577 1.00 141.87 301 ASN B C 1
ATOM 5712 O O . ASN B 1 301 ? 68.992 91.234 58.295 1.00 141.87 301 ASN B O 1
ATOM 5717 N N . GLY B 1 302 ? 71.003 92.091 57.692 1.00 71.51 302 GLY B N 1
ATOM 5718 C CA . GLY B 1 302 ? 70.795 92.196 56.297 1.00 71.51 302 GLY B CA 1
ATOM 5719 C C . GLY B 1 302 ? 70.366 90.918 55.717 1.00 71.51 302 GLY B C 1
ATOM 5720 O O . GLY B 1 302 ? 69.599 90.915 54.758 1.00 71.51 302 GLY B O 1
ATOM 5721 N N . PHE B 1 303 ? 70.860 89.806 56.267 1.00 95.74 303 PHE B N 1
ATOM 5722 C CA . PHE B 1 303 ? 70.586 88.549 55.656 1.00 95.74 303 PHE B CA 1
ATOM 5723 C C . PHE B 1 303 ? 69.114 88.367 55.604 1.00 95.74 303 PHE B C 1
ATOM 5724 O O . PHE B 1 303 ? 68.375 88.762 56.508 1.00 95.74 303 PHE B O 1
ATOM 5732 N N . ILE B 1 304 ? 68.673 87.790 54.478 1.00 160.25 304 ILE B N 1
ATOM 5733 C CA . ILE B 1 304 ? 67.297 87.549 54.207 1.00 160.25 304 ILE B CA 1
ATOM 5734 C C . ILE B 1 304 ? 66.878 86.489 55.147 1.00 160.25 304 ILE B C 1
ATOM 5735 O O . ILE B 1 304 ? 67.613 85.535 55.393 1.00 160.25 304 ILE B O 1
ATOM 5740 N N . CYS B 1 305 ? 65.711 86.668 55.773 1.00 75.57 305 CYS B N 1
ATOM 5741 C CA . CYS B 1 305 ? 65.317 85.623 56.648 1.00 75.57 305 CYS B CA 1
ATOM 5742 C C . CYS B 1 305 ? 64.143 84.963 56.029 1.00 75.57 305 CYS B C 1
ATOM 5743 O O . CYS B 1 305 ? 63.118 85.587 55.750 1.00 75.57 305 CYS B O 1
ATOM 5746 N N . ASN B 1 306 ? 64.296 83.657 55.774 1.00 113.41 306 ASN B N 1
ATOM 5747 C CA . ASN B 1 306 ? 63.185 82.892 55.326 1.00 113.41 306 ASN B CA 1
ATOM 5748 C C . ASN B 1 306 ? 62.620 82.462 56.610 1.00 113.41 306 ASN B C 1
ATOM 5749 O O . ASN B 1 306 ? 63.353 82.014 57.490 1.00 113.41 306 ASN B O 1
ATOM 5754 N N . MET B 1 307 ? 61.307 82.624 56.760 1.00 199.15 307 MET B N 1
ATOM 5755 C CA . MET B 1 307 ? 60.745 82.327 58.029 1.00 199.15 307 MET B CA 1
ATOM 5756 C C . MET B 1 307 ? 59.753 81.292 57.757 1.00 199.15 307 MET B C 1
ATOM 5757 O O . MET B 1 307 ? 59.466 80.977 56.609 1.00 199.15 307 MET B O 1
ATOM 5762 N N . MET B 1 308 ? 59.483 80.502 58.782 1.00 342.90 308 MET B N 1
ATOM 5763 C CA . MET B 1 308 ? 58.342 79.658 58.816 1.00 342.90 308 MET B CA 1
ATOM 5764 C C . MET B 1 308 ? 57.143 80.330 59.433 1.00 342.90 308 MET B C 1
ATOM 5765 O O . MET B 1 308 ? 56.197 80.777 58.789 1.00 342.90 308 MET B O 1
ATOM 5770 N N . ASN B 1 309 ? 57.312 80.571 60.748 1.00 116.22 309 ASN B N 1
ATOM 5771 C CA . ASN B 1 309 ? 56.312 80.979 61.675 1.00 116.22 309 ASN B CA 1
ATOM 5772 C C . ASN B 1 309 ? 56.542 82.408 61.936 1.00 116.22 309 ASN B C 1
ATOM 5773 O O . ASN B 1 309 ? 57.207 83.086 61.156 1.00 116.22 309 ASN B O 1
ATOM 5778 N N . ALA B 1 310 ? 55.986 82.905 63.050 1.00 88.75 310 ALA B N 1
ATOM 5779 C CA . ALA B 1 310 ? 56.078 84.302 63.270 1.00 88.75 310 ALA B CA 1
ATOM 5780 C C . ALA B 1 310 ? 57.530 84.716 63.343 1.00 88.75 310 ALA B C 1
ATOM 5781 O O . ALA B 1 310 ? 57.915 85.612 62.605 1.00 88.75 310 ALA B O 1
ATOM 5783 N N . PRO B 1 311 ? 58.410 84.112 64.092 1.00 169.01 311 PRO B N 1
ATOM 5784 C CA . PRO B 1 311 ? 59.729 84.703 64.188 1.00 169.01 311 PRO B CA 1
ATOM 5785 C C . PRO B 1 311 ? 60.667 84.618 63.000 1.00 169.01 311 PRO B C 1
ATOM 5786 O O . PRO B 1 311 ? 60.672 83.578 62.344 1.00 169.01 311 PRO B O 1
ATOM 5790 N N . ALA B 1 312 ? 61.446 85.707 62.713 1.00 373.84 312 ALA B N 1
ATOM 5791 C CA . ALA B 1 312 ? 62.519 85.797 61.719 1.00 373.84 312 ALA B CA 1
ATOM 5792 C C . ALA B 1 312 ? 62.486 87.141 60.998 1.00 373.84 312 ALA B C 1
ATOM 5793 O O . ALA B 1 312 ? 61.416 87.747 60.962 1.00 373.84 312 ALA B O 1
ATOM 5795 N N . ASP B 1 313 ? 63.646 87.631 60.387 1.00 250.44 313 ASP B N 1
ATOM 5796 C CA . ASP B 1 313 ? 63.806 89.054 59.997 1.00 250.44 313 ASP B CA 1
ATOM 5797 C C . ASP B 1 313 ? 63.434 89.462 61.508 1.00 250.44 313 ASP B C 1
ATOM 5798 O O . ASP B 1 313 ? 62.651 90.380 61.735 1.00 250.44 313 ASP B O 1
ATOM 5803 N N . GLU B 1 314 ? 64.026 88.762 62.587 1.00 207.91 314 GLU B N 1
ATOM 5804 C CA . GLU B 1 314 ? 63.923 88.526 64.068 1.00 207.91 314 GLU B CA 1
ATOM 5805 C C . GLU B 1 314 ? 63.079 89.414 64.969 1.00 207.91 314 GLU B C 1
ATOM 5806 O O . GLU B 1 314 ? 63.322 90.615 65.078 1.00 207.91 314 GLU B O 1
ATOM 5812 N N . TYR B 1 315 ? 62.066 88.815 65.687 1.00 140.41 315 TYR B N 1
ATOM 5813 C CA . TYR B 1 315 ? 61.213 89.604 66.563 1.00 140.41 315 TYR B CA 1
ATOM 5814 C C . TYR B 1 315 ? 60.001 88.811 67.010 1.00 140.41 315 TYR B C 1
ATOM 5815 O O . TYR B 1 315 ? 59.956 87.585 66.917 1.00 140.41 315 TYR B O 1
ATOM 5824 N N . PHE B 1 316 ? 58.977 89.539 67.529 1.00 71.11 316 PHE B N 1
ATOM 5825 C CA . PHE B 1 316 ? 57.701 88.996 67.936 1.00 71.11 316 PHE B CA 1
ATOM 5826 C C . PHE B 1 316 ? 56.713 89.419 66.883 1.00 71.11 316 PHE B C 1
ATOM 5827 O O . PHE B 1 316 ? 56.392 90.601 66.763 1.00 71.11 316 PHE B O 1
ATOM 5835 N N . THR B 1 317 ? 56.183 88.458 66.095 1.00 153.91 317 THR B N 1
ATOM 5836 C CA . THR B 1 317 ? 55.281 88.823 65.027 1.00 153.91 317 THR B CA 1
ATOM 5837 C C . THR B 1 317 ? 53.950 88.281 65.376 1.00 153.91 317 THR B C 1
ATOM 5838 O O . THR B 1 317 ? 53.825 87.065 65.531 1.00 153.91 317 THR B O 1
ATOM 5842 N N . PHE B 1 318 ? 52.919 89.116 65.531 1.00 144.24 318 PHE B N 1
ATOM 5843 C CA . PHE B 1 318 ? 51.661 88.443 65.474 1.00 144.24 318 PHE B CA 1
ATOM 5844 C C . PHE B 1 318 ? 51.437 88.195 64.008 1.00 144.24 318 PHE B C 1
ATOM 5845 O O . PHE B 1 318 ? 51.100 87.086 63.600 1.00 144.24 318 PHE B O 1
ATOM 5853 N N . GLN B 1 319 ? 51.643 89.247 63.169 1.00 126.17 319 GLN B N 1
ATOM 5854 C CA . GLN B 1 319 ? 51.509 89.080 61.744 1.00 126.17 319 GLN B CA 1
ATOM 5855 C C . GLN B 1 319 ? 51.663 90.375 60.990 1.00 126.17 319 GLN B C 1
ATOM 5856 O O . GLN B 1 319 ? 51.504 91.465 61.537 1.00 126.17 319 GLN B O 1
ATOM 5862 N N . LYS B 1 320 ? 51.990 90.231 59.679 1.00 221.25 320 LYS B N 1
ATOM 5863 C CA . LYS B 1 320 ? 52.092 91.249 58.664 1.00 221.25 320 LYS B CA 1
ATOM 5864 C C . LYS B 1 320 ? 50.630 91.737 58.566 1.00 221.25 320 LYS B C 1
ATOM 5865 O O . LYS B 1 320 ? 50.402 92.898 58.233 1.00 221.25 320 LYS B O 1
ATOM 5871 N N . GLY B 1 321 ? 49.591 90.912 58.958 1.00 156.39 321 GLY B N 1
ATOM 5872 C CA . GLY B 1 321 ? 48.198 91.272 58.674 1.00 156.39 321 GLY B CA 1
ATOM 5873 C C . GLY B 1 321 ? 47.107 90.761 59.620 1.00 156.39 321 GLY B C 1
ATOM 5874 O O . GLY B 1 321 ? 45.944 90.804 59.222 1.00 156.39 321 GLY B O 1
ATOM 5875 N N . PRO B 1 322 ? 47.362 90.243 60.796 1.00 137.63 322 PRO B N 1
ATOM 5876 C CA . PRO B 1 322 ? 46.329 89.722 61.679 1.00 137.63 322 PRO B CA 1
ATOM 5877 C C . PRO B 1 322 ? 45.319 90.609 62.347 1.00 137.63 322 PRO B C 1
ATOM 5878 O O . PRO B 1 322 ? 44.178 90.180 62.522 1.00 137.63 322 PRO B O 1
ATOM 5882 N N . VAL B 1 323 ? 45.714 91.832 62.736 1.00 62.01 323 VAL B N 1
ATOM 5883 C CA . VAL B 1 323 ? 44.965 92.596 63.698 1.00 62.01 323 VAL B CA 1
ATOM 5884 C C . VAL B 1 323 ? 43.556 92.840 63.288 1.00 62.01 323 VAL B C 1
ATOM 5885 O O . VAL B 1 323 ? 42.651 92.785 64.121 1.00 62.01 323 VAL B O 1
ATOM 5889 N N . ASP B 1 324 ? 43.306 93.090 61.999 1.00 60.52 324 ASP B N 1
ATOM 5890 C CA . ASP B 1 324 ? 41.993 93.517 61.633 1.00 60.52 324 ASP B CA 1
ATOM 5891 C C . ASP B 1 324 ? 40.987 92.435 61.766 1.00 60.52 324 ASP B C 1
ATOM 5892 O O . ASP B 1 324 ? 41.285 91.292 62.105 1.00 60.52 324 ASP B O 1
ATOM 5897 N N . GLU B 1 325 ? 39.734 92.842 61.497 1.00 78.26 325 GLU B N 1
ATOM 5898 C CA . GLU B 1 325 ? 38.561 92.036 61.577 1.00 78.26 325 GLU B CA 1
ATOM 5899 C C . GLU B 1 325 ? 38.700 90.949 60.569 1.00 78.26 325 GLU B C 1
ATOM 5900 O O . GLU B 1 325 ? 38.102 89.886 60.724 1.00 78.26 325 GLU B O 1
ATOM 5906 N N . THR B 1 326 ? 39.502 91.196 59.508 1.00 139.65 326 THR B N 1
ATOM 5907 C CA . THR B 1 326 ? 39.677 90.225 58.465 1.00 139.65 326 THR B CA 1
ATOM 5908 C C . THR B 1 326 ? 40.134 88.980 59.142 1.00 139.65 326 THR B C 1
ATOM 5909 O O . THR B 1 326 ? 39.639 87.890 58.863 1.00 139.65 326 THR B O 1
ATOM 5913 N N . GLY B 1 327 ? 41.098 89.117 60.068 1.00 32.13 327 GLY B N 1
ATOM 5914 C CA . GLY B 1 327 ? 41.489 87.996 60.860 1.00 32.13 327 GLY B CA 1
ATOM 5915 C C . GLY B 1 327 ? 42.340 87.062 60.072 1.00 32.13 327 GLY B C 1
ATOM 5916 O O . GLY B 1 327 ? 42.575 85.939 60.511 1.00 32.13 327 GLY B O 1
ATOM 5917 N N . TRP B 1 328 ? 42.826 87.475 58.889 1.00 107.08 328 TRP B N 1
ATOM 5918 C CA . TRP B 1 328 ? 43.708 86.564 58.228 1.00 107.08 328 TRP B CA 1
ATOM 5919 C C . TRP B 1 328 ? 44.889 86.421 59.124 1.00 107.08 328 TRP B C 1
ATOM 5920 O O . TRP B 1 328 ? 45.260 87.359 59.830 1.00 107.08 328 TRP B O 1
ATOM 5931 N N . VAL B 1 329 ? 45.489 85.216 59.135 1.00 61.90 329 VAL B N 1
ATOM 5932 C CA . VAL B 1 329 ? 46.524 84.933 60.081 1.00 61.90 329 VAL B CA 1
ATOM 5933 C C . VAL B 1 329 ? 47.837 84.736 59.387 1.00 61.90 329 VAL B C 1
ATOM 5934 O O . VAL B 1 329 ? 47.906 84.441 58.196 1.00 61.90 329 VAL B O 1
ATOM 5938 N N . ILE B 1 330 ? 48.923 84.901 60.172 1.00 256.37 330 ILE B N 1
ATOM 5939 C CA . ILE B 1 330 ? 50.293 84.838 59.747 1.00 256.37 330 ILE B CA 1
ATOM 5940 C C . ILE B 1 330 ? 50.745 83.427 59.587 1.00 256.37 330 ILE B C 1
ATOM 5941 O O . ILE B 1 330 ? 50.551 82.617 60.493 1.00 256.37 330 ILE B O 1
ATOM 5946 N N . LYS B 1 331 ? 51.144 83.013 58.363 1.00 224.66 331 LYS B N 1
ATOM 5947 C CA . LYS B 1 331 ? 51.900 81.796 58.301 1.00 224.66 331 LYS B CA 1
ATOM 5948 C C . LYS B 1 331 ? 53.381 82.019 58.281 1.00 224.66 331 LYS B C 1
ATOM 5949 O O . LYS B 1 331 ? 54.077 82.116 59.292 1.00 224.66 331 LYS B O 1
ATOM 5955 N N . ASN B 1 332 ? 53.842 82.307 57.049 1.00 116.65 332 ASN B N 1
ATOM 5956 C CA . ASN B 1 332 ? 55.226 82.379 56.703 1.00 116.65 332 ASN B CA 1
ATOM 5957 C C . ASN B 1 332 ? 55.378 83.698 56.067 1.00 116.65 332 ASN B C 1
ATOM 5958 O O . ASN B 1 332 ? 54.568 84.104 55.235 1.00 116.65 332 ASN B O 1
ATOM 5963 N N . VAL B 1 333 ? 56.428 84.417 56.456 1.00 74.80 333 VAL B N 1
ATOM 5964 C CA . VAL B 1 333 ? 56.638 85.665 55.828 1.00 74.80 333 VAL B CA 1
ATOM 5965 C C . VAL B 1 333 ? 58.047 85.652 55.397 1.00 74.80 333 VAL B C 1
ATOM 5966 O O . VAL B 1 333 ? 58.920 85.095 56.064 1.00 74.80 333 VAL B O 1
ATOM 5970 N N . LEU B 1 334 ? 58.296 86.248 54.230 1.00 149.91 334 LEU B N 1
ATOM 5971 C CA . LEU B 1 334 ? 59.644 86.323 53.803 1.00 149.91 334 LEU B CA 1
ATOM 5972 C C . LEU B 1 334 ? 59.935 87.775 53.859 1.00 149.91 334 LEU B C 1
ATOM 5973 O O . LEU B 1 334 ? 59.218 88.577 53.264 1.00 149.91 334 LEU B O 1
ATOM 5978 N N . SER B 1 335 ? 60.971 88.169 54.614 1.00 79.11 335 SER B N 1
ATOM 5979 C CA . SER B 1 335 ? 61.241 89.566 54.650 1.00 79.11 335 SER B CA 1
ATOM 5980 C C . SER B 1 335 ? 62.624 89.733 54.178 1.00 79.11 335 SER B C 1
ATOM 5981 O O . SER B 1 335 ? 63.508 88.932 54.474 1.00 79.11 335 SER B O 1
ATOM 5984 N N . LEU B 1 336 ? 62.833 90.790 53.395 1.00 183.07 336 LEU B N 1
ATOM 5985 C CA . LEU B 1 336 ? 64.147 90.956 52.896 1.00 183.07 336 LEU B CA 1
ATOM 5986 C C . LEU B 1 336 ? 64.406 92.400 53.033 1.00 183.07 336 LEU B C 1
ATOM 5987 O O . LEU B 1 336 ? 63.522 93.250 52.922 1.00 183.07 336 LEU B O 1
ATOM 5992 N N . PRO B 1 337 ? 65.626 92.643 53.323 1.00 106.82 337 PRO B N 1
ATOM 5993 C CA . PRO B 1 337 ? 66.127 93.968 53.449 1.00 106.82 337 PRO B CA 1
ATOM 5994 C C . PRO B 1 337 ? 66.029 94.528 52.086 1.00 106.82 337 PRO B C 1
ATOM 5995 O O . PRO B 1 337 ? 66.123 93.761 51.130 1.00 106.82 337 PRO B O 1
ATOM 5999 N N . ILE B 1 338 ? 65.809 95.841 51.959 1.00 90.79 338 ILE B N 1
ATOM 6000 C CA . ILE B 1 338 ? 65.971 96.343 50.644 1.00 90.79 338 ILE B CA 1
ATOM 6001 C C . ILE B 1 338 ? 67.310 96.965 50.750 1.00 90.79 338 ILE B C 1
ATOM 6002 O O . ILE B 1 338 ? 67.446 98.067 51.275 1.00 90.79 338 ILE B O 1
ATOM 6007 N N . VAL B 1 339 ? 68.350 96.250 50.278 1.00 93.25 339 VAL B N 1
ATOM 6008 C CA . VAL B 1 339 ? 69.615 96.892 50.371 1.00 93.25 339 VAL B CA 1
ATOM 6009 C C . VAL B 1 339 ? 69.423 97.921 49.347 1.00 93.25 339 VAL B C 1
ATOM 6010 O O . VAL B 1 339 ? 69.138 97.631 48.188 1.00 93.25 339 VAL B O 1
ATOM 6014 N N . ASN B 1 340 ? 69.540 99.176 49.757 1.00 126.62 340 ASN B N 1
ATOM 6015 C CA . ASN B 1 340 ? 69.181 100.156 48.806 1.00 126.62 340 ASN B CA 1
ATOM 6016 C C . ASN B 1 340 ? 70.411 100.337 48.014 1.00 126.62 340 ASN B C 1
ATOM 6017 O O . ASN B 1 340 ? 71.327 99.519 48.109 1.00 126.62 340 ASN B O 1
ATOM 6022 N N . LYS B 1 341 ? 70.422 101.369 47.149 1.00 269.42 341 LYS B N 1
ATOM 6023 C CA . LYS B 1 341 ? 71.736 101.747 46.756 1.00 269.42 341 LYS B CA 1
ATOM 6024 C C . LYS B 1 341 ? 72.207 102.088 48.215 1.00 269.42 341 LYS B C 1
ATOM 6025 O O . LYS B 1 341 ? 73.315 101.727 48.617 1.00 269.42 341 LYS B O 1
ATOM 6031 N N . LYS B 1 342 ? 71.318 102.760 49.050 1.00 310.64 342 LYS B N 1
ATOM 6032 C CA . LYS B 1 342 ? 71.428 103.072 50.485 1.00 310.64 342 LYS B CA 1
ATOM 6033 C C . LYS B 1 342 ? 71.762 101.737 51.120 1.00 310.64 342 LYS B C 1
ATOM 6034 O O . LYS B 1 342 ? 70.893 100.891 51.318 1.00 310.64 342 LYS B O 1
ATOM 6040 N N . GLU B 1 343 ? 73.046 101.528 51.482 1.00 146.06 343 GLU B N 1
ATOM 6041 C CA . GLU B 1 343 ? 73.552 100.255 51.946 1.00 146.06 343 GLU B CA 1
ATOM 6042 C C . GLU B 1 343 ? 72.923 99.899 53.237 1.00 146.06 343 GLU B C 1
ATOM 6043 O O . GLU B 1 343 ? 72.649 98.727 53.504 1.00 146.06 343 GLU B O 1
ATOM 6049 N N . GLU B 1 344 ? 72.667 100.915 54.079 1.00 117.99 344 GLU B N 1
ATOM 6050 C CA . GLU B 1 344 ? 71.999 100.609 55.297 1.00 117.99 344 GLU B CA 1
ATOM 6051 C C . GLU B 1 344 ? 70.698 100.087 54.851 1.00 117.99 344 GLU B C 1
ATOM 6052 O O . GLU B 1 344 ? 70.278 100.285 53.714 1.00 117.99 344 GLU B O 1
ATOM 6058 N N . ILE B 1 345 ? 70.007 99.400 55.745 1.00 180.50 345 ILE B N 1
ATOM 6059 C CA . ILE B 1 345 ? 68.805 98.790 55.322 1.00 180.50 345 ILE B CA 1
ATOM 6060 C C . ILE B 1 345 ? 67.806 99.881 55.257 1.00 180.50 345 ILE B C 1
ATOM 6061 O O . ILE B 1 345 ? 67.114 100.173 56.228 1.00 180.50 345 ILE B O 1
ATOM 6066 N N . VAL B 1 346 ? 67.708 100.535 54.087 1.00 98.81 346 VAL B N 1
ATOM 6067 C CA . VAL B 1 346 ? 66.662 101.487 54.043 1.00 98.81 346 VAL B CA 1
ATOM 6068 C C . VAL B 1 346 ? 65.540 100.755 53.420 1.00 98.81 346 VAL B C 1
ATOM 6069 O O . VAL B 1 346 ? 65.462 100.566 52.207 1.00 98.81 346 VAL B O 1
ATOM 6073 N N . GLY B 1 347 ? 64.629 100.308 54.294 1.00 74.34 347 GLY B N 1
ATOM 6074 C CA . GLY B 1 347 ? 63.480 99.609 53.840 1.00 74.34 347 GLY B CA 1
ATOM 6075 C C . GLY B 1 347 ? 63.577 98.165 54.098 1.00 74.34 347 GLY B C 1
ATOM 6076 O O . GLY B 1 347 ? 64.644 97.571 54.207 1.00 74.34 347 GLY B O 1
ATOM 6077 N N . VAL B 1 348 ? 62.381 97.585 54.178 1.00 149.93 348 VAL B N 1
ATOM 6078 C CA . VAL B 1 348 ? 62.157 96.208 54.411 1.00 149.93 348 VAL B CA 1
ATOM 6079 C C . VAL B 1 348 ? 61.057 95.890 53.468 1.00 149.93 348 VAL B C 1
ATOM 6080 O O . VAL B 1 348 ? 60.235 96.748 53.150 1.00 149.93 348 VAL B O 1
ATOM 6084 N N . ALA B 1 349 ? 61.041 94.664 52.936 1.00 67.96 349 ALA B N 1
ATOM 6085 C CA . ALA B 1 349 ? 59.914 94.289 52.158 1.00 67.96 349 ALA B CA 1
ATOM 6086 C C . ALA B 1 349 ? 59.445 93.095 52.872 1.00 67.96 349 ALA B C 1
ATOM 6087 O O . ALA B 1 349 ? 60.238 92.235 53.249 1.00 67.96 349 ALA B O 1
ATOM 6089 N N . THR B 1 350 ? 58.139 93.020 53.102 1.00 72.11 350 THR B N 1
ATOM 6090 C CA . THR B 1 350 ? 57.677 91.890 53.816 1.00 72.11 350 THR B CA 1
ATOM 6091 C C . THR B 1 350 ? 56.745 91.235 52.884 1.00 72.11 350 THR B C 1
ATOM 6092 O O . THR B 1 350 ? 56.083 91.884 52.074 1.00 72.11 350 THR B O 1
ATOM 6096 N N . PHE B 1 351 ? 56.692 89.912 52.998 1.00 175.70 351 PHE B N 1
ATOM 6097 C CA . PHE B 1 351 ? 55.917 89.063 52.168 1.00 175.70 351 PHE B CA 1
ATOM 6098 C C . PHE B 1 351 ? 54.951 88.511 53.154 1.00 175.70 351 PHE B C 1
ATOM 6099 O O . PHE B 1 351 ? 55.003 88.845 54.335 1.00 175.70 351 PHE B O 1
ATOM 6107 N N . TYR B 1 352 ? 54.012 87.693 52.686 1.00 106.29 352 TYR B N 1
ATOM 6108 C CA . TYR B 1 352 ? 52.956 87.211 53.513 1.00 106.29 352 TYR B CA 1
ATOM 6109 C C . TYR B 1 352 ? 52.861 85.766 53.171 1.00 106.29 352 TYR B C 1
ATOM 6110 O O . TYR B 1 352 ? 53.773 85.194 52.581 1.00 106.29 352 TYR B O 1
ATOM 6119 N N . ASN B 1 353 ? 51.784 85.096 53.591 1.00 75.10 353 ASN B N 1
ATOM 6120 C CA . ASN B 1 353 ? 51.716 83.723 53.237 1.00 75.10 353 ASN B CA 1
ATOM 6121 C C . ASN B 1 353 ? 51.543 83.656 51.760 1.00 75.10 353 ASN B C 1
ATOM 6122 O O . ASN B 1 353 ? 50.859 84.482 51.155 1.00 75.10 353 ASN B O 1
ATOM 6127 N N . ARG B 1 354 ? 52.201 82.660 51.141 1.00 110.18 354 ARG B N 1
ATOM 6128 C CA . ARG B 1 354 ? 52.131 82.501 49.724 1.00 110.18 354 ARG B CA 1
ATOM 6129 C C . ARG B 1 354 ? 50.755 82.025 49.437 1.00 110.18 354 ARG B C 1
ATOM 6130 O O . ARG B 1 354 ? 50.119 81.378 50.264 1.00 110.18 354 ARG B O 1
ATOM 6138 N N . LYS B 1 355 ? 50.246 82.374 48.245 1.00 89.55 355 LYS B N 1
ATOM 6139 C CA . LYS B 1 355 ? 48.913 82.005 47.902 1.00 89.55 355 LYS B CA 1
ATOM 6140 C C . LYS B 1 355 ? 48.834 80.516 47.995 1.00 89.55 355 LYS B C 1
ATOM 6141 O O . LYS B 1 355 ? 47.892 79.973 48.568 1.00 89.55 355 LYS B O 1
ATOM 6147 N N . ASP B 1 356 ? 49.850 79.822 47.450 1.00 41.23 356 ASP B N 1
ATOM 6148 C CA . ASP B 1 356 ? 49.865 78.387 47.452 1.00 41.23 356 ASP B CA 1
ATOM 6149 C C . ASP B 1 356 ? 49.941 77.891 48.863 1.00 41.23 356 ASP B C 1
ATOM 6150 O O . ASP B 1 356 ? 49.269 76.923 49.218 1.00 41.23 356 ASP B O 1
ATOM 6155 N N . GLY B 1 357 ? 50.743 78.555 49.722 1.00 38.30 357 GLY B N 1
ATOM 6156 C CA . GLY B 1 357 ? 50.858 78.106 51.083 1.00 38.30 357 GLY B CA 1
ATOM 6157 C C . GLY B 1 357 ? 52.265 77.679 51.381 1.00 38.30 357 GLY B C 1
ATOM 6158 O O . GLY B 1 357 ? 52.641 77.571 52.547 1.00 38.30 357 GLY B O 1
ATOM 6159 N N . LYS B 1 358 ? 53.094 77.445 50.347 1.00 99.56 358 LYS B N 1
ATOM 6160 C CA . LYS B 1 358 ? 54.433 76.975 50.579 1.00 99.56 358 LYS B CA 1
ATOM 6161 C C . LYS B 1 358 ? 55.264 78.099 51.114 1.00 99.56 358 LYS B C 1
ATOM 6162 O O . LYS B 1 358 ? 55.142 79.262 50.728 1.00 99.56 358 LYS B O 1
ATOM 6168 N N . PRO B 1 359 ? 56.112 77.718 52.026 1.00 92.60 359 PRO B N 1
ATOM 6169 C CA . PRO B 1 359 ? 57.035 78.586 52.702 1.00 92.60 359 PRO B CA 1
ATOM 6170 C C . PRO B 1 359 ? 58.036 79.059 51.710 1.00 92.60 359 PRO B C 1
ATOM 6171 O O . PRO B 1 359 ? 58.212 78.409 50.681 1.00 92.60 359 PRO B O 1
ATOM 6175 N N . PHE B 1 360 ? 58.700 80.195 51.972 1.00 179.94 360 PHE B N 1
ATOM 6176 C CA . PHE B 1 360 ? 59.720 80.521 51.031 1.00 179.94 360 PHE B CA 1
ATOM 6177 C C . PHE B 1 360 ? 60.800 79.489 51.190 1.00 179.94 360 PHE B C 1
ATOM 6178 O O . PHE B 1 360 ? 61.168 79.117 52.303 1.00 179.94 360 PHE B O 1
ATOM 6186 N N . ASP B 1 361 ? 61.294 78.971 50.046 1.00 88.54 361 ASP B N 1
ATOM 6187 C CA . ASP B 1 361 ? 62.256 77.905 49.971 1.00 88.54 361 ASP B CA 1
ATOM 6188 C C . ASP B 1 361 ? 63.633 78.415 49.685 1.00 88.54 361 ASP B C 1
ATOM 6189 O O . ASP B 1 361 ? 63.918 79.588 49.884 1.00 88.54 361 ASP B O 1
ATOM 6194 N N . GLU B 1 362 ? 64.558 77.520 49.255 1.00 118.08 362 GLU B N 1
ATOM 6195 C CA . GLU B 1 362 ? 65.897 78.004 49.051 1.00 118.08 362 GLU B CA 1
ATOM 6196 C C . GLU B 1 362 ? 65.942 79.050 47.971 1.00 118.08 362 GLU B C 1
ATOM 6197 O O . GLU B 1 362 ? 66.217 80.196 48.262 1.00 118.08 362 GLU B O 1
ATOM 6203 N N . TYR B 1 363 ? 65.609 78.711 46.716 1.00 242.32 363 TYR B N 1
ATOM 6204 C CA . TYR B 1 363 ? 65.481 79.514 45.519 1.00 242.32 363 TYR B CA 1
ATOM 6205 C C . TYR B 1 363 ? 64.152 80.269 45.692 1.00 242.32 363 TYR B C 1
ATOM 6206 O O . TYR B 1 363 ? 63.894 81.141 44.892 1.00 242.32 363 TYR B O 1
ATOM 6215 N N . ASP B 1 364 ? 63.120 79.819 46.479 1.00 114.08 364 ASP B N 1
ATOM 6216 C CA . ASP B 1 364 ? 61.936 80.681 46.687 1.00 114.08 364 ASP B CA 1
ATOM 6217 C C . ASP B 1 364 ? 62.413 81.887 47.448 1.00 114.08 364 ASP B C 1
ATOM 6218 O O . ASP B 1 364 ? 62.055 83.038 47.191 1.00 114.08 364 ASP B O 1
ATOM 6223 N N . GLU B 1 365 ? 63.280 81.638 48.431 1.00 98.01 365 GLU B N 1
ATOM 6224 C CA . GLU B 1 365 ? 63.823 82.710 49.193 1.00 98.01 365 GLU B CA 1
ATOM 6225 C C . GLU B 1 365 ? 64.633 83.514 48.244 1.00 98.01 365 GLU B C 1
ATOM 6226 O O . GLU B 1 365 ? 64.603 84.721 48.374 1.00 98.01 365 GLU B O 1
ATOM 6232 N N . GLN B 1 366 ? 65.377 82.894 47.291 1.00 213.33 366 GLN B N 1
ATOM 6233 C CA . GLN B 1 366 ? 66.232 83.595 46.349 1.00 213.33 366 GLN B CA 1
ATOM 6234 C C . GLN B 1 366 ? 65.363 84.454 45.454 1.00 213.33 366 GLN B C 1
ATOM 6235 O O . GLN B 1 366 ? 65.850 85.492 45.050 1.00 213.33 366 GLN B O 1
ATOM 6241 N N . ILE B 1 367 ? 64.132 84.045 45.017 1.00 111.42 367 ILE B N 1
ATOM 6242 C CA . ILE B 1 367 ? 63.300 84.900 44.172 1.00 111.42 367 ILE B CA 1
ATOM 6243 C C . ILE B 1 367 ? 62.923 86.120 44.899 1.00 111.42 367 ILE B C 1
ATOM 6244 O O . ILE B 1 367 ? 62.972 87.226 44.365 1.00 111.42 367 ILE B O 1
ATOM 6249 N N . ILE B 1 368 ? 62.536 85.945 46.157 1.00 224.30 368 ILE B N 1
ATOM 6250 C CA . ILE B 1 368 ? 62.134 87.088 46.895 1.00 224.30 368 ILE B CA 1
ATOM 6251 C C . ILE B 1 368 ? 63.294 88.034 47.071 1.00 224.30 368 ILE B C 1
ATOM 6252 O O . ILE B 1 368 ? 63.090 89.241 47.000 1.00 224.30 368 ILE B O 1
ATOM 6257 N N . GLU B 1 369 ? 64.521 87.526 47.350 1.00 158.96 369 GLU B N 1
ATOM 6258 C CA . GLU B 1 369 ? 65.702 88.340 47.576 1.00 158.96 369 GLU B CA 1
ATOM 6259 C C . GLU B 1 369 ? 66.047 89.061 46.296 1.00 158.96 369 GLU B C 1
ATOM 6260 O O . GLU B 1 369 ? 66.586 90.155 46.380 1.00 158.96 369 GLU B O 1
ATOM 6266 N N . THR B 1 370 ? 65.843 88.464 45.091 1.00 90.82 370 THR B N 1
ATOM 6267 C CA . THR B 1 370 ? 66.136 89.124 43.822 1.00 90.82 370 THR B CA 1
ATOM 6268 C C . THR B 1 370 ? 65.220 90.287 43.684 1.00 90.82 370 THR B C 1
ATOM 6269 O O . THR B 1 370 ? 65.643 91.349 43.239 1.00 90.82 370 THR B O 1
ATOM 6273 N N . LEU B 1 371 ? 63.933 90.114 44.050 1.00 86.05 371 LEU B N 1
ATOM 6274 C CA . LEU B 1 371 ? 63.007 91.204 43.919 1.00 86.05 371 LEU B CA 1
ATOM 6275 C C . LEU B 1 371 ? 63.413 92.322 44.832 1.00 86.05 371 LEU B C 1
ATOM 6276 O O . LEU B 1 371 ? 63.340 93.473 44.425 1.00 86.05 371 LEU B O 1
ATOM 6281 N N . THR B 1 372 ? 63.841 92.025 46.079 1.00 105.76 372 THR B N 1
ATOM 6282 C CA . THR B 1 372 ? 64.222 93.032 47.050 1.00 105.76 372 THR B CA 1
ATOM 6283 C C . THR B 1 372 ? 65.459 93.760 46.571 1.00 105.76 372 THR B C 1
ATOM 6284 O O . THR B 1 372 ? 65.581 94.951 46.816 1.00 105.76 372 THR B O 1
ATOM 6288 N N . GLN B 1 373 ? 66.444 93.078 45.938 1.00 113.86 373 GLN B N 1
ATOM 6289 C CA . GLN B 1 373 ? 67.667 93.706 45.460 1.00 113.86 373 GLN B CA 1
ATOM 6290 C C . GLN B 1 373 ? 67.329 94.663 44.354 1.00 113.86 373 GLN B C 1
ATOM 6291 O O . GLN B 1 373 ? 67.913 95.737 44.231 1.00 113.86 373 GLN B O 1
ATOM 6297 N N . PHE B 1 374 ? 66.374 94.288 43.492 1.00 165.55 374 PHE B N 1
ATOM 6298 C CA . PHE B 1 374 ? 65.986 95.119 42.383 1.00 165.55 374 PHE B CA 1
ATOM 6299 C C . PHE B 1 374 ? 65.334 96.362 42.933 1.00 165.55 374 PHE B C 1
ATOM 6300 O O . PHE B 1 374 ? 65.515 97.442 42.376 1.00 165.55 374 PHE B O 1
ATOM 6308 N N . LEU B 1 375 ? 64.514 96.229 44.005 1.00 171.71 375 LEU B N 1
ATOM 6309 C CA . LEU B 1 375 ? 63.813 97.323 44.651 1.00 171.71 375 LEU B CA 1
ATOM 6310 C C . LEU B 1 375 ? 64.850 98.240 45.247 1.00 171.71 375 LEU B C 1
ATOM 6311 O O . LEU B 1 375 ? 64.633 99.442 45.230 1.00 171.71 375 LEU B O 1
ATOM 6316 N N . GLY B 1 376 ? 65.961 97.721 45.838 1.00 86.25 376 GLY B N 1
ATOM 6317 C CA . GLY B 1 376 ? 67.016 98.546 46.407 1.00 86.25 376 GLY B CA 1
ATOM 6318 C C . GLY B 1 376 ? 67.651 99.333 45.300 1.00 86.25 376 GLY B C 1
ATOM 6319 O O . GLY B 1 376 ? 67.972 100.500 45.495 1.00 86.25 376 GLY B O 1
ATOM 6320 N N . TRP B 1 377 ? 67.891 98.722 44.113 1.00 152.66 377 TRP B N 1
ATOM 6321 C CA . TRP B 1 377 ? 68.554 99.482 43.085 1.00 152.66 377 TRP B CA 1
ATOM 6322 C C . TRP B 1 377 ? 67.636 100.587 42.600 1.00 152.66 377 TRP B C 1
ATOM 6323 O O . TRP B 1 377 ? 68.084 101.677 42.250 1.00 152.66 377 TRP B O 1
ATOM 6334 N N . SER B 1 378 ? 66.314 100.331 42.507 1.00 120.38 378 SER B N 1
ATOM 6335 C CA . SER B 1 378 ? 65.385 101.353 42.053 1.00 120.38 378 SER B CA 1
ATOM 6336 C C . SER B 1 378 ? 65.299 102.485 43.077 1.00 120.38 378 SER B C 1
ATOM 6337 O O . SER B 1 378 ? 65.025 103.636 42.722 1.00 120.38 378 SER B O 1
ATOM 6340 N N . VAL B 1 379 ? 65.456 102.175 44.392 1.00 144.64 379 VAL B N 1
ATOM 6341 C CA . VAL B 1 379 ? 65.417 103.189 45.428 1.00 144.64 379 VAL B CA 1
ATOM 6342 C C . VAL B 1 379 ? 66.638 104.032 45.257 1.00 144.64 379 VAL B C 1
ATOM 6343 O O . VAL B 1 379 ? 66.572 105.220 45.559 1.00 144.64 379 VAL B O 1
ATOM 6347 N N . LEU B 1 380 ? 67.776 103.422 44.814 1.00 264.55 380 LEU B N 1
ATOM 6348 C CA . LEU B 1 380 ? 69.025 104.105 44.562 1.00 264.55 380 LEU B CA 1
ATOM 6349 C C . LEU B 1 380 ? 68.719 105.084 43.524 1.00 264.55 380 LEU B C 1
ATOM 6350 O O . LEU B 1 380 ? 69.147 106.196 43.729 1.00 264.55 380 LEU B O 1
ATOM 6355 N N . ASN B 1 381 ? 67.999 104.713 42.427 1.00 128.22 381 ASN B N 1
ATOM 6356 C CA . ASN B 1 381 ? 67.730 105.579 41.295 1.00 128.22 381 ASN B CA 1
ATOM 6357 C C . ASN B 1 381 ? 66.887 106.747 41.761 1.00 128.22 381 ASN B C 1
ATOM 6358 O O . ASN B 1 381 ? 67.069 107.865 41.298 1.00 128.22 381 ASN B O 1
ATOM 6363 N N . THR B 1 382 ? 65.895 106.551 42.652 1.00 111.90 382 THR B N 1
ATOM 6364 C CA . THR B 1 382 ? 65.079 107.681 43.055 1.00 111.90 382 THR B CA 1
ATOM 6365 C C . THR B 1 382 ? 65.852 108.688 43.837 1.00 111.90 382 THR B C 1
ATOM 6366 O O . THR B 1 382 ? 65.759 109.916 43.652 1.00 111.90 382 THR B O 1
ATOM 6370 N N . ASP B 1 383 ? 66.646 108.135 44.760 1.00 127.33 383 ASP B N 1
ATOM 6371 C CA . ASP B 1 383 ? 67.345 108.969 45.659 1.00 127.33 383 ASP B CA 1
ATOM 6372 C C . ASP B 1 383 ? 68.261 109.780 44.862 1.00 127.33 383 ASP B C 1
ATOM 6373 O O . ASP B 1 383 ? 68.335 110.963 45.168 1.00 127.33 383 ASP B O 1
ATOM 6378 N N . THR B 1 384 ? 68.910 109.144 43.841 1.00 264.03 384 THR B N 1
ATOM 6379 C CA . THR B 1 384 ? 69.904 109.657 42.925 1.00 264.03 384 THR B CA 1
ATOM 6380 C C . THR B 1 384 ? 69.274 110.732 42.134 1.00 264.03 384 THR B C 1
ATOM 6381 O O . THR B 1 384 ? 69.968 111.679 41.847 1.00 264.03 384 THR B O 1
ATOM 6385 N N . TYR B 1 385 ? 68.002 110.647 41.700 1.00 110.19 385 TYR B N 1
ATOM 6386 C CA . TYR B 1 385 ? 67.480 111.753 40.927 1.00 110.19 385 TYR B CA 1
ATOM 6387 C C . TYR B 1 385 ? 67.460 112.970 41.758 1.00 110.19 385 TYR B C 1
ATOM 6388 O O . TYR B 1 385 ? 67.899 114.049 41.347 1.00 110.19 385 TYR B O 1
ATOM 6397 N N . ASP B 1 386 ? 66.948 112.814 42.982 1.00 130.41 386 ASP B N 1
ATOM 6398 C CA . ASP B 1 386 ? 66.792 114.032 43.697 1.00 130.41 386 ASP B CA 1
ATOM 6399 C C . ASP B 1 386 ? 68.075 114.699 44.025 1.00 130.41 386 ASP B C 1
ATOM 6400 O O . ASP B 1 386 ? 68.324 115.903 43.820 1.00 130.41 386 ASP B O 1
ATOM 6405 N N . LYS B 1 387 ? 68.940 113.835 44.536 1.00 195.07 387 LYS B N 1
ATOM 6406 C CA . LYS B 1 387 ? 70.123 114.337 45.083 1.00 195.07 387 LYS B CA 1
ATOM 6407 C C . LYS B 1 387 ? 70.905 114.978 44.028 1.00 195.07 387 LYS B C 1
ATOM 6408 O O . LYS B 1 387 ? 71.475 115.995 44.402 1.00 195.07 387 LYS B O 1
ATOM 6414 N N . MET B 1 388 ? 70.920 114.394 42.776 1.00 208.73 388 MET B N 1
ATOM 6415 C CA . MET B 1 388 ? 71.645 114.731 41.552 1.00 208.73 388 MET B CA 1
ATOM 6416 C C . MET B 1 388 ? 71.239 116.032 41.108 1.00 208.73 388 MET B C 1
ATOM 6417 O O . MET B 1 388 ? 72.084 116.786 40.652 1.00 208.73 388 MET B O 1
ATOM 6422 N N . ASN B 1 389 ? 69.941 116.322 41.195 1.00 142.30 389 ASN B N 1
ATOM 6423 C CA . ASN B 1 389 ? 69.658 117.620 40.725 1.00 142.30 389 ASN B CA 1
ATOM 6424 C C . ASN B 1 389 ? 70.310 118.603 41.583 1.00 142.30 389 ASN B C 1
ATOM 6425 O O . ASN B 1 389 ? 71.067 119.453 41.100 1.00 142.30 389 ASN B O 1
ATOM 6430 N N . LYS B 1 390 ? 70.099 118.413 42.891 1.00 156.06 390 LYS B N 1
ATOM 6431 C CA . LYS B 1 390 ? 70.557 119.489 43.682 1.00 156.06 390 LYS B CA 1
ATOM 6432 C C . LYS B 1 390 ? 72.032 119.703 43.657 1.00 156.06 390 LYS B C 1
ATOM 6433 O O . LYS B 1 390 ? 72.542 120.799 43.407 1.00 156.06 390 LYS B O 1
ATOM 6439 N N . LEU B 1 391 ? 72.758 118.624 43.941 1.00 264.87 391 LEU B N 1
ATOM 6440 C CA . LEU B 1 391 ? 74.153 118.801 44.136 1.00 264.87 391 LEU B CA 1
ATOM 6441 C C . LEU B 1 391 ? 74.912 119.103 42.957 1.00 264.87 391 LEU B C 1
ATOM 6442 O O . LEU B 1 391 ? 75.787 119.991 42.859 1.00 264.87 391 LEU B O 1
ATOM 6447 N N . GLU B 1 392 ? 74.484 118.289 42.016 1.00 339.28 392 GLU B N 1
ATOM 6448 C CA . GLU B 1 392 ? 75.259 118.241 40.901 1.00 339.28 392 GLU B CA 1
ATOM 6449 C C . GLU B 1 392 ? 75.137 119.906 40.274 1.00 339.28 392 GLU B C 1
ATOM 6450 O O . GLU B 1 392 ? 76.075 120.581 39.733 1.00 339.28 392 GLU B O 1
ATOM 6456 N N . ASN B 1 393 ? 73.924 120.675 40.384 1.00 173.02 393 ASN B N 1
ATOM 6457 C CA . ASN B 1 393 ? 73.533 122.149 40.039 1.00 173.02 393 ASN B CA 1
ATOM 6458 C C . ASN B 1 393 ? 74.320 123.122 40.884 1.00 173.02 393 ASN B C 1
ATOM 6459 O O . ASN B 1 393 ? 74.610 124.273 40.498 1.00 173.02 393 ASN B O 1
ATOM 6464 N N . ARG B 1 394 ? 74.588 122.705 42.133 1.00 181.07 394 ARG B N 1
ATOM 6465 C CA . ARG B 1 394 ? 75.392 123.605 42.892 1.00 181.07 394 ARG B CA 1
ATOM 6466 C C . ARG B 1 394 ? 76.722 123.691 42.204 1.00 181.07 394 ARG B C 1
ATOM 6467 O O . ARG B 1 394 ? 77.314 124.767 42.079 1.00 181.07 394 ARG B O 1
ATOM 6475 N N . LYS B 1 395 ? 77.209 122.536 41.705 1.00 111.92 395 LYS B N 1
ATOM 6476 C CA . LYS B 1 395 ? 78.515 122.478 41.096 1.00 111.92 395 LYS B CA 1
ATOM 6477 C C . LYS B 1 395 ? 78.523 123.396 39.878 1.00 111.92 395 LYS B C 1
ATOM 6478 O O . LYS B 1 395 ? 79.469 124.158 39.649 1.00 111.92 395 LYS B O 1
ATOM 6484 N N . ASP B 1 396 ? 77.415 123.363 39.099 1.00 132.07 396 ASP B N 1
ATOM 6485 C CA . ASP B 1 396 ? 77.200 124.086 37.862 1.00 132.07 396 ASP B CA 1
ATOM 6486 C C . ASP B 1 396 ? 77.198 125.586 38.130 1.00 132.07 396 ASP B C 1
ATOM 6487 O O . ASP B 1 396 ? 77.489 126.400 37.243 1.00 132.07 396 ASP B O 1
ATOM 6492 N N . ILE B 1 397 ? 76.820 125.998 39.362 1.00 148.06 397 ILE B N 1
ATOM 6493 C CA . ILE B 1 397 ? 76.722 127.403 39.674 1.00 148.06 397 ILE B CA 1
ATOM 6494 C C . ILE B 1 397 ? 78.065 127.962 39.413 1.00 148.06 397 ILE B C 1
ATOM 6495 O O . ILE B 1 397 ? 78.169 129.121 39.052 1.00 148.06 397 ILE B O 1
ATOM 6500 N N . ALA B 1 398 ? 79.151 127.218 39.664 1.00 34.83 398 ALA B N 1
ATOM 6501 C CA . ALA B 1 398 ? 80.404 127.822 39.315 1.00 34.83 398 ALA B CA 1
ATOM 6502 C C . ALA B 1 398 ? 80.388 128.118 37.842 1.00 34.83 398 ALA B C 1
ATOM 6503 O O . ALA B 1 398 ? 80.738 129.216 37.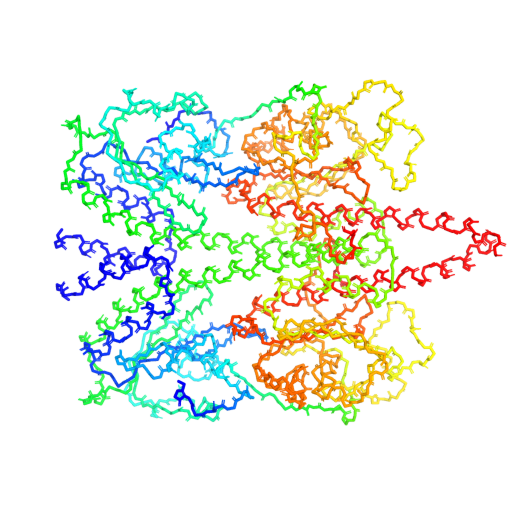413 1.00 34.83 398 ALA B O 1
ATOM 6505 N N . GLN B 1 399 ? 79.936 127.145 37.035 1.00 38.42 399 GLN B N 1
ATOM 6506 C CA . GLN B 1 399 ? 79.750 127.318 35.623 1.00 38.42 399 GLN B CA 1
ATOM 6507 C C . GLN B 1 399 ? 78.501 128.172 35.417 1.00 38.42 399 GLN B C 1
ATOM 6508 O O . GLN B 1 399 ? 77.522 127.673 34.795 1.00 38.42 399 GLN B O 1
ATOM 6515 N N . MET C 2 1 ? 66.887 57.741 10.929 1.00 78.16 1 MET C N 1
ATOM 6516 C CA . MET C 2 1 ? 68.091 58.447 10.453 1.00 78.16 1 MET C CA 1
ATOM 6517 C C . MET C 2 1 ? 67.814 59.906 10.412 1.00 78.16 1 MET C C 1
ATOM 6518 O O . MET C 2 1 ? 67.088 60.444 11.246 1.00 78.16 1 MET C O 1
ATOM 6523 N N . SER C 2 2 ? 68.386 60.606 9.423 1.00 50.41 2 SER C N 1
ATOM 6524 C CA . SER C 2 2 ? 68.123 62.002 9.426 1.00 50.41 2 SER C CA 1
ATOM 6525 C C . SER C 2 2 ? 67.709 62.432 8.069 1.00 50.41 2 SER C C 1
ATOM 6526 O O . SER C 2 2 ? 68.056 61.827 7.056 1.00 50.41 2 SER C O 1
ATOM 6529 N N . GLU C 2 3 ? 66.926 63.521 8.046 1.00 168.55 3 GLU C N 1
ATOM 6530 C CA . GLU C 2 3 ? 66.598 64.172 6.824 1.00 168.55 3 GLU C CA 1
ATOM 6531 C C . GLU C 2 3 ? 67.932 64.683 6.446 1.00 168.55 3 GLU C C 1
ATOM 6532 O O . GLU C 2 3 ? 68.800 64.813 7.307 1.00 168.55 3 GLU C O 1
ATOM 6538 N N . ASN C 2 4 ? 68.177 65.000 5.169 1.00 71.62 4 ASN C N 1
ATOM 6539 C CA . ASN C 2 4 ? 69.503 65.491 4.990 1.00 71.62 4 ASN C CA 1
ATOM 6540 C C . ASN C 2 4 ? 69.488 66.960 4.719 1.00 71.62 4 ASN C C 1
ATOM 6541 O O . ASN C 2 4 ? 69.488 67.378 3.562 1.00 71.62 4 ASN C O 1
ATOM 6546 N N . PRO C 2 5 ? 69.463 67.770 5.744 1.00 107.57 5 PRO C N 1
ATOM 6547 C CA . PRO C 2 5 ? 69.715 69.157 5.530 1.00 107.57 5 PRO C CA 1
ATOM 6548 C C . PRO C 2 5 ? 71.200 69.213 5.674 1.00 107.57 5 PRO C C 1
ATOM 6549 O O . PRO C 2 5 ? 71.801 68.165 5.908 1.00 107.57 5 PRO C O 1
ATOM 6553 N N . THR C 2 6 ? 71.822 70.397 5.555 1.00 125.67 6 THR C N 1
ATOM 6554 C CA . THR C 2 6 ? 73.253 70.462 5.635 1.00 125.67 6 THR C CA 1
ATOM 6555 C C . THR C 2 6 ? 73.657 70.308 7.070 1.00 125.67 6 THR C C 1
ATOM 6556 O O . THR C 2 6 ? 73.009 69.587 7.824 1.00 125.67 6 THR C O 1
ATOM 6560 N N . THR C 2 7 ? 74.798 70.901 7.483 1.00 135.84 7 THR C N 1
ATOM 6561 C CA . THR C 2 7 ? 75.131 70.757 8.869 1.00 135.84 7 THR C CA 1
ATOM 6562 C C . THR C 2 7 ? 75.466 72.086 9.482 1.00 135.84 7 THR C C 1
ATOM 6563 O O . THR C 2 7 ? 76.543 72.644 9.278 1.00 135.84 7 THR C O 1
ATOM 6567 N N . ASN C 2 8 ? 74.500 72.636 10.242 1.00 94.27 8 ASN C N 1
ATOM 6568 C CA . ASN C 2 8 ? 74.673 73.810 11.047 1.00 94.27 8 ASN C CA 1
ATOM 6569 C C . ASN C 2 8 ? 73.756 73.587 12.201 1.00 94.27 8 ASN C C 1
ATOM 6570 O O . ASN C 2 8 ? 72.548 73.760 12.046 1.00 94.27 8 ASN C O 1
ATOM 6575 N N . LEU C 2 9 ? 74.327 73.298 13.393 1.00 132.89 9 LEU C N 1
ATOM 6576 C CA . LEU C 2 9 ? 73.596 72.833 14.546 1.00 132.89 9 LEU C CA 1
ATOM 6577 C C . LEU C 2 9 ? 72.378 73.655 14.759 1.00 132.89 9 LEU C C 1
ATOM 6578 O O . LEU C 2 9 ? 72.398 74.873 14.687 1.00 132.89 9 LEU C O 1
ATOM 6583 N N . THR C 2 10 ? 71.238 72.986 14.951 1.00 195.34 10 THR C N 1
ATOM 6584 C CA . THR C 2 10 ? 70.027 73.703 15.101 1.00 195.34 10 THR C CA 1
ATOM 6585 C C . THR C 2 10 ? 69.005 72.672 15.147 1.00 195.34 10 THR C C 1
ATOM 6586 O O . THR C 2 10 ? 69.321 71.527 15.424 1.00 195.34 10 THR C O 1
ATOM 6590 N N . THR C 2 11 ? 67.779 73.132 14.931 1.00 345.34 11 THR C N 1
ATOM 6591 C CA . THR C 2 11 ? 66.582 72.495 14.636 1.00 345.34 11 THR C CA 1
ATOM 6592 C C . THR C 2 11 ? 67.094 71.462 13.555 1.00 345.34 11 THR C C 1
ATOM 6593 O O . THR C 2 11 ? 66.953 71.709 12.369 1.00 345.34 11 THR C O 1
ATOM 6597 N N . GLY C 2 12 ? 67.680 70.262 13.910 1.00 116.93 12 GLY C N 1
ATOM 6598 C CA . GLY C 2 12 ? 68.345 69.192 13.127 1.00 116.93 12 GLY C CA 1
ATOM 6599 C C . GLY C 2 12 ? 69.792 69.549 12.707 1.00 116.93 12 GLY C C 1
ATOM 6600 O O . GLY C 2 12 ? 70.335 68.894 11.817 1.00 116.93 12 GLY C O 1
ATOM 6601 N N . ASP C 2 13 ? 70.459 70.577 13.315 1.00 114.09 13 ASP C N 1
ATOM 6602 C CA . ASP C 2 13 ? 71.827 71.050 13.057 1.00 114.09 13 ASP C CA 1
ATOM 6603 C C . ASP C 2 13 ? 71.966 71.156 11.601 1.00 114.09 13 ASP C C 1
ATOM 6604 O O . ASP C 2 13 ? 72.925 70.692 10.986 1.00 114.09 13 ASP C O 1
ATOM 6609 N N . ALA C 2 14 ? 70.960 71.811 11.024 1.00 76.43 14 ALA C N 1
ATOM 6610 C CA . ALA C 2 14 ? 70.993 72.107 9.643 1.00 76.43 14 ALA C CA 1
ATOM 6611 C C . ALA C 2 14 ? 69.787 72.933 9.407 1.00 76.43 14 ALA C C 1
ATOM 6612 O O . ALA C 2 14 ? 68.831 72.840 10.176 1.00 76.43 14 ALA C O 1
ATOM 6614 N N . PRO C 2 15 ? 69.784 73.760 8.405 1.00 116.33 15 PRO C N 1
ATOM 6615 C CA . PRO C 2 15 ? 70.961 74.060 7.631 1.00 116.33 15 PRO C CA 1
ATOM 6616 C C . PRO C 2 15 ? 71.365 75.415 8.118 1.00 116.33 15 PRO C C 1
ATOM 6617 O O . PRO C 2 15 ? 70.922 75.813 9.193 1.00 116.33 15 PRO C O 1
ATOM 6621 N N . THR C 2 16 ? 72.179 76.149 7.332 1.00 88.99 16 THR C N 1
ATOM 6622 C CA . THR C 2 16 ? 72.545 77.490 7.691 1.00 88.99 16 THR C CA 1
ATOM 6623 C C . THR C 2 16 ? 71.310 78.307 7.413 1.00 88.99 16 THR C C 1
ATOM 6624 O O . THR C 2 16 ? 70.211 77.767 7.320 1.00 88.99 16 THR C O 1
ATOM 6628 N N . GLY C 2 17 ? 71.430 79.639 7.274 1.00 64.24 17 GLY C N 1
ATOM 6629 C CA . GLY C 2 17 ? 70.231 80.402 7.115 1.00 64.24 17 GLY C CA 1
ATOM 6630 C C . GLY C 2 17 ? 70.434 81.551 6.191 1.00 64.24 17 GLY C C 1
ATOM 6631 O O . GLY C 2 17 ? 71.535 81.957 5.825 1.00 64.24 17 GLY C O 1
ATOM 6632 N N . PRO C 2 18 ? 69.268 82.026 5.848 1.00 180.25 18 PRO C N 1
ATOM 6633 C CA . PRO C 2 18 ? 69.079 83.098 4.907 1.00 180.25 18 PRO C CA 1
ATOM 6634 C C . PRO C 2 18 ? 69.142 84.505 5.395 1.00 180.25 18 PRO C C 1
ATOM 6635 O O . PRO C 2 18 ? 69.479 84.769 6.549 1.00 180.25 18 PRO C O 1
ATOM 6639 N N . THR C 2 19 ? 68.818 85.413 4.451 1.00 142.45 19 THR C N 1
ATOM 6640 C CA . THR C 2 19 ? 68.749 86.838 4.570 1.00 142.45 19 THR C CA 1
ATOM 6641 C C . THR C 2 19 ? 67.326 87.222 4.342 1.00 142.45 19 THR C C 1
ATOM 6642 O O . THR C 2 19 ? 66.576 86.479 3.714 1.00 142.45 19 THR C O 1
ATOM 6646 N N . THR C 2 20 ? 66.883 88.377 4.877 1.00 104.84 20 THR C N 1
ATOM 6647 C CA . THR C 2 20 ? 65.564 88.734 4.456 1.00 104.84 20 THR C CA 1
ATOM 6648 C C . THR C 2 20 ? 65.577 90.142 3.972 1.00 104.84 20 THR C C 1
ATOM 6649 O O . THR C 2 20 ? 65.957 91.117 4.621 1.00 104.84 20 THR C O 1
ATOM 6653 N N . PRO C 2 21 ? 65.222 90.132 2.729 1.00 193.81 21 PRO C N 1
ATOM 6654 C CA . PRO C 2 21 ? 65.185 91.282 1.880 1.00 193.81 21 PRO C CA 1
ATOM 6655 C C . PRO C 2 21 ? 64.049 92.215 1.928 1.00 193.81 21 PRO C C 1
ATOM 6656 O O . PRO C 2 21 ? 64.053 93.078 1.067 1.00 193.81 21 PRO C O 1
ATOM 6660 N N . ARG C 2 22 ? 63.036 92.129 2.789 1.00 268.18 22 ARG C N 1
ATOM 6661 C CA . ARG C 2 22 ? 62.212 93.250 2.496 1.00 268.18 22 ARG C CA 1
ATOM 6662 C C . ARG C 2 22 ? 61.751 93.962 3.711 1.00 268.18 22 ARG C C 1
ATOM 6663 O O . ARG C 2 22 ? 61.632 93.390 4.781 1.00 268.18 22 ARG C O 1
ATOM 6671 N N . LYS C 2 23 ? 61.662 95.296 3.397 1.00 674.64 23 LYS C N 1
ATOM 6672 C CA . LYS C 2 23 ? 61.304 96.685 3.654 1.00 674.64 23 LYS C CA 1
ATOM 6673 C C . LYS C 2 23 ? 62.297 97.125 2.722 1.00 674.64 23 LYS C C 1
ATOM 6674 O O . LYS C 2 23 ? 62.656 98.274 2.490 1.00 674.64 23 LYS C O 1
ATOM 6680 N N . GLY C 2 24 ? 62.736 95.966 2.178 1.00 238.13 24 GLY C N 1
ATOM 6681 C CA . GLY C 2 24 ? 64.069 95.575 1.940 1.00 238.13 24 GLY C CA 1
ATOM 6682 C C . GLY C 2 24 ? 64.433 95.124 3.373 1.00 238.13 24 GLY C C 1
ATOM 6683 O O . GLY C 2 24 ? 64.489 94.017 3.883 1.00 238.13 24 GLY C O 1
ATOM 6684 N N . PRO C 2 25 ? 64.434 96.210 3.954 1.00 397.62 25 PRO C N 1
ATOM 6685 C CA . PRO C 2 25 ? 64.444 96.604 5.337 1.00 397.62 25 PRO C CA 1
ATOM 6686 C C . PRO C 2 25 ? 63.587 95.854 6.455 1.00 397.62 25 PRO C C 1
ATOM 6687 O O . PRO C 2 25 ? 62.642 95.282 5.993 1.00 397.62 25 PRO C O 1
ATOM 6691 N N . PRO C 2 26 ? 63.622 95.609 7.805 1.00 514.90 26 PRO C N 1
ATOM 6692 C CA . PRO C 2 26 ? 62.715 94.828 8.527 1.00 514.90 26 PRO C CA 1
ATOM 6693 C C . PRO C 2 26 ? 61.525 95.505 8.818 1.00 514.90 26 PRO C C 1
ATOM 6694 O O . PRO C 2 26 ? 61.052 96.389 8.137 1.00 514.90 26 PRO C O 1
ATOM 6698 N N . LYS C 2 27 ? 61.193 95.271 10.085 1.00 382.83 27 LYS C N 1
ATOM 6699 C CA . LYS C 2 27 ? 59.997 95.924 10.378 1.00 382.83 27 LYS C CA 1
ATOM 6700 C C . LYS C 2 27 ? 59.748 96.283 11.759 1.00 382.83 27 LYS C C 1
ATOM 6701 O O . LYS C 2 27 ? 60.404 97.105 12.323 1.00 382.83 27 LYS C O 1
ATOM 6707 N N . PHE C 2 28 ? 58.841 95.716 12.488 1.00 530.08 28 PHE C N 1
ATOM 6708 C CA . PHE C 2 28 ? 58.655 96.606 13.585 1.00 530.08 28 PHE C CA 1
ATOM 6709 C C . PHE C 2 28 ? 58.835 95.970 14.776 1.00 530.08 28 PHE C C 1
ATOM 6710 O O . PHE C 2 28 ? 59.592 95.083 14.505 1.00 530.08 28 PHE C O 1
ATOM 6718 N N . LYS C 2 29 ? 58.429 96.457 16.002 1.00 214.25 29 LYS C N 1
ATOM 6719 C CA . LYS C 2 29 ? 58.242 95.442 17.004 1.00 214.25 29 LYS C CA 1
ATOM 6720 C C . LYS C 2 29 ? 57.538 94.545 16.060 1.00 214.25 29 LYS C C 1
ATOM 6721 O O . LYS C 2 29 ? 56.395 94.819 15.803 1.00 214.25 29 LYS C O 1
ATOM 6727 N N . GLN C 2 30 ? 58.197 93.436 15.640 1.00 299.69 30 GLN C N 1
ATOM 6728 C CA . GLN C 2 30 ? 58.257 92.974 14.251 1.00 299.69 30 GLN C CA 1
ATOM 6729 C C . GLN C 2 30 ? 57.073 93.231 13.479 1.00 299.69 30 GLN C C 1
ATOM 6730 O O . GLN C 2 30 ? 55.978 93.167 14.017 1.00 299.69 30 GLN C O 1
ATOM 6736 N N . ARG C 2 31 ? 57.279 93.579 12.188 1.00 222.62 31 ARG C N 1
ATOM 6737 C CA . ARG C 2 31 ? 56.060 93.628 11.469 1.00 222.62 31 ARG C CA 1
ATOM 6738 C C . ARG C 2 31 ? 55.589 92.221 11.522 1.00 222.62 31 ARG C C 1
ATOM 6739 O O . ARG C 2 31 ? 56.230 91.289 11.040 1.00 222.62 31 ARG C O 1
ATOM 6747 N N . GLN C 2 32 ? 54.466 92.044 12.232 1.00 183.02 32 GLN C N 1
ATOM 6748 C CA . GLN C 2 32 ? 53.995 90.718 12.413 1.00 183.02 32 GLN C CA 1
ATOM 6749 C C . GLN C 2 32 ? 52.573 90.653 12.006 1.00 183.02 32 GLN C C 1
ATOM 6750 O O . GLN C 2 32 ? 51.891 91.664 11.861 1.00 183.02 32 GLN C O 1
ATOM 6756 N N . THR C 2 33 ? 52.104 89.419 11.794 1.00 49.98 33 THR C N 1
ATOM 6757 C CA . THR C 2 33 ? 50.791 89.184 11.291 1.00 49.98 33 THR C CA 1
ATOM 6758 C C . THR C 2 33 ? 49.781 89.766 12.218 1.00 49.98 33 THR C C 1
ATOM 6759 O O . THR C 2 33 ? 48.859 90.451 11.780 1.00 49.98 33 THR C O 1
ATOM 6763 N N . ARG C 2 34 ? 49.912 89.527 13.531 1.00 174.49 34 ARG C N 1
ATOM 6764 C CA . ARG C 2 34 ? 48.895 90.064 14.382 1.00 174.49 34 ARG C CA 1
ATOM 6765 C C . ARG C 2 34 ? 49.508 91.102 15.250 1.00 174.49 34 ARG C C 1
ATOM 6766 O O . ARG C 2 34 ? 50.508 90.850 15.920 1.00 174.49 34 ARG C O 1
ATOM 6774 N N . GLN C 2 35 ? 48.916 92.313 15.247 1.00 48.59 35 GLN C N 1
ATOM 6775 C CA . GLN C 2 35 ? 49.446 93.356 16.068 1.00 48.59 35 GLN C CA 1
ATOM 6776 C C . GLN C 2 35 ? 48.494 93.558 17.199 1.00 48.59 35 GLN C C 1
ATOM 6777 O O . GLN C 2 35 ? 47.520 94.298 17.079 1.00 48.59 35 GLN C O 1
ATOM 6783 N N . PHE C 2 36 ? 48.752 92.885 18.335 1.00 105.82 36 PHE C N 1
ATOM 6784 C CA . PHE C 2 36 ? 47.940 93.082 19.494 1.00 105.82 36 PHE C CA 1
ATOM 6785 C C . PHE C 2 36 ? 48.843 92.901 20.663 1.00 105.82 36 PHE C C 1
ATOM 6786 O O . PHE C 2 36 ? 49.766 92.091 20.622 1.00 105.82 36 PHE C O 1
ATOM 6794 N N . LYS C 2 37 ? 48.611 93.678 21.740 1.00 142.31 37 LYS C N 1
ATOM 6795 C CA . LYS C 2 37 ? 49.434 93.530 22.900 1.00 142.31 37 LYS C CA 1
ATOM 6796 C C . LYS C 2 37 ? 48.721 94.143 24.053 1.00 142.31 37 LYS C C 1
ATOM 6797 O O . LYS C 2 37 ? 48.029 95.148 23.908 1.00 142.31 37 LYS C O 1
ATOM 6803 N N . SER C 2 38 ? 48.855 93.522 25.237 1.00 95.34 38 SER C N 1
ATOM 6804 C CA . SER C 2 38 ? 48.291 94.115 26.406 1.00 95.34 38 SER C CA 1
ATOM 6805 C C . SER C 2 38 ? 49.463 94.487 27.248 1.00 95.34 38 SER C C 1
ATOM 6806 O O . SER C 2 38 ? 50.065 93.647 27.912 1.00 95.34 38 SER C O 1
ATOM 6809 N N . LYS C 2 39 ? 49.832 95.775 27.217 1.00 87.41 39 LYS C N 1
ATOM 6810 C CA . LYS C 2 39 ? 50.964 96.234 27.963 1.00 87.41 39 LYS C CA 1
ATOM 6811 C C . LYS C 2 39 ? 50.705 96.151 29.432 1.00 87.41 39 LYS C C 1
ATOM 6812 O O . LYS C 2 39 ? 51.590 95.741 30.181 1.00 87.41 39 LYS C O 1
ATOM 6818 N N . PRO C 2 40 ? 49.537 96.508 29.895 1.00 149.69 40 PRO C N 1
ATOM 6819 C CA . PRO C 2 40 ? 49.371 96.536 31.316 1.00 149.69 40 PRO C CA 1
ATOM 6820 C C . PRO C 2 40 ? 49.645 95.270 32.069 1.00 149.69 40 PRO C C 1
ATOM 6821 O O . PRO C 2 40 ? 50.407 95.350 33.030 1.00 149.69 40 PRO C O 1
ATOM 6825 N N . PRO C 2 41 ? 49.094 94.142 31.728 1.00 80.69 41 PRO C N 1
ATOM 6826 C CA . PRO C 2 41 ? 49.439 92.964 32.480 1.00 80.69 41 PRO C CA 1
ATOM 6827 C C . PRO C 2 41 ? 50.779 92.402 32.116 1.00 80.69 41 PRO C C 1
ATOM 6828 O O . PRO C 2 41 ? 51.294 91.575 32.870 1.00 80.69 41 PRO C O 1
ATOM 6832 N N . LYS C 2 42 ? 51.362 92.837 30.982 1.00 165.53 42 LYS C N 1
ATOM 6833 C CA . LYS C 2 42 ? 52.539 92.202 30.457 1.00 165.53 42 LYS C CA 1
ATOM 6834 C C . LYS C 2 42 ? 53.755 92.851 30.929 1.00 165.53 42 LYS C C 1
ATOM 6835 O O . LYS C 2 42 ? 53.837 93.333 32.059 1.00 165.53 42 LYS C O 1
ATOM 6841 N N . LYS C 2 43 ? 54.759 92.799 30.041 1.00 143.00 43 LYS C N 1
ATOM 6842 C CA . LYS C 2 43 ? 56.006 93.340 30.416 1.00 143.00 43 LYS C CA 1
ATOM 6843 C C . LYS C 2 43 ? 55.774 94.752 30.766 1.00 143.00 43 LYS C C 1
ATOM 6844 O O . LYS C 2 43 ? 56.081 95.114 31.901 1.00 143.00 43 LYS C O 1
ATOM 6850 N N . GLY C 2 44 ? 55.148 95.520 29.841 1.00 43.01 44 GLY C N 1
ATOM 6851 C CA . GLY C 2 44 ? 54.769 96.886 30.067 1.00 43.01 44 GLY C CA 1
ATOM 6852 C C . GLY C 2 44 ? 55.900 97.545 30.760 1.00 43.01 44 GLY C C 1
ATOM 6853 O O . GLY C 2 44 ? 56.925 97.887 30.172 1.00 43.01 44 GLY C O 1
ATOM 6854 N N . VAL C 2 45 ? 55.702 97.697 32.079 1.00 76.07 45 VAL C N 1
ATOM 6855 C CA . VAL C 2 45 ? 56.678 98.232 32.961 1.00 76.07 45 VAL C CA 1
ATOM 6856 C C . VAL C 2 45 ? 56.258 97.811 34.315 1.00 76.07 45 VAL C C 1
ATOM 6857 O O . VAL C 2 45 ? 55.185 97.253 34.523 1.00 76.07 45 VAL C O 1
ATOM 6861 N N . GLN C 2 46 ? 57.132 98.038 35.292 1.00 145.55 46 GLN C N 1
ATOM 6862 C CA . GLN C 2 46 ? 56.707 97.811 36.629 1.00 145.55 46 GLN C CA 1
ATOM 6863 C C . GLN C 2 46 ? 56.432 99.174 36.829 1.00 145.55 46 GLN C C 1
ATOM 6864 O O . GLN C 2 46 ? 56.742 99.961 35.941 1.00 145.55 46 GLN C O 1
ATOM 6870 N N . GLY C 2 47 ? 55.809 99.477 37.946 1.00 86.73 47 GLY C N 1
ATOM 6871 C CA . GLY C 2 47 ? 55.587 100.815 38.266 1.00 86.73 47 GLY C CA 1
ATOM 6872 C C . GLY C 2 47 ? 54.862 101.430 37.205 1.00 86.73 47 GLY C C 1
ATOM 6873 O O . GLY C 2 47 ? 54.313 100.784 36.316 1.00 86.73 47 GLY C O 1
ATOM 6874 N N . PHE C 2 48 ? 54.778 102.734 37.268 1.00 163.45 48 PHE C N 1
ATOM 6875 C CA . PHE C 2 48 ? 54.552 102.957 35.914 1.00 163.45 48 PHE C CA 1
ATOM 6876 C C . PHE C 2 48 ? 55.951 103.268 35.360 1.00 163.45 48 PHE C C 1
ATOM 6877 O O . PHE C 2 48 ? 56.412 104.391 35.529 1.00 163.45 48 PHE C O 1
ATOM 6885 N N . GLY C 2 49 ? 56.665 102.245 34.733 1.00 144.02 49 GLY C N 1
ATOM 6886 C CA . GLY C 2 49 ? 57.880 102.243 33.850 1.00 144.02 49 GLY C CA 1
ATOM 6887 C C . GLY C 2 49 ? 57.095 102.939 32.714 1.00 144.02 49 GLY C C 1
ATOM 6888 O O . GLY C 2 49 ? 57.631 103.570 31.809 1.00 144.02 49 GLY C O 1
ATOM 6889 N N . ASP C 2 50 ? 55.743 102.703 32.684 1.00 178.28 50 ASP C N 1
ATOM 6890 C CA . ASP C 2 50 ? 54.763 103.418 31.901 1.00 178.28 50 ASP C CA 1
ATOM 6891 C C . ASP C 2 50 ? 53.357 103.072 32.339 1.00 178.28 50 ASP C C 1
ATOM 6892 O O . ASP C 2 50 ? 53.141 102.231 33.213 1.00 178.28 50 ASP C O 1
ATOM 6897 N N . ASP C 2 51 ? 52.355 103.762 31.747 1.00 32.86 51 ASP C N 1
ATOM 6898 C CA . ASP C 2 51 ? 50.967 103.547 32.055 1.00 32.86 51 ASP C CA 1
ATOM 6899 C C . ASP C 2 51 ? 50.564 102.235 31.396 1.00 32.86 51 ASP C C 1
ATOM 6900 O O . ASP C 2 51 ? 49.632 102.264 30.545 1.00 32.86 51 ASP C O 1
ATOM 6906 N N . MET D 2 1 ? 44.657 67.503 59.378 1.00 36.65 1 MET D N 1
ATOM 6907 C CA . MET D 2 1 ? 45.608 68.335 60.152 1.00 36.65 1 MET D CA 1
ATOM 6908 C C . MET D 2 1 ? 45.791 67.771 61.527 1.00 36.65 1 MET D C 1
ATOM 6909 O O . MET D 2 1 ? 45.391 68.376 62.519 1.00 36.65 1 MET D O 1
ATOM 6914 N N . SER D 2 2 ? 46.407 66.576 61.602 1.00 92.89 2 SER D N 1
ATOM 6915 C CA . SER D 2 2 ? 46.610 65.857 62.830 1.00 92.89 2 SER D CA 1
ATOM 6916 C C . SER D 2 2 ? 47.655 66.510 63.680 1.00 92.89 2 SER D C 1
ATOM 6917 O O . SER D 2 2 ? 47.640 66.360 64.901 1.00 92.89 2 SER D O 1
ATOM 6920 N N . GLU D 2 3 ? 48.581 67.263 63.059 1.00 71.38 3 GLU D N 1
ATOM 6921 C CA . GLU D 2 3 ? 49.731 67.783 63.745 1.00 71.38 3 GLU D CA 1
ATOM 6922 C C . GLU D 2 3 ? 49.328 68.519 64.981 1.00 71.38 3 GLU D C 1
ATOM 6923 O O . GLU D 2 3 ? 48.336 69.246 65.001 1.00 71.38 3 GLU D O 1
ATOM 6929 N N . ASN D 2 4 ? 50.099 68.297 66.067 1.00 69.31 4 ASN D N 1
ATOM 6930 C CA . ASN D 2 4 ? 49.826 68.900 67.340 1.00 69.31 4 ASN D CA 1
ATOM 6931 C C . ASN D 2 4 ? 49.912 70.392 67.274 1.00 69.31 4 ASN D C 1
ATOM 6932 O O . ASN D 2 4 ? 48.900 71.034 67.544 1.00 69.31 4 ASN D O 1
ATOM 6937 N N . PRO D 2 5 ? 51.036 70.998 66.940 1.00 94.82 5 PRO D N 1
ATOM 6938 C CA . PRO D 2 5 ? 51.106 72.432 66.900 1.00 94.82 5 PRO D CA 1
ATOM 6939 C C . PRO D 2 5 ? 50.075 72.917 65.932 1.00 94.82 5 PRO D C 1
ATOM 6940 O O . PRO D 2 5 ? 50.317 72.853 64.728 1.00 94.82 5 PRO D O 1
ATOM 6944 N N . THR D 2 6 ? 48.925 73.395 66.440 1.00 117.18 6 THR D N 1
ATOM 6945 C CA . THR D 2 6 ? 47.856 73.884 65.623 1.00 117.18 6 THR D CA 1
ATOM 6946 C C . THR D 2 6 ? 48.126 75.282 65.179 1.00 117.18 6 THR D C 1
ATOM 6947 O O . THR D 2 6 ? 47.809 75.661 64.054 1.00 117.18 6 THR D O 1
ATOM 6951 N N . THR D 2 7 ? 48.753 76.077 66.065 1.00 116.12 7 THR D N 1
ATOM 6952 C CA . THR D 2 7 ? 48.860 77.489 65.851 1.00 116.12 7 THR D CA 1
ATOM 6953 C C . THR D 2 7 ? 49.563 77.795 64.567 1.00 116.12 7 THR D C 1
ATOM 6954 O O . THR D 2 7 ? 50.320 76.986 64.034 1.00 116.12 7 THR D O 1
ATOM 6958 N N . ASN D 2 8 ? 49.273 79.002 64.037 1.00 77.65 8 ASN D N 1
ATOM 6959 C CA . ASN D 2 8 ? 49.814 79.535 62.814 1.00 77.65 8 ASN D CA 1
ATOM 6960 C C . ASN D 2 8 ? 51.278 79.795 62.981 1.00 77.65 8 ASN D C 1
ATOM 6961 O O . ASN D 2 8 ? 52.056 79.704 62.035 1.00 77.65 8 ASN D O 1
ATOM 6966 N N . LEU D 2 9 ? 51.678 80.103 64.223 1.00 147.00 9 LEU D N 1
ATOM 6967 C CA . LEU D 2 9 ? 52.991 80.482 64.658 1.00 147.00 9 LEU D CA 1
ATOM 6968 C C . LEU D 2 9 ? 53.935 79.349 64.514 1.00 147.00 9 LEU D C 1
ATOM 6969 O O . LEU D 2 9 ? 54.973 79.301 65.170 1.00 147.00 9 LEU D O 1
ATOM 6974 N N . THR D 2 10 ? 53.510 78.292 63.823 1.00 120.25 10 THR D N 1
ATOM 6975 C CA . THR D 2 10 ? 54.434 77.232 63.675 1.00 120.25 10 THR D CA 1
ATOM 6976 C C . THR D 2 10 ? 54.434 76.782 62.284 1.00 120.25 10 THR D C 1
ATOM 6977 O O . THR D 2 10 ? 54.479 77.501 61.287 1.00 120.25 10 THR D O 1
ATOM 6981 N N . THR D 2 11 ? 54.406 75.479 62.248 1.00 220.77 11 THR D N 1
ATOM 6982 C CA . THR D 2 11 ? 54.475 74.727 61.103 1.00 220.77 11 THR D CA 1
ATOM 6983 C C . THR D 2 11 ? 53.141 74.753 60.342 1.00 220.77 11 THR D C 1
ATOM 6984 O O . THR D 2 11 ? 52.557 75.791 60.047 1.00 220.77 11 THR D O 1
ATOM 6988 N N . GLY D 2 12 ? 52.594 73.519 60.035 1.00 140.04 12 GLY D N 1
ATOM 6989 C CA . GLY D 2 12 ? 51.884 73.435 58.807 1.00 140.04 12 GLY D CA 1
ATOM 6990 C C . GLY D 2 12 ? 53.228 73.691 58.274 1.00 140.04 12 GLY D C 1
ATOM 6991 O O . GLY D 2 12 ? 54.084 72.891 58.670 1.00 140.04 12 GLY D O 1
ATOM 6992 N N . ASP D 2 13 ? 53.457 74.844 57.575 1.00 151.22 13 ASP D N 1
ATOM 6993 C CA . ASP D 2 13 ? 54.690 75.413 57.035 1.00 151.22 13 ASP D CA 1
ATOM 6994 C C . ASP D 2 13 ? 55.911 74.994 57.876 1.00 151.22 13 ASP D C 1
ATOM 6995 O O . ASP D 2 13 ? 56.011 75.399 59.023 1.00 151.22 13 ASP D O 1
ATOM 7000 N N . ALA D 2 14 ? 56.917 74.234 57.320 1.00 109.67 14 ALA D N 1
ATOM 7001 C CA . ALA D 2 14 ? 58.130 73.783 58.016 1.00 109.67 14 ALA D CA 1
ATOM 7002 C C . ALA D 2 14 ? 58.682 74.927 58.792 1.00 109.67 14 ALA D C 1
ATOM 7003 O O . ALA D 2 14 ? 58.877 76.010 58.250 1.00 109.67 14 ALA D O 1
ATOM 7005 N N . PRO D 2 15 ? 58.901 74.719 60.057 1.00 141.72 15 PRO D N 1
ATOM 7006 C CA . PRO D 2 15 ? 59.376 75.823 60.828 1.00 141.72 15 PRO D CA 1
ATOM 7007 C C . PRO D 2 15 ? 60.721 75.693 61.450 1.00 141.72 15 PRO D C 1
ATOM 7008 O O . PRO D 2 15 ? 61.358 74.646 61.365 1.00 141.72 15 PRO D O 1
ATOM 7012 N N . THR D 2 16 ? 61.122 76.794 62.111 1.00 168.13 16 THR D N 1
ATOM 7013 C CA . THR D 2 16 ? 62.216 76.875 63.023 1.00 168.13 16 THR D CA 1
ATOM 7014 C C . THR D 2 16 ? 61.863 78.063 63.867 1.00 168.13 16 THR D C 1
ATOM 7015 O O . THR D 2 16 ? 60.769 78.608 63.725 1.00 168.13 16 THR D O 1
ATOM 7019 N N . GLY D 2 17 ? 62.718 78.490 64.808 1.00 57.63 17 GLY D N 1
ATOM 7020 C CA . GLY D 2 17 ? 62.282 79.646 65.537 1.00 57.63 17 GLY D CA 1
ATOM 7021 C C . GLY D 2 17 ? 63.442 80.179 66.294 1.00 57.63 17 GLY D C 1
ATOM 7022 O O . GLY D 2 17 ? 63.964 79.562 67.220 1.00 57.63 17 GLY D O 1
ATOM 7023 N N . PRO D 2 18 ? 63.845 81.334 65.865 1.00 94.71 18 PRO D N 1
ATOM 7024 C CA . PRO D 2 18 ? 64.933 81.998 66.519 1.00 94.71 18 PRO D CA 1
ATOM 7025 C C . PRO D 2 18 ? 64.454 82.843 67.649 1.00 94.71 18 PRO D C 1
ATOM 7026 O O . PRO D 2 18 ? 63.250 83.072 67.764 1.00 94.71 18 PRO D O 1
ATOM 7030 N N . THR D 2 19 ? 65.388 83.296 68.503 1.00 126.32 19 THR D N 1
ATOM 7031 C CA . THR D 2 19 ? 65.051 84.201 69.557 1.00 126.32 19 THR D CA 1
ATOM 7032 C C . THR D 2 19 ? 65.161 85.552 68.957 1.00 126.32 19 THR D C 1
ATOM 7033 O O . THR D 2 19 ? 65.551 85.693 67.799 1.00 126.32 19 THR D O 1
ATOM 7037 N N . THR D 2 20 ? 64.794 86.591 69.725 1.00 73.01 20 THR D N 1
ATOM 7038 C CA . THR D 2 20 ? 64.916 87.900 69.165 1.00 73.01 20 THR D CA 1
ATOM 7039 C C . THR D 2 20 ? 65.950 88.638 69.942 1.00 73.01 20 THR D C 1
ATOM 7040 O O . THR D 2 20 ? 65.757 88.951 71.116 1.00 73.01 20 THR D O 1
ATOM 7044 N N . PRO D 2 21 ? 67.065 88.879 69.307 1.00 107.84 21 PRO D N 1
ATOM 7045 C CA . PRO D 2 21 ? 68.069 89.677 69.938 1.00 107.84 21 PRO D CA 1
ATOM 7046 C C . PRO D 2 21 ? 67.636 91.074 69.716 1.00 107.84 21 PRO D C 1
ATOM 7047 O O . PRO D 2 21 ? 66.850 91.336 68.812 1.00 107.84 21 PRO D O 1
ATOM 7051 N N . ARG D 2 22 ? 68.100 91.998 70.544 1.00 170.72 22 ARG D N 1
ATOM 7052 C CA . ARG D 2 22 ? 67.743 93.344 70.304 1.00 170.72 22 ARG D CA 1
ATOM 7053 C C . ARG D 2 22 ? 69.016 93.932 70.645 1.00 170.72 22 ARG D C 1
ATOM 7054 O O . ARG D 2 22 ? 69.686 93.373 71.511 1.00 170.72 22 ARG D O 1
ATOM 7062 N N . LYS D 2 23 ? 69.520 94.973 69.981 1.00 401.51 23 LYS D N 1
ATOM 7063 C CA . LYS D 2 23 ? 70.631 95.094 70.817 1.00 401.51 23 LYS D CA 1
ATOM 7064 C C . LYS D 2 23 ? 70.185 96.046 71.796 1.00 401.51 23 LYS D C 1
ATOM 7065 O O . LYS D 2 23 ? 70.282 97.209 71.474 1.00 401.51 23 LYS D O 1
ATOM 7071 N N . GLY D 2 24 ? 69.607 95.519 72.932 1.00 102.43 24 GLY D N 1
ATOM 7072 C CA . GLY D 2 24 ? 68.829 96.323 73.809 1.00 102.43 24 GLY D CA 1
ATOM 7073 C C . GLY D 2 24 ? 67.929 96.949 72.814 1.00 102.43 24 GLY D C 1
ATOM 7074 O O . GLY D 2 24 ? 67.350 96.267 71.978 1.00 102.43 24 GLY D O 1
ATOM 7075 N N . PRO D 2 25 ? 67.747 98.208 72.826 1.00 213.33 25 PRO D N 1
ATOM 7076 C CA . PRO D 2 25 ? 67.076 98.703 71.676 1.00 213.33 25 PRO D CA 1
ATOM 7077 C C . PRO D 2 25 ? 68.166 98.649 70.734 1.00 213.33 25 PRO D C 1
ATOM 7078 O O . PRO D 2 25 ? 69.151 99.324 71.012 1.00 213.33 25 PRO D O 1
ATOM 7082 N N . PRO D 2 26 ? 67.933 98.040 69.630 1.00 404.82 26 PRO D N 1
ATOM 7083 C CA . PRO D 2 26 ? 68.977 97.641 68.736 1.00 404.82 26 PRO D CA 1
ATOM 7084 C C . PRO D 2 26 ? 70.361 98.182 68.919 1.00 404.82 26 PRO D C 1
ATOM 7085 O O . PRO D 2 26 ? 70.348 99.400 68.817 1.00 404.82 26 PRO D O 1
ATOM 7089 N N . LYS D 2 27 ? 71.479 97.340 69.140 1.00 425.17 27 LYS D N 1
ATOM 7090 C CA . LYS D 2 27 ? 73.000 97.188 68.843 1.00 425.17 27 LYS D CA 1
ATOM 7091 C C . LYS D 2 27 ? 73.804 96.557 67.514 1.00 425.17 27 LYS D C 1
ATOM 7092 O O . LYS D 2 27 ? 74.893 96.956 67.217 1.00 425.17 27 LYS D O 1
ATOM 7098 N N . PHE D 2 28 ? 73.450 95.630 66.576 1.00 322.31 28 PHE D N 1
ATOM 7099 C CA . PHE D 2 28 ? 74.086 95.151 65.332 1.00 322.31 28 PHE D CA 1
ATOM 7100 C C . PHE D 2 28 ? 73.640 95.889 63.927 1.00 322.31 28 PHE D C 1
ATOM 7101 O O . PHE D 2 28 ? 72.493 96.322 63.889 1.00 322.31 28 PHE D O 1
ATOM 7109 N N . LYS D 2 29 ? 74.474 96.038 62.752 1.00 285.34 29 LYS D N 1
ATOM 7110 C CA . LYS D 2 29 ? 74.280 96.549 61.305 1.00 285.34 29 LYS D CA 1
ATOM 7111 C C . LYS D 2 29 ? 73.983 95.322 60.453 1.00 285.34 29 LYS D C 1
ATOM 7112 O O . LYS D 2 29 ? 74.099 94.238 61.019 1.00 285.34 29 LYS D O 1
ATOM 7118 N N . GLN D 2 30 ? 73.598 95.418 59.124 1.00 115.86 30 GLN D N 1
ATOM 7119 C CA . GLN D 2 30 ? 73.148 94.291 58.291 1.00 115.86 30 GLN D CA 1
ATOM 7120 C C . GLN D 2 30 ? 74.032 93.113 58.559 1.00 115.86 30 GLN D C 1
ATOM 7121 O O . GLN D 2 30 ? 75.253 93.228 58.547 1.00 115.86 30 GLN D O 1
ATOM 7127 N N . ARG D 2 31 ? 73.419 91.944 58.849 1.00 201.02 31 ARG D N 1
ATOM 7128 C CA . ARG D 2 31 ? 74.185 90.807 59.257 1.00 201.02 31 ARG D CA 1
ATOM 7129 C C . ARG D 2 31 ? 73.883 89.601 58.430 1.00 201.02 31 ARG D C 1
ATOM 7130 O O . ARG D 2 31 ? 72.750 89.346 58.026 1.00 201.02 31 ARG D O 1
ATOM 7138 N N . GLN D 2 32 ? 74.946 88.817 58.173 1.00 113.50 32 GLN D N 1
ATOM 7139 C CA . GLN D 2 32 ? 74.868 87.582 57.456 1.00 113.50 32 GLN D CA 1
ATOM 7140 C C . GLN D 2 32 ? 75.384 86.541 58.403 1.00 113.50 32 GLN D C 1
ATOM 7141 O O . GLN D 2 32 ? 76.367 86.763 59.108 1.00 113.50 32 GLN D O 1
ATOM 7147 N N . THR D 2 33 ? 74.713 85.377 58.468 1.00 52.83 33 THR D N 1
ATOM 7148 C CA . THR D 2 33 ? 75.109 84.394 59.434 1.00 52.83 33 THR D CA 1
ATOM 7149 C C . THR D 2 33 ? 75.953 83.342 58.802 1.00 52.83 33 THR D C 1
ATOM 7150 O O . THR D 2 33 ? 76.119 83.295 57.584 1.00 52.83 33 THR D O 1
ATOM 7154 N N . ARG D 2 34 ? 76.539 82.482 59.661 1.00 167.30 34 ARG D N 1
ATOM 7155 C CA . ARG D 2 34 ? 77.321 81.363 59.231 1.00 167.30 34 ARG D CA 1
ATOM 7156 C C . ARG D 2 34 ? 78.472 81.864 58.430 1.00 167.30 34 ARG D C 1
ATOM 7157 O O . ARG D 2 34 ? 78.615 83.066 58.214 1.00 167.30 34 ARG D O 1
ATOM 7165 N N . GLN D 2 35 ? 79.359 80.947 57.994 1.00 59.78 35 GLN D N 1
ATOM 7166 C CA . GLN D 2 35 ? 80.428 81.432 57.181 1.00 59.78 35 GLN D CA 1
ATOM 7167 C C . GLN D 2 35 ? 79.802 81.754 55.873 1.00 59.78 35 GLN D C 1
ATOM 7168 O O . GLN D 2 35 ? 79.632 80.896 55.008 1.00 59.78 35 GLN D O 1
ATOM 7174 N N . PHE D 2 36 ? 79.425 83.034 55.725 1.00 61.44 36 PHE D N 1
ATOM 7175 C CA . PHE D 2 36 ? 78.775 83.519 54.551 1.00 61.44 36 PHE D CA 1
ATOM 7176 C C . PHE D 2 36 ? 79.329 84.890 54.387 1.00 61.44 36 PHE D C 1
ATOM 7177 O O . PHE D 2 36 ? 80.149 85.328 55.194 1.00 61.44 36 PHE D O 1
ATOM 7185 N N . LYS D 2 37 ? 78.922 85.614 53.334 1.00 107.83 37 LYS D N 1
ATOM 7186 C CA . LYS D 2 37 ? 79.545 86.889 53.170 1.00 107.83 37 LYS D CA 1
ATOM 7187 C C . LYS D 2 37 ? 78.673 87.953 53.739 1.00 107.83 37 LYS D C 1
ATOM 7188 O O . LYS D 2 37 ? 77.553 88.161 53.279 1.00 107.83 37 LYS D O 1
ATOM 7194 N N . SER D 2 38 ? 79.175 88.656 54.776 1.00 98.51 38 SER D N 1
ATOM 7195 C CA . SER D 2 38 ? 78.419 89.764 55.270 1.00 98.51 38 SER D CA 1
ATOM 7196 C C . SER D 2 38 ? 78.410 90.685 54.111 1.00 98.51 38 SER D C 1
ATOM 7197 O O . SER D 2 38 ? 79.424 90.821 53.428 1.00 98.51 38 SER D O 1
ATOM 7200 N N . LYS D 2 39 ? 77.269 91.346 53.857 1.00 143.41 39 LYS D N 1
ATOM 7201 C CA . LYS D 2 39 ? 77.108 92.067 52.629 1.00 143.41 39 LYS D CA 1
ATOM 7202 C C . LYS D 2 39 ? 77.035 90.984 51.600 1.00 143.41 39 LYS D C 1
ATOM 7203 O O . LYS D 2 39 ? 77.952 90.172 51.472 1.00 143.41 39 LYS D O 1
ATOM 7209 N N . PRO D 2 40 ? 75.958 90.962 50.863 1.00 100.61 40 PRO D N 1
ATOM 7210 C CA . PRO D 2 40 ? 75.684 89.886 49.950 1.00 100.61 40 PRO D CA 1
ATOM 7211 C C . PRO D 2 40 ? 76.848 89.567 49.069 1.00 100.61 40 PRO D C 1
ATOM 7212 O O . PRO D 2 40 ? 77.467 90.475 48.519 1.00 100.61 40 PRO D O 1
ATOM 7216 N N . PRO D 2 41 ? 77.167 88.308 48.993 1.00 90.49 41 PRO D N 1
ATOM 7217 C CA . PRO D 2 41 ? 78.228 87.859 48.139 1.00 90.49 41 PRO D CA 1
ATOM 7218 C C . PRO D 2 41 ? 77.627 87.731 46.791 1.00 90.49 41 PRO D C 1
ATOM 7219 O O . PRO D 2 41 ? 76.407 87.852 46.680 1.00 90.49 41 PRO D O 1
ATOM 7223 N N . LYS D 2 42 ? 78.462 87.511 45.762 1.00 117.86 42 LYS D N 1
ATOM 7224 C CA . LYS D 2 42 ? 77.965 87.377 44.429 1.00 117.86 42 LYS D CA 1
ATOM 7225 C C . LYS D 2 42 ? 77.703 88.752 43.944 1.00 117.86 42 LYS D C 1
ATOM 7226 O O . LYS D 2 42 ? 77.718 89.714 44.710 1.00 117.86 42 LYS D O 1
ATOM 7232 N N . LYS D 2 43 ? 77.481 88.906 42.634 1.00 172.91 43 LYS D N 1
ATOM 7233 C CA . LYS D 2 43 ? 77.305 90.259 42.235 1.00 172.91 43 LYS D CA 1
ATOM 7234 C C . LYS D 2 43 ? 76.262 90.351 41.210 1.00 172.91 43 LYS D C 1
ATOM 7235 O O . LYS D 2 43 ? 75.650 89.364 40.801 1.00 172.91 43 LYS D O 1
ATOM 7241 N N . GLY D 2 44 ? 76.001 91.601 40.816 1.00 59.20 44 GLY D N 1
ATOM 7242 C CA . GLY D 2 44 ? 75.136 91.774 39.719 1.00 59.20 44 GLY D CA 1
ATOM 7243 C C . GLY D 2 44 ? 76.016 91.437 38.577 1.00 59.20 44 GLY D C 1
ATOM 7244 O O . GLY D 2 44 ? 77.187 91.111 38.747 1.00 59.20 44 GLY D O 1
ATOM 7245 N N . VAL D 2 45 ? 75.442 91.538 37.380 1.00 146.57 45 VAL D N 1
ATOM 7246 C CA . VAL D 2 45 ? 75.979 91.338 36.105 1.00 146.57 45 VAL D CA 1
ATOM 7247 C C . VAL D 2 45 ? 76.154 92.734 35.881 1.00 146.57 45 VAL D C 1
ATOM 7248 O O . VAL D 2 45 ? 76.096 93.517 36.825 1.00 146.57 45 VAL D O 1
ATOM 7252 N N . GLN D 2 46 ? 76.333 93.155 34.673 1.00 223.80 46 GLN D N 1
ATOM 7253 C CA . GLN D 2 46 ? 76.575 94.511 34.822 1.00 223.80 46 GLN D CA 1
ATOM 7254 C C . GLN D 2 46 ? 78.045 94.699 35.345 1.00 223.80 46 GLN D C 1
ATOM 7255 O O . GLN D 2 46 ? 78.500 95.782 35.677 1.00 223.80 46 GLN D O 1
ATOM 7261 N N . GLY D 2 47 ? 78.917 93.626 35.280 1.00 117.44 47 GLY D N 1
ATOM 7262 C CA . GLY D 2 47 ? 80.383 93.690 35.157 1.00 117.44 47 GLY D CA 1
ATOM 7263 C C . GLY D 2 47 ? 80.880 94.242 36.439 1.00 117.44 47 GLY D C 1
ATOM 7264 O O . GLY D 2 47 ? 82.058 94.551 36.612 1.00 117.44 47 GLY D O 1
ATOM 7265 N N . PHE D 2 48 ? 79.901 94.331 37.342 1.00 132.53 48 PHE D N 1
ATOM 7266 C CA . PHE D 2 48 ? 79.782 94.908 38.632 1.00 132.53 48 PHE D CA 1
ATOM 7267 C C . PHE D 2 48 ? 78.318 94.628 38.976 1.00 132.53 48 PHE D C 1
ATOM 7268 O O . PHE D 2 48 ? 77.850 93.546 38.640 1.00 132.53 48 PHE D O 1
ATOM 7276 N N . GLY D 2 49 ? 77.570 95.570 39.634 1.00 82.61 49 GLY D N 1
ATOM 7277 C CA . GLY D 2 49 ? 76.155 95.504 40.062 1.00 82.61 49 GLY D CA 1
ATOM 7278 C C . GLY D 2 49 ? 76.274 95.265 41.534 1.00 82.61 49 GLY D C 1
ATOM 7279 O O . GLY D 2 49 ? 75.508 95.804 42.326 1.00 82.61 49 GLY D O 1
ATOM 7280 N N . ASP D 2 50 ? 77.283 94.461 41.940 1.00 56.39 50 ASP D N 1
ATOM 7281 C CA . ASP D 2 50 ? 77.524 94.238 43.336 1.00 56.39 50 ASP D CA 1
ATOM 7282 C C . ASP D 2 50 ? 78.898 94.726 43.640 1.00 56.39 50 ASP D C 1
ATOM 7283 O O . ASP D 2 50 ? 79.882 94.254 43.072 1.00 56.39 50 ASP D O 1
ATOM 7288 N N . ASP D 2 51 ? 78.996 95.707 44.556 1.00 22.74 51 ASP D N 1
ATOM 7289 C CA . ASP D 2 51 ? 80.281 96.234 44.897 1.00 22.74 51 ASP D CA 1
ATOM 7290 C C . ASP D 2 51 ? 81.055 95.113 45.572 1.00 22.74 51 ASP D C 1
ATOM 7291 O O . ASP D 2 51 ? 82.128 94.732 45.031 1.00 22.74 51 ASP D O 1
#

B-factor: mean 124.92, std 70.81, range [17.0, 674.64]

Sequence (900 aa):
RLEECNILFELLTEIQDEAGSMEKIVHKTLQRLSQLLAADRCSMFICRSRNGIPEVATRLLNVTPTSKFEDNLVNPDKETVFPLDIGIAGWVAHTKKFFNIPDVKKNNHFSDYLDKKTGYTTVNMMAIPITQGKEVLAVVMALNKLNASEFSKEDEEVFKKYLNFISLVLRNHHTSYLYNIESRRSQMLLWSANKVFEELTDIERQFHKALYTIRMYLNCERYSVGLLDMTKEKEFYDEWPIRLGEAEPYKGPKTPDGREVNFYKIIDYILHGKEEIKVIPTPPADHWCLISGLPTYVAENGFICNMMNAPADEYFTFQKGPVDETGWVIKNVLSLPIVNKKEEIVGVATFYNRKDGKPFDEYDEQIIETLTQFLGWSVLNTDTYDKMNKLENRKDIAQRLEECNILFELLTEIQDEAGSMEKIVHKTLQRLSQLLAADRCSMFICRSRNGIPEVATRLLNVTPTSKFEDNLVNPDKETVFPLDIGIAGWVAHTKKFFNIPDVKKNNHFSDYLDKKTGYTTVNMMAIPITQGKEVLAVVMALNKLNASEFSKEDEEVFKKYLNFISLVLRNHHTSYLYNIESRRSQMLLWSANKVFEELTDIERQFHKALYTIRMYLNCERYSVGLLDMTKEKEFYDEWPIRLGEAEPYKGPKTPDGREVNFYKIIDYILHGKEEIKVIPTPPADHWCLISGLPTYVAENGFICNMMNAPADEYFTFQKGPVDETGWVIKNVLSLPIVNKKEEIVGVATFYNRKDGKPFDEYDEQIIETLTQFLGWSVLNTDTYDKMNKLENRKDIAQMSENPTTNLTTGDAPTGPTTPRKGPPKFKQRQTRQFKSKPPKKGVQGFGDDMSENPTTNLTTGDAPTGPTTPRKGPPKFKQRQTRQFKSKPPKKGVQGFGDD

Radius of gyration: 29.53 Å; Cα contacts (8 Å, |Δi|>4): 2297; chains: 4; bounding box: 52×90×73 Å

Solvent-accessible surface area: 38005 Å² total; per-residue (Å²): 241,122,62,26,25,78,26,29,59,79,1,6,45,58,23,40,90,111,93,42,55,18,36,103,5,0,22,36,5,0,43,51,10,6,102,75,3,41,11,54,42,1,3,0,34,5,9,19,19,33,48,48,42,79,6,2,1,11,8,0,9,8,0,58,57,88,1,0,89,106,84,1,42,0,31,7,11,0,0,7,9,9,50,29,112,79,1,29,6,0,107,2,5,122,40,101,115,103,86,76,31,55,69,0,110,182,38,139,70,32,4,79,94,33,25,162,87,15,51,58,68,30,74,15,5,4,0,3,10,0,43,10,54,114,1,29,0,1,2,0,8,4,8,32,42,88,145,39,100,90,31,55,181,146,29,68,102,26,1,81,70,9,3,8,4,0,0,1,3,0,13,14,68,16,6,28,21,20,27,70,1,0,7,52,2,0,25,0,0,6,38,0,0,0,8,0,22,26,98,31,28,76,27,76,126,1,4,52,18,1,7,106,8,3,69,130,6,12,42,2,9,30,5,5,2,2,24,8,28,51,46,38,77,33,113,152,196,75,55,117,97,90,200,44,60,149,26,158,26,199,132,69,102,93,46,5,5,0,151,72,16,90,6,118,4,1,9,19,8,2,33,81,49,101,111,82,95,108,67,26,82,82,11,84,78,98,33,40,0,10,44,0,0,0,2,1,5,0,5,26,4,16,40,21,19,1,2,12,17,0,26,15,0,23,70,104,0,86,0,9,4,9,84,80,170,40,38,80,52,0,20,0,0,0,0,0,4,1,49,2,16,14,88,51,14,8,0,0,1,0,1,1,3,12,155,78,3,6,0,5,22,68,29,3,8,55,3,3,21,0,0,3,13,0,5,0,16,2,0,10,7,1,19,12,65,74,64,21,26,118,104,63,19,162,141,7,102,95,148,225,119,134,23,30,86,46,16,67,80,4,8,67,42,18,58,84,100,93,24,42,27,31,55,1,0,31,59,7,0,37,39,2,5,117,121,9,44,5,38,80,0,6,0,22,4,7,25,25,78,9,58,54,67,5,0,0,5,10,0,14,5,0,41,52,100,2,0,116,125,32,1,68,0,13,4,34,0,0,0,14,5,62,28,106,78,3,20,5,0,97,2,1,131,64,76,122,53,72,42,19,52,41,1,141,144,63,142,84,56,13,83,91,24,34,153,78,8,43,91,82,41,69,2,6,0,2,21,16,2,34,17,65,58,2,26,3,0,0,0,6,0,9,46,29,84,163,27,94,86,10,49,187,139,7,41,76,34,0,79,57,16,6,30,8,0,2,2,0,0,11,9,22,31,0,43,18,12,13,57,2,0,8,66,3,0,49,1,0,6,18,2,0,0,0,7,27,31,102,38,14,53,46,76,126,1,8,72,3,2,11,125,24,17,45,153,6,12,19,2,17,15,19,6,7,3,33,1,33,30,40,32,73,49,81,90,210,92,65,92,101,85,207,69,53,125,17,132,26,194,115,52,90,114,34,0,4,3,84,112,15,97,11,112,24,4,5,21,5,11,28,67,40,118,120,84,71,100,54,45,82,85,10,75,80,107,10,71,4,30,74,1,8,0,7,6,20,0,1,5,1,4,28,12,9,6,0,6,15,3,28,4,0,13,10,148,1,113,1,5,1,11,94,56,147,28,36,84,47,1,65,1,0,0,0,0,13,3,28,3,22,22,57,9,3,7,2,2,0,0,0,3,12,5,122,73,6,16,2,3,18,60,10,2,6,49,1,0,68,6,13,6,31,0,11,0,7,0,2,6,11,3,33,12,83,63,61,25,54,145,77,20,19,143,117,20,93,87,143,148,54,12,132,26,74,97,10,70,0,4,12,50,2,46,40,8,74,48,42,78,151,65,26,9,0,28,63,136,41,138,62,131,139,139,160,75,43,94,94,94,94,74,12,8,0,7,94,5,56,150,107,69,10,106,16,110,62,51,57,28,7,12,1,4,7,34,39,53,110,53,42,109,48,13,92,5,95,74,68,31,100,13,58,190,191,94,119,68,59,48,31,129,90,0,0,0,13,105,0,19,148

Foldseek 3Di:
DVVVVVVLVVLVVVVVVVPADLLNSLLQLQLVLCVVFVFQFKWWWWWFDFQPAIKIWTQFDGRHNHTCPDVRVCLCVNTDIGDLPAAPFSVCLVVQDWAWFLFLVPDPRHDPPSCVVPPDDFTTWTWGQQDDPGRSPTTMIRTHGPPDSTGDPVSVVVVVVSRVSSSVSSVVNVVVVVVLLVVLLVVLLVQLVVVLPPDAAALVVSVVRSCVVSVVSQLFQKKKKWFFAQCWQHPPPGDDDPDDDPHPRPDPDDDAQLPAGFTQWMWMAGRPDPGDTGTDGRDDCVQQLNVLSLWRLLQRPQRKGFFAASAHVHGHHQDNDPPDPVRDGFGTKTKHFLCASVNRRGMIMITGQRNSRDTQTDVSSVSVNSSSPSSNVSNNSNVCVVVCVVVVVVVVVVD/DVVVVVVLVVLVVVVVVVVDDLLNSLLQLQLVLCVVFVFQFKWWWWWFQFQVAIKIWTQFPGRHNHTSPDVRVPPCVNTDIDALQAAPFSVCLVVQDWAWDQFLVPDPRHDPPSCVVPPDDFTTWTWGQQDDPGRSPTTMIRTCGPPDSTGDPVSVVVVVVSRVSSSVSSNVNVVVVVVVLVVLLVQLLVQLVVLLPPDAAALVVSVVRSCVSSVVRQLFQKKKKWFFAQVWLPDPPDDDDPDDDQPDRPDPDDDAQLPPTFTQWMWMAGRPDPGDTGTDGRDDCVQQLNVLVLQRLCLRPQRKGFFFASADVHGGHQFNDQPDPVRDGFGTKTKHFLCASVNRRGMIMITGQRNSRDTQTDVSSVSVHSSSPSSRDSNVSNVCVVVCVVVVVVVVVVD/DADCAPACDDPRRDDDDDDDQPCPDADDPGPDDDDDDDLVVDVCDPPNCPD/DPDDPPDPVAPVPHDDDDDDCDVVVHDDDQDDDDPADRQHPDADVPVGNDD

Nearest PDB structures (foldseek):
  2ju4-assembly1_A  TM=1.651E-01  e=1.300E+00  Bos taurus
  9cxi-assembly1_A  TM=8.337E-01  e=4.519E-52  Homo sapiens
  8ugs-assembly1_B  TM=8.376E-01  e=7.717E-49  Bos taurus
  8ugb-assembly1_A  TM=8.313E-01  e=8.129E-45  Bos taurus
  9cxj-assembly1_A  TM=8.020E-01  e=3.186E-28  Homo sapiens

Secondary structure (DSSP, 8-state):
-HHHHHHHHHHHHHHHSSSS-HHHHHHHHHHHHHHHTTBS-EEEEEEEEETTEEEE---S-SB-SS-SSSTT--SSTT---B-TTTSHHHHHHHHT--EE-S-TTTSSS--SHHHHHH-------EEEE--SSS---EEEEE-SBTTTSS--HHHHHHHHHHHHHHHHHHHHHHHHHHHHHHHHHHHHHHHHHHHHHSS---HHHHHHHHHHHHTTTS--SEEEEEEE-TTTTS-SSSPPPSS--S---SSSS---TTS---EEEEEEEE-STT-EEEEEES--TT-HHHHHTHHHHHHHS-S-EEESSS--SSS--S-SSTTSTT------EEEEEE--SSSS--EEEE----SS-PPP-HHHHHHHHHHHHHHHHHHHHHHHHHHHHHHHHHHHHH-/-HHHHHHHHHHHHHHHSTTS-HHHHHHHHHHHHHHHTTBS-EEEEEEEE-SSSEEE---S-SB-SS-SSTTT--SS-S---B-SSSSHHHHHHHHT--EEES-TTTSSS--SHHHHHH------EEEEE--SSS---EEEEE-SBTT-SS--HHHHHHHHHHHHHHHHHHHHHHHHHHHHHHHHHHHHHHHHHHHHHHS---HHHHHHHHHHHHTTSS-BSEEEEEE--S-SSS-SSS---SS--S---SSSS-B-TTS----SEEEEEE-SSS-EEEEEES--TT-HHHHTTHHHHHHHS-S-EE-SSS--SSS--S-SS-SSTT-------EEEE---SSTTT--EEE---BSS-PPP-HHHHHHHHHHHHHHHHHHHHHHHHHHHHHHHHHHHHH-/------S-SSTTS--------SSSS--SS---S-----TTTSSS-SGGG--/---S--STTS-SS----------SS-B--S---SSS-SS--S--STT-S--